Protein AF-A0A6G0UK68-F1 (afdb_monomer_lite)

Radius of gyration: 26.35 Å; chains: 1; bounding box: 86×52×64 Å

Sequence (901 aa):
MWETEYTDSIFPVDHFAYTNTDKFALKYLYNDTNYKPGGAIFFYAGNEGPIESFAENTGIMFDLAPEFDAMIVFAEHRYYGNSTPYPERNASWANVAKLGYLTSIQALADYAIAWASSAPVTYFKDGGTPVGGFDNVVQNTYIASGCSKDTVLAAFNAMTDLGKTDDGRKELTKIFIIDPQSPLNNENDVASLSLYIQIGMEYMAMTDYPYPTNFLEEMPAWPVMAACKNFAGLAPSSDKTELLTALHNAANVYYNSSGNAKTTCLDSSKCGGQTLGALDSGPDGWDFQECTEIIIEMCSLGPPNDFFRMDCNETSFLDFQINLCTGIYGGSVGWNENFMNIDGVKNLYGWDFSQASNIIFTNGQYDPWSIGGVKDTTPGISDGQSRGIYNFMIEGSAHHLDLRQPMSCDPDSVVNARFQIVQIMKCWLNSSDSGCPYTSSSLPSFEIKDPTNCSPIYNGYPWGQSTVDATSTTDSSTTPVTDDGSGILGLQISLYLYNMSFYEPGGTIFFYPGNEGNVESFAQNSGIIWDLAPMFKAAIIFVEHRYWGESLPYGDDSFLNLRNIGFMTSIQAIADFSEVLSKFRQKFNFPPETKVIAIGGSYGGMLGTWMKMKYPTAIHGVWASSAPVIWFNEGEIPLGAYGSRIKKAFNIFGCNDTDALYDGFNTIKSLGKNPEGRKKLSDVFVVDQKTPLEDENSVEKLTSYIQLGIENMGMTNYPYETNFLKQLPPFPINVSCQILKQKSSEISEQKSSKDSEDVLLHLLKDIANVYYNTSGDLETACIDGETCGGGDSKFLNAGIDPWGGGGVTNSTPGISGGQSRGIYNYFYEGSAHHLDLRQPNSCDPQNVHNLRFQVVGILKCWINPDSPNCPFVQKPLPTFGFSSSSECKYIYQGYPWDQNK

pLDDT: mean 73.02, std 14.99, range [22.81, 95.06]

Secondary structure (DSSP, 8-state):
--EEEE--S-EES-SS-SS---EE--EEEEE-TT--TTS-EEEEE--SS-HHHHHHH-HHHHHHTTTTTPEEEEEPPTTSTT--SSSSTTTSSSSTTS-S--SHHHHHHH-SS---SS-----STTT---SS-HHHHHHHHHHHTT--HHHHHHHHHHHHHHHTSHHHHHHHHHHTTB-TTS---SHHHHHHHHHHHHHHHHHHHHT--SS-EESSSEE-SSHHHHHHGGGTT--TTS-HHHHHHHHHHHHHHHHTTTS---SB-S-HHHH-S--SB-SSSSS-SSTTGGGTT--B------TTTSSS-----SSTTTTTHHHHTTSTTTTTS---TTS--TTTTHHHH-S--TT--S------TTSGGGGSSS-TTSTTSSS-TTTT-------S--TTTTTSPPBTT--HHHHHHHHHHHHHHHTTT--SSTTPSP----PPPP----GGG--B--S-S-----------------------STTSTT-S---EEEE-TTPPTT--EEEEE--SS-SSSTTTSS-GGGGHHHHTT-EEEEEPPTTSTT--TTGGGGGSSTTTSTT--HHHHHHHHHHHHHHHHHHTT--TT--EEEEEETHHHHHHHHHHHH-TTT-SEEEEET--TT-STTS-PPTTTTTTTHHHHTTTTT-S---HHHHHHHHHHHHTTSHHHHHHHHHHTT--TT----SSGGGSSSS-SSTTSSBSTBT--SSS--SSS----SSTTTTSSSSSSSHHHHHHH--SHHHHHHHHHHHHHHHHHHHHSSSB---S----TTT--SS-TT-TTSTT---GGGS--TTSTTTTTGGGGT------SS--SSTTTS---TT--SS-TTSSSHHHHHHHHHH-TTSTT-S--------------------SS-S-SSTT-

Structure (mmCIF, N/CA/C/O backbone):
data_AF-A0A6G0UK68-F1
#
_entry.id   AF-A0A6G0UK68-F1
#
loop_
_atom_site.group_PDB
_atom_site.id
_atom_site.type_symbol
_atom_site.label_atom_id
_atom_site.label_alt_id
_atom_site.label_comp_id
_atom_site.label_asym_id
_atom_site.label_entity_id
_atom_site.label_seq_id
_atom_site.pdbx_PDB_ins_code
_atom_site.Cartn_x
_atom_site.Cartn_y
_atom_site.Cartn_z
_atom_site.occupancy
_atom_site.B_iso_or_equiv
_atom_site.auth_seq_id
_atom_site.auth_comp_id
_atom_site.auth_asym_id
_atom_site.auth_atom_id
_atom_site.pdbx_PDB_model_num
ATOM 1 N N . MET A 1 1 ? 2.410 -24.242 19.926 1.00 65.19 1 MET A N 1
ATOM 2 C CA . MET A 1 1 ? 2.582 -25.322 18.932 1.00 65.19 1 MET A CA 1
ATOM 3 C C . MET A 1 1 ? 1.412 -25.258 17.981 1.00 65.19 1 MET A C 1
ATOM 5 O O . MET A 1 1 ? 0.274 -25.203 18.433 1.00 65.19 1 MET A O 1
ATOM 9 N N . TRP A 1 2 ? 1.724 -25.225 16.701 1.00 81.81 2 TRP A N 1
ATOM 10 C CA . TRP A 1 2 ? 0.808 -25.267 15.569 1.00 81.81 2 TRP A CA 1
ATOM 11 C C . TRP A 1 2 ? 0.927 -26.636 14.888 1.00 81.81 2 TRP A C 1
ATOM 13 O O . TRP A 1 2 ? 1.845 -27.403 15.188 1.00 81.81 2 TRP A O 1
ATOM 23 N N . GLU A 1 3 ? 0.028 -26.916 13.957 1.00 87.44 3 GLU A N 1
ATOM 24 C CA . GLU A 1 3 ? 0.239 -27.908 12.906 1.00 87.44 3 GLU A CA 1
ATOM 25 C C . GLU A 1 3 ? 0.626 -27.173 11.611 1.00 87.44 3 GLU A C 1
ATOM 27 O O . GLU A 1 3 ? 0.156 -26.061 11.365 1.00 87.44 3 GLU A O 1
ATOM 32 N N . THR A 1 4 ? 1.530 -27.757 10.820 1.00 88.38 4 THR A N 1
ATOM 33 C CA . THR A 1 4 ? 1.982 -27.210 9.529 1.00 88.38 4 THR A CA 1
ATOM 34 C C . THR A 1 4 ? 1.256 -27.942 8.412 1.00 88.38 4 THR A C 1
ATOM 36 O O . THR A 1 4 ? 1.417 -29.155 8.283 1.00 88.38 4 THR A O 1
ATOM 39 N N . GLU A 1 5 ? 0.513 -27.210 7.591 1.00 81.69 5 GLU A N 1
ATOM 40 C CA . GLU A 1 5 ? -0.243 -27.745 6.462 1.00 81.69 5 GLU A CA 1
ATOM 41 C C . GLU A 1 5 ? 0.094 -27.021 5.154 1.00 81.69 5 GLU A C 1
ATOM 43 O O . GLU A 1 5 ? 0.692 -25.941 5.128 1.00 81.69 5 GLU A O 1
ATOM 48 N N . TYR A 1 6 ? -0.285 -27.649 4.045 1.00 81.62 6 TYR A N 1
ATOM 49 C CA . TYR A 1 6 ? -0.149 -27.090 2.705 1.00 81.62 6 TYR A CA 1
ATOM 50 C C . TYR A 1 6 ? -1.502 -27.124 2.009 1.00 81.62 6 TYR A C 1
ATOM 52 O O . TYR A 1 6 ? -2.234 -28.107 2.070 1.00 81.62 6 TYR A O 1
ATOM 60 N N . THR A 1 7 ? -1.825 -26.045 1.310 1.00 70.31 7 THR A N 1
ATOM 61 C CA . THR A 1 7 ? -3.041 -25.962 0.494 1.00 70.31 7 THR A CA 1
ATOM 62 C C . THR A 1 7 ? -2.929 -26.892 -0.725 1.00 70.31 7 THR A C 1
ATOM 64 O O . THR A 1 7 ? -1.828 -27.124 -1.227 1.00 70.31 7 THR A O 1
ATOM 67 N N . ASP A 1 8 ? -4.054 -27.427 -1.224 1.00 65.25 8 ASP A N 1
ATOM 68 C CA . ASP A 1 8 ? -4.140 -28.500 -2.247 1.00 65.25 8 ASP A CA 1
ATOM 69 C C . ASP A 1 8 ? -3.712 -28.077 -3.682 1.00 65.25 8 ASP A C 1
ATOM 71 O O . ASP A 1 8 ? -4.301 -28.464 -4.691 1.00 65.25 8 ASP A O 1
ATOM 75 N N . SER A 1 9 ? -2.678 -27.241 -3.804 1.00 62.62 9 SER A N 1
ATOM 76 C CA . SER A 1 9 ? -2.265 -26.568 -5.041 1.00 62.62 9 SER A CA 1
ATOM 77 C C . SER A 1 9 ? -3.399 -25.782 -5.710 1.00 62.62 9 SER A C 1
ATOM 79 O O . SER A 1 9 ? -3.562 -25.810 -6.929 1.00 62.62 9 SER A O 1
ATOM 81 N N . ILE A 1 10 ? -4.211 -25.100 -4.894 1.00 58.47 10 ILE A N 1
ATOM 82 C CA . ILE A 1 10 ? -5.422 -24.389 -5.330 1.00 58.47 10 ILE A CA 1
ATOM 83 C C . ILE A 1 10 ? -5.188 -22.915 -5.686 1.00 58.47 10 ILE A C 1
ATOM 85 O O . ILE A 1 10 ? -5.944 -22.389 -6.509 1.00 58.47 10 ILE A O 1
ATOM 89 N N . PHE A 1 11 ? -4.156 -22.274 -5.123 1.00 66.94 11 PHE A N 1
ATOM 90 C CA . PHE A 1 11 ? -3.884 -20.845 -5.301 1.00 66.94 11 PHE A CA 1
ATOM 91 C C . PHE A 1 11 ? -3.309 -20.561 -6.691 1.00 66.94 11 PHE A C 1
ATOM 93 O O . PHE A 1 11 ? -2.360 -21.237 -7.098 1.00 66.94 11 PHE A O 1
ATOM 100 N N . PRO A 1 12 ? -3.848 -19.584 -7.442 1.00 74.31 12 PRO A N 1
ATOM 101 C CA . PRO A 1 12 ? -3.351 -19.277 -8.771 1.00 74.31 12 PRO A CA 1
ATOM 102 C C . PRO A 1 12 ? -1.976 -18.614 -8.698 1.00 74.31 12 PRO A C 1
ATOM 104 O O . PRO A 1 12 ? -1.664 -17.803 -7.817 1.00 74.31 12 PRO A O 1
ATOM 107 N N . VAL A 1 13 ? -1.139 -18.936 -9.681 1.00 78.25 13 VAL A N 1
ATOM 108 C CA . VAL A 1 13 ? 0.129 -18.248 -9.890 1.00 78.25 13 VAL A CA 1
ATOM 109 C C . VAL A 1 13 ? -0.109 -16.769 -10.168 1.00 78.25 13 VAL A C 1
ATOM 111 O O . VAL A 1 13 ? 0.646 -15.960 -9.634 1.00 78.25 13 VAL A O 1
ATOM 114 N N . ASP A 1 14 ? -1.149 -16.447 -10.935 1.00 79.38 14 ASP A N 1
ATOM 115 C CA . ASP A 1 14 ? -1.542 -15.100 -11.336 1.00 79.38 14 ASP A CA 1
ATOM 116 C C . ASP A 1 14 ? -3.031 -14.856 -11.070 1.00 79.38 14 ASP A C 1
ATOM 118 O O . ASP A 1 14 ? -3.896 -15.576 -11.566 1.00 79.38 14 ASP A O 1
ATOM 122 N N . HIS A 1 15 ? -3.304 -13.832 -10.268 1.00 67.56 15 HIS A N 1
ATOM 123 C CA . HIS A 1 15 ? -4.629 -13.350 -9.908 1.00 67.56 15 HIS A CA 1
ATOM 124 C C . HIS A 1 15 ? -5.141 -12.215 -10.816 1.00 67.56 15 HIS A C 1
ATOM 126 O O . HIS A 1 15 ? -6.343 -11.971 -10.831 1.00 67.56 15 HIS A O 1
ATOM 132 N N . PHE A 1 16 ? -4.278 -11.492 -11.548 1.00 71.50 16 PHE A N 1
ATOM 133 C CA . PHE A 1 16 ? -4.656 -10.243 -12.247 1.00 71.50 16 PHE A CA 1
ATOM 134 C C . PHE A 1 16 ? -4.651 -10.345 -13.761 1.00 71.50 16 PHE A C 1
ATOM 136 O O . PHE A 1 16 ? -5.469 -9.689 -14.416 1.00 71.50 16 PHE A O 1
ATOM 143 N N . ALA A 1 17 ? -3.761 -11.158 -14.323 1.00 51.38 17 ALA A N 1
ATOM 144 C CA . ALA A 1 17 ? -3.833 -11.535 -15.718 1.00 51.38 17 ALA A CA 1
ATOM 145 C C . ALA A 1 17 ? -4.247 -13.004 -15.873 1.00 51.38 17 ALA A C 1
ATOM 147 O O . ALA A 1 17 ? -4.501 -13.758 -14.939 1.00 51.38 17 ALA A O 1
ATOM 148 N N . TYR A 1 18 ? -4.523 -13.323 -17.128 1.00 46.06 18 TYR A N 1
ATOM 149 C CA . TYR A 1 18 ? -5.589 -14.245 -17.519 1.00 46.06 18 TYR A CA 1
ATOM 150 C C . TYR A 1 18 ? -5.155 -15.160 -18.673 1.00 46.06 18 TYR A C 1
ATOM 152 O O . TYR A 1 18 ? -5.946 -15.717 -19.438 1.00 46.06 18 TYR A O 1
ATOM 160 N N . THR A 1 19 ? -3.840 -15.259 -18.809 1.00 47.62 19 THR A N 1
ATOM 161 C CA . THR A 1 19 ? -3.099 -16.056 -19.785 1.00 47.62 19 THR A CA 1
ATOM 162 C C . THR A 1 19 ? -2.172 -17.057 -19.104 1.00 47.62 19 THR A C 1
ATOM 164 O O . THR A 1 19 ? -1.694 -17.970 -19.771 1.00 47.62 19 THR A O 1
ATOM 167 N N . ASN A 1 20 ? -1.949 -16.903 -17.795 1.00 63.44 20 ASN A N 1
ATOM 168 C CA . ASN A 1 20 ? -1.351 -17.901 -16.925 1.00 63.44 20 ASN A CA 1
ATOM 169 C C . ASN A 1 20 ? -2.484 -18.642 -16.185 1.00 63.44 20 ASN A C 1
ATOM 171 O O . ASN A 1 20 ? -3.483 -18.033 -15.806 1.00 63.44 20 ASN A O 1
ATOM 175 N N . THR A 1 21 ? -2.357 -19.959 -16.040 1.00 67.50 21 THR A N 1
ATOM 176 C CA . THR A 1 21 ? -3.328 -20.828 -15.350 1.00 67.50 21 THR A CA 1
ATOM 177 C C . THR A 1 21 ? -2.655 -21.774 -14.358 1.00 67.50 21 THR A C 1
ATOM 179 O O . THR A 1 21 ? -3.290 -22.713 -13.878 1.00 67.50 21 THR A O 1
ATOM 182 N N . ASP A 1 22 ? -1.362 -21.578 -14.103 1.00 80.12 22 ASP A N 1
ATOM 183 C CA . ASP A 1 22 ? -0.600 -22.398 -13.174 1.00 80.12 22 ASP A CA 1
ATOM 184 C C . ASP A 1 22 ? -1.089 -22.139 -11.740 1.00 80.12 22 ASP A C 1
ATOM 186 O O . ASP A 1 22 ? -1.605 -21.064 -11.420 1.00 80.12 22 ASP A O 1
ATOM 190 N N . LYS A 1 23 ? -0.960 -23.139 -10.867 1.00 76.12 23 LYS A N 1
ATOM 191 C CA . LYS A 1 23 ? -1.377 -23.074 -9.462 1.00 76.12 23 LYS A CA 1
ATOM 192 C C . LYS A 1 23 ? -0.302 -23.655 -8.549 1.00 76.12 23 LYS A C 1
ATOM 194 O O . LYS A 1 23 ? 0.521 -24.451 -9.001 1.00 76.12 23 LYS A O 1
ATOM 199 N N . PHE A 1 24 ? -0.340 -23.298 -7.268 1.00 80.75 24 PHE A N 1
ATOM 200 C CA . PHE A 1 24 ? 0.624 -23.767 -6.278 1.00 80.75 24 PHE A CA 1
ATOM 201 C C . PHE A 1 24 ? 0.050 -23.942 -4.874 1.00 80.75 24 PHE A C 1
ATOM 203 O O . PHE A 1 24 ? -1.055 -23.491 -4.566 1.00 80.75 24 PHE A O 1
ATOM 210 N N . ALA A 1 25 ? 0.821 -24.637 -4.038 1.00 80.19 25 ALA A N 1
ATOM 211 C CA . ALA A 1 25 ? 0.543 -24.824 -2.625 1.00 80.19 25 ALA A CA 1
ATOM 212 C C . ALA A 1 25 ? 1.187 -23.695 -1.809 1.00 80.19 25 ALA A C 1
ATOM 214 O O . ALA A 1 25 ? 2.407 -23.651 -1.653 1.00 80.19 25 ALA A O 1
ATOM 215 N N . LEU A 1 26 ? 0.355 -22.807 -1.269 1.00 83.56 26 LEU A N 1
ATOM 216 C CA . LEU A 1 26 ? 0.723 -21.957 -0.140 1.00 83.56 26 LEU A CA 1
ATOM 217 C C . LEU A 1 26 ? 0.802 -22.836 1.121 1.00 83.56 26 LEU A C 1
ATOM 219 O O . LEU A 1 26 ? -0.121 -23.625 1.373 1.00 83.56 26 LEU A O 1
ATOM 223 N N . LYS A 1 27 ? 1.884 -22.714 1.890 1.00 88.62 27 LYS A N 1
ATOM 224 C CA . LYS A 1 27 ? 2.037 -23.309 3.225 1.00 88.62 27 LYS A CA 1
ATOM 225 C C . LYS A 1 27 ? 1.340 -22.430 4.257 1.00 88.62 27 LYS A C 1
ATOM 227 O O . LYS A 1 27 ? 1.337 -21.205 4.144 1.00 88.62 27 LYS A O 1
ATOM 232 N N . TYR A 1 28 ? 0.785 -23.039 5.293 1.00 86.25 28 TYR A N 1
ATOM 233 C CA . TYR A 1 28 ? 0.295 -22.307 6.453 1.00 86.25 28 TYR A CA 1
ATOM 234 C C . TYR A 1 28 ? 0.479 -23.119 7.732 1.00 86.25 28 TYR A C 1
ATOM 236 O O . TYR A 1 28 ? 0.539 -24.348 7.729 1.00 86.25 28 TYR A O 1
ATOM 244 N N . LEU A 1 29 ? 0.579 -22.411 8.847 1.00 89.69 29 LEU A N 1
ATOM 245 C CA . LEU A 1 29 ? 0.551 -22.977 10.185 1.00 89.69 29 LEU A CA 1
ATOM 246 C C . LEU A 1 29 ? -0.819 -22.684 10.782 1.00 89.69 29 LEU A C 1
ATOM 248 O O . LEU A 1 29 ? -1.333 -21.580 10.595 1.00 89.69 29 LEU A O 1
ATOM 252 N N . TYR A 1 30 ? -1.404 -23.617 11.529 1.00 83.06 30 TYR A N 1
ATOM 253 C CA . TYR A 1 30 ? -2.656 -23.352 12.237 1.00 83.06 30 TYR A CA 1
ATOM 254 C C . TYR A 1 30 ? -2.676 -23.909 13.663 1.00 83.06 30 TYR A C 1
ATOM 256 O O . TYR A 1 30 ? -1.951 -24.842 14.013 1.00 83.06 30 TYR A O 1
ATOM 264 N N . ASN A 1 31 ? -3.502 -23.309 14.517 1.00 85.75 31 ASN A N 1
ATOM 265 C CA . ASN A 1 31 ? -3.865 -23.855 15.820 1.00 85.75 31 ASN A CA 1
ATOM 266 C C . ASN A 1 31 ? -5.344 -23.560 16.097 1.00 85.75 31 ASN A C 1
ATOM 268 O O . ASN A 1 31 ? -5.744 -22.404 16.216 1.00 85.75 31 ASN A O 1
ATOM 272 N N . ASP A 1 32 ? -6.144 -24.611 16.237 1.00 82.69 32 ASP A N 1
ATOM 273 C CA . ASP A 1 32 ? -7.572 -24.562 16.565 1.00 82.69 32 ASP A CA 1
ATOM 274 C C . ASP A 1 32 ? -7.853 -24.889 18.047 1.00 82.69 32 ASP A C 1
ATOM 276 O O . ASP A 1 32 ? -9.006 -24.978 18.460 1.00 82.69 32 ASP A O 1
ATOM 280 N N . THR A 1 33 ? -6.816 -25.057 18.878 1.00 86.94 33 THR A N 1
ATOM 281 C CA . THR A 1 33 ? -6.927 -25.620 20.240 1.00 86.94 33 THR A CA 1
ATOM 282 C C . THR A 1 33 ? -7.831 -24.795 21.161 1.00 86.94 33 THR A C 1
ATOM 284 O O . THR A 1 33 ? -8.434 -25.339 22.088 1.00 86.94 33 THR A O 1
ATOM 287 N N . ASN A 1 34 ? -7.930 -23.488 20.905 1.00 82.25 34 ASN A N 1
ATOM 288 C CA . ASN A 1 34 ? -8.809 -22.563 21.623 1.00 82.25 34 ASN A CA 1
ATOM 289 C C . ASN A 1 34 ? -10.062 -22.173 20.822 1.00 82.25 34 ASN A C 1
ATOM 291 O O . ASN A 1 34 ? -10.926 -21.479 21.363 1.00 82.25 34 ASN A O 1
ATOM 295 N N . TYR A 1 35 ? -10.177 -22.613 19.564 1.00 79.12 35 TYR A N 1
ATOM 296 C CA . TYR A 1 35 ? -11.258 -22.209 18.679 1.00 79.12 35 TYR A CA 1
ATOM 297 C C . TYR A 1 35 ? -12.610 -22.719 19.179 1.00 79.12 35 TYR A C 1
ATOM 299 O O . TYR A 1 35 ? -12.772 -23.896 19.518 1.00 79.12 35 TYR A O 1
ATOM 307 N N . LYS A 1 36 ? -13.618 -21.843 19.179 1.00 79.81 36 LYS A N 1
ATOM 308 C CA . LYS A 1 36 ? -15.022 -22.244 19.333 1.00 79.81 36 LYS A CA 1
ATOM 309 C C . LYS A 1 36 ? -15.848 -21.693 18.168 1.00 79.81 36 LYS A C 1
ATOM 311 O O . LYS A 1 36 ? -15.555 -20.601 17.689 1.00 79.81 36 LYS A O 1
ATOM 316 N N . PRO A 1 37 ? -16.910 -22.388 17.715 1.00 69.75 37 PRO A N 1
ATOM 317 C CA . PRO A 1 37 ? -17.751 -21.897 16.624 1.00 69.75 37 PRO A CA 1
ATOM 318 C C . PRO A 1 37 ? -18.325 -20.501 16.913 1.00 69.75 37 PRO A C 1
ATOM 320 O O . PRO A 1 37 ? -19.138 -20.338 17.824 1.00 69.75 37 PRO A O 1
ATOM 323 N N . GLY A 1 38 ? -17.909 -19.508 16.122 1.00 64.94 38 GLY A N 1
ATOM 324 C CA . GLY A 1 38 ? -18.266 -18.093 16.297 1.00 64.94 38 GLY A CA 1
ATOM 325 C C . GLY A 1 38 ? -17.237 -17.238 17.052 1.00 64.94 38 GLY A C 1
ATOM 326 O O . GLY A 1 38 ? -17.455 -16.036 17.177 1.00 64.94 38 GLY A O 1
ATOM 327 N N . GLY A 1 39 ? -16.136 -17.827 17.528 1.00 67.19 39 GLY A N 1
ATOM 328 C CA . GLY A 1 39 ? -14.934 -17.100 17.937 1.00 67.19 39 GLY A CA 1
ATOM 329 C C . GLY A 1 39 ? -14.118 -16.611 16.737 1.00 67.19 39 GLY A C 1
ATOM 330 O O . GLY A 1 39 ? -14.477 -16.856 15.580 1.00 67.19 39 GLY A O 1
ATOM 331 N N . ALA A 1 40 ? -13.037 -15.881 17.007 1.00 80.69 40 ALA A N 1
ATOM 332 C CA . ALA A 1 40 ? -12.258 -15.224 15.960 1.00 80.69 40 ALA A CA 1
ATOM 333 C C . ALA A 1 40 ? -11.420 -16.201 15.112 1.00 80.69 40 ALA A C 1
ATOM 335 O O . ALA A 1 40 ? -11.144 -17.339 15.490 1.00 80.69 40 ALA A O 1
ATOM 336 N N . ILE A 1 41 ? -10.940 -15.705 13.977 1.00 81.75 41 ILE A N 1
ATOM 337 C CA . ILE A 1 41 ? -9.671 -16.153 13.403 1.00 81.75 41 ILE A CA 1
ATOM 338 C C . ILE A 1 41 ? -8.668 -15.046 13.728 1.00 81.75 41 ILE A C 1
ATOM 340 O O . ILE A 1 41 ? -9.043 -13.873 13.678 1.00 81.75 41 ILE A O 1
ATOM 344 N N . PHE A 1 42 ? -7.436 -15.406 14.081 1.00 85.06 42 PHE A N 1
ATOM 345 C CA . PHE A 1 42 ? -6.254 -14.546 14.104 1.00 85.06 42 PHE A CA 1
ATOM 346 C C . PHE A 1 42 ? -5.343 -15.014 12.988 1.00 85.06 42 PHE A C 1
ATOM 348 O O . PHE A 1 42 ? -4.851 -16.137 13.033 1.00 85.06 42 PHE A O 1
ATOM 355 N N . PHE A 1 43 ? -5.139 -14.171 11.987 1.00 83.88 43 PHE A N 1
ATOM 356 C CA . PHE A 1 43 ? -4.419 -14.546 10.788 1.00 83.88 43 PHE A CA 1
ATOM 357 C C . PHE A 1 43 ? -3.198 -13.647 10.699 1.00 83.88 43 PHE A C 1
ATOM 359 O O . PHE A 1 43 ? -3.276 -12.422 10.634 1.00 83.88 43 PHE A O 1
ATOM 366 N N . TYR A 1 44 ? -2.038 -14.265 10.714 1.00 81.44 44 TYR A N 1
ATOM 367 C CA . TYR A 1 44 ? -0.802 -13.595 10.406 1.00 81.44 44 TYR A CA 1
ATOM 368 C C . TYR A 1 44 ? -0.582 -13.729 8.901 1.00 81.44 44 TYR A C 1
ATOM 370 O O . TYR A 1 44 ? -0.422 -14.841 8.390 1.00 81.44 44 TYR A O 1
ATOM 378 N N . ALA A 1 45 ? -0.613 -12.601 8.188 1.00 83.69 45 ALA A N 1
ATOM 379 C CA . ALA A 1 45 ? -0.106 -12.566 6.825 1.00 83.69 45 ALA A CA 1
ATOM 380 C C . ALA A 1 45 ? 1.400 -12.683 6.953 1.00 83.69 45 ALA A C 1
ATOM 382 O O . ALA A 1 45 ? 2.038 -11.775 7.482 1.00 83.69 45 ALA A O 1
ATOM 383 N N . GLY A 1 46 ? 1.923 -13.830 6.535 1.00 81.12 46 GLY A N 1
ATOM 384 C CA . GLY A 1 46 ? 3.343 -14.083 6.510 1.00 81.12 46 GLY A CA 1
ATOM 385 C C . GLY A 1 46 ? 4.079 -13.023 5.721 1.00 81.12 46 GLY A C 1
ATOM 386 O O . GLY A 1 46 ? 3.528 -12.342 4.852 1.00 81.12 46 GLY A O 1
ATOM 387 N N . ASN A 1 47 ? 5.356 -12.960 6.030 1.00 80.94 47 ASN A N 1
ATOM 388 C CA . ASN A 1 47 ? 6.353 -12.152 5.378 1.00 80.94 47 ASN A CA 1
ATOM 389 C C . ASN A 1 47 ? 7.518 -13.066 4.985 1.00 80.94 47 ASN A C 1
ATOM 391 O O . ASN A 1 47 ? 7.285 -14.212 4.605 1.00 80.94 47 ASN A O 1
ATOM 395 N N . GLU A 1 48 ? 8.746 -12.581 5.031 1.00 81.06 48 GLU A N 1
ATOM 396 C CA . GLU A 1 48 ? 9.886 -13.187 4.350 1.00 81.06 48 GLU A CA 1
ATOM 397 C C . GLU A 1 48 ? 10.427 -14.500 4.847 1.00 81.06 48 GLU A C 1
ATOM 399 O O . GLU A 1 48 ? 11.110 -15.248 4.150 1.00 81.06 48 GLU A O 1
ATOM 404 N N . GLY A 1 49 ? 10.228 -14.725 6.121 1.00 77.31 49 GLY A N 1
ATOM 405 C CA . GLY A 1 49 ? 10.774 -15.877 6.770 1.00 77.31 49 GLY A CA 1
ATOM 406 C C . GLY A 1 49 ? 10.058 -17.117 6.252 1.00 77.31 49 GLY A C 1
ATOM 407 O O . GLY A 1 49 ? 8.884 -17.072 5.861 1.00 77.31 49 GLY A O 1
ATOM 408 N N . PRO A 1 50 ? 10.703 -18.279 6.394 1.00 81.62 50 PRO A N 1
ATOM 409 C CA . PRO A 1 50 ? 9.965 -19.471 6.770 1.00 81.62 50 PRO A CA 1
ATOM 410 C C . PRO A 1 50 ? 8.953 -19.100 7.865 1.00 81.62 50 PRO A C 1
ATOM 412 O O . PRO A 1 50 ? 9.328 -18.542 8.902 1.00 81.62 50 PRO A O 1
ATOM 415 N N . ILE A 1 51 ? 7.669 -19.362 7.619 1.00 85.62 51 ILE A N 1
ATOM 416 C CA . ILE A 1 51 ? 6.560 -18.844 8.441 1.00 85.62 51 ILE A CA 1
ATOM 417 C C . ILE A 1 51 ? 6.637 -19.255 9.923 1.00 85.62 51 ILE A C 1
ATOM 419 O O . ILE A 1 51 ? 6.088 -18.580 10.797 1.00 85.62 51 ILE A O 1
ATOM 423 N N . GLU A 1 52 ? 7.373 -20.328 10.221 1.00 85.19 52 GLU A N 1
ATOM 424 C CA . GLU A 1 52 ? 7.733 -20.749 11.573 1.00 85.19 52 GLU A CA 1
ATOM 425 C C . GLU A 1 52 ? 8.450 -19.650 12.369 1.00 85.19 52 GLU A C 1
ATOM 427 O O . GLU A 1 52 ? 8.122 -19.475 13.539 1.00 85.19 52 GLU A O 1
ATOM 432 N N . SER A 1 53 ? 9.348 -18.860 11.761 1.00 77.38 53 SER A N 1
ATOM 433 C CA . SER A 1 53 ? 10.052 -17.772 12.465 1.00 77.38 53 SER A CA 1
ATOM 434 C C . SER A 1 53 ? 9.061 -16.766 13.055 1.00 77.38 53 SER A C 1
ATOM 436 O O . SER A 1 53 ? 9.157 -16.384 14.225 1.00 77.38 53 SER A O 1
ATOM 438 N N . PHE A 1 54 ? 8.027 -16.405 12.294 1.00 79.81 54 PHE A N 1
ATOM 439 C CA . PHE A 1 54 ? 7.000 -15.483 12.766 1.00 79.81 54 PHE A CA 1
ATOM 440 C C . PHE A 1 54 ? 6.062 -16.108 13.783 1.00 79.81 54 PHE A C 1
ATOM 442 O O . PHE A 1 54 ? 5.683 -15.422 14.727 1.00 79.81 54 PHE A O 1
ATOM 449 N N . ALA A 1 55 ? 5.726 -17.393 13.655 1.00 78.44 55 ALA A N 1
ATOM 450 C CA . ALA A 1 55 ? 4.938 -18.093 14.668 1.00 78.44 55 ALA A CA 1
ATOM 451 C C . ALA A 1 55 ? 5.704 -18.289 15.990 1.00 78.44 55 ALA A C 1
ATOM 453 O O . ALA A 1 55 ? 5.094 -18.259 17.059 1.00 78.44 55 ALA A O 1
ATOM 454 N N . GLU A 1 56 ? 7.030 -18.437 15.946 1.00 83.06 56 GLU A N 1
ATOM 455 C CA . GLU A 1 56 ? 7.890 -18.483 17.135 1.00 83.06 56 GLU A CA 1
ATOM 456 C C . GLU A 1 56 ? 8.062 -17.106 17.784 1.00 83.06 56 GLU A C 1
ATOM 458 O O . GLU A 1 56 ? 8.059 -16.993 19.013 1.00 83.06 56 GLU A O 1
ATOM 463 N N . ASN A 1 57 ? 8.165 -16.046 16.977 1.00 75.62 57 ASN A N 1
ATOM 464 C CA . ASN A 1 57 ? 8.362 -14.687 17.476 1.00 75.62 57 ASN A CA 1
ATOM 465 C C . ASN A 1 57 ? 7.050 -13.964 17.831 1.00 75.62 57 ASN A C 1
ATOM 467 O O . ASN A 1 57 ? 7.083 -13.092 18.692 1.00 75.62 57 ASN A O 1
ATOM 471 N N . THR A 1 58 ? 5.895 -14.349 17.280 1.00 77.81 58 THR A N 1
ATOM 472 C CA . THR A 1 58 ? 4.580 -13.703 17.493 1.00 77.81 58 THR A CA 1
ATOM 473 C C . THR A 1 58 ? 3.763 -14.380 18.604 1.00 77.81 58 THR A C 1
ATOM 475 O O . THR A 1 58 ? 2.645 -14.868 18.415 1.00 77.81 58 THR A O 1
ATOM 478 N N . GLY A 1 59 ? 4.328 -14.429 19.811 1.00 79.25 59 GLY A N 1
ATOM 479 C CA . GLY A 1 59 ? 3.705 -15.102 20.957 1.00 79.25 59 GLY A CA 1
ATOM 480 C C . GLY A 1 59 ? 2.324 -14.559 21.361 1.00 79.25 59 GLY A C 1
ATOM 481 O O . GLY A 1 59 ? 1.480 -15.332 21.818 1.00 79.25 59 GLY A O 1
ATOM 482 N N . ILE A 1 60 ? 2.032 -13.264 21.156 1.00 79.88 60 ILE A N 1
ATOM 483 C CA . ILE A 1 60 ? 0.766 -12.669 21.627 1.00 79.88 60 ILE A CA 1
ATOM 484 C C . ILE A 1 60 ? -0.478 -13.302 20.977 1.00 79.88 60 ILE A C 1
ATOM 486 O O . ILE A 1 60 ? -1.503 -13.430 21.641 1.00 79.88 60 ILE A O 1
ATOM 490 N N . MET A 1 61 ? -0.407 -13.760 19.719 1.00 82.44 61 MET A N 1
ATOM 491 C CA . MET A 1 61 ? -1.549 -14.418 19.062 1.00 82.44 61 MET A CA 1
ATOM 492 C C . MET A 1 61 ? -1.936 -15.723 19.773 1.00 82.44 61 MET A C 1
ATOM 494 O O . MET A 1 61 ? -3.122 -16.025 19.906 1.00 82.44 61 MET A O 1
ATOM 498 N N . PHE A 1 62 ? -0.950 -16.463 20.292 1.00 82.75 62 PHE A N 1
ATOM 499 C CA . PHE A 1 62 ? -1.172 -17.684 21.069 1.00 82.75 62 PHE A CA 1
ATOM 500 C C . PHE A 1 62 ? -1.702 -17.394 22.480 1.00 82.75 62 PHE A C 1
ATOM 502 O O . PHE A 1 62 ? -2.549 -18.141 22.968 1.00 82.75 62 PHE A O 1
ATOM 509 N N . ASP A 1 63 ? -1.253 -16.300 23.099 1.00 79.00 63 ASP A N 1
ATOM 510 C CA . ASP A 1 63 ? -1.685 -15.861 24.435 1.00 79.00 63 ASP A CA 1
ATOM 511 C C . ASP A 1 63 ? -3.091 -15.238 24.461 1.00 79.00 63 ASP A C 1
ATOM 513 O O . ASP A 1 63 ? -3.773 -15.252 25.488 1.00 79.00 63 ASP A O 1
ATOM 517 N N . LEU A 1 64 ? -3.537 -14.683 23.331 1.00 81.12 64 LEU A N 1
ATOM 518 C CA . LEU A 1 64 ? -4.861 -14.081 23.192 1.00 81.12 64 LEU A CA 1
ATOM 519 C C . LEU A 1 64 ? -5.919 -15.074 22.703 1.00 81.12 64 LEU A C 1
ATOM 521 O O . LEU A 1 64 ? -7.086 -14.915 23.050 1.00 81.12 64 LEU A O 1
ATOM 525 N N . ALA A 1 65 ? -5.556 -16.123 21.959 1.00 80.00 65 ALA A N 1
ATOM 526 C CA . ALA A 1 65 ? -6.536 -17.065 21.409 1.00 80.00 65 ALA A CA 1
ATOM 527 C C . ALA A 1 65 ? -7.554 -17.650 22.426 1.00 80.00 65 ALA A C 1
ATOM 529 O O . ALA A 1 65 ? -8.721 -17.785 22.048 1.00 80.00 65 ALA A O 1
ATOM 530 N N . PRO A 1 66 ? -7.209 -17.935 23.705 1.00 81.38 66 PRO A N 1
ATOM 531 C CA . PRO A 1 66 ? -8.182 -18.374 24.715 1.00 81.38 66 PRO A CA 1
ATOM 532 C C . PRO A 1 66 ? -9.189 -17.304 25.172 1.00 81.38 66 PRO A C 1
ATOM 534 O O . PRO A 1 66 ? -10.256 -17.662 25.665 1.00 81.38 66 PRO A O 1
ATOM 537 N N . GLU A 1 67 ? -8.861 -16.015 25.044 1.00 79.00 67 GLU A N 1
ATOM 538 C CA . GLU A 1 67 ? -9.746 -14.885 25.390 1.00 79.00 67 GLU A CA 1
ATOM 539 C C . GLU A 1 67 ? -10.751 -14.591 24.255 1.00 79.00 67 GLU A C 1
ATOM 541 O O . GLU A 1 67 ? -11.786 -13.964 24.483 1.00 79.00 67 GLU A O 1
ATOM 546 N N . PHE A 1 68 ? -10.458 -15.074 23.040 1.00 80.88 68 PHE A N 1
ATOM 547 C CA . PHE A 1 68 ? -11.191 -14.769 21.802 1.00 80.88 68 PHE A CA 1
ATOM 548 C C . PHE A 1 68 ? -11.816 -15.964 21.105 1.00 80.88 68 PHE A C 1
ATOM 550 O O . PHE A 1 68 ? -12.339 -15.833 19.994 1.00 80.88 68 PHE A O 1
ATOM 557 N N . ASP A 1 69 ? -11.775 -17.116 21.771 1.00 84.12 69 ASP A N 1
ATOM 558 C CA . ASP A 1 69 ? -12.251 -18.393 21.253 1.00 84.12 69 ASP A CA 1
ATOM 559 C C . ASP A 1 69 ? -11.689 -18.669 19.852 1.00 84.12 69 ASP A C 1
ATOM 561 O O . ASP A 1 69 ? -12.400 -19.139 18.962 1.00 84.12 69 ASP A O 1
ATOM 565 N N . ALA A 1 70 ? -10.423 -18.289 19.645 1.00 83.62 70 ALA A N 1
ATOM 566 C CA . ALA A 1 70 ? -9.885 -18.031 18.322 1.00 83.62 70 ALA A CA 1
ATOM 567 C C . ALA A 1 70 ? -9.115 -19.216 17.736 1.00 83.62 70 ALA A C 1
ATOM 569 O O . ALA A 1 70 ? -8.370 -19.909 18.434 1.00 83.62 70 ALA A O 1
ATOM 570 N N . MET A 1 71 ? -9.254 -19.386 16.422 1.00 83.62 71 MET A N 1
ATOM 571 C CA . MET A 1 71 ? -8.307 -20.141 15.611 1.00 83.62 71 MET A CA 1
ATOM 572 C C . MET A 1 71 ? -7.147 -19.220 15.242 1.00 83.62 71 MET A C 1
ATOM 574 O O . MET A 1 71 ? -7.352 -18.057 14.907 1.00 83.62 71 MET A O 1
ATOM 578 N N . ILE A 1 72 ? -5.934 -19.746 15.271 1.00 86.75 72 ILE A N 1
ATOM 579 C CA . ILE A 1 72 ? -4.726 -19.064 14.819 1.00 86.75 72 ILE A CA 1
ATOM 580 C C . ILE A 1 72 ? -4.360 -19.630 13.451 1.00 86.75 72 ILE A C 1
ATOM 582 O O . ILE A 1 72 ? -4.343 -20.848 13.283 1.00 86.75 72 ILE A O 1
ATOM 586 N N . VAL A 1 73 ? -4.031 -18.757 12.506 1.00 85.19 73 VAL A N 1
ATOM 587 C CA . VAL A 1 73 ? -3.460 -19.083 11.198 1.00 85.19 73 VAL A CA 1
ATOM 588 C C . VAL A 1 73 ? -2.232 -18.200 10.990 1.00 85.19 73 VAL A C 1
ATOM 590 O O . VAL A 1 73 ? -2.278 -17.002 11.249 1.00 85.19 73 VAL A O 1
ATOM 593 N N . PHE A 1 74 ? -1.135 -18.772 10.514 1.00 87.44 74 PHE A N 1
ATOM 594 C CA . PHE A 1 74 ? -0.014 -18.036 9.937 1.00 87.44 74 PHE A CA 1
ATOM 595 C C . PHE A 1 74 ? 0.148 -18.542 8.505 1.00 87.44 74 PHE A C 1
ATOM 597 O O . PHE A 1 74 ? 0.620 -19.660 8.307 1.00 87.44 74 PHE A O 1
ATOM 604 N N . ALA A 1 75 ? -0.284 -17.771 7.508 1.00 85.25 75 ALA A N 1
ATOM 605 C CA . ALA A 1 75 ? -0.076 -18.135 6.108 1.00 85.25 75 ALA A CA 1
ATOM 606 C C . ALA A 1 75 ? 1.333 -17.712 5.695 1.00 85.25 75 ALA A C 1
ATOM 608 O O . ALA A 1 75 ? 1.690 -16.556 5.891 1.00 85.25 75 ALA A O 1
ATOM 609 N N . GLU A 1 76 ? 2.138 -18.621 5.150 1.00 87.38 76 GLU A N 1
ATOM 610 C CA . GLU A 1 76 ? 3.462 -18.269 4.637 1.00 87.38 76 GLU A CA 1
ATOM 611 C C . GLU A 1 76 ? 3.315 -17.339 3.435 1.00 87.38 76 GLU A C 1
ATOM 613 O O . GLU A 1 76 ? 2.399 -17.509 2.628 1.00 87.38 76 GLU A O 1
ATOM 618 N N . HIS A 1 77 ? 4.190 -16.340 3.311 1.00 89.44 77 HIS A N 1
ATOM 619 C CA . HIS A 1 77 ? 4.097 -15.449 2.166 1.00 89.44 77 HIS A CA 1
ATOM 620 C C . HIS A 1 77 ? 4.449 -16.224 0.897 1.00 89.44 77 HIS A C 1
ATOM 622 O O . HIS A 1 77 ? 5.406 -17.002 0.899 1.00 89.44 77 HIS A O 1
ATOM 628 N N . ARG A 1 78 ? 3.704 -16.029 -0.203 1.00 87.88 78 ARG A N 1
ATOM 629 C CA . ARG A 1 78 ? 4.009 -16.750 -1.452 1.00 87.88 78 ARG A CA 1
ATOM 630 C C . ARG A 1 78 ? 5.491 -16.575 -1.809 1.00 87.88 78 ARG A C 1
ATOM 632 O O . ARG A 1 78 ? 6.012 -15.469 -1.687 1.00 87.88 78 ARG A O 1
ATOM 639 N N . TYR A 1 79 ? 6.108 -17.677 -2.243 1.00 86.50 79 TYR A N 1
ATOM 640 C CA . TYR A 1 79 ? 7.546 -17.961 -2.425 1.00 86.50 79 TYR A CA 1
ATOM 641 C C . TYR A 1 79 ? 8.443 -18.136 -1.218 1.00 86.50 79 TYR A C 1
ATOM 643 O O . TYR A 1 79 ? 9.349 -18.966 -1.300 1.00 86.50 79 TYR A O 1
ATOM 651 N N . TYR A 1 80 ? 8.248 -17.374 -0.153 1.00 83.06 80 TYR A N 1
ATOM 652 C CA . TYR A 1 80 ? 9.133 -17.458 0.998 1.00 83.06 80 TYR A CA 1
ATOM 653 C C . TYR A 1 80 ? 9.018 -18.826 1.682 1.00 83.06 80 TYR A C 1
ATOM 655 O O . TYR A 1 80 ? 8.029 -19.542 1.505 1.00 83.06 80 TYR A O 1
ATOM 663 N N . GLY A 1 81 ? 10.063 -19.225 2.412 1.00 83.56 81 GLY A N 1
ATOM 664 C CA . GLY A 1 81 ? 10.148 -20.539 3.052 1.00 83.56 81 GLY A CA 1
ATOM 665 C C . GLY A 1 81 ? 9.977 -21.710 2.074 1.00 83.56 81 GLY A C 1
ATOM 666 O O . GLY A 1 81 ? 10.911 -22.097 1.367 1.00 83.56 81 GLY A O 1
ATOM 667 N N . ASN A 1 82 ? 8.791 -22.324 2.067 1.00 84.88 82 ASN A N 1
ATOM 668 C CA . ASN A 1 82 ? 8.438 -23.466 1.220 1.00 84.88 82 ASN A CA 1
ATOM 669 C C . ASN A 1 82 ? 7.387 -23.144 0.142 1.00 84.88 82 ASN A C 1
ATOM 671 O O . ASN A 1 82 ? 7.124 -23.998 -0.707 1.00 84.88 82 ASN A O 1
ATOM 675 N N . SER A 1 83 ? 6.790 -21.951 0.144 1.00 85.81 83 SER A N 1
ATOM 676 C CA . SER A 1 83 ? 5.610 -21.602 -0.663 1.00 85.81 83 SER A CA 1
ATOM 677 C C . SER A 1 83 ? 5.923 -21.244 -2.123 1.00 85.81 83 SER A C 1
ATOM 679 O O . SER A 1 83 ? 5.303 -20.350 -2.702 1.00 85.81 83 SER A O 1
ATOM 681 N N . THR A 1 84 ? 6.894 -21.929 -2.738 1.00 84.19 84 THR A N 1
ATOM 682 C CA . THR A 1 84 ? 7.391 -21.667 -4.101 1.00 84.19 84 THR A CA 1
ATOM 683 C C . THR A 1 84 ? 6.373 -22.082 -5.182 1.00 84.19 84 THR A C 1
ATOM 685 O O . THR A 1 84 ? 6.099 -23.276 -5.323 1.00 84.19 84 THR A O 1
ATOM 688 N N . PRO A 1 85 ? 5.838 -21.151 -5.997 1.00 84.75 85 PRO A N 1
ATOM 689 C CA . PRO A 1 85 ? 4.775 -21.408 -6.968 1.00 84.75 85 PRO A CA 1
ATOM 690 C C . PRO A 1 85 ? 5.099 -22.182 -8.246 1.00 84.75 85 PRO A C 1
ATOM 692 O O . PRO A 1 85 ? 4.186 -22.474 -9.013 1.00 84.75 85 PRO A O 1
ATOM 695 N N . TYR A 1 86 ? 6.356 -22.538 -8.487 1.00 82.81 86 TYR A N 1
ATOM 696 C CA . TYR A 1 86 ? 6.718 -23.605 -9.419 1.00 82.81 86 TYR A CA 1
ATOM 697 C C . TYR A 1 86 ? 7.651 -24.577 -8.676 1.00 82.81 86 TYR A C 1
ATOM 699 O O . TYR A 1 86 ? 8.315 -24.173 -7.719 1.00 82.81 86 TYR A O 1
ATOM 707 N N . PRO A 1 87 ? 7.718 -25.861 -9.070 1.00 60.47 87 PRO A N 1
ATOM 708 C CA . PRO A 1 87 ? 8.403 -26.874 -8.270 1.00 60.47 87 PRO A CA 1
ATOM 709 C C . PRO A 1 87 ? 9.916 -26.626 -8.174 1.00 60.47 87 PRO A C 1
ATOM 711 O O . PRO A 1 87 ? 10.619 -26.850 -9.150 1.00 60.47 87 PRO A O 1
ATOM 714 N N . GLU A 1 88 ? 10.376 -26.264 -6.968 1.00 63.91 88 GLU A N 1
ATOM 715 C CA . GLU A 1 88 ? 11.743 -25.907 -6.528 1.00 63.91 88 GLU A CA 1
ATOM 716 C C . GLU A 1 88 ? 12.088 -24.399 -6.514 1.00 63.91 88 GLU A C 1
ATOM 718 O O . GLU A 1 88 ? 11.865 -23.658 -7.479 1.00 63.91 88 GLU A O 1
ATOM 723 N N . ARG A 1 89 ? 12.810 -23.989 -5.450 1.00 65.88 89 ARG A N 1
ATOM 724 C CA . ARG A 1 89 ? 13.512 -22.692 -5.299 1.00 65.88 89 ARG A CA 1
ATOM 725 C C . ARG A 1 89 ? 14.619 -22.462 -6.356 1.00 65.88 89 ARG A C 1
ATOM 727 O O . ARG A 1 89 ? 15.251 -21.428 -6.369 1.00 65.88 89 ARG A O 1
ATOM 734 N N . ASN A 1 90 ? 14.825 -23.376 -7.309 1.00 69.62 90 ASN A N 1
ATOM 735 C CA . ASN A 1 90 ? 15.647 -23.130 -8.507 1.00 69.62 90 ASN A CA 1
ATOM 736 C C . ASN A 1 90 ? 14.900 -23.340 -9.842 1.00 69.62 90 ASN A C 1
ATOM 738 O O . ASN A 1 90 ? 15.548 -23.285 -10.880 1.00 69.62 90 ASN A O 1
ATOM 742 N N . ALA A 1 91 ? 13.572 -23.559 -9.855 1.00 72.06 91 ALA A N 1
ATOM 743 C CA . ALA A 1 91 ? 12.794 -23.714 -11.098 1.00 72.06 91 ALA A CA 1
ATOM 744 C C . ALA A 1 91 ? 11.736 -22.634 -11.376 1.00 72.06 91 ALA A C 1
ATOM 746 O O . ALA A 1 91 ? 11.201 -22.558 -12.485 1.00 72.06 91 ALA A O 1
ATOM 747 N N . SER A 1 92 ? 11.370 -21.824 -10.396 1.00 75.06 92 SER A N 1
ATOM 748 C CA . SER A 1 92 ? 10.337 -20.809 -10.552 1.00 75.06 92 SER A CA 1
ATOM 749 C C . SER A 1 92 ? 10.650 -19.566 -11.380 1.00 75.06 92 SER A C 1
ATOM 751 O O . SER A 1 92 ? 9.695 -18.848 -11.632 1.00 75.06 92 SER A O 1
ATOM 753 N N . TRP A 1 93 ? 11.830 -19.194 -11.875 1.00 75.81 93 TRP A N 1
ATOM 754 C CA . TRP A 1 93 ? 13.192 -19.734 -11.991 1.00 75.81 93 TRP A CA 1
ATOM 755 C C . TRP A 1 93 ? 13.526 -20.721 -13.145 1.00 75.81 93 TRP A C 1
ATOM 757 O O . TRP A 1 93 ? 14.258 -21.673 -12.921 1.00 75.81 93 TRP A O 1
ATOM 767 N N . ALA A 1 94 ? 13.053 -20.553 -14.393 1.00 76.19 94 ALA A N 1
ATOM 768 C CA . ALA A 1 94 ? 13.572 -21.403 -15.496 1.00 76.19 94 ALA A CA 1
ATOM 769 C C . ALA A 1 94 ? 13.568 -20.840 -16.934 1.00 76.19 94 ALA A C 1
ATOM 771 O O . ALA A 1 94 ? 14.282 -21.380 -17.780 1.00 76.19 94 ALA A O 1
ATOM 772 N N . ASN A 1 95 ? 12.701 -19.884 -17.272 1.00 79.75 95 ASN A N 1
ATOM 773 C CA . ASN A 1 95 ? 12.730 -19.098 -18.514 1.00 79.75 95 ASN A CA 1
ATOM 774 C C . ASN A 1 95 ? 11.720 -17.937 -18.441 1.00 79.75 95 ASN A C 1
ATOM 776 O O . ASN A 1 95 ? 10.729 -18.030 -17.718 1.00 79.75 95 ASN A O 1
ATOM 780 N N . VAL A 1 96 ? 11.996 -16.887 -19.226 1.00 77.12 96 VAL A N 1
ATOM 781 C CA . VAL A 1 96 ? 11.225 -15.639 -19.414 1.00 77.12 96 VAL A CA 1
ATOM 782 C C . VAL A 1 96 ? 9.710 -15.870 -19.581 1.00 77.12 96 VAL A C 1
ATOM 784 O O . VAL A 1 96 ? 9.273 -16.210 -20.683 1.00 77.12 96 VAL A O 1
ATOM 787 N N . ALA A 1 97 ? 8.946 -15.755 -18.480 1.00 78.44 97 ALA A N 1
ATOM 788 C CA . ALA A 1 97 ? 7.476 -15.800 -18.386 1.00 78.44 97 ALA A CA 1
ATOM 789 C C . ALA A 1 97 ? 6.909 -15.958 -16.958 1.00 78.44 97 ALA A C 1
ATOM 791 O O . ALA A 1 97 ? 5.714 -15.731 -16.747 1.00 78.44 97 ALA A O 1
ATOM 792 N N . LYS A 1 98 ? 7.668 -16.529 -16.018 1.00 82.12 98 LYS A N 1
ATOM 793 C CA . LYS A 1 98 ? 7.083 -17.150 -14.822 1.00 82.12 98 LYS A CA 1
ATOM 794 C C . LYS A 1 98 ? 6.434 -16.164 -13.877 1.00 82.12 98 LYS A C 1
ATOM 796 O O . LYS A 1 98 ? 5.650 -16.596 -13.017 1.00 82.12 98 LYS A O 1
ATOM 801 N N . LEU A 1 99 ? 6.747 -14.879 -14.039 1.00 81.00 99 LEU A N 1
ATOM 802 C CA . LEU A 1 99 ? 6.433 -13.931 -13.002 1.00 81.00 99 LEU A CA 1
ATOM 803 C C . LEU A 1 99 ? 6.511 -12.435 -13.284 1.00 81.00 99 LEU A C 1
ATOM 805 O O . LEU A 1 99 ? 7.534 -11.757 -13.272 1.00 81.00 99 LEU A O 1
ATOM 809 N N . GLY A 1 100 ? 5.313 -11.901 -13.253 1.00 83.69 100 GLY A N 1
ATOM 810 C CA . GLY A 1 100 ? 4.998 -10.615 -12.663 1.00 83.69 100 GLY A CA 1
ATOM 811 C C . GLY A 1 100 ? 3.781 -10.740 -11.779 1.00 83.69 100 GLY A C 1
ATOM 812 O O . GLY A 1 100 ? 2.873 -9.925 -11.850 1.00 83.69 100 GLY A O 1
ATOM 813 N N . TYR A 1 101 ? 3.686 -11.873 -11.093 1.00 86.44 101 TYR A N 1
ATOM 814 C CA . TYR A 1 101 ? 2.480 -12.401 -10.506 1.00 86.44 101 TYR A CA 1
ATOM 815 C C . TYR A 1 101 ? 2.606 -12.690 -8.996 1.00 86.44 101 TYR A C 1
ATOM 817 O O . TYR A 1 101 ? 1.744 -13.332 -8.421 1.00 86.44 101 TYR A O 1
ATOM 825 N N . LEU A 1 102 ? 3.670 -12.284 -8.303 1.00 86.12 102 LEU A N 1
ATOM 826 C CA . LEU A 1 102 ? 3.650 -11.983 -6.862 1.00 86.12 102 LEU A CA 1
ATOM 827 C C . LEU A 1 102 ? 3.762 -10.483 -6.840 1.00 86.12 102 LEU A C 1
ATOM 829 O O . LEU A 1 102 ? 4.542 -9.946 -7.587 1.00 86.12 102 LEU A O 1
ATOM 833 N N . THR A 1 103 ? 3.031 -9.817 -5.995 1.00 86.62 103 THR A N 1
ATOM 834 C CA . THR A 1 103 ? 3.143 -8.396 -5.777 1.00 86.62 103 THR A CA 1
ATOM 835 C C . THR A 1 103 ? 2.580 -8.132 -4.400 1.00 86.62 103 THR A C 1
ATOM 837 O O . THR A 1 103 ? 2.076 -9.063 -3.763 1.00 86.62 103 THR A O 1
ATOM 840 N N . SER A 1 104 ? 2.567 -6.888 -3.935 1.00 80.62 104 SER A N 1
ATOM 841 C CA . SER A 1 104 ? 1.784 -6.584 -2.750 1.00 80.62 104 SER A CA 1
ATOM 842 C C . SER A 1 104 ? 0.310 -6.930 -3.017 1.00 80.62 104 SER A C 1
ATOM 844 O O . SER A 1 104 ? -0.305 -7.567 -2.165 1.00 80.62 104 SER A O 1
ATOM 846 N N . ILE A 1 105 ? -0.210 -6.702 -4.237 1.00 79.00 105 ILE A N 1
ATOM 847 C CA . ILE A 1 105 ? -1.554 -7.178 -4.617 1.00 79.00 105 ILE A CA 1
ATOM 848 C C . ILE A 1 105 ? -1.664 -8.699 -4.755 1.00 79.00 105 ILE A C 1
ATOM 850 O O . ILE A 1 105 ? -2.639 -9.252 -4.269 1.00 79.00 105 ILE A O 1
ATOM 854 N N . GLN A 1 106 ? -0.712 -9.419 -5.362 1.00 82.25 106 GLN A N 1
ATOM 855 C CA . GLN A 1 106 ? -0.854 -10.880 -5.534 1.00 82.25 106 GLN A CA 1
ATOM 856 C C . GLN A 1 106 ? -0.605 -11.659 -4.226 1.00 82.25 106 GLN A C 1
ATOM 858 O O . GLN A 1 106 ? -1.134 -12.754 -4.068 1.00 82.25 106 GLN A O 1
ATOM 863 N N . ALA A 1 107 ? 0.201 -11.119 -3.304 1.00 79.69 107 ALA A N 1
ATOM 864 C CA . ALA A 1 107 ? 0.354 -11.643 -1.947 1.00 79.69 107 ALA A CA 1
ATOM 865 C C . ALA A 1 107 ? -0.935 -11.432 -1.158 1.00 79.69 107 ALA A C 1
ATOM 867 O O . ALA A 1 107 ? -1.544 -12.386 -0.690 1.00 79.69 107 ALA A O 1
ATOM 868 N N . LEU A 1 108 ? -1.418 -10.186 -1.087 1.00 78.06 108 LEU A N 1
ATOM 869 C CA . LEU A 1 108 ? -2.695 -9.885 -0.440 1.00 78.06 108 LEU A CA 1
ATOM 870 C C . LEU A 1 108 ? -3.867 -10.654 -1.070 1.00 78.06 108 LEU A C 1
ATOM 872 O O . LEU A 1 108 ? -4.825 -10.954 -0.353 1.00 78.06 108 LEU A O 1
ATOM 876 N N . ALA A 1 109 ? -3.750 -11.029 -2.348 1.00 71.06 109 ALA A N 1
ATOM 877 C CA . ALA A 1 109 ? -4.720 -11.841 -3.062 1.00 71.06 109 ALA A CA 1
ATOM 878 C C . ALA A 1 109 ? -4.785 -13.312 -2.637 1.00 71.06 109 ALA A C 1
ATOM 880 O O . ALA A 1 109 ? -5.850 -13.921 -2.758 1.00 71.06 109 ALA A O 1
ATOM 881 N N . ASP A 1 110 ? -3.699 -13.860 -2.088 1.00 70.31 110 ASP A N 1
ATOM 882 C CA . ASP A 1 110 ? -3.733 -15.146 -1.385 1.00 70.31 110 ASP A CA 1
ATOM 883 C C . ASP A 1 110 ? -4.363 -15.030 0.010 1.00 70.31 110 ASP A C 1
ATOM 885 O O . ASP A 1 110 ? -4.779 -16.037 0.575 1.00 70.31 110 ASP A O 1
ATOM 889 N N . TYR A 1 111 ? -4.423 -13.815 0.569 1.00 67.38 111 TYR A N 1
ATOM 890 C CA . TYR A 1 111 ? -4.765 -13.564 1.968 1.00 67.38 111 TYR A CA 1
ATOM 891 C C . TYR A 1 111 ? -6.223 -12.997 2.137 1.00 67.38 111 TYR A C 1
ATOM 893 O O . TYR A 1 111 ? -7.162 -13.775 2.123 1.00 67.38 111 TYR A O 1
ATOM 901 N N . ALA A 1 112 ? -6.457 -11.676 2.338 1.00 50.38 112 ALA A N 1
ATOM 902 C CA . ALA A 1 112 ? -7.698 -10.861 2.704 1.00 50.38 112 ALA A CA 1
ATOM 903 C C . ALA A 1 112 ? -8.654 -10.592 4.068 1.00 50.38 112 ALA A C 1
ATOM 905 O O . ALA A 1 112 ? -9.613 -9.891 3.763 1.00 50.38 112 ALA A O 1
ATOM 906 N N . ILE A 1 113 ? -8.773 -10.798 5.474 1.00 35.34 113 ILE A N 1
ATOM 907 C CA . ILE A 1 113 ? -8.245 -11.024 6.960 1.00 35.34 113 ILE A CA 1
ATOM 908 C C . ILE A 1 113 ? -6.779 -11.308 7.519 1.00 35.34 113 ILE A C 1
ATOM 910 O O . ILE A 1 113 ? -6.391 -12.455 7.587 1.00 35.34 113 ILE A O 1
ATOM 914 N N . ALA A 1 114 ? -5.978 -10.342 8.035 1.00 34.25 114 ALA A N 1
ATOM 915 C CA . ALA A 1 114 ? -4.612 -10.547 8.600 1.00 34.25 114 ALA A CA 1
ATOM 916 C C . ALA A 1 114 ? -4.083 -9.460 9.583 1.00 34.25 114 ALA A C 1
ATOM 918 O O . ALA A 1 114 ? -4.851 -8.728 10.169 1.00 34.25 114 ALA A O 1
ATOM 919 N N . TRP A 1 115 ? -2.779 -9.223 9.740 1.00 32.91 115 TRP A N 1
ATOM 920 C CA . TRP A 1 115 ? -2.283 -8.142 10.605 1.00 32.91 115 TRP A CA 1
ATOM 921 C C . TRP A 1 115 ? -0.991 -7.548 10.041 1.00 32.91 115 TRP A C 1
ATOM 923 O O . TRP A 1 115 ? -0.242 -8.206 9.329 1.00 32.91 115 TRP A O 1
ATOM 933 N N . ALA A 1 116 ? -0.750 -6.280 10.321 1.00 34.56 116 ALA A N 1
ATOM 934 C CA . ALA A 1 116 ? 0.431 -5.535 9.960 1.00 34.56 116 ALA A CA 1
ATOM 935 C C . ALA A 1 116 ? 1.122 -5.191 11.281 1.00 34.56 116 ALA A C 1
ATOM 937 O O . ALA A 1 116 ? 0.660 -4.331 12.038 1.00 34.56 116 ALA A O 1
ATOM 938 N N . SER A 1 117 ? 2.204 -5.922 11.554 1.00 29.52 117 SER A N 1
ATOM 939 C CA . SER A 1 117 ? 2.994 -5.775 12.762 1.00 29.52 117 SER A CA 1
ATOM 940 C C . SER A 1 117 ? 4.458 -5.538 12.549 1.00 29.52 117 SER A C 1
ATOM 942 O O . SER A 1 117 ? 5.045 -5.998 11.577 1.00 29.52 117 SER A O 1
ATOM 944 N N . SER A 1 118 ? 4.934 -4.686 13.440 1.00 32.59 118 SER A N 1
ATOM 945 C CA . SER A 1 118 ? 5.841 -3.618 13.166 1.00 32.59 118 SER A CA 1
ATOM 946 C C . SER A 1 118 ? 5.863 -3.188 11.706 1.00 32.59 118 SER A C 1
ATOM 948 O O . SER A 1 118 ? 6.791 -2.551 11.308 1.00 32.59 118 SER A O 1
ATOM 950 N N . ALA A 1 119 ? 4.760 -3.315 10.961 1.00 45.56 119 ALA A N 1
ATOM 951 C CA . ALA A 1 119 ? 4.773 -3.400 9.527 1.00 45.56 119 ALA A CA 1
ATOM 952 C C . ALA A 1 119 ? 4.649 -2.106 8.750 1.00 45.56 119 ALA A C 1
ATOM 954 O O . ALA A 1 119 ? 3.501 -1.732 8.654 1.00 45.56 119 ALA A O 1
ATOM 955 N N . PRO A 1 120 ? 5.729 -1.502 8.183 1.00 41.22 120 PRO A N 1
ATOM 956 C CA . PRO A 1 120 ? 5.867 -0.257 7.430 1.00 41.22 120 PRO A CA 1
ATOM 957 C C . PRO A 1 120 ? 5.166 -0.006 6.079 1.00 41.22 120 PRO A C 1
ATOM 959 O O . PRO A 1 120 ? 5.064 -0.950 5.322 1.00 41.22 120 PRO A O 1
ATOM 962 N N . VAL A 1 121 ? 4.765 1.259 5.752 1.00 44.75 121 VAL A N 1
ATOM 963 C CA . VAL A 1 121 ? 4.632 1.967 4.430 1.00 44.75 121 VAL A CA 1
ATOM 964 C C . VAL A 1 121 ? 4.278 3.524 4.498 1.00 44.75 121 VAL A C 1
ATOM 966 O O . VAL A 1 121 ? 3.107 3.844 4.603 1.00 44.75 121 VAL A O 1
ATOM 969 N N . THR A 1 122 ? 5.254 4.486 4.365 1.00 39.47 122 THR A N 1
ATOM 970 C CA . THR A 1 122 ? 5.286 6.008 4.235 1.00 39.47 122 THR A CA 1
ATOM 971 C C . THR A 1 122 ? 6.414 6.630 3.407 1.00 39.47 122 THR A C 1
ATOM 973 O O . THR A 1 122 ? 6.275 7.739 2.899 1.00 39.47 122 THR A O 1
ATOM 976 N N . TYR A 1 123 ? 7.605 6.058 3.385 1.00 46.59 123 TYR A N 1
ATOM 977 C CA . TYR A 1 123 ? 8.812 6.850 3.303 1.00 46.59 123 TYR A CA 1
ATOM 978 C C . TYR A 1 123 ? 9.042 7.703 2.066 1.00 46.59 123 TYR A C 1
ATOM 980 O O . TYR A 1 123 ? 9.246 8.918 2.169 1.00 46.59 123 TYR A O 1
ATOM 988 N N . PHE A 1 124 ? 9.077 6.952 0.974 1.00 55.62 124 PHE A N 1
ATOM 989 C CA . PHE A 1 124 ? 9.308 7.184 -0.418 1.00 55.62 124 PHE A CA 1
ATOM 990 C C . PHE A 1 124 ? 8.486 8.343 -0.962 1.00 55.62 124 PHE A C 1
ATOM 992 O O . PHE A 1 124 ? 7.918 9.165 -0.235 1.00 55.62 124 PHE A O 1
ATOM 999 N N . LYS A 1 125 ? 8.492 8.458 -2.285 1.00 39.53 125 LYS A N 1
ATOM 1000 C CA . LYS A 1 125 ? 8.047 9.621 -3.023 1.00 39.53 125 LYS A CA 1
ATOM 1001 C C . LYS A 1 125 ? 6.896 10.348 -2.392 1.00 39.53 125 LYS A C 1
ATOM 1003 O O . LYS A 1 125 ? 5.764 9.872 -2.341 1.00 39.53 125 LYS A O 1
ATOM 1008 N N . ASP A 1 126 ? 7.138 11.606 -2.069 1.00 40.66 126 ASP A N 1
ATOM 1009 C CA . ASP A 1 126 ? 6.041 12.492 -1.711 1.00 40.66 126 ASP A CA 1
ATOM 1010 C C . ASP A 1 126 ? 5.281 12.058 -0.470 1.00 40.66 126 ASP A C 1
ATOM 1012 O O . ASP A 1 126 ? 4.300 12.701 -0.108 1.00 40.66 126 ASP A O 1
ATOM 1016 N N . GLY A 1 127 ? 5.725 10.987 0.188 1.00 35.09 127 GLY A N 1
ATOM 1017 C CA . GLY A 1 127 ? 5.435 10.787 1.571 1.00 35.09 127 GLY A CA 1
ATOM 1018 C C . GLY A 1 127 ? 5.882 12.027 2.272 1.00 35.09 127 GLY A C 1
ATOM 1019 O O . GLY A 1 127 ? 5.096 12.622 2.985 1.00 35.09 127 GLY A O 1
ATOM 1020 N N . GLY A 1 128 ? 7.069 12.537 1.940 1.00 46.94 128 GLY A N 1
ATOM 1021 C CA . GLY A 1 128 ? 7.577 13.768 2.533 1.00 46.94 128 GLY A CA 1
ATOM 1022 C C . GLY A 1 128 ? 8.061 13.524 3.956 1.00 46.94 128 GLY A C 1
ATOM 1023 O O . GLY A 1 128 ? 8.201 14.437 4.763 1.00 46.94 128 GLY A O 1
ATOM 1024 N N . THR A 1 129 ? 8.295 12.261 4.271 1.00 48.09 129 THR A N 1
ATOM 1025 C CA . THR A 1 129 ? 9.260 11.886 5.277 1.00 48.09 129 THR A CA 1
ATOM 1026 C C . THR A 1 129 ? 10.600 12.493 4.905 1.00 48.09 129 THR A C 1
ATOM 1028 O O . THR A 1 129 ? 10.911 12.594 3.723 1.00 48.09 129 THR A O 1
ATOM 1031 N N . PRO A 1 130 ? 11.411 12.895 5.878 1.00 52.31 130 PRO A N 1
ATOM 1032 C CA . PRO A 1 130 ? 12.811 13.129 5.668 1.00 52.31 130 PRO A CA 1
ATOM 1033 C C . PRO A 1 130 ? 13.552 11.933 5.155 1.00 52.31 130 PRO A C 1
ATOM 1035 O O . PRO A 1 130 ? 13.092 10.808 5.181 1.00 52.31 130 PRO A O 1
ATOM 1038 N N . VAL A 1 131 ? 14.789 12.234 4.850 1.00 46.50 131 VAL A N 1
ATOM 1039 C CA . VAL A 1 131 ? 15.794 11.300 4.401 1.00 46.50 131 VAL A CA 1
ATOM 1040 C C . VAL A 1 131 ? 16.505 10.566 5.514 1.00 46.50 131 VAL A C 1
ATOM 1042 O O . VAL A 1 131 ? 17.320 9.695 5.257 1.00 46.50 131 VAL A O 1
ATOM 1045 N N . GLY A 1 132 ? 16.355 11.113 6.713 1.00 50.91 132 GLY A N 1
ATOM 1046 C CA . GLY A 1 132 ? 17.525 11.502 7.478 1.00 50.91 132 GLY A CA 1
ATOM 1047 C C . GLY A 1 132 ? 17.296 11.383 8.967 1.00 50.91 132 GLY A C 1
ATOM 1048 O O . GLY A 1 132 ? 17.543 12.324 9.722 1.00 50.91 132 GLY A O 1
ATOM 1049 N N . GLY A 1 133 ? 16.716 10.255 9.372 1.00 49.94 133 GLY A N 1
ATOM 1050 C CA . GLY A 1 133 ? 16.604 9.950 10.773 1.00 49.94 133 GLY A CA 1
ATOM 1051 C C . GLY A 1 133 ? 16.304 8.555 11.332 1.00 49.94 133 GLY A C 1
ATOM 1052 O O . GLY A 1 133 ? 16.093 8.549 12.530 1.00 49.94 133 GLY A O 1
ATOM 1053 N N . PHE A 1 134 ? 16.314 7.440 10.595 1.00 52.50 134 PHE A N 1
ATOM 1054 C CA . PHE A 1 134 ? 16.664 6.064 11.033 1.00 52.50 134 PHE A CA 1
ATOM 1055 C C . PHE A 1 134 ? 17.611 6.142 12.192 1.00 52.50 134 PHE A C 1
ATOM 1057 O O . PHE A 1 134 ? 17.175 6.088 13.321 1.00 52.50 134 PHE A O 1
ATOM 1064 N N . ASP A 1 135 ? 18.851 6.486 11.891 1.00 58.78 135 ASP A N 1
ATOM 1065 C CA . ASP A 1 135 ? 20.011 6.861 12.670 1.00 58.78 135 ASP A CA 1
ATOM 1066 C C . ASP A 1 135 ? 20.215 8.359 12.833 1.00 58.78 135 ASP A C 1
ATOM 1068 O O . ASP A 1 135 ? 21.293 8.797 13.219 1.00 58.78 135 ASP A O 1
ATOM 1072 N N . ASN A 1 136 ? 19.173 9.158 12.657 1.00 60.22 136 ASN A N 1
ATOM 1073 C CA . ASN A 1 136 ? 18.990 10.164 13.688 1.00 60.22 136 ASN A CA 1
ATOM 1074 C C . ASN A 1 136 ? 18.388 9.484 14.924 1.00 60.22 136 ASN A C 1
ATOM 1076 O O . ASN A 1 136 ? 18.793 9.862 16.008 1.00 60.22 136 ASN A O 1
ATOM 1080 N N . VAL A 1 137 ? 17.579 8.421 14.807 1.00 52.56 137 VAL A N 1
ATOM 1081 C CA . VAL A 1 137 ? 17.035 7.631 15.921 1.00 52.56 137 VAL A CA 1
ATOM 1082 C C . VAL A 1 137 ? 17.814 6.363 16.290 1.00 52.56 137 VAL A C 1
ATOM 1084 O O . VAL A 1 137 ? 17.823 6.078 17.467 1.00 52.56 137 VAL A O 1
ATOM 1087 N N . VAL A 1 138 ? 18.601 5.677 15.459 1.00 53.56 138 VAL A N 1
ATOM 1088 C CA . VAL A 1 138 ? 19.698 4.798 15.913 1.00 53.56 138 VAL A CA 1
ATOM 1089 C C . VAL A 1 138 ? 20.689 5.686 16.623 1.00 53.56 138 VAL A C 1
ATOM 1091 O O . VAL A 1 138 ? 21.039 5.386 17.748 1.00 53.56 138 VAL A O 1
ATOM 1094 N N . GLN A 1 139 ? 21.026 6.864 16.091 1.00 78.88 139 GLN A N 1
ATOM 1095 C CA . GLN A 1 139 ? 21.771 7.840 16.873 1.00 78.88 139 GLN A CA 1
ATOM 1096 C C . GLN A 1 139 ? 21.060 8.220 18.178 1.00 78.88 139 GLN A C 1
ATOM 1098 O O . GLN A 1 139 ? 21.729 8.230 19.203 1.00 78.88 139 GLN A O 1
ATOM 1103 N N . ASN A 1 140 ? 19.756 8.520 18.199 1.00 61.84 140 ASN A N 1
ATOM 1104 C CA . ASN A 1 140 ? 19.071 8.883 19.447 1.00 61.84 140 ASN A CA 1
ATOM 1105 C C . ASN A 1 140 ? 18.936 7.677 20.397 1.00 61.84 140 ASN A C 1
ATOM 1107 O O . ASN A 1 140 ? 18.992 7.877 21.602 1.00 61.84 140 ASN A O 1
ATOM 1111 N N . THR A 1 141 ? 18.855 6.449 19.880 1.00 50.66 141 THR A N 1
ATOM 1112 C CA . THR A 1 141 ? 18.819 5.172 20.613 1.00 50.66 141 THR A CA 1
ATOM 1113 C C . THR A 1 141 ? 20.191 4.897 21.215 1.00 50.66 141 THR A C 1
ATOM 1115 O O . THR A 1 141 ? 20.301 4.728 22.420 1.00 50.66 141 THR A O 1
ATOM 1118 N N . TYR A 1 142 ? 21.267 4.999 20.432 1.00 72.38 142 TYR A N 1
ATOM 1119 C CA . TYR A 1 142 ? 22.653 4.941 20.898 1.00 72.38 142 TYR A CA 1
ATOM 1120 C C . TYR A 1 142 ? 22.951 6.056 21.914 1.00 72.38 142 TYR A C 1
ATOM 1122 O O . TYR A 1 142 ? 23.545 5.776 22.951 1.00 72.38 142 TYR A O 1
ATOM 1130 N N . ILE A 1 143 ? 22.513 7.301 21.688 1.00 70.81 143 ILE A N 1
ATOM 1131 C CA . ILE A 1 143 ? 22.672 8.417 22.642 1.00 70.81 143 ILE A CA 1
ATOM 1132 C C . ILE A 1 143 ? 21.892 8.153 23.938 1.00 70.81 143 ILE A C 1
ATOM 1134 O O . ILE A 1 143 ? 22.444 8.347 25.022 1.00 70.81 143 ILE A O 1
ATOM 1138 N N . ALA A 1 144 ? 20.642 7.690 23.860 1.00 57.75 144 ALA A N 1
ATOM 1139 C CA . ALA A 1 144 ? 19.822 7.380 25.030 1.00 57.75 144 ALA A CA 1
ATOM 1140 C C . ALA A 1 144 ? 20.367 6.170 25.815 1.00 57.75 144 ALA A C 1
ATOM 1142 O O . ALA A 1 144 ? 20.414 6.203 27.045 1.00 57.75 144 ALA A O 1
ATOM 1143 N N . SER A 1 145 ? 20.908 5.175 25.108 1.00 64.25 145 SER A N 1
ATOM 1144 C CA . SER A 1 145 ? 21.683 4.044 25.640 1.00 64.25 145 SER A CA 1
ATOM 1145 C C . SER A 1 145 ? 23.115 4.412 26.076 1.00 64.25 145 SER A C 1
ATOM 1147 O O . SER A 1 145 ? 23.866 3.550 26.540 1.00 64.25 145 SER A O 1
ATOM 1149 N N . GLY A 1 146 ? 23.491 5.696 26.010 1.00 70.88 146 GLY A N 1
ATOM 1150 C CA . GLY A 1 146 ? 24.671 6.267 26.669 1.00 70.88 146 GLY A CA 1
ATOM 1151 C C . GLY A 1 146 ? 25.909 6.500 25.795 1.00 70.88 146 GLY A C 1
ATOM 1152 O O . GLY A 1 146 ? 26.955 6.873 26.331 1.00 70.88 146 GLY A O 1
ATOM 1153 N N . CYS A 1 147 ? 25.835 6.310 24.477 1.00 67.38 147 CYS A N 1
ATOM 1154 C CA . CYS A 1 147 ? 26.930 6.641 23.565 1.00 67.38 147 CYS A CA 1
ATOM 1155 C C . CYS A 1 147 ? 27.125 8.157 23.389 1.00 67.38 147 CYS A C 1
ATOM 1157 O O . CYS A 1 147 ? 26.185 8.942 23.276 1.00 67.38 147 CYS A O 1
ATOM 1159 N N . SER A 1 148 ? 28.388 8.564 23.254 1.00 82.06 148 SER A N 1
ATOM 1160 C CA . SER A 1 148 ? 28.766 9.910 22.818 1.00 82.06 148 SER A CA 1
ATOM 1161 C C . SER A 1 148 ? 28.767 9.985 21.289 1.00 82.06 148 SER A C 1
ATOM 1163 O O . SER A 1 148 ? 29.629 9.373 20.654 1.00 82.06 148 SER A O 1
ATOM 1165 N N . LYS A 1 149 ? 27.841 10.766 20.706 1.00 71.69 149 LYS A N 1
ATOM 1166 C CA . LYS A 1 149 ? 27.761 11.046 19.256 1.00 71.69 149 LYS A CA 1
ATOM 1167 C C . LYS A 1 149 ? 29.133 11.385 18.668 1.00 71.69 149 LYS A C 1
ATOM 1169 O O . LYS A 1 149 ? 29.568 10.750 17.713 1.00 71.69 149 LYS A O 1
ATOM 1174 N N . ASP A 1 150 ? 29.828 12.344 19.277 1.00 78.00 150 ASP A N 1
ATOM 1175 C CA . ASP A 1 150 ? 31.122 12.832 18.794 1.00 78.00 150 ASP A CA 1
ATOM 1176 C C . ASP A 1 150 ? 32.219 11.753 18.872 1.00 78.00 150 ASP A C 1
ATOM 1178 O O . ASP A 1 150 ? 33.154 11.766 18.074 1.00 78.00 150 ASP A O 1
ATOM 1182 N N . THR A 1 151 ? 32.120 10.809 19.818 1.00 77.38 151 THR A N 1
ATOM 1183 C CA . THR A 1 151 ? 33.087 9.706 19.972 1.00 77.38 151 THR A CA 1
ATOM 1184 C C . THR A 1 151 ? 32.857 8.613 18.924 1.00 77.38 151 THR A C 1
ATOM 1186 O O . THR A 1 151 ? 33.824 8.127 18.341 1.00 77.38 151 THR A O 1
ATOM 1189 N N . VAL A 1 152 ? 31.598 8.255 18.640 1.00 68.31 152 VAL A N 1
ATOM 1190 C CA . VAL A 1 152 ? 31.250 7.290 17.577 1.00 68.31 152 VAL A CA 1
ATOM 1191 C C . VAL A 1 152 ? 31.627 7.861 16.205 1.00 68.31 152 VAL A C 1
ATOM 1193 O O . VAL A 1 152 ? 32.346 7.224 15.437 1.00 68.31 152 VAL A O 1
ATOM 1196 N N . LEU A 1 153 ? 31.268 9.123 15.958 1.00 78.38 153 LEU A N 1
ATOM 1197 C CA . LEU A 1 153 ? 31.661 9.885 14.773 1.00 78.38 153 LEU A CA 1
ATOM 1198 C C . LEU A 1 153 ? 33.188 9.950 14.586 1.00 78.38 153 LEU A C 1
ATOM 1200 O O . LEU A 1 153 ? 33.695 9.833 13.468 1.00 78.38 153 LEU A O 1
ATOM 1204 N N . ALA A 1 154 ? 33.952 10.132 15.667 1.00 82.00 154 ALA A N 1
ATOM 1205 C CA . ALA A 1 154 ? 35.412 10.132 15.600 1.00 82.00 154 ALA A CA 1
ATOM 1206 C C . ALA A 1 154 ? 35.986 8.770 15.167 1.00 82.00 154 ALA A C 1
ATOM 1208 O O . ALA A 1 154 ? 37.014 8.745 14.489 1.00 82.00 154 ALA A O 1
ATOM 1209 N N . ALA A 1 155 ? 35.324 7.653 15.490 1.00 78.81 155 ALA A N 1
ATOM 1210 C CA . ALA A 1 155 ? 35.742 6.321 15.055 1.00 78.81 155 ALA A CA 1
ATOM 1211 C C . ALA A 1 155 ? 35.509 6.095 13.547 1.00 78.81 155 ALA A C 1
ATOM 1213 O O . ALA A 1 155 ? 36.436 5.674 12.851 1.00 78.81 155 ALA A O 1
ATOM 1214 N N . PHE A 1 156 ? 34.337 6.463 13.010 1.00 77.88 156 PHE A N 1
ATOM 1215 C CA . PHE A 1 156 ? 34.073 6.397 11.561 1.00 77.88 156 PHE A CA 1
ATOM 1216 C C . PHE A 1 156 ? 35.014 7.307 10.753 1.00 77.88 156 PHE A C 1
ATOM 1218 O O . PHE A 1 156 ? 35.596 6.881 9.750 1.00 77.88 156 PHE A O 1
ATOM 1225 N N . ASN A 1 157 ? 35.272 8.528 11.230 1.00 82.06 157 ASN A N 1
ATOM 1226 C CA . ASN A 1 157 ? 36.262 9.414 10.606 1.00 82.06 157 ASN A CA 1
ATOM 1227 C C . ASN A 1 157 ? 37.692 8.848 10.685 1.00 82.06 157 ASN A C 1
ATOM 1229 O O . ASN A 1 157 ? 38.439 8.924 9.709 1.00 82.06 157 ASN A O 1
ATOM 1233 N N . ALA A 1 158 ? 38.082 8.235 11.810 1.00 82.56 158 ALA A N 1
ATOM 1234 C CA . ALA A 1 158 ? 39.388 7.591 11.942 1.00 82.56 158 ALA A CA 1
ATOM 1235 C C . ALA A 1 158 ? 39.572 6.434 10.944 1.00 82.56 158 ALA A C 1
ATOM 1237 O O . ALA A 1 158 ? 40.662 6.298 10.387 1.00 82.56 158 ALA A O 1
ATOM 1238 N N . MET A 1 159 ? 38.519 5.649 10.691 1.00 86.06 159 MET A N 1
ATOM 1239 C CA . MET A 1 159 ? 38.524 4.528 9.745 1.00 86.06 159 MET A CA 1
ATOM 1240 C C . MET A 1 159 ? 38.743 5.016 8.312 1.00 86.06 159 MET A C 1
ATOM 1242 O O . MET A 1 159 ? 39.675 4.574 7.640 1.00 86.06 159 MET A O 1
ATOM 1246 N N . THR A 1 160 ? 37.942 6.002 7.906 1.00 79.81 160 THR A N 1
ATOM 1247 C CA . THR A 1 160 ? 38.024 6.680 6.602 1.00 79.81 160 THR A CA 1
ATOM 1248 C C . THR A 1 160 ? 39.427 7.242 6.357 1.00 79.81 160 THR A C 1
ATOM 1250 O O . THR A 1 160 ? 40.037 7.007 5.318 1.00 79.81 160 THR A O 1
ATOM 1253 N N . ASP A 1 161 ? 39.996 7.934 7.350 1.00 83.75 161 ASP A N 1
ATOM 1254 C CA . ASP A 1 161 ? 41.350 8.492 7.276 1.00 83.75 161 ASP A CA 1
ATOM 1255 C C . ASP A 1 161 ? 42.451 7.440 7.085 1.00 83.75 161 ASP A C 1
ATOM 1257 O O . ASP A 1 161 ? 43.414 7.694 6.360 1.00 83.75 161 ASP A O 1
ATOM 1261 N N . LEU A 1 162 ? 42.349 6.282 7.749 1.00 85.25 162 LEU A N 1
ATOM 1262 C CA . LEU A 1 162 ? 43.322 5.197 7.578 1.00 85.25 162 LEU A CA 1
ATOM 1263 C C . LEU A 1 162 ? 43.168 4.521 6.206 1.00 85.25 162 LEU A C 1
ATOM 1265 O O . LEU A 1 162 ? 44.172 4.128 5.604 1.00 85.25 162 LEU A O 1
ATOM 1269 N N . GLY A 1 163 ? 41.938 4.431 5.688 1.00 83.94 163 GLY A N 1
ATOM 1270 C CA . GLY A 1 163 ? 41.624 3.791 4.409 1.00 83.94 163 GLY A CA 1
ATOM 1271 C C . GLY A 1 163 ? 42.376 4.365 3.207 1.00 83.94 163 GLY A C 1
ATOM 1272 O O . GLY A 1 163 ? 42.761 3.618 2.306 1.00 83.94 163 GLY A O 1
ATOM 1273 N N . LYS A 1 164 ? 42.705 5.660 3.253 1.00 86.19 164 LYS A N 1
ATOM 1274 C CA . LYS A 1 164 ? 43.413 6.436 2.213 1.00 86.19 164 LYS A CA 1
ATOM 1275 C C . LYS A 1 164 ? 44.852 5.974 1.922 1.00 86.19 164 LYS A C 1
ATOM 1277 O O . LYS A 1 164 ? 45.528 6.538 1.063 1.00 86.19 164 LYS A O 1
ATOM 1282 N N . THR A 1 165 ? 45.382 4.983 2.650 1.00 88.62 165 THR A N 1
ATOM 1283 C CA . THR A 1 165 ? 46.767 4.503 2.479 1.00 88.62 165 THR A CA 1
ATOM 1284 C C . THR A 1 165 ? 46.891 2.985 2.586 1.00 88.62 165 THR A C 1
ATOM 1286 O O . THR A 1 165 ? 46.268 2.360 3.439 1.00 88.62 165 THR A O 1
ATOM 1289 N N . ASP A 1 166 ? 47.767 2.385 1.776 1.00 86.62 166 ASP A N 1
ATOM 1290 C CA . ASP A 1 166 ? 48.022 0.937 1.781 1.00 86.62 166 ASP A CA 1
ATOM 1291 C C . ASP A 1 166 ? 48.416 0.398 3.165 1.00 86.62 166 ASP A C 1
ATOM 1293 O O . ASP A 1 166 ? 48.052 -0.718 3.528 1.00 86.62 166 ASP A O 1
ATOM 1297 N N . ASP A 1 167 ? 49.190 1.163 3.940 1.00 88.81 167 ASP A N 1
ATOM 1298 C CA . ASP A 1 167 ? 49.614 0.752 5.281 1.00 88.81 167 ASP A CA 1
ATOM 1299 C C . ASP A 1 167 ? 48.495 0.920 6.319 1.00 88.81 167 ASP A C 1
ATOM 1301 O O . ASP A 1 167 ? 48.339 0.039 7.165 1.00 88.81 167 ASP A O 1
ATOM 1305 N N . GLY A 1 168 ? 47.649 1.949 6.193 1.00 87.75 168 GLY A N 1
ATOM 1306 C CA . GLY A 1 168 ? 46.431 2.091 6.994 1.00 87.75 168 GLY A CA 1
ATOM 1307 C C . GLY A 1 168 ? 45.387 1.011 6.686 1.00 87.75 168 GLY A C 1
ATOM 1308 O O . GLY A 1 168 ? 44.805 0.446 7.608 1.00 87.75 168 GLY A O 1
ATOM 1309 N N . ARG A 1 169 ? 45.227 0.583 5.426 1.00 91.44 169 ARG A N 1
ATOM 1310 C CA . ARG A 1 169 ? 44.376 -0.576 5.077 1.00 91.44 169 ARG A CA 1
ATOM 1311 C C . ARG A 1 169 ? 44.905 -1.888 5.661 1.00 91.44 169 ARG A C 1
ATOM 1313 O O . ARG A 1 169 ? 44.126 -2.684 6.185 1.00 91.44 169 ARG A O 1
ATOM 1320 N N . LYS A 1 170 ? 46.231 -2.082 5.705 1.00 89.50 170 LYS A N 1
ATOM 1321 C CA . LYS A 1 170 ? 46.879 -3.193 6.442 1.00 89.50 170 LYS A CA 1
ATOM 1322 C C . LYS A 1 170 ? 46.764 -3.062 7.964 1.00 89.50 170 LYS A C 1
ATOM 1324 O O . LYS A 1 170 ? 47.072 -4.025 8.665 1.00 89.50 170 LYS A O 1
ATOM 1329 N N . GLU A 1 171 ? 46.420 -1.898 8.501 1.00 89.12 171 GLU A N 1
ATOM 1330 C CA . GLU A 1 171 ? 46.175 -1.668 9.929 1.00 89.12 171 GLU A CA 1
ATOM 1331 C C . GLU A 1 171 ? 44.711 -1.967 10.272 1.00 89.12 171 GLU A C 1
ATOM 1333 O O . GLU A 1 171 ? 44.464 -2.823 11.122 1.00 89.12 171 GLU A O 1
ATOM 1338 N N . LEU A 1 172 ? 43.761 -1.428 9.499 1.00 88.75 172 LEU A N 1
ATOM 1339 C CA . LEU A 1 172 ? 42.336 -1.787 9.542 1.00 88.75 172 LEU A CA 1
ATOM 1340 C C . LEU A 1 172 ? 42.120 -3.303 9.410 1.00 88.75 172 LEU A C 1
ATOM 1342 O O . LEU A 1 172 ? 41.422 -3.892 10.231 1.00 88.75 172 LEU A O 1
ATOM 1346 N N . THR A 1 173 ? 42.819 -3.958 8.473 1.00 89.25 173 THR A N 1
ATOM 1347 C CA . THR A 1 173 ? 42.807 -5.426 8.293 1.00 89.25 173 THR A CA 1
ATOM 1348 C C . THR A 1 173 ? 43.104 -6.189 9.595 1.00 89.25 173 THR A C 1
ATOM 1350 O O . THR A 1 173 ? 42.566 -7.272 9.807 1.00 89.25 173 THR A O 1
ATOM 1353 N N . LYS A 1 174 ? 43.948 -5.638 10.484 1.00 90.31 174 LYS A N 1
ATOM 1354 C CA . LYS A 1 174 ? 44.291 -6.256 11.778 1.00 90.31 174 LYS A CA 1
ATOM 1355 C C . LYS A 1 174 ? 43.313 -5.890 12.891 1.00 90.31 174 LYS A C 1
ATOM 1357 O O . LYS A 1 174 ? 43.053 -6.737 13.736 1.00 90.31 174 LYS A O 1
ATOM 1362 N N . ILE A 1 175 ? 42.824 -4.647 12.915 1.00 88.38 175 ILE A N 1
ATOM 1363 C CA . ILE A 1 175 ? 41.917 -4.151 13.964 1.00 88.38 175 ILE A CA 1
ATOM 1364 C C . ILE A 1 175 ? 40.541 -4.813 13.839 1.00 88.38 175 ILE A C 1
ATOM 1366 O O . ILE A 1 175 ? 39.993 -5.260 14.839 1.00 88.38 175 ILE A O 1
ATOM 1370 N N . PHE A 1 176 ? 40.030 -4.928 12.611 1.00 88.19 176 PHE A N 1
ATOM 1371 C CA . PHE A 1 176 ? 38.733 -5.538 12.306 1.00 88.19 176 PHE A CA 1
ATOM 1372 C C . PHE A 1 176 ? 38.833 -7.025 11.932 1.00 88.19 176 PHE A C 1
ATOM 1374 O O . PHE A 1 176 ? 37.826 -7.633 11.594 1.00 88.19 176 PHE A O 1
ATOM 1381 N N . ILE A 1 177 ? 40.032 -7.621 11.985 1.00 90.00 177 ILE A N 1
ATOM 1382 C CA . ILE A 1 177 ? 40.279 -9.054 11.728 1.00 90.00 177 ILE A CA 1
ATOM 1383 C C . ILE A 1 177 ? 39.665 -9.513 10.384 1.00 90.00 177 ILE A C 1
ATOM 1385 O O . ILE A 1 177 ? 38.956 -10.512 10.310 1.00 90.00 177 ILE A O 1
ATOM 1389 N N . ILE A 1 178 ? 39.895 -8.745 9.315 1.00 88.56 178 ILE A N 1
ATOM 1390 C CA . ILE A 1 178 ? 39.249 -8.958 8.008 1.00 88.56 178 ILE A CA 1
ATOM 1391 C C . ILE A 1 178 ? 39.665 -10.304 7.400 1.00 88.56 178 ILE A C 1
ATOM 1393 O O . ILE A 1 178 ? 40.845 -10.671 7.446 1.00 88.56 178 ILE A O 1
ATOM 1397 N N . ASP A 1 179 ? 38.712 -11.031 6.810 1.00 86.75 179 ASP A N 1
ATOM 1398 C CA . ASP A 1 179 ? 38.997 -12.320 6.186 1.00 86.75 179 ASP A CA 1
ATOM 1399 C C . ASP A 1 179 ? 39.948 -12.180 4.977 1.00 86.75 179 ASP A C 1
ATOM 1401 O O . ASP A 1 179 ? 39.754 -11.296 4.135 1.00 86.75 179 ASP A O 1
ATOM 1405 N N . PRO A 1 180 ? 40.961 -13.058 4.826 1.00 86.12 180 PRO A N 1
ATOM 1406 C CA . PRO A 1 180 ? 41.859 -13.044 3.670 1.00 86.12 180 PRO A CA 1
ATOM 1407 C C . PRO A 1 180 ? 41.177 -13.180 2.300 1.00 86.12 180 PRO A C 1
ATOM 1409 O O . PRO A 1 180 ? 41.829 -12.907 1.290 1.00 86.12 180 PRO A O 1
ATOM 1412 N N . GLN A 1 181 ? 39.913 -13.615 2.244 1.00 83.25 181 GLN A N 1
ATOM 1413 C CA . GLN A 1 181 ? 39.129 -13.748 1.011 1.00 83.25 181 GLN A CA 1
ATOM 1414 C C . GLN A 1 181 ? 38.307 -12.487 0.667 1.00 83.25 181 GLN A C 1
ATOM 1416 O O . GLN A 1 181 ? 37.923 -12.326 -0.491 1.00 83.25 181 GLN A O 1
ATOM 1421 N N . SER A 1 182 ? 38.142 -11.546 1.610 1.00 84.44 182 SER A N 1
ATOM 1422 C CA . SER A 1 182 ? 37.564 -10.206 1.390 1.00 84.44 182 SER A CA 1
ATOM 1423 C C . SER A 1 182 ? 38.531 -9.066 1.805 1.00 84.44 182 SER A C 1
ATOM 1425 O O . SER A 1 182 ? 38.197 -8.265 2.681 1.00 84.44 182 SER A O 1
ATOM 1427 N N . PRO A 1 183 ? 39.764 -8.991 1.255 1.00 86.69 183 PRO A N 1
ATOM 1428 C CA . PRO A 1 183 ? 40.813 -8.093 1.751 1.00 86.69 183 PRO A CA 1
ATOM 1429 C C . PRO A 1 183 ? 40.613 -6.617 1.363 1.00 86.69 183 PRO A C 1
ATOM 1431 O O . PRO A 1 183 ? 40.124 -6.312 0.281 1.00 86.69 183 PRO A O 1
ATOM 1434 N N . LEU A 1 184 ? 41.107 -5.697 2.205 1.00 88.00 184 LEU A N 1
ATOM 1435 C CA . LEU A 1 184 ? 41.068 -4.243 1.976 1.00 88.00 184 LEU A CA 1
ATOM 1436 C C . LEU A 1 184 ? 42.169 -3.777 0.995 1.00 88.00 184 LEU A C 1
ATOM 1438 O O . LEU A 1 184 ? 43.262 -3.373 1.404 1.00 88.00 184 LEU A O 1
ATOM 1442 N N . ASN A 1 185 ? 41.900 -3.828 -0.309 1.00 85.69 185 ASN A N 1
ATOM 1443 C CA . ASN A 1 185 ? 42.829 -3.443 -1.378 1.00 85.69 185 ASN A CA 1
ATOM 1444 C C . ASN A 1 185 ? 42.791 -1.938 -1.670 1.00 85.69 185 ASN A C 1
ATOM 1446 O O . ASN A 1 185 ? 43.852 -1.326 -1.831 1.00 85.69 185 ASN A O 1
ATOM 1450 N N . ASN A 1 186 ? 41.596 -1.349 -1.724 1.00 82.81 186 ASN A N 1
ATOM 1451 C CA . ASN A 1 186 ? 41.311 0.041 -2.094 1.00 82.81 186 ASN A CA 1
ATOM 1452 C C . ASN A 1 186 ? 40.467 0.756 -1.008 1.00 82.81 186 ASN A C 1
ATOM 1454 O O . ASN A 1 186 ? 40.187 0.195 0.050 1.00 82.81 186 ASN A O 1
ATOM 1458 N N . GLU A 1 187 ? 40.100 2.020 -1.233 1.00 77.00 187 GLU A N 1
ATOM 1459 C CA . GLU A 1 187 ? 39.273 2.804 -0.292 1.00 77.00 187 GLU A CA 1
ATOM 1460 C C . GLU A 1 187 ? 37.808 2.330 -0.238 1.00 77.00 187 GLU A C 1
ATOM 1462 O O . GLU A 1 187 ? 37.125 2.519 0.759 1.00 77.00 187 GLU A O 1
ATOM 1467 N N . ASN A 1 188 ? 37.341 1.621 -1.259 1.00 71.94 188 ASN A N 1
ATOM 1468 C CA . ASN A 1 188 ? 35.950 1.199 -1.435 1.00 71.94 188 ASN A CA 1
ATOM 1469 C C . ASN A 1 188 ? 35.664 -0.080 -0.644 1.00 71.94 188 ASN A C 1
ATOM 1471 O O . ASN A 1 188 ? 34.590 -0.224 -0.061 1.00 71.94 188 ASN A O 1
ATOM 1475 N N . ASP A 1 189 ? 36.666 -0.954 -0.534 1.00 78.25 189 ASP A N 1
ATOM 1476 C CA . ASP A 1 189 ? 36.701 -2.068 0.412 1.00 78.25 189 ASP A CA 1
ATOM 1477 C C . ASP A 1 189 ? 36.598 -1.539 1.862 1.00 78.25 189 ASP A C 1
ATOM 1479 O O . ASP A 1 189 ? 35.883 -2.100 2.690 1.00 78.25 189 ASP A O 1
ATOM 1483 N N . VAL A 1 190 ? 37.256 -0.409 2.173 1.00 80.50 190 VAL A N 1
ATOM 1484 C CA . VAL A 1 190 ? 37.171 0.258 3.493 1.00 80.50 190 VAL A CA 1
ATOM 1485 C C . VAL A 1 190 ? 35.811 0.917 3.701 1.00 80.50 190 VAL A C 1
ATOM 1487 O O . VAL A 1 190 ? 35.265 0.877 4.801 1.00 80.50 190 VAL A O 1
ATOM 1490 N N . ALA A 1 191 ? 35.223 1.477 2.652 1.00 71.38 191 ALA A N 1
ATOM 1491 C CA . ALA A 1 191 ? 33.875 2.008 2.714 1.00 71.38 191 ALA A CA 1
ATOM 1492 C C . ALA A 1 191 ? 32.817 0.899 2.881 1.00 71.38 191 ALA A C 1
ATOM 1494 O O . ALA A 1 191 ? 31.806 1.124 3.536 1.00 71.38 191 ALA A O 1
ATOM 1495 N N . SER A 1 192 ? 33.074 -0.302 2.352 1.00 74.12 192 SER A N 1
ATOM 1496 C CA . SER A 1 192 ? 32.234 -1.499 2.540 1.00 74.12 192 SER A CA 1
ATOM 1497 C C . SER A 1 192 ? 32.401 -2.101 3.946 1.00 74.12 192 SER A C 1
ATOM 1499 O O . SER A 1 192 ? 31.430 -2.547 4.547 1.00 74.12 192 SER A O 1
ATOM 1501 N N . LEU A 1 193 ? 33.602 -2.025 4.539 1.00 82.88 193 LEU A N 1
ATOM 1502 C CA . LEU A 1 193 ? 33.801 -2.249 5.981 1.00 82.88 193 LEU A CA 1
ATOM 1503 C C . LEU A 1 193 ? 33.009 -1.237 6.819 1.00 82.88 193 LEU A C 1
ATOM 1505 O O . LEU A 1 193 ? 32.388 -1.600 7.816 1.00 82.88 193 LEU A O 1
ATOM 1509 N N . SER A 1 194 ? 33.036 0.033 6.409 1.00 79.50 194 SER A N 1
ATOM 1510 C CA . SER A 1 194 ? 32.300 1.102 7.076 1.00 79.50 194 SER A CA 1
ATOM 1511 C C . SER A 1 194 ? 30.795 0.853 7.042 1.00 79.50 194 SER A C 1
ATOM 1513 O O . SER A 1 194 ? 30.168 1.070 8.073 1.00 79.50 194 SER A O 1
ATOM 1515 N N . LEU A 1 195 ? 30.254 0.348 5.921 1.00 70.69 195 LEU A N 1
ATOM 1516 C CA . LEU A 1 195 ? 28.878 -0.144 5.837 1.00 70.69 195 LEU A CA 1
ATOM 1517 C C . LEU A 1 195 ? 28.634 -1.309 6.792 1.00 70.69 195 LEU A C 1
ATOM 1519 O O . LEU A 1 195 ? 27.699 -1.250 7.574 1.00 70.69 195 LEU A O 1
ATOM 1523 N N . TYR A 1 196 ? 29.434 -2.373 6.705 1.00 79.81 196 TYR A N 1
ATOM 1524 C CA . TYR A 1 196 ? 29.219 -3.603 7.472 1.00 79.81 196 TYR A CA 1
ATOM 1525 C C . TYR A 1 196 ? 29.039 -3.302 8.967 1.00 79.81 196 TYR A C 1
ATOM 1527 O O . TYR A 1 196 ? 28.060 -3.688 9.591 1.00 79.81 196 TYR A O 1
ATOM 1535 N N . ILE A 1 197 ? 29.943 -2.499 9.531 1.00 84.88 197 ILE A N 1
ATOM 1536 C CA . ILE A 1 197 ? 29.863 -2.023 10.921 1.00 84.88 197 ILE A CA 1
ATOM 1537 C C . ILE A 1 197 ? 28.538 -1.304 11.198 1.00 84.88 197 ILE A C 1
ATOM 1539 O O . ILE A 1 197 ? 27.938 -1.493 12.253 1.00 84.88 197 ILE A O 1
ATOM 1543 N N . GLN A 1 198 ? 28.134 -0.450 10.266 1.00 78.75 198 GLN A N 1
ATOM 1544 C CA . GLN A 1 198 ? 26.954 0.391 10.343 1.00 78.75 198 GLN A CA 1
ATOM 1545 C C . GLN A 1 198 ? 25.662 -0.442 10.302 1.00 78.75 198 GLN A C 1
ATOM 1547 O O . GLN A 1 198 ? 24.846 -0.290 11.201 1.00 78.75 198 GLN A O 1
ATOM 1552 N N . ILE A 1 199 ? 25.527 -1.388 9.369 1.00 74.88 199 ILE A N 1
ATOM 1553 C CA . ILE A 1 199 ? 24.378 -2.298 9.288 1.00 74.88 199 ILE A CA 1
ATOM 1554 C C . ILE A 1 199 ? 24.243 -3.112 10.586 1.00 74.88 199 ILE A C 1
ATOM 1556 O O . ILE A 1 199 ? 23.162 -3.206 11.156 1.00 74.88 199 ILE A O 1
ATOM 1560 N N . GLY A 1 200 ? 25.351 -3.573 11.173 1.00 82.62 200 GLY A N 1
ATOM 1561 C CA . GLY A 1 200 ? 25.314 -4.173 12.512 1.00 82.62 200 GLY A CA 1
ATOM 1562 C C . GLY A 1 200 ? 24.820 -3.224 13.621 1.00 82.62 200 GLY A C 1
ATOM 1563 O O . GLY A 1 200 ? 24.220 -3.680 14.591 1.00 82.62 200 GLY A O 1
ATOM 1564 N N . MET A 1 201 ? 25.043 -1.908 13.513 1.00 86.69 201 MET A N 1
ATOM 1565 C CA . MET A 1 201 ? 24.545 -0.899 14.469 1.00 86.69 201 MET A CA 1
ATOM 1566 C C . MET A 1 201 ? 23.066 -0.566 14.265 1.00 86.69 201 MET A C 1
ATOM 1568 O O . MET A 1 201 ? 22.320 -0.446 15.238 1.00 86.69 201 MET A O 1
ATOM 1572 N N . GLU A 1 202 ? 22.638 -0.487 13.013 1.00 75.88 202 GLU A N 1
ATOM 1573 C CA . GLU A 1 202 ? 21.239 -0.417 12.610 1.00 75.88 202 GLU A CA 1
ATOM 1574 C C . GLU A 1 202 ? 20.453 -1.617 13.169 1.00 75.88 202 GLU A C 1
ATOM 1576 O O . GLU A 1 202 ? 19.396 -1.448 13.785 1.00 75.88 202 GLU A O 1
ATOM 1581 N N . TYR A 1 203 ? 21.014 -2.825 13.029 1.00 78.12 203 TYR A N 1
ATOM 1582 C CA . TYR A 1 203 ? 20.335 -4.088 13.336 1.00 78.12 203 TYR A CA 1
ATOM 1583 C C . TYR A 1 203 ? 20.424 -4.481 14.815 1.00 78.12 203 TYR A C 1
ATOM 1585 O O . TYR A 1 203 ? 19.634 -5.288 15.296 1.00 78.12 203 TYR A O 1
ATOM 1593 N N . MET A 1 204 ? 21.312 -3.849 15.586 1.00 88.25 204 MET A N 1
ATOM 1594 C CA . MET A 1 204 ? 21.192 -3.844 17.046 1.00 88.25 204 MET A CA 1
ATOM 1595 C C . MET A 1 204 ? 20.077 -2.928 17.534 1.00 88.25 204 MET A C 1
ATOM 1597 O O . MET A 1 204 ? 19.509 -3.190 18.588 1.00 88.25 204 MET A O 1
ATOM 1601 N N . ALA A 1 205 ? 19.775 -1.851 16.812 1.00 75.81 205 ALA A N 1
ATOM 1602 C CA . ALA A 1 205 ? 18.751 -0.911 17.234 1.00 75.81 205 ALA A CA 1
ATOM 1603 C C . ALA A 1 205 ? 17.340 -1.393 16.860 1.00 75.81 205 ALA A C 1
ATOM 1605 O O . ALA A 1 205 ? 16.458 -1.300 17.707 1.00 75.81 205 ALA A O 1
ATOM 1606 N N . MET A 1 206 ? 17.169 -2.003 15.674 1.00 70.75 206 MET A N 1
ATOM 1607 C CA . MET A 1 206 ? 16.056 -2.916 15.321 1.00 70.75 206 MET A CA 1
ATOM 1608 C C . MET A 1 206 ? 15.540 -3.678 16.546 1.00 70.75 206 MET A C 1
ATOM 1610 O O . MET A 1 206 ? 14.437 -3.471 17.059 1.00 70.75 206 MET A O 1
ATOM 1614 N N . THR A 1 207 ? 16.438 -4.500 17.084 1.00 80.62 207 THR A N 1
ATOM 1615 C CA . THR A 1 207 ? 16.169 -5.455 18.145 1.00 80.62 207 THR A CA 1
ATOM 1616 C C . THR A 1 207 ? 16.780 -5.018 19.476 1.00 80.62 207 THR A C 1
ATOM 1618 O O . THR A 1 207 ? 17.275 -5.873 20.215 1.00 80.62 207 THR A O 1
ATOM 1621 N N . ASP A 1 208 ? 16.765 -3.719 19.818 1.00 84.00 208 ASP A N 1
ATOM 1622 C CA . ASP A 1 208 ? 17.183 -3.219 21.145 1.00 84.00 208 ASP A CA 1
ATOM 1623 C C . ASP A 1 208 ? 16.178 -3.610 22.250 1.00 84.00 208 ASP A C 1
ATOM 1625 O O . ASP A 1 208 ? 15.563 -2.772 22.907 1.00 84.00 208 ASP A O 1
ATOM 1629 N N . TYR A 1 209 ? 15.931 -4.914 22.387 1.00 70.56 209 TYR A N 1
ATOM 1630 C CA . TYR A 1 209 ? 14.902 -5.526 23.215 1.00 70.56 209 TYR A CA 1
ATOM 1631 C C . TYR A 1 209 ? 15.306 -5.586 24.696 1.00 70.56 209 TYR A C 1
ATOM 1633 O O . TYR A 1 209 ? 16.490 -5.727 25.022 1.00 70.56 209 TYR A O 1
ATOM 1641 N N . PRO A 1 210 ? 14.336 -5.600 25.633 1.00 70.12 210 PRO A N 1
ATOM 1642 C CA . PRO A 1 210 ? 14.631 -5.602 27.064 1.00 70.12 210 PRO A CA 1
ATOM 1643 C C . PRO A 1 210 ? 15.093 -6.972 27.593 1.00 70.12 210 PRO A C 1
ATOM 1645 O O . PRO A 1 210 ? 15.337 -7.125 28.789 1.00 70.12 210 PRO A O 1
ATOM 1648 N N . TYR A 1 211 ? 15.220 -7.975 26.724 1.00 75.56 211 TYR A N 1
ATOM 1649 C CA . TYR A 1 211 ? 15.645 -9.343 27.016 1.00 75.56 211 TYR A CA 1
ATOM 1650 C C . TYR A 1 211 ? 16.395 -9.936 25.807 1.00 75.56 211 TYR A C 1
ATOM 1652 O O . TYR A 1 211 ? 16.228 -9.424 24.702 1.00 75.56 211 TYR A O 1
ATOM 1660 N N . PRO A 1 212 ? 17.212 -10.996 25.979 1.00 81.88 212 PRO A N 1
ATOM 1661 C CA . PRO A 1 212 ? 17.926 -11.616 24.864 1.00 81.88 212 PRO A CA 1
ATOM 1662 C C . PRO A 1 212 ? 16.965 -12.243 23.850 1.00 81.88 212 PRO A C 1
ATOM 1664 O O . PRO A 1 212 ? 15.942 -12.816 24.237 1.00 81.88 212 PRO A O 1
ATOM 1667 N N . THR A 1 213 ? 17.317 -12.191 22.569 1.00 75.44 213 THR A N 1
ATOM 1668 C CA . THR A 1 213 ? 16.518 -12.747 21.466 1.00 75.44 213 THR A CA 1
ATOM 1669 C C . THR A 1 213 ? 17.400 -13.449 20.442 1.00 75.44 213 THR A C 1
ATOM 1671 O O . THR A 1 213 ? 18.581 -13.150 20.338 1.00 75.44 213 THR A O 1
ATOM 1674 N N . ASN A 1 214 ? 16.806 -14.338 19.649 1.00 74.06 214 ASN A N 1
ATOM 1675 C CA . ASN A 1 214 ? 17.413 -14.899 18.446 1.00 74.06 214 ASN A CA 1
ATOM 1676 C C . ASN A 1 214 ? 16.395 -14.752 17.313 1.00 74.06 214 ASN A C 1
ATOM 1678 O O . ASN A 1 214 ? 15.543 -15.621 17.140 1.00 74.06 214 ASN A O 1
ATOM 1682 N N . PHE A 1 215 ? 16.397 -13.585 16.668 1.00 62.47 215 PHE A N 1
ATOM 1683 C CA . PHE A 1 215 ? 15.373 -13.206 15.690 1.00 62.47 215 PHE A CA 1
ATOM 1684 C C . PHE A 1 215 ? 16.000 -12.836 14.344 1.00 62.47 215 PHE A C 1
ATOM 1686 O O . PHE A 1 215 ? 15.754 -13.537 13.374 1.00 62.47 215 PHE A O 1
ATOM 1693 N N . LEU A 1 216 ? 16.881 -11.830 14.330 1.00 68.06 216 LEU A N 1
ATOM 1694 C CA . LEU A 1 216 ? 17.874 -11.652 13.262 1.00 68.06 216 LEU A CA 1
ATOM 1695 C C . LEU A 1 216 ? 19.128 -12.502 13.532 1.00 68.06 216 LEU A C 1
ATOM 1697 O O . LEU A 1 216 ? 19.633 -13.183 12.656 1.00 68.06 216 LEU A O 1
ATOM 1701 N N . GLU A 1 217 ? 19.627 -12.423 14.769 1.00 74.25 217 GLU A N 1
ATOM 1702 C CA . GLU A 1 217 ? 20.866 -13.035 15.265 1.00 74.25 217 GLU A CA 1
ATOM 1703 C C . GLU A 1 217 ? 20.766 -13.249 16.790 1.00 74.25 217 GLU A C 1
ATOM 1705 O O . GLU A 1 217 ? 19.865 -12.688 17.434 1.00 74.25 217 GLU A O 1
ATOM 1710 N N . GLU A 1 218 ? 21.684 -14.027 17.382 1.00 79.38 218 GLU A N 1
ATOM 1711 C CA . GLU A 1 218 ? 21.746 -14.296 18.834 1.00 79.38 218 GLU A CA 1
ATOM 1712 C C . GLU A 1 218 ? 22.161 -13.042 19.635 1.00 79.38 218 GLU A C 1
ATOM 1714 O O . GLU A 1 218 ? 23.324 -12.870 20.002 1.00 79.38 218 GLU A O 1
ATOM 1719 N N . MET A 1 219 ? 21.221 -12.161 19.979 1.00 83.12 219 MET A N 1
ATOM 1720 C CA . MET A 1 219 ? 21.511 -10.882 20.640 1.00 83.12 219 MET A CA 1
ATOM 1721 C C . MET A 1 219 ? 21.206 -10.850 22.151 1.00 83.12 219 MET A C 1
ATOM 1723 O O . MET A 1 219 ? 20.246 -11.470 22.623 1.00 83.12 219 MET A O 1
ATOM 1727 N N . PRO A 1 220 ? 22.014 -10.116 22.948 1.00 87.25 220 PRO A N 1
ATOM 1728 C CA . PRO A 1 220 ? 21.800 -9.945 24.387 1.00 87.25 220 PRO A CA 1
ATOM 1729 C C . PRO A 1 220 ? 20.592 -9.040 24.682 1.00 87.25 220 PRO A C 1
ATOM 1731 O O . PRO A 1 220 ? 20.029 -8.428 23.788 1.00 87.25 220 PRO A O 1
ATOM 1734 N N . ALA A 1 221 ? 20.225 -8.891 25.959 1.00 81.31 221 ALA A N 1
ATOM 1735 C CA . ALA A 1 221 ? 19.316 -7.818 26.372 1.00 81.31 221 ALA A CA 1
ATOM 1736 C C . ALA A 1 221 ? 19.992 -6.448 26.197 1.00 81.31 221 ALA A C 1
ATOM 1738 O O . ALA A 1 221 ? 21.132 -6.273 26.650 1.00 81.31 221 ALA A O 1
ATOM 1739 N N . TRP A 1 222 ? 19.274 -5.483 25.622 1.00 79.12 222 TRP A N 1
ATOM 1740 C CA . TRP A 1 222 ? 19.761 -4.136 25.306 1.00 79.12 222 TRP A CA 1
ATOM 1741 C C . TRP A 1 222 ? 21.077 -4.148 24.495 1.00 79.12 222 TRP A C 1
ATOM 1743 O O . TRP A 1 222 ? 22.111 -3.672 24.994 1.00 79.12 222 TRP A O 1
ATOM 1753 N N . PRO A 1 223 ? 21.101 -4.739 23.282 1.00 88.38 223 PRO A N 1
ATOM 1754 C CA . PRO A 1 223 ? 22.288 -4.800 22.431 1.00 88.38 223 PRO A CA 1
ATOM 1755 C C . PRO A 1 223 ? 22.906 -3.426 22.149 1.00 88.38 223 PRO A C 1
ATOM 1757 O O . PRO A 1 223 ? 24.132 -3.317 22.168 1.00 88.38 223 PRO A O 1
ATOM 1760 N N . VAL A 1 224 ? 22.128 -2.345 22.028 1.00 87.50 224 VAL A N 1
ATOM 1761 C CA . VAL A 1 224 ? 22.697 -0.997 21.855 1.00 87.50 224 VAL A CA 1
ATOM 1762 C C . VAL A 1 224 ? 23.413 -0.536 23.128 1.00 87.50 224 VAL A C 1
ATOM 1764 O O . VAL A 1 224 ? 24.545 -0.046 23.068 1.00 87.50 224 VAL A O 1
ATOM 1767 N N . MET A 1 225 ? 22.838 -0.776 24.314 1.00 86.69 225 MET A N 1
ATOM 1768 C CA . MET A 1 225 ? 23.551 -0.548 25.582 1.00 86.69 225 MET A CA 1
ATOM 1769 C C . MET A 1 225 ? 24.771 -1.469 25.743 1.00 86.69 225 MET A C 1
ATOM 1771 O O . MET A 1 225 ? 25.694 -1.145 26.495 1.00 86.69 225 MET A O 1
ATOM 1775 N N . ALA A 1 226 ? 24.789 -2.651 25.123 1.00 88.88 226 ALA A N 1
ATOM 1776 C CA . ALA A 1 226 ? 25.953 -3.532 25.101 1.00 88.88 226 ALA A CA 1
ATOM 1777 C C . ALA A 1 226 ? 27.054 -2.980 24.178 1.00 88.88 226 ALA A C 1
ATOM 1779 O O . ALA A 1 226 ? 28.194 -2.853 24.629 1.00 88.88 226 ALA A O 1
ATOM 1780 N N . ALA A 1 227 ? 26.707 -2.532 22.970 1.00 91.25 227 ALA A N 1
ATOM 1781 C CA . ALA A 1 227 ? 27.611 -1.858 22.044 1.00 91.25 227 ALA A CA 1
ATOM 1782 C C . ALA A 1 227 ? 28.215 -0.579 22.654 1.00 91.25 227 ALA A C 1
ATOM 1784 O O . ALA A 1 227 ? 29.438 -0.412 22.640 1.00 91.25 227 ALA A O 1
ATOM 1785 N N . CYS A 1 228 ? 27.399 0.280 23.280 1.00 89.81 228 CYS A N 1
ATOM 1786 C CA . CYS A 1 228 ? 27.855 1.544 23.873 1.00 89.81 228 CYS A CA 1
ATOM 1787 C C . CYS A 1 228 ? 28.881 1.384 25.007 1.00 89.81 228 CYS A C 1
ATOM 1789 O O . CYS A 1 228 ? 29.704 2.281 25.213 1.00 89.81 228 CYS A O 1
ATOM 1791 N N . LYS A 1 229 ? 28.922 0.235 25.700 1.00 91.06 229 LYS A N 1
ATOM 1792 C CA . LYS A 1 229 ? 29.950 -0.044 26.724 1.00 91.06 229 LYS A CA 1
ATOM 1793 C C . LYS A 1 229 ? 31.367 -0.080 26.141 1.00 91.06 229 LYS A C 1
ATOM 1795 O O . LYS A 1 229 ? 32.306 0.238 26.866 1.00 91.06 229 LYS A O 1
ATOM 1800 N N . ASN A 1 230 ? 31.536 -0.390 24.852 1.00 92.44 230 ASN A N 1
ATOM 1801 C CA . ASN A 1 230 ? 32.849 -0.398 24.197 1.00 92.44 230 ASN A CA 1
ATOM 1802 C C . ASN A 1 230 ? 33.448 1.008 24.023 1.00 92.44 230 ASN A C 1
ATOM 1804 O O . ASN A 1 230 ? 34.667 1.156 24.020 1.00 92.44 230 ASN A O 1
ATOM 1808 N N . PHE A 1 231 ? 32.610 2.047 23.942 1.00 89.88 231 PHE A N 1
ATOM 1809 C CA . PHE A 1 231 ? 33.045 3.447 23.852 1.00 89.88 231 PHE A CA 1
ATOM 1810 C C . PHE A 1 231 ? 33.200 4.126 25.228 1.00 89.88 231 PHE A C 1
ATOM 1812 O O . PHE A 1 231 ? 33.572 5.300 25.307 1.00 89.88 231 PHE A O 1
ATOM 1819 N N . ALA A 1 232 ? 32.911 3.421 26.329 1.00 87.62 232 ALA A N 1
ATOM 1820 C CA . ALA A 1 232 ? 32.861 4.005 27.666 1.00 87.62 232 ALA A CA 1
ATOM 1821 C C . ALA A 1 232 ? 34.241 4.510 28.133 1.00 87.62 232 ALA A C 1
ATOM 1823 O O . ALA A 1 232 ? 35.165 3.738 28.382 1.00 87.62 232 ALA A O 1
ATOM 1824 N N . GLY A 1 233 ? 34.359 5.830 28.300 1.00 83.75 233 GLY A N 1
ATOM 1825 C CA . GLY A 1 233 ? 35.602 6.501 28.700 1.00 83.75 233 GLY A CA 1
ATOM 1826 C C . GLY A 1 233 ? 36.472 6.996 27.538 1.00 83.75 233 GLY A C 1
ATOM 1827 O O . GLY A 1 233 ? 37.476 7.657 27.801 1.00 83.75 233 GLY A O 1
ATOM 1828 N N . LEU A 1 234 ? 36.083 6.743 26.282 1.00 88.38 234 LEU A N 1
ATOM 1829 C CA . LEU A 1 234 ? 36.743 7.308 25.103 1.00 88.38 234 LEU A CA 1
ATOM 1830 C C . LEU A 1 234 ? 36.196 8.702 24.761 1.00 88.38 234 LEU A C 1
ATOM 1832 O O . LEU A 1 234 ? 35.007 8.993 24.915 1.00 88.38 234 LEU A O 1
ATOM 1836 N N . ALA A 1 235 ? 37.075 9.560 24.249 1.00 84.19 235 ALA A N 1
ATOM 1837 C CA . ALA A 1 235 ? 36.753 10.908 23.791 1.00 84.19 235 ALA A CA 1
ATOM 1838 C C . ALA A 1 235 ? 37.026 11.045 22.280 1.00 84.19 235 ALA A C 1
ATOM 1840 O O . ALA A 1 235 ? 37.813 10.269 21.738 1.00 84.19 235 ALA A O 1
ATOM 1841 N N . PRO A 1 236 ? 36.498 12.080 21.598 1.00 81.44 236 PRO A N 1
ATOM 1842 C CA . PRO A 1 236 ? 36.805 12.342 20.184 1.00 81.44 236 PRO A CA 1
ATOM 1843 C C . PRO A 1 236 ? 38.298 12.595 19.888 1.00 81.44 236 PRO A C 1
ATOM 1845 O O . PRO A 1 236 ? 38.705 12.639 18.732 1.00 81.44 236 PRO A O 1
ATOM 1848 N N . SER A 1 237 ? 39.116 12.781 20.931 1.00 81.44 237 SER A N 1
ATOM 1849 C CA . SER A 1 237 ? 40.574 12.931 20.874 1.00 81.44 237 SER A CA 1
ATOM 1850 C C . SER A 1 237 ? 41.348 11.761 21.514 1.00 81.44 237 SER A C 1
ATOM 1852 O O . SER A 1 237 ? 42.500 11.953 21.907 1.00 81.44 237 SER A O 1
ATOM 1854 N N . SER A 1 238 ? 40.714 10.597 21.702 1.00 87.25 238 SER A N 1
ATOM 1855 C CA . SER A 1 238 ? 41.388 9.333 22.054 1.00 87.25 238 SER A CA 1
ATOM 1856 C C . SER A 1 238 ? 42.251 8.818 20.893 1.00 87.25 238 SER A C 1
ATOM 1858 O O . SER A 1 238 ? 42.218 9.377 19.793 1.00 87.25 238 SER A O 1
ATOM 1860 N N . ASP A 1 239 ? 43.052 7.771 21.118 1.00 91.25 239 ASP A N 1
ATOM 1861 C CA . ASP A 1 239 ? 43.879 7.217 20.044 1.00 91.25 239 ASP A CA 1
ATOM 1862 C C . ASP A 1 239 ? 43.017 6.583 18.937 1.00 91.25 239 ASP A C 1
ATOM 1864 O O . ASP A 1 239 ? 41.974 5.978 19.204 1.00 91.25 239 ASP A O 1
ATOM 1868 N N . LYS A 1 240 ? 43.461 6.685 17.675 1.00 83.00 240 LYS A N 1
ATOM 1869 C CA . LYS A 1 240 ? 42.722 6.106 16.541 1.00 83.00 240 LYS A CA 1
ATOM 1870 C C . LYS A 1 240 ? 42.570 4.587 16.676 1.00 83.00 240 LYS A C 1
ATOM 1872 O O . LYS A 1 240 ? 41.517 4.062 16.333 1.00 83.00 240 LYS A O 1
ATOM 1877 N N . THR A 1 241 ? 43.559 3.886 17.230 1.00 85.56 241 THR A N 1
ATOM 1878 C CA . THR A 1 241 ? 43.488 2.436 17.477 1.00 85.56 241 THR A CA 1
ATOM 1879 C C . THR A 1 241 ? 42.437 2.101 18.534 1.00 85.56 241 THR A C 1
ATOM 1881 O O . THR A 1 241 ? 41.695 1.136 18.369 1.00 85.56 241 THR A O 1
ATOM 1884 N N . GLU A 1 242 ? 42.339 2.901 19.601 1.00 85.94 242 GLU A N 1
ATOM 1885 C CA . GLU A 1 242 ? 41.343 2.723 20.669 1.00 85.94 242 GLU A CA 1
ATOM 1886 C C . GLU A 1 242 ? 39.921 2.929 20.131 1.00 85.94 242 GLU A C 1
ATOM 1888 O O . GLU A 1 242 ? 39.053 2.083 20.347 1.00 85.94 242 GLU A O 1
ATOM 1893 N N . LEU A 1 243 ? 39.703 4.004 19.364 1.00 86.50 243 LEU A N 1
ATOM 1894 C CA . LEU A 1 243 ? 38.418 4.315 18.726 1.00 86.50 243 LEU A CA 1
ATOM 1895 C C . LEU A 1 243 ? 37.980 3.224 17.734 1.00 86.50 243 LEU A C 1
ATOM 1897 O O . LEU A 1 243 ? 36.825 2.804 17.753 1.00 86.50 243 LEU A O 1
ATOM 1901 N N . LEU A 1 244 ? 38.898 2.726 16.900 1.00 89.00 244 LEU A N 1
ATOM 1902 C CA . LEU A 1 244 ? 38.604 1.672 15.921 1.00 89.00 244 LEU A CA 1
ATOM 1903 C C . LEU A 1 244 ? 38.393 0.299 16.573 1.00 89.00 244 LEU A C 1
ATOM 1905 O O . LEU A 1 244 ? 37.532 -0.458 16.136 1.00 89.00 244 LEU A O 1
ATOM 1909 N N . THR A 1 245 ? 39.118 -0.005 17.654 1.00 89.88 245 THR A N 1
ATOM 1910 C CA . THR A 1 245 ? 38.902 -1.236 18.434 1.00 89.88 245 THR A CA 1
ATOM 1911 C C . THR A 1 245 ? 37.541 -1.209 19.135 1.00 89.88 245 THR A C 1
ATOM 1913 O O . THR A 1 245 ? 36.839 -2.217 19.147 1.00 89.88 245 THR A O 1
ATOM 1916 N N . ALA A 1 246 ? 37.129 -0.056 19.674 1.00 89.81 246 ALA A N 1
ATOM 1917 C CA . ALA A 1 246 ? 35.791 0.115 20.238 1.00 89.81 246 ALA A CA 1
ATOM 1918 C C . ALA A 1 246 ? 34.691 -0.063 19.180 1.00 89.81 246 ALA A C 1
ATOM 1920 O O . ALA A 1 246 ? 33.687 -0.714 19.463 1.00 89.81 246 ALA A O 1
ATOM 1921 N N . LEU A 1 247 ? 34.906 0.442 17.960 1.00 89.06 247 LEU A N 1
ATOM 1922 C CA . LEU A 1 247 ? 33.974 0.290 16.842 1.00 89.06 247 LEU A CA 1
ATOM 1923 C C . LEU A 1 247 ? 33.855 -1.169 16.362 1.00 89.06 247 LEU A C 1
ATOM 1925 O O . LEU A 1 247 ? 32.741 -1.654 16.179 1.00 89.06 247 LEU A O 1
ATOM 1929 N N . HIS A 1 248 ? 34.970 -1.901 16.244 1.00 90.38 248 HIS A N 1
ATOM 1930 C CA . HIS A 1 248 ? 34.944 -3.341 15.949 1.00 90.38 248 HIS A CA 1
ATOM 1931 C C . HIS A 1 248 ? 34.203 -4.131 17.040 1.00 90.38 248 HIS A C 1
ATOM 1933 O O . HIS A 1 248 ? 33.318 -4.928 16.740 1.00 90.38 248 HIS A O 1
ATOM 1939 N N . ASN A 1 249 ? 34.513 -3.869 18.314 1.00 90.56 249 ASN A N 1
ATOM 1940 C CA . ASN A 1 249 ? 33.858 -4.541 19.436 1.00 90.56 249 ASN A CA 1
ATOM 1941 C C . ASN A 1 249 ? 32.370 -4.179 19.569 1.00 90.56 249 ASN A C 1
ATOM 1943 O O . ASN A 1 249 ? 31.610 -4.981 20.102 1.00 90.56 249 ASN A O 1
ATOM 1947 N N . ALA A 1 250 ? 31.953 -2.998 19.100 1.00 89.62 250 ALA A N 1
ATOM 1948 C CA . ALA A 1 250 ? 30.548 -2.625 19.002 1.00 89.62 250 ALA A CA 1
ATOM 1949 C C . ALA A 1 250 ? 29.839 -3.439 17.910 1.00 89.62 250 ALA A C 1
ATOM 1951 O O . ALA A 1 250 ? 28.860 -4.104 18.225 1.00 89.62 250 ALA A O 1
ATOM 1952 N N . ALA A 1 251 ? 30.361 -3.475 16.678 1.00 88.00 251 ALA A N 1
ATOM 1953 C CA . ALA A 1 251 ? 29.785 -4.276 15.588 1.00 88.00 251 ALA A CA 1
ATOM 1954 C C . ALA A 1 251 ? 29.698 -5.778 15.932 1.00 88.00 251 ALA A C 1
ATOM 1956 O O . ALA A 1 251 ? 28.705 -6.432 15.622 1.00 88.00 251 ALA A O 1
ATOM 1957 N N . ASN A 1 252 ? 30.689 -6.312 16.655 1.00 90.06 252 ASN A N 1
ATOM 1958 C CA . ASN A 1 252 ? 30.701 -7.699 17.132 1.00 90.06 252 ASN A CA 1
ATOM 1959 C C . ASN A 1 252 ? 29.570 -8.047 18.128 1.00 90.06 252 ASN A C 1
ATOM 1961 O O . ASN A 1 252 ? 29.378 -9.229 18.400 1.00 90.06 252 ASN A O 1
ATOM 1965 N N . VAL A 1 253 ? 28.829 -7.076 18.682 1.00 89.81 253 VAL A N 1
ATOM 1966 C CA . VAL A 1 253 ? 27.627 -7.351 19.502 1.00 89.81 253 VAL A CA 1
ATOM 1967 C C . VAL A 1 253 ? 26.446 -7.812 18.636 1.00 89.81 253 VAL A C 1
ATOM 1969 O O . VAL A 1 253 ? 25.588 -8.530 19.142 1.00 89.81 253 VAL A O 1
ATOM 1972 N N . TYR A 1 254 ? 26.445 -7.476 17.342 1.00 86.25 254 TYR A N 1
ATOM 1973 C CA . TYR A 1 254 ? 25.606 -8.119 16.332 1.00 86.25 254 TYR A CA 1
ATOM 1974 C C . TYR A 1 254 ? 26.315 -9.389 15.823 1.00 86.25 254 TYR A C 1
ATOM 1976 O O . TYR A 1 254 ? 26.111 -10.478 16.353 1.00 86.25 254 TYR A O 1
ATOM 1984 N N . TYR A 1 255 ? 27.280 -9.224 14.911 1.00 84.00 255 TYR A N 1
ATOM 1985 C CA . TYR A 1 255 ? 27.903 -10.289 14.106 1.00 84.00 255 TYR A CA 1
ATOM 1986 C C . TYR A 1 255 ? 28.695 -11.379 14.855 1.00 84.00 255 TYR A C 1
ATOM 1988 O O . TYR A 1 255 ? 29.199 -12.314 14.231 1.00 84.00 255 TYR A O 1
ATOM 1996 N N . ASN A 1 256 ? 28.928 -11.249 16.166 1.00 86.06 256 ASN A N 1
ATOM 1997 C CA . ASN A 1 256 ? 29.744 -12.214 16.912 1.00 86.06 256 ASN A CA 1
ATOM 1998 C C . ASN A 1 256 ? 29.374 -12.338 18.400 1.00 86.06 256 ASN A C 1
ATOM 2000 O O . ASN A 1 256 ? 30.219 -12.689 19.228 1.00 86.06 256 ASN A O 1
ATOM 2004 N N . SER A 1 257 ? 28.113 -12.080 18.752 1.00 80.25 257 SER A N 1
ATOM 2005 C CA . SER A 1 257 ? 27.603 -12.223 20.125 1.00 80.25 257 SER A CA 1
ATOM 2006 C C . SER A 1 257 ? 27.821 -13.640 20.689 1.00 80.25 257 SER A C 1
ATOM 2008 O O . SER A 1 257 ? 28.234 -13.813 21.839 1.00 80.25 257 SER A O 1
ATOM 2010 N N . SER A 1 258 ? 27.673 -14.661 19.835 1.00 75.56 258 SER A N 1
ATOM 2011 C CA . SER A 1 258 ? 27.934 -16.073 20.153 1.00 75.56 258 SER A CA 1
ATOM 2012 C C . SER A 1 258 ? 29.429 -16.441 20.258 1.00 75.56 258 SER A C 1
ATOM 2014 O O . SER A 1 258 ? 29.775 -17.533 20.718 1.00 75.56 258 SER A O 1
ATOM 2016 N N . GLY A 1 259 ? 30.342 -15.550 19.846 1.00 78.44 259 GLY A N 1
ATOM 2017 C CA . GLY A 1 259 ? 31.798 -15.751 19.879 1.00 78.44 259 GLY A CA 1
ATOM 2018 C C . GLY A 1 259 ? 32.345 -16.767 18.864 1.00 78.44 259 GLY A C 1
ATOM 2019 O O . GLY A 1 259 ? 33.493 -17.204 18.994 1.00 78.44 259 GLY A O 1
ATOM 2020 N N . ASN A 1 260 ? 31.536 -17.183 17.884 1.00 74.12 260 ASN A N 1
ATOM 2021 C CA . ASN A 1 260 ? 31.888 -18.221 16.911 1.00 74.12 260 ASN A CA 1
ATOM 2022 C C . ASN A 1 260 ? 32.638 -17.698 15.671 1.00 74.12 260 ASN A C 1
ATOM 2024 O O . ASN A 1 260 ? 33.423 -18.456 15.080 1.00 74.12 260 ASN A O 1
ATOM 2028 N N . ALA A 1 261 ? 32.433 -16.436 15.278 1.00 75.88 261 ALA A N 1
ATOM 2029 C CA . ALA A 1 261 ? 33.097 -15.845 14.118 1.00 75.88 261 ALA A CA 1
ATOM 2030 C C . ALA A 1 261 ? 34.576 -15.543 14.424 1.00 75.88 261 ALA A C 1
ATOM 2032 O O . ALA A 1 261 ? 34.941 -15.102 15.517 1.00 75.88 261 ALA A O 1
ATOM 2033 N N . LYS A 1 262 ? 35.451 -15.829 13.452 1.00 78.62 262 LYS A N 1
ATOM 2034 C CA . LYS A 1 262 ? 36.925 -15.794 13.606 1.00 78.62 262 LYS A CA 1
ATOM 2035 C C . LYS A 1 262 ? 37.602 -14.700 12.787 1.00 78.62 262 LYS A C 1
ATOM 2037 O O . LYS A 1 262 ? 38.756 -14.373 13.058 1.00 78.62 262 LYS A O 1
ATOM 2042 N N . THR A 1 263 ? 36.890 -14.196 11.792 1.00 84.12 263 THR A N 1
ATOM 2043 C CA . THR A 1 263 ? 37.279 -13.164 10.838 1.00 84.12 263 THR A CA 1
ATOM 2044 C C . THR A 1 263 ? 36.021 -12.387 10.460 1.00 84.12 263 THR A C 1
ATOM 2046 O O . THR A 1 263 ? 34.924 -12.943 10.476 1.00 84.12 263 THR A O 1
ATOM 2049 N N . THR A 1 264 ? 36.179 -11.110 10.126 1.00 85.38 264 THR A N 1
ATOM 2050 C CA . THR A 1 264 ? 35.108 -10.274 9.576 1.00 85.38 264 THR A CA 1
ATOM 2051 C C . THR A 1 264 ? 35.057 -10.487 8.067 1.00 85.38 264 THR A C 1
ATOM 2053 O O . THR A 1 264 ? 36.011 -10.137 7.364 1.00 85.38 264 THR A O 1
ATOM 2056 N N . CYS A 1 265 ? 33.971 -11.077 7.572 1.00 80.38 265 CYS A N 1
ATOM 2057 C CA . CYS A 1 265 ? 33.736 -11.272 6.145 1.00 80.38 265 CYS A CA 1
ATOM 2058 C C . CYS A 1 265 ? 32.978 -10.061 5.585 1.00 80.38 265 CYS A C 1
ATOM 2060 O O . CYS A 1 265 ? 31.896 -9.741 6.058 1.00 80.38 265 CYS A O 1
ATOM 2062 N N . LEU A 1 266 ? 33.547 -9.383 4.584 1.00 74.94 266 LEU A N 1
ATOM 2063 C CA . LEU A 1 266 ? 32.905 -8.239 3.907 1.00 74.94 266 LEU A CA 1
ATOM 2064 C C . LEU A 1 266 ? 32.259 -8.629 2.569 1.00 74.94 266 LEU A C 1
ATOM 2066 O O . LEU A 1 266 ? 31.750 -7.780 1.840 1.00 74.94 266 LEU A O 1
ATOM 2070 N N . ASP A 1 267 ? 32.342 -9.911 2.217 1.00 69.56 267 ASP A N 1
ATOM 2071 C CA . ASP A 1 267 ? 31.890 -10.459 0.945 1.00 69.56 267 ASP A CA 1
ATOM 2072 C C . ASP A 1 267 ? 31.582 -11.956 1.121 1.00 69.56 267 ASP A C 1
ATOM 2074 O O . ASP A 1 267 ? 32.445 -12.819 0.928 1.00 69.56 267 ASP A O 1
ATOM 2078 N N . SER A 1 268 ? 30.359 -12.256 1.569 1.00 65.44 268 SER A N 1
ATOM 2079 C CA . SER A 1 268 ? 29.878 -13.614 1.880 1.00 65.44 268 SER A CA 1
ATOM 2080 C C . SER A 1 268 ? 30.109 -14.598 0.734 1.00 65.44 268 SER A C 1
ATOM 2082 O O . SER A 1 268 ? 30.550 -15.717 0.979 1.00 65.44 268 SER A O 1
ATOM 2084 N N . SER A 1 269 ? 29.969 -14.152 -0.518 1.00 61.78 269 SER A N 1
ATOM 2085 C CA . SER A 1 269 ? 30.272 -14.931 -1.730 1.00 61.78 269 SER A CA 1
ATOM 2086 C C . SER A 1 269 ? 31.681 -15.541 -1.770 1.00 61.78 269 SER A C 1
ATOM 2088 O O . SER A 1 269 ? 31.938 -16.479 -2.529 1.00 61.78 269 SER A O 1
ATOM 2090 N N . LYS A 1 270 ? 32.617 -14.994 -0.979 1.00 71.12 270 LYS A N 1
ATOM 2091 C CA . LYS A 1 270 ? 34.036 -15.377 -0.937 1.00 71.12 270 LYS A CA 1
ATOM 2092 C C . LYS A 1 270 ? 34.447 -16.020 0.387 1.00 71.12 270 LYS A C 1
ATOM 2094 O O . LYS A 1 270 ? 35.288 -16.917 0.357 1.00 71.12 270 LYS A O 1
ATOM 2099 N N . CYS A 1 271 ? 33.902 -15.587 1.529 1.00 69.12 271 CYS A N 1
ATOM 2100 C CA . CYS A 1 271 ? 34.261 -16.126 2.854 1.00 69.12 271 CYS A CA 1
ATOM 2101 C C . CYS A 1 271 ? 33.142 -16.880 3.599 1.00 69.12 271 CYS A C 1
ATOM 2103 O O . CYS A 1 271 ? 33.460 -17.653 4.505 1.00 69.12 271 CYS A O 1
ATOM 2105 N N . GLY A 1 272 ? 31.884 -16.743 3.177 1.00 57.69 272 GLY A N 1
ATOM 2106 C CA . GLY A 1 272 ? 30.701 -17.347 3.794 1.00 57.69 272 GLY A CA 1
ATOM 2107 C C . GLY A 1 272 ? 30.212 -16.628 5.058 1.00 57.69 272 GLY A C 1
ATOM 2108 O O . GLY A 1 272 ? 30.984 -15.966 5.754 1.00 57.69 272 GLY A O 1
ATOM 2109 N N . GLY A 1 273 ? 28.926 -16.814 5.365 1.00 54.28 273 GLY A N 1
ATOM 2110 C CA . GLY A 1 273 ? 28.228 -16.195 6.497 1.00 54.28 273 GLY A CA 1
ATOM 2111 C C . GLY A 1 273 ? 27.501 -14.908 6.116 1.00 54.28 273 GLY A C 1
ATOM 2112 O O . GLY A 1 273 ? 27.377 -14.595 4.932 1.00 54.28 273 GLY A O 1
ATOM 2113 N N . GLN A 1 274 ? 27.069 -14.162 7.134 1.00 49.22 274 GLN A N 1
ATOM 2114 C CA . GLN A 1 274 ? 26.386 -12.885 6.970 1.00 49.22 274 GLN A CA 1
ATOM 2115 C C . GLN A 1 274 ? 27.181 -11.937 6.051 1.00 49.22 274 GLN A C 1
ATOM 2117 O O . GLN A 1 274 ? 28.284 -11.486 6.371 1.00 49.22 274 GLN A O 1
ATOM 2122 N N . THR A 1 275 ? 26.599 -11.655 4.890 1.00 46.88 275 THR A N 1
ATOM 2123 C CA . THR A 1 275 ? 26.957 -10.603 3.937 1.00 46.88 275 THR A CA 1
ATOM 2124 C C . THR A 1 275 ? 26.765 -9.226 4.584 1.00 46.88 275 THR A C 1
ATOM 2126 O O . THR A 1 275 ? 26.529 -9.077 5.780 1.00 46.88 275 THR A O 1
ATOM 2129 N N . LEU A 1 276 ? 26.742 -8.189 3.750 1.00 49.59 276 LEU A N 1
ATOM 2130 C CA . LEU A 1 276 ? 26.153 -6.896 4.074 1.00 49.59 276 LEU A CA 1
ATOM 2131 C C . LEU A 1 276 ? 24.641 -6.976 4.396 1.00 49.59 276 LEU A C 1
ATOM 2133 O O . LEU A 1 276 ? 24.035 -5.930 4.561 1.00 49.59 276 LEU A O 1
ATOM 2137 N N . GLY A 1 277 ? 24.062 -8.186 4.516 1.00 45.56 277 GLY A N 1
ATOM 2138 C CA . GLY A 1 277 ? 23.277 -8.584 5.678 1.00 45.56 277 GLY A CA 1
ATOM 2139 C C . GLY A 1 277 ? 21.870 -9.216 5.572 1.00 45.56 277 GLY A C 1
ATOM 2140 O O . GLY A 1 277 ? 21.161 -8.804 6.456 1.00 45.56 277 GLY A O 1
ATOM 2141 N N . ALA A 1 278 ? 21.441 -10.175 4.703 1.00 45.66 278 ALA A N 1
ATOM 2142 C CA . ALA A 1 278 ? 20.078 -10.764 4.348 1.00 45.66 278 ALA A CA 1
ATOM 2143 C C . ALA A 1 278 ? 19.199 -11.651 5.243 1.00 45.66 278 ALA A C 1
ATOM 2145 O O . ALA A 1 278 ? 19.679 -12.505 5.969 1.00 45.66 278 ALA A O 1
ATOM 2146 N N . LEU A 1 279 ? 17.878 -11.430 5.141 1.00 45.09 279 LEU A N 1
ATOM 2147 C CA . LEU A 1 279 ? 16.839 -12.059 5.975 1.00 45.09 279 LEU A CA 1
ATOM 2148 C C . LEU A 1 279 ? 16.589 -13.536 5.658 1.00 45.09 279 LEU A C 1
ATOM 2150 O O . LEU A 1 279 ? 15.962 -14.240 6.449 1.00 45.09 279 LEU A O 1
ATOM 2154 N N . ASP A 1 280 ? 17.102 -14.014 4.529 1.00 41.97 280 ASP A N 1
ATOM 2155 C CA . ASP A 1 280 ? 17.193 -15.432 4.230 1.00 41.97 280 ASP A CA 1
ATOM 2156 C C . ASP A 1 280 ? 18.477 -15.792 3.462 1.00 41.97 280 ASP A C 1
ATOM 2158 O O . ASP A 1 280 ? 19.096 -14.997 2.757 1.00 41.97 280 ASP A O 1
ATOM 2162 N N . SER A 1 281 ? 18.844 -17.060 3.616 1.00 39.75 281 SER A N 1
ATOM 2163 C CA . SER A 1 281 ? 20.038 -17.770 3.155 1.00 39.75 281 SER A CA 1
ATOM 2164 C C . SER A 1 281 ? 20.121 -18.019 1.642 1.00 39.75 281 SER A C 1
ATOM 2166 O O . SER A 1 281 ? 20.350 -19.138 1.173 1.00 39.75 281 SER A O 1
ATOM 2168 N N . GLY A 1 282 ? 19.950 -16.964 0.850 1.00 45.91 282 GLY A N 1
ATOM 2169 C CA . GLY A 1 282 ? 20.176 -16.992 -0.589 1.00 45.91 282 GLY A CA 1
ATOM 2170 C C . GLY A 1 282 ? 19.854 -15.655 -1.254 1.00 45.91 282 GLY A C 1
ATOM 2171 O O . GLY A 1 282 ? 19.700 -14.654 -0.571 1.00 45.91 282 GLY A O 1
ATOM 2172 N N . PRO A 1 283 ? 19.705 -15.619 -2.589 1.00 49.03 283 PRO A N 1
ATOM 2173 C CA . PRO A 1 283 ? 18.845 -14.624 -3.230 1.00 49.03 283 PRO A CA 1
ATOM 2174 C C . PRO A 1 283 ? 17.470 -14.647 -2.564 1.00 49.03 283 PRO A C 1
ATOM 2176 O O . PRO A 1 283 ? 16.821 -15.702 -2.548 1.00 49.03 283 PRO A O 1
ATOM 2179 N N . ASP A 1 284 ? 17.109 -13.539 -1.930 1.00 66.12 284 ASP A N 1
ATOM 2180 C CA . ASP A 1 284 ? 16.282 -13.547 -0.726 1.00 66.12 284 ASP A CA 1
ATOM 2181 C C . ASP A 1 284 ? 14.849 -13.093 -1.034 1.00 66.12 284 ASP A C 1
ATOM 2183 O O . ASP A 1 284 ? 13.973 -13.923 -1.292 1.00 66.12 284 ASP A O 1
ATOM 2187 N N . GLY A 1 285 ? 14.645 -11.786 -1.027 1.00 73.94 285 GLY A N 1
ATOM 2188 C CA . GLY A 1 285 ? 13.647 -11.121 -0.209 1.00 73.94 285 GLY A CA 1
ATOM 2189 C C . GLY A 1 285 ? 12.259 -10.875 -0.755 1.00 73.94 285 GLY A C 1
ATOM 2190 O O . GLY A 1 285 ? 11.561 -11.801 -1.117 1.00 73.94 285 GLY A O 1
ATOM 2191 N N . TRP A 1 286 ? 11.682 -9.684 -0.612 1.00 75.38 286 TRP A N 1
ATOM 2192 C CA . TRP A 1 286 ? 12.232 -8.333 -0.751 1.00 75.38 286 TRP A CA 1
ATOM 2193 C C . TRP A 1 286 ? 12.931 -8.040 -2.036 1.00 75.38 286 TRP A C 1
ATOM 2195 O O . TRP A 1 286 ? 12.366 -7.326 -2.847 1.00 75.38 286 TRP A O 1
ATOM 2205 N N . ASP A 1 287 ? 14.140 -8.516 -2.198 1.00 76.25 287 ASP A N 1
ATOM 2206 C CA . ASP A 1 287 ? 15.067 -8.075 -3.208 1.00 76.25 287 ASP A CA 1
ATOM 2207 C C . ASP A 1 287 ? 14.520 -7.941 -4.637 1.00 76.25 287 ASP A C 1
ATOM 2209 O O . ASP A 1 287 ? 15.019 -7.190 -5.448 1.00 76.25 287 ASP A O 1
ATOM 2213 N N . PHE A 1 288 ? 13.447 -8.622 -4.973 1.00 80.75 288 PHE A N 1
ATOM 2214 C CA . PHE A 1 288 ? 12.741 -8.577 -6.236 1.00 80.75 288 PHE A CA 1
ATOM 2215 C C . PHE A 1 288 ? 11.385 -7.905 -6.171 1.00 80.75 288 PHE A C 1
ATOM 2217 O O . PHE A 1 288 ? 10.892 -7.357 -7.160 1.00 80.75 288 PHE A O 1
ATOM 2224 N N . GLN A 1 289 ? 10.787 -7.927 -4.988 1.00 83.31 289 GLN A N 1
ATOM 2225 C CA . GLN A 1 289 ? 9.694 -7.039 -4.667 1.00 83.31 289 GLN A CA 1
ATOM 2226 C C . GLN A 1 289 ? 10.158 -5.602 -4.930 1.00 83.31 289 GLN A C 1
ATOM 2228 O O . GLN A 1 289 ? 9.495 -4.915 -5.705 1.00 83.31 289 GLN A O 1
ATOM 2233 N N . GLU A 1 290 ? 11.368 -5.288 -4.444 1.00 81.25 290 GLU A N 1
ATOM 2234 C CA . GLU A 1 290 ? 12.362 -4.293 -4.869 1.00 81.25 290 GLU A CA 1
ATOM 2235 C C . GLU A 1 290 ? 13.303 -4.776 -5.982 1.00 81.25 290 GLU A C 1
ATOM 2237 O O . GLU A 1 290 ? 14.508 -4.580 -5.973 1.00 81.25 290 GLU A O 1
ATOM 2242 N N . CYS A 1 291 ? 12.714 -5.192 -7.089 1.00 82.19 291 CYS A N 1
ATOM 2243 C CA . CYS A 1 291 ? 12.660 -4.136 -8.077 1.00 82.19 291 CYS A CA 1
ATOM 2244 C C . CYS A 1 291 ? 11.391 -4.133 -8.942 1.00 82.19 291 CYS A C 1
ATOM 2246 O O . CYS A 1 291 ? 11.514 -4.264 -10.151 1.00 82.19 291 CYS A O 1
ATOM 2248 N N . THR A 1 292 ? 10.166 -3.870 -8.439 1.00 86.38 292 THR A N 1
ATOM 2249 C CA . THR A 1 292 ? 9.045 -3.676 -9.418 1.00 86.38 292 THR A CA 1
ATOM 2250 C C . THR A 1 292 ? 7.893 -2.734 -9.106 1.00 86.38 292 THR A C 1
ATOM 2252 O O . THR A 1 292 ? 7.586 -1.811 -9.856 1.00 86.38 292 THR A O 1
ATOM 2255 N N . GLU A 1 293 ? 7.166 -3.056 -8.061 1.00 83.88 293 GLU A N 1
ATOM 2256 C CA . GLU A 1 293 ? 6.006 -2.305 -7.571 1.00 83.88 293 GLU A CA 1
ATOM 2257 C C . GLU A 1 293 ? 6.377 -1.625 -6.271 1.00 83.88 293 GLU A C 1
ATOM 2259 O O . GLU A 1 293 ? 5.745 -0.676 -5.801 1.00 83.88 293 GLU A O 1
ATOM 2264 N N . ILE A 1 294 ? 7.409 -2.210 -5.671 1.00 80.94 294 ILE A N 1
ATOM 2265 C CA . ILE A 1 294 ? 8.049 -1.778 -4.486 1.00 80.94 294 ILE A CA 1
ATOM 2266 C C . ILE A 1 294 ? 9.615 -1.689 -4.816 1.00 80.94 294 ILE A C 1
ATOM 2268 O O . ILE A 1 294 ? 10.026 -2.374 -5.732 1.00 80.94 294 ILE A O 1
ATOM 2272 N N . ILE A 1 295 ? 10.403 -0.754 -4.201 1.00 80.44 295 ILE A N 1
ATOM 2273 C CA . ILE A 1 295 ? 11.631 0.046 -4.458 1.00 80.44 295 ILE A CA 1
ATOM 2274 C C . ILE A 1 295 ? 12.149 0.947 -3.100 1.00 80.44 295 ILE A C 1
ATOM 2276 O O . ILE A 1 295 ? 11.258 1.428 -2.460 1.00 80.44 295 ILE A O 1
ATOM 2280 N N . ILE A 1 296 ? 13.360 1.239 -2.413 1.00 75.25 296 ILE A N 1
ATOM 2281 C CA . ILE A 1 296 ? 13.654 2.152 -1.109 1.00 75.25 296 ILE A CA 1
ATOM 2282 C C . ILE A 1 296 ? 14.506 3.457 -1.434 1.00 75.25 296 ILE A C 1
ATOM 2284 O O . ILE A 1 296 ? 15.696 3.358 -1.690 1.00 75.25 296 ILE A O 1
ATOM 2288 N N . GLU A 1 297 ? 14.036 4.672 -1.072 1.00 72.50 297 GLU A N 1
ATOM 2289 C CA . GLU A 1 297 ? 14.717 5.975 -0.823 1.00 72.50 297 GLU A CA 1
ATOM 2290 C C . GLU A 1 297 ? 15.877 6.139 0.222 1.00 72.50 297 GLU A C 1
ATOM 2292 O O . GLU A 1 297 ? 15.942 7.140 0.938 1.00 72.50 297 GLU A O 1
ATOM 2297 N N . MET A 1 298 ? 16.839 5.231 0.381 1.00 71.19 298 MET A N 1
ATOM 2298 C CA . MET A 1 298 ? 17.785 5.324 1.509 1.00 71.19 298 MET A CA 1
ATOM 2299 C C . MET A 1 298 ? 18.805 6.486 1.433 1.00 71.19 298 MET A C 1
ATOM 2301 O O . MET A 1 298 ? 19.575 6.505 0.500 1.00 71.19 298 MET A O 1
ATOM 2305 N N . CYS A 1 299 ? 18.885 7.407 2.425 1.00 69.81 299 CYS A N 1
ATOM 2306 C CA . CYS A 1 299 ? 19.870 8.422 2.910 1.00 69.81 299 CYS A CA 1
ATOM 2307 C C . CYS A 1 299 ? 20.925 7.985 4.269 1.00 69.81 299 CYS A C 1
ATOM 2309 O O . CYS A 1 299 ? 20.275 7.556 5.148 1.00 69.81 299 CYS A O 1
ATOM 2311 N N . SER A 1 300 ? 22.362 7.978 4.709 1.00 73.56 300 SER A N 1
ATOM 2312 C CA . SER A 1 300 ? 23.796 8.893 4.872 1.00 73.56 300 SER A CA 1
ATOM 2313 C C . SER A 1 300 ? 23.891 10.436 5.212 1.00 73.56 300 SER A C 1
ATOM 2315 O O . SER A 1 300 ? 24.116 11.206 4.305 1.00 73.56 300 SER A O 1
ATOM 2317 N N . LEU A 1 301 ? 23.598 11.003 6.400 1.00 73.44 301 LEU A N 1
ATOM 2318 C CA . LEU A 1 301 ? 23.295 12.449 6.581 1.00 73.44 301 LEU A CA 1
ATOM 2319 C C . LEU A 1 301 ? 24.538 13.199 6.966 1.00 73.44 301 LEU A C 1
ATOM 2321 O O . LEU A 1 301 ? 24.590 14.431 6.826 1.00 73.44 301 LEU A O 1
ATOM 2325 N N . GLY A 1 302 ? 25.468 12.438 7.525 1.00 72.50 302 GLY A N 1
ATOM 2326 C CA . GLY A 1 302 ? 26.669 12.912 8.130 1.00 72.50 302 GLY A CA 1
ATOM 2327 C C . GLY A 1 302 ? 26.395 13.830 9.315 1.00 72.50 302 GLY A C 1
ATOM 2328 O O . GLY A 1 302 ? 25.251 14.121 9.706 1.00 72.50 302 GLY A O 1
ATOM 2329 N N . PRO A 1 303 ? 27.474 14.399 9.857 1.00 66.44 303 PRO A N 1
ATOM 2330 C CA . PRO A 1 303 ? 27.394 15.523 10.759 1.00 66.44 303 PRO A CA 1
ATOM 2331 C C . PRO A 1 303 ? 26.750 16.714 10.029 1.00 66.44 303 PRO A C 1
ATOM 2333 O O . PRO A 1 303 ? 27.077 16.981 8.872 1.00 66.44 303 PRO A O 1
ATOM 2336 N N . PRO A 1 304 ? 25.875 17.487 10.693 1.00 64.38 304 PRO A N 1
ATOM 2337 C CA . PRO A 1 304 ? 25.571 17.437 12.124 1.00 64.38 304 PRO A CA 1
ATOM 2338 C C . PRO A 1 304 ? 24.435 16.481 12.538 1.00 64.38 304 PRO A C 1
ATOM 2340 O O . PRO A 1 304 ? 24.037 16.505 13.704 1.00 64.38 304 PRO A O 1
ATOM 2343 N N . ASN A 1 305 ? 23.885 15.659 11.646 1.00 68.50 305 ASN A N 1
ATOM 2344 C CA . ASN A 1 305 ? 22.538 15.105 11.811 1.00 68.50 305 ASN A CA 1
ATOM 2345 C C . ASN A 1 305 ? 22.509 13.612 12.187 1.00 68.50 305 ASN A 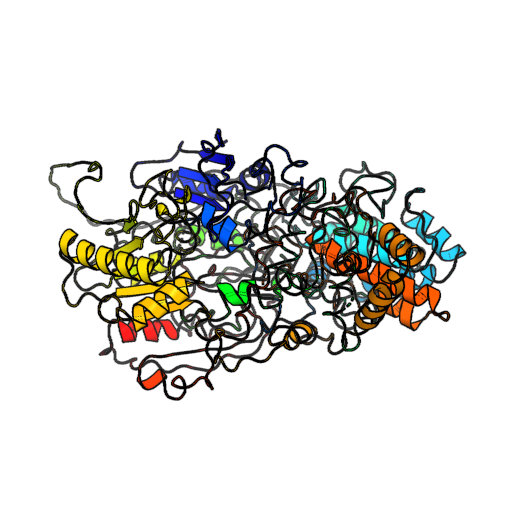C 1
ATOM 2347 O O . ASN A 1 305 ? 21.703 13.251 13.039 1.00 68.50 305 ASN A O 1
ATOM 2351 N N . ASP A 1 306 ? 23.433 12.797 11.674 1.00 78.88 306 ASP A N 1
ATOM 2352 C CA . ASP A 1 306 ? 23.812 11.478 12.220 1.00 78.88 306 ASP A CA 1
ATOM 2353 C C . ASP A 1 306 ? 25.305 11.488 12.637 1.00 78.88 306 ASP A C 1
ATOM 2355 O O . ASP A 1 306 ? 25.861 12.579 12.856 1.00 78.88 306 ASP A O 1
ATOM 2359 N N . PHE A 1 307 ? 25.947 10.320 12.805 1.00 75.56 307 PHE A N 1
ATOM 2360 C CA . PHE A 1 307 ? 27.361 10.193 13.195 1.00 75.56 307 PHE A CA 1
ATOM 2361 C C . PHE A 1 307 ? 28.338 9.626 12.133 1.00 75.56 307 PHE A C 1
ATOM 2363 O O . PHE A 1 307 ? 29.236 8.859 12.479 1.00 75.56 307 PHE A O 1
ATOM 2370 N N . PHE A 1 308 ? 28.252 10.099 10.874 1.00 76.38 308 PHE A N 1
ATOM 2371 C CA . PHE A 1 308 ? 29.101 9.626 9.750 1.00 76.38 308 PHE A CA 1
ATOM 2372 C C . PHE A 1 308 ? 29.976 10.714 9.055 1.00 76.38 308 PHE A C 1
ATOM 2374 O O . PHE A 1 308 ? 30.773 11.330 9.754 1.00 76.38 308 PHE A O 1
ATOM 2381 N N . ARG A 1 309 ? 29.950 10.989 7.733 1.00 69.06 309 ARG A N 1
ATOM 2382 C CA . ARG A 1 309 ? 30.787 12.063 7.104 1.00 69.06 309 ARG A CA 1
ATOM 2383 C C . ARG A 1 309 ? 30.103 12.983 6.042 1.00 69.06 309 ARG A C 1
ATOM 2385 O O . ARG A 1 309 ? 29.317 13.828 6.452 1.00 69.06 309 ARG A O 1
ATOM 2392 N N . MET A 1 310 ? 30.418 12.962 4.735 1.00 69.94 310 MET A N 1
ATOM 2393 C CA . MET A 1 310 ? 29.891 13.911 3.707 1.00 69.94 310 MET A CA 1
ATOM 2394 C C . MET A 1 310 ? 29.868 13.348 2.255 1.00 69.94 310 MET A C 1
ATOM 2396 O O . MET A 1 310 ? 30.921 13.262 1.633 1.00 69.94 310 MET A O 1
ATOM 2400 N N . ASP A 1 311 ? 28.696 12.962 1.719 1.00 66.81 311 ASP A N 1
ATOM 2401 C CA . ASP A 1 311 ? 28.502 12.229 0.436 1.00 66.81 311 ASP A CA 1
ATOM 2402 C C . ASP A 1 311 ? 27.212 12.324 -0.490 1.00 66.81 311 ASP A C 1
ATOM 2404 O O . ASP A 1 311 ? 27.377 12.338 -1.706 1.00 66.81 311 ASP A O 1
ATOM 2408 N N . CYS A 1 312 ? 25.968 12.539 -0.035 1.00 63.06 312 CYS A N 1
ATOM 2409 C CA . CYS A 1 312 ? 24.758 12.866 -0.833 1.00 63.06 312 CYS A CA 1
ATOM 2410 C C . CYS A 1 312 ? 24.946 14.395 -1.251 1.00 63.06 312 CYS A C 1
ATOM 2412 O O . CYS A 1 312 ? 25.119 15.198 -0.333 1.00 63.06 312 CYS A O 1
ATOM 2414 N N . ASN A 1 313 ? 24.989 14.850 -2.556 1.00 57.62 313 ASN A N 1
ATOM 2415 C CA . ASN A 1 313 ? 25.016 16.297 -3.044 1.00 57.62 313 ASN A CA 1
ATOM 2416 C C . ASN A 1 313 ? 24.125 16.959 -4.241 1.00 57.62 313 ASN A C 1
ATOM 2418 O O . ASN A 1 313 ? 24.078 18.184 -4.245 1.00 57.62 313 ASN A O 1
ATOM 2422 N N . GLU A 1 314 ? 23.362 16.335 -5.189 1.00 46.66 314 GLU A N 1
ATOM 2423 C CA . GLU A 1 314 ? 22.197 16.911 -5.980 1.00 46.66 314 GLU A CA 1
ATOM 2424 C C . GLU A 1 314 ? 21.183 15.930 -6.713 1.00 46.66 314 GLU A C 1
ATOM 2426 O O . GLU A 1 314 ? 20.019 15.910 -6.316 1.00 46.66 314 GLU A O 1
ATOM 2431 N N . THR A 1 315 ? 21.521 15.117 -7.746 1.00 51.31 315 THR A N 1
ATOM 2432 C CA . THR A 1 315 ? 20.595 14.388 -8.699 1.00 51.31 315 THR A CA 1
ATOM 2433 C C . THR A 1 315 ? 20.313 12.865 -8.495 1.00 51.31 315 THR A C 1
ATOM 2435 O O . THR A 1 315 ? 19.724 12.198 -9.347 1.00 51.31 315 THR A O 1
ATOM 2438 N N . SER A 1 316 ? 20.750 12.253 -7.405 1.00 57.72 316 SER A N 1
ATOM 2439 C CA . SER A 1 316 ? 21.338 10.916 -7.480 1.00 57.72 316 SER A CA 1
ATOM 2440 C C . SER A 1 316 ? 20.546 9.735 -7.045 1.00 57.72 316 SER A C 1
ATOM 2442 O O . SER A 1 316 ? 21.032 8.670 -7.323 1.00 57.72 316 SER A O 1
ATOM 2444 N N . PHE A 1 317 ? 19.411 9.819 -6.380 1.00 68.94 317 PHE A N 1
ATOM 2445 C CA . PHE A 1 317 ? 18.814 8.571 -5.920 1.00 68.94 317 PHE A CA 1
ATOM 2446 C C . PHE A 1 317 ? 18.022 7.824 -7.006 1.00 68.94 317 PHE A C 1
ATOM 2448 O O . PHE A 1 317 ? 17.505 6.750 -6.772 1.00 68.94 317 PHE A O 1
ATOM 2455 N N . LEU A 1 318 ? 17.964 8.366 -8.232 1.00 71.38 318 LEU A N 1
ATOM 2456 C CA . LEU A 1 318 ? 17.193 7.803 -9.345 1.00 71.38 318 LEU A CA 1
ATOM 2457 C C . LEU A 1 318 ? 17.996 6.980 -10.363 1.00 71.38 318 LEU A C 1
ATOM 2459 O O . LEU A 1 318 ? 17.601 5.853 -10.599 1.00 71.38 318 LEU A O 1
ATOM 2463 N N . ASP A 1 319 ? 19.099 7.529 -10.910 1.00 72.75 319 ASP A N 1
ATOM 2464 C CA . ASP A 1 319 ? 20.337 6.851 -11.566 1.00 72.75 319 ASP A CA 1
ATOM 2465 C C . ASP A 1 319 ? 22.516 5.335 -10.003 1.00 72.75 319 ASP A C 1
ATOM 2467 O O . ASP A 1 319 ? 23.486 4.665 -10.423 1.00 72.75 319 ASP A O 1
ATOM 2471 N N . PHE A 1 320 ? 22.710 5.196 -8.618 1.00 71.12 320 PHE A N 1
ATOM 2472 C CA . PHE A 1 320 ? 23.105 3.956 -7.847 1.00 71.12 320 PHE A CA 1
ATOM 2473 C C . PHE A 1 320 ? 22.053 2.913 -8.043 1.00 71.12 320 PHE A C 1
ATOM 2475 O O . PHE A 1 320 ? 22.326 1.750 -8.321 1.00 71.12 320 PHE A O 1
ATOM 2482 N N . GLN A 1 321 ? 20.856 3.441 -7.867 1.00 75.19 321 GLN A N 1
ATOM 2483 C CA . GLN A 1 321 ? 19.576 2.827 -7.884 1.00 75.19 321 GLN A CA 1
ATOM 2484 C C . GLN A 1 321 ? 19.444 2.002 -9.179 1.00 75.19 321 GLN A C 1
ATOM 2486 O O . GLN A 1 321 ? 19.690 0.820 -9.033 1.00 75.19 321 GLN A O 1
ATOM 2491 N N . ILE A 1 322 ? 19.189 2.497 -10.408 1.00 79.50 322 ILE A N 1
ATOM 2492 C CA . ILE A 1 322 ? 19.162 1.761 -11.707 1.00 79.50 322 ILE A CA 1
ATOM 2493 C C . ILE A 1 322 ? 20.555 1.072 -12.005 1.00 79.50 322 ILE A C 1
ATOM 2495 O O . ILE A 1 322 ? 21.043 1.193 -13.113 1.00 79.50 322 ILE A O 1
ATOM 2499 N N . ASN A 1 323 ? 21.300 0.442 -11.074 1.00 72.38 323 ASN A N 1
ATOM 2500 C CA . ASN A 1 323 ? 22.745 0.221 -11.259 1.00 72.38 323 ASN A CA 1
ATOM 2501 C C . ASN A 1 323 ? 23.447 -0.952 -10.509 1.00 72.38 323 ASN A C 1
ATOM 2503 O O . ASN A 1 323 ? 23.973 -1.820 -11.199 1.00 72.38 323 ASN A O 1
ATOM 2507 N N . LEU A 1 324 ? 23.410 -1.107 -9.172 1.00 73.06 324 LEU A N 1
ATOM 2508 C CA . LEU A 1 324 ? 23.286 -2.498 -8.652 1.00 73.06 324 LEU A CA 1
ATOM 2509 C C . LEU A 1 324 ? 21.874 -3.016 -8.964 1.00 73.06 324 LEU A C 1
ATOM 2511 O O . LEU A 1 324 ? 21.704 -4.226 -8.976 1.00 73.06 324 LEU A O 1
ATOM 2515 N N . CYS A 1 325 ? 20.951 -2.153 -9.433 1.00 78.50 325 CYS A N 1
ATOM 2516 C CA . CYS A 1 325 ? 19.732 -2.576 -10.115 1.00 78.50 325 CYS A CA 1
ATOM 2517 C C . CYS A 1 325 ? 20.085 -3.286 -11.455 1.00 78.50 325 CYS A C 1
ATOM 2519 O O . CYS A 1 325 ? 19.311 -4.108 -11.853 1.00 78.50 325 CYS A O 1
ATOM 2521 N N . THR A 1 326 ? 21.310 -3.454 -11.972 1.00 80.38 326 THR A N 1
ATOM 2522 C CA . THR A 1 326 ? 21.810 -4.859 -11.867 1.00 80.38 326 THR A CA 1
ATOM 2523 C C . THR A 1 326 ? 23.319 -4.960 -11.663 1.00 80.38 326 THR A C 1
ATOM 2525 O O . THR A 1 326 ? 24.150 -4.722 -12.520 1.00 80.38 326 THR A O 1
ATOM 2528 N N . GLY A 1 327 ? 23.685 -5.555 -10.554 1.00 69.56 327 GLY A N 1
ATOM 2529 C CA . GLY A 1 327 ? 24.503 -6.756 -10.604 1.00 69.56 327 GLY A CA 1
ATOM 2530 C C . GLY A 1 327 ? 23.686 -8.015 -10.940 1.00 69.56 327 GLY A C 1
ATOM 2531 O O . GLY A 1 327 ? 23.226 -8.206 -12.057 1.00 69.56 327 GLY A O 1
ATOM 2532 N N . ILE A 1 328 ? 23.455 -8.837 -9.925 1.00 69.56 328 ILE A N 1
ATOM 2533 C CA . ILE A 1 328 ? 22.132 -9.384 -9.635 1.00 69.56 328 ILE A CA 1
ATOM 2534 C C . ILE A 1 328 ? 21.540 -10.514 -10.517 1.00 69.56 328 ILE A C 1
ATOM 2536 O O . ILE A 1 328 ? 22.147 -11.580 -10.508 1.00 69.56 328 ILE A O 1
ATOM 2540 N N . TYR A 1 329 ? 20.362 -10.488 -11.179 1.00 76.25 329 TYR A N 1
ATOM 2541 C CA . TYR A 1 329 ? 19.732 -9.495 -12.079 1.00 76.25 329 TYR A CA 1
ATOM 2542 C C . TYR A 1 329 ? 20.092 -9.802 -13.536 1.00 76.25 329 TYR A C 1
ATOM 2544 O O . TYR A 1 329 ? 19.579 -10.747 -14.147 1.00 76.25 329 TYR A O 1
ATOM 2552 N N . GLY A 1 330 ? 20.964 -8.986 -14.093 1.00 76.94 330 GLY A N 1
ATOM 2553 C CA . GLY A 1 330 ? 21.809 -9.303 -15.220 1.00 76.94 330 GLY A CA 1
ATOM 2554 C C . GLY A 1 330 ? 21.182 -10.075 -16.367 1.00 76.94 330 GLY A C 1
ATOM 2555 O O . GLY A 1 330 ? 20.086 -9.806 -16.847 1.00 76.94 330 GLY A O 1
ATOM 2556 N N . GLY A 1 331 ? 21.911 -11.086 -16.812 1.00 73.56 331 GLY A N 1
ATOM 2557 C CA . GLY A 1 331 ? 21.441 -12.031 -17.811 1.00 73.56 331 GLY A CA 1
ATOM 2558 C C . GLY A 1 331 ? 20.798 -13.303 -17.266 1.00 73.56 331 GLY A C 1
ATOM 2559 O O . GLY A 1 331 ? 20.786 -14.262 -18.028 1.00 73.56 331 GLY A O 1
ATOM 2560 N N . SER A 1 332 ? 20.307 -13.394 -16.013 1.00 68.88 332 SER A N 1
ATOM 2561 C CA . SER A 1 332 ? 19.783 -14.699 -15.527 1.00 68.88 332 SER A CA 1
ATOM 2562 C C . SER A 1 332 ? 18.556 -15.090 -16.314 1.00 68.88 332 SER A C 1
ATOM 2564 O O . SER A 1 332 ? 18.465 -16.157 -16.909 1.00 68.88 332 SER A O 1
ATOM 2566 N N . VAL A 1 333 ? 17.714 -14.091 -16.445 1.00 73.19 333 VAL A N 1
ATOM 2567 C CA . VAL A 1 333 ? 16.856 -13.800 -17.589 1.00 73.19 333 VAL A CA 1
ATOM 2568 C C . VAL A 1 333 ? 17.010 -12.308 -17.852 1.00 73.19 333 VAL A C 1
ATOM 2570 O O . VAL A 1 333 ? 17.230 -11.895 -18.993 1.00 73.19 333 VAL A O 1
ATOM 2573 N N . GLY A 1 334 ? 16.954 -11.528 -16.772 1.00 80.00 334 GLY A N 1
ATOM 2574 C CA . GLY A 1 334 ? 17.030 -10.089 -16.731 1.00 80.00 334 GLY A CA 1
ATOM 2575 C C . GLY A 1 334 ? 15.692 -9.458 -17.072 1.00 80.00 334 GLY A C 1
ATOM 2576 O O . GLY A 1 334 ? 15.223 -9.530 -18.213 1.00 80.00 334 GLY A O 1
ATOM 2577 N N . TRP A 1 335 ? 15.142 -8.720 -16.129 1.00 86.88 335 TRP A N 1
ATOM 2578 C CA . TRP A 1 335 ? 14.113 -7.732 -16.405 1.00 86.88 335 TRP A CA 1
ATOM 2579 C C . TRP A 1 335 ? 14.817 -6.386 -16.801 1.00 86.88 335 TRP A C 1
ATOM 2581 O O . TRP A 1 335 ? 16.040 -6.350 -16.871 1.00 86.88 335 TRP A O 1
ATOM 2591 N N . ASN A 1 336 ? 14.151 -5.292 -17.178 1.00 85.88 336 ASN A N 1
ATOM 2592 C CA . ASN A 1 336 ? 14.806 -4.027 -17.584 1.00 85.88 336 ASN A CA 1
ATOM 2593 C C . ASN A 1 336 ? 14.116 -2.763 -17.023 1.00 85.88 336 ASN A C 1
ATOM 2595 O O . ASN A 1 336 ? 12.968 -2.855 -16.593 1.00 85.88 336 ASN A O 1
ATOM 2599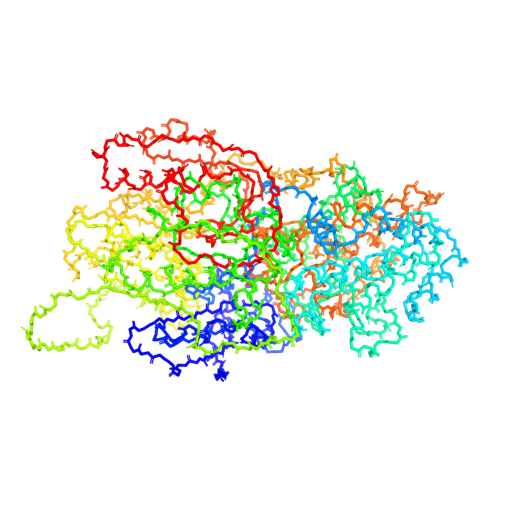 N N . GLU A 1 337 ? 14.764 -1.583 -17.053 1.00 83.62 337 GLU A N 1
ATOM 2600 C CA . GLU A 1 337 ? 14.275 -0.297 -16.481 1.00 83.62 337 GLU A CA 1
ATOM 2601 C C . GLU A 1 337 ? 12.894 0.199 -16.988 1.00 83.62 337 GLU A C 1
ATOM 2603 O O . GLU A 1 337 ? 12.444 1.281 -16.628 1.00 83.62 337 GLU A O 1
ATOM 2608 N N . ASN A 1 338 ? 12.177 -0.599 -17.784 1.00 83.88 338 ASN A N 1
ATOM 2609 C CA . ASN A 1 338 ? 10.781 -0.409 -18.177 1.00 83.88 338 ASN A CA 1
ATOM 2610 C C . ASN A 1 338 ? 9.779 -1.298 -17.410 1.00 83.88 338 ASN A C 1
ATOM 2612 O O . ASN A 1 338 ? 8.590 -1.238 -17.707 1.00 83.88 338 ASN A O 1
ATOM 2616 N N . PHE A 1 339 ? 10.201 -2.094 -16.424 1.00 82.94 339 PHE A N 1
ATOM 2617 C CA . PHE A 1 339 ? 9.292 -2.632 -15.392 1.00 82.94 339 PHE A CA 1
ATOM 2618 C C . PHE A 1 339 ? 9.142 -1.676 -14.197 1.00 82.94 339 PHE A C 1
ATOM 2620 O O . PHE A 1 339 ? 8.372 -1.930 -13.277 1.00 82.94 339 PHE A O 1
ATOM 2627 N N . MET A 1 340 ? 9.839 -0.541 -14.279 1.00 84.69 340 MET A N 1
ATOM 2628 C CA . MET A 1 340 ? 9.923 0.568 -13.339 1.00 84.69 340 MET A CA 1
ATOM 2629 C C . MET A 1 340 ? 8.588 1.131 -12.860 1.00 84.69 340 MET A C 1
ATOM 2631 O O . MET A 1 340 ? 8.134 2.137 -13.410 1.00 84.69 340 MET A O 1
ATOM 2635 N N . ASN A 1 341 ? 7.984 0.570 -11.805 1.00 84.12 341 ASN A N 1
ATOM 2636 C CA . ASN A 1 341 ? 7.092 1.356 -10.970 1.00 84.12 341 ASN A CA 1
ATOM 2637 C C . ASN A 1 341 ? 7.608 1.869 -9.661 1.00 84.12 341 ASN A C 1
ATOM 2639 O O . ASN A 1 341 ? 6.973 1.695 -8.635 1.00 84.12 341 ASN A O 1
ATOM 2643 N N . ILE A 1 342 ? 8.624 2.703 -9.802 1.00 76.38 342 ILE A N 1
ATOM 2644 C CA . ILE A 1 342 ? 8.641 4.027 -9.199 1.00 76.38 342 ILE A CA 1
ATOM 2645 C C . ILE A 1 342 ? 7.291 4.426 -8.509 1.00 76.38 342 ILE A C 1
ATOM 2647 O O . ILE A 1 342 ? 7.147 4.133 -7.332 1.00 76.38 342 ILE A O 1
ATOM 2651 N N . ASP A 1 343 ? 6.272 5.011 -9.175 1.00 78.06 343 ASP A N 1
ATOM 2652 C CA . ASP A 1 343 ? 4.909 5.382 -8.648 1.00 78.06 343 ASP A CA 1
ATOM 2653 C C . ASP A 1 343 ? 4.079 4.265 -7.929 1.00 78.06 343 ASP A C 1
ATOM 2655 O O . ASP A 1 343 ? 3.011 4.628 -7.425 1.00 78.06 343 ASP A O 1
ATOM 2659 N N . GLY A 1 344 ? 4.593 3.019 -7.842 1.00 76.25 344 GLY A N 1
ATOM 2660 C CA . GLY A 1 344 ? 4.104 1.678 -7.417 1.00 76.25 344 GLY A CA 1
ATOM 2661 C C . GLY A 1 344 ? 3.157 1.636 -6.236 1.00 76.25 344 GLY A C 1
ATOM 2662 O O . GLY A 1 344 ? 2.228 2.381 -6.259 1.00 76.25 344 GLY A O 1
ATOM 2663 N N . VAL A 1 345 ? 3.305 0.863 -5.160 1.00 74.31 345 VAL A N 1
ATOM 2664 C CA . VAL A 1 345 ? 2.372 0.870 -3.994 1.00 74.31 345 VAL A CA 1
ATOM 2665 C C . VAL A 1 345 ? 1.447 2.128 -3.789 1.00 74.31 345 VAL A C 1
ATOM 2667 O O . VAL A 1 345 ? 0.238 1.931 -3.763 1.00 74.31 345 VAL A O 1
ATOM 2670 N N . LYS A 1 346 ? 1.900 3.402 -3.759 1.00 73.25 346 LYS A N 1
ATOM 2671 C CA . LYS A 1 346 ? 1.126 4.686 -3.788 1.00 73.25 346 LYS A CA 1
ATOM 2672 C C . LYS A 1 346 ? 0.193 4.869 -4.994 1.00 73.25 346 LYS A C 1
ATOM 2674 O O . LYS A 1 346 ? -0.809 5.568 -4.859 1.00 73.25 346 LYS A O 1
ATOM 2679 N N . ASN A 1 347 ? 0.471 4.259 -6.138 1.00 74.12 347 ASN A N 1
ATOM 2680 C CA . ASN A 1 347 ? -0.511 3.748 -7.086 1.00 74.12 347 ASN A CA 1
ATOM 2681 C C . ASN A 1 347 ? -1.631 3.083 -6.319 1.00 74.12 347 ASN A C 1
ATOM 2683 O O . ASN A 1 347 ? -2.609 3.738 -5.982 1.00 74.12 347 ASN A O 1
ATOM 2687 N N . LEU A 1 348 ? -1.459 1.801 -6.025 1.00 74.81 348 LEU A N 1
ATOM 2688 C CA . LEU A 1 348 ? -2.494 0.886 -5.591 1.00 74.81 348 LEU A CA 1
ATOM 2689 C C . LEU A 1 348 ? -3.288 1.519 -4.462 1.00 74.81 348 LEU A C 1
ATOM 2691 O O . LEU A 1 348 ? -4.468 1.828 -4.628 1.00 74.81 348 LEU A O 1
ATOM 2695 N N . TYR A 1 349 ? -2.595 1.820 -3.363 1.00 78.25 349 TYR A N 1
ATOM 2696 C CA . TYR A 1 349 ? -3.203 2.078 -2.069 1.00 78.25 349 TYR A CA 1
ATOM 2697 C C . TYR A 1 349 ? -2.939 3.465 -1.423 1.00 78.25 349 TYR A C 1
ATOM 2699 O O . TYR A 1 349 ? -3.134 3.585 -0.211 1.00 78.25 349 TYR A O 1
ATOM 2707 N N . GLY A 1 350 ? -2.515 4.451 -2.247 1.00 78.00 350 GLY A N 1
ATOM 2708 C CA . GLY A 1 350 ? -2.008 5.838 -2.032 1.00 78.00 350 GLY A CA 1
ATOM 2709 C C . GLY A 1 350 ? -1.645 6.407 -0.650 1.00 78.00 350 GLY A C 1
ATOM 2710 O O . GLY A 1 350 ? -1.599 5.697 0.336 1.00 78.00 350 GLY A O 1
ATOM 2711 N N . TRP A 1 351 ? -1.495 7.744 -0.564 1.00 73.12 351 TRP A N 1
ATOM 2712 C CA . TRP A 1 351 ? -1.634 8.483 0.706 1.00 73.12 351 TRP A CA 1
ATOM 2713 C C . TRP A 1 351 ? -2.888 9.378 0.782 1.00 73.12 351 TRP A C 1
ATOM 2715 O O . TRP A 1 351 ? -2.889 10.497 0.283 1.00 73.12 351 TRP A O 1
ATOM 2725 N N . ASP A 1 352 ? -3.920 8.928 1.502 1.00 82.75 352 ASP A N 1
ATOM 2726 C CA . ASP A 1 352 ? -4.986 9.691 2.199 1.00 82.75 352 ASP A CA 1
ATOM 2727 C C . ASP A 1 352 ? -5.924 8.672 2.880 1.00 82.75 352 ASP A C 1
ATOM 2729 O O . ASP A 1 352 ? -6.602 7.902 2.194 1.00 82.75 352 ASP A O 1
ATOM 2733 N N . PHE A 1 353 ? -5.976 8.666 4.214 1.00 78.00 353 PHE A N 1
ATOM 2734 C CA . PHE A 1 353 ? -6.786 7.742 5.022 1.00 78.00 353 PHE A CA 1
ATOM 2735 C C . PHE A 1 353 ? -7.934 8.428 5.744 1.00 78.00 353 PHE A C 1
ATOM 2737 O O . PHE A 1 353 ? -8.631 7.810 6.546 1.00 78.00 353 PHE A O 1
ATOM 2744 N N . SER A 1 354 ? -8.279 9.638 5.301 1.00 80.00 354 SER A N 1
ATOM 2745 C CA . SER A 1 354 ? -9.572 10.304 5.520 1.00 80.00 354 SER A CA 1
ATOM 2746 C C . SER A 1 354 ? -10.730 9.542 4.855 1.00 80.00 354 SER A C 1
ATOM 2748 O O . SER A 1 354 ? -11.793 10.113 4.579 1.00 80.00 354 SER A O 1
ATOM 2750 N N . GLN A 1 355 ? -10.501 8.265 4.542 1.00 78.44 355 GLN A N 1
ATOM 2751 C CA . GLN A 1 355 ? -11.144 7.421 3.564 1.00 78.44 355 GLN A CA 1
ATOM 2752 C C . GLN A 1 355 ? -10.963 5.905 3.873 1.00 78.44 355 GLN A C 1
ATOM 2754 O O . GLN A 1 355 ? -10.999 5.091 2.965 1.00 78.44 355 GLN A O 1
ATOM 2759 N N . ALA A 1 356 ? -10.736 5.476 5.115 1.00 74.81 356 ALA A N 1
ATOM 2760 C CA . ALA A 1 356 ? -10.072 4.198 5.375 1.00 74.81 356 ALA A CA 1
ATOM 2761 C C . ALA A 1 356 ? -10.396 3.532 6.732 1.00 74.81 356 ALA A C 1
ATOM 2763 O O . ALA A 1 356 ? -9.710 3.761 7.714 1.00 74.81 356 ALA A O 1
ATOM 2764 N N . SER A 1 357 ? -11.439 2.701 6.842 1.00 82.12 357 SER A N 1
ATOM 2765 C CA . SER A 1 357 ? -11.700 1.940 8.078 1.00 82.12 357 SER A CA 1
ATOM 2766 C C . SER A 1 357 ? -11.424 0.469 7.910 1.00 82.12 357 SER A C 1
ATOM 2768 O O . SER A 1 357 ? -11.424 -0.083 6.816 1.00 82.12 357 SER A O 1
ATOM 2770 N N . ASN A 1 358 ? -11.347 -0.137 9.079 1.00 84.00 358 ASN A N 1
ATOM 2771 C CA . ASN A 1 358 ? -10.820 -1.430 9.378 1.00 84.00 358 ASN A CA 1
ATOM 2772 C C . ASN A 1 358 ? -9.250 -1.381 9.298 1.00 84.00 358 ASN A C 1
ATOM 2774 O O . ASN A 1 358 ? -8.923 -1.529 8.152 1.00 84.00 358 ASN A O 1
ATOM 2778 N N . ILE A 1 359 ? -8.354 -1.245 10.361 1.00 84.19 359 ILE A N 1
ATOM 2779 C CA . ILE A 1 359 ? -7.005 -1.935 10.702 1.00 84.19 359 ILE A CA 1
ATOM 2780 C C . ILE A 1 359 ? -6.343 -1.782 12.227 1.00 84.19 359 ILE A C 1
ATOM 2782 O O . ILE A 1 359 ? -7.152 -1.565 13.104 1.00 84.19 359 ILE A O 1
ATOM 2786 N N . ILE A 1 360 ? -5.039 -2.005 12.701 1.00 84.81 360 ILE A N 1
ATOM 2787 C CA . ILE A 1 360 ? -4.288 -1.654 14.062 1.00 84.81 360 ILE A CA 1
ATOM 2788 C C . ILE A 1 360 ? -2.690 -1.706 14.195 1.00 84.81 360 ILE A C 1
ATOM 2790 O O . ILE A 1 360 ? -2.229 -2.795 13.929 1.00 84.81 360 ILE A O 1
ATOM 2794 N N . PHE A 1 361 ? -1.796 -0.743 14.626 1.00 86.50 361 PHE A N 1
ATOM 2795 C CA . PHE A 1 361 ? -0.257 -0.822 14.465 1.00 86.50 361 PHE A CA 1
ATOM 2796 C C . PHE A 1 361 ? 0.709 -0.955 15.666 1.00 86.50 361 PHE A C 1
ATOM 2798 O O . PHE A 1 361 ? 0.270 -0.959 16.788 1.00 86.50 361 PHE A O 1
ATOM 2805 N N . THR A 1 362 ? 2.033 -1.057 15.453 1.00 86.19 362 THR A N 1
ATOM 2806 C CA . THR A 1 362 ? 3.077 -1.411 16.442 1.00 86.19 362 THR A CA 1
ATOM 2807 C C . THR A 1 362 ? 4.448 -0.849 16.136 1.00 86.19 362 THR A C 1
ATOM 2809 O O . THR A 1 362 ? 4.905 -1.084 15.054 1.00 86.19 362 THR A O 1
ATOM 2812 N N . ASN A 1 363 ? 5.193 -0.165 17.006 1.00 80.62 363 ASN A N 1
ATOM 2813 C CA . ASN A 1 363 ? 4.781 1.207 17.257 1.00 80.62 363 ASN A CA 1
ATOM 2814 C C . ASN A 1 363 ? 5.123 1.984 18.539 1.00 80.62 363 ASN A C 1
ATOM 2816 O O . ASN A 1 363 ? 4.269 1.863 19.371 1.00 80.62 363 ASN A O 1
ATOM 2820 N N . GLY A 1 364 ? 6.232 2.745 18.697 1.00 81.62 364 GLY A N 1
ATOM 2821 C CA . GLY A 1 364 ? 6.878 3.561 19.777 1.00 81.62 364 GLY A CA 1
ATOM 2822 C C . GLY A 1 364 ? 8.458 3.484 19.820 1.00 81.62 364 GLY A C 1
ATOM 2823 O O . GLY A 1 364 ? 9.059 2.458 19.543 1.00 81.62 364 GLY A O 1
ATOM 2824 N N . GLN A 1 365 ? 9.214 4.569 20.043 1.00 84.50 365 GLN A N 1
ATOM 2825 C CA . GLN A 1 365 ? 10.381 4.880 19.157 1.00 84.50 365 GLN A CA 1
ATOM 2826 C C . GLN A 1 365 ? 11.897 4.508 19.447 1.00 84.50 365 GLN A C 1
ATOM 2828 O O . GLN A 1 365 ? 12.763 5.369 19.281 1.00 84.50 365 GLN A O 1
ATOM 2833 N N . TYR A 1 366 ? 12.284 3.283 19.854 1.00 82.00 366 TYR A N 1
ATOM 2834 C CA . TYR A 1 366 ? 13.662 2.711 19.655 1.00 82.00 366 TYR A CA 1
ATOM 2835 C C . TYR A 1 366 ? 13.585 1.460 18.780 1.00 82.00 366 TYR A C 1
ATOM 2837 O O . TYR A 1 366 ? 14.553 0.740 18.626 1.00 82.00 366 TYR A O 1
ATOM 2845 N N . ASP A 1 367 ? 12.430 1.151 18.225 1.00 80.06 367 ASP A N 1
ATOM 2846 C CA . ASP A 1 367 ? 12.451 0.708 16.853 1.00 80.06 367 ASP A CA 1
ATOM 2847 C C . ASP A 1 367 ? 12.860 1.989 16.099 1.00 80.06 367 ASP A C 1
ATOM 2849 O O . ASP A 1 367 ? 12.069 2.948 16.101 1.00 80.06 367 ASP A O 1
ATOM 2853 N N . PRO A 1 368 ? 14.110 2.150 15.605 1.00 65.00 368 PRO A N 1
ATOM 2854 C CA . PRO A 1 368 ? 14.525 3.411 15.003 1.00 65.00 368 PRO A CA 1
ATOM 2855 C C . PRO A 1 368 ? 13.687 3.778 13.799 1.00 65.00 368 PRO A C 1
ATOM 2857 O O . PRO A 1 368 ? 13.707 4.945 13.432 1.00 65.00 368 PRO A O 1
ATOM 2860 N N . TRP A 1 369 ? 12.843 2.853 13.326 1.00 71.81 369 TRP A N 1
ATOM 2861 C CA . TRP A 1 369 ? 11.740 3.053 12.427 1.00 71.81 369 TRP A CA 1
ATOM 2862 C C . TRP A 1 369 ? 10.824 4.168 12.825 1.00 71.81 369 TRP A C 1
ATOM 2864 O O . TRP A 1 369 ? 10.284 4.764 11.897 1.00 71.81 369 TRP A O 1
ATOM 2874 N N . SER A 1 370 ? 10.798 4.529 14.114 1.00 75.62 370 SER A N 1
ATOM 2875 C CA . SER A 1 370 ? 10.487 5.816 14.756 1.00 75.62 370 SER A CA 1
ATOM 2876 C C . SER A 1 370 ? 10.141 7.006 13.879 1.00 75.62 370 SER A C 1
ATOM 2878 O O . SER A 1 370 ? 9.306 7.830 14.266 1.00 75.62 370 SER A O 1
ATOM 2880 N N . ILE A 1 371 ? 10.819 7.115 12.734 1.00 71.88 371 ILE A N 1
ATOM 2881 C CA . ILE A 1 371 ? 10.834 8.259 11.791 1.00 71.88 371 ILE A CA 1
ATOM 2882 C C . ILE A 1 371 ? 9.296 8.359 11.407 1.00 71.88 371 ILE A C 1
ATOM 2884 O O . ILE A 1 371 ? 8.666 9.428 11.446 1.00 71.88 371 ILE A O 1
ATOM 2888 N N . GLY A 1 372 ? 8.719 7.287 10.922 1.00 68.50 372 GLY A N 1
ATOM 2889 C CA . GLY A 1 372 ? 8.294 7.362 9.561 1.00 68.50 372 GLY A CA 1
ATOM 2890 C C . GLY A 1 372 ? 6.876 6.985 9.260 1.00 68.50 372 GLY A C 1
ATOM 2891 O O . GLY A 1 372 ? 6.710 6.035 8.545 1.00 68.50 372 GLY A O 1
ATOM 2892 N N . GLY A 1 373 ? 5.853 7.598 9.858 1.00 76.56 373 GLY A N 1
ATOM 2893 C CA . GLY A 1 373 ? 4.465 7.065 9.823 1.00 76.56 373 GLY A CA 1
ATOM 2894 C C . GLY A 1 373 ? 3.884 7.006 11.218 1.00 76.56 373 GLY A C 1
ATOM 2895 O O . GLY A 1 373 ? 4.393 7.725 12.064 1.00 76.56 373 GLY A O 1
ATOM 2896 N N . VAL A 1 374 ? 2.809 6.256 11.464 1.00 78.44 374 VAL A N 1
ATOM 2897 C CA . VAL A 1 374 ? 1.507 6.710 10.977 1.00 78.44 374 VAL A CA 1
ATOM 2898 C C . VAL A 1 374 ? 1.384 8.148 11.426 1.00 78.44 374 VAL A C 1
ATOM 2900 O O . VAL A 1 374 ? 1.052 8.442 12.562 1.00 78.44 374 VAL A O 1
ATOM 2903 N N . LYS A 1 375 ? 1.920 9.049 10.593 1.00 78.44 375 LYS A N 1
ATOM 2904 C CA . LYS A 1 375 ? 2.577 10.234 11.132 1.00 78.44 375 LYS A CA 1
ATOM 2905 C C . LYS A 1 375 ? 1.608 10.992 11.986 1.00 78.44 375 LYS A C 1
ATOM 2907 O O . LYS A 1 375 ? 0.552 11.285 11.433 1.00 78.44 375 LYS A O 1
ATOM 2912 N N . ASP A 1 376 ? 2.017 11.490 13.159 1.00 78.69 376 ASP A N 1
ATOM 2913 C CA . ASP A 1 376 ? 1.405 12.677 13.779 1.00 78.69 376 ASP A CA 1
ATOM 2914 C C . ASP A 1 376 ? 1.730 13.888 12.867 1.00 78.69 376 ASP A C 1
ATOM 2916 O O . ASP A 1 376 ? 2.388 14.849 13.240 1.00 78.69 376 ASP A O 1
ATOM 2920 N N . THR A 1 377 ? 1.338 13.767 11.595 1.00 74.31 377 THR A N 1
ATOM 2921 C CA . THR A 1 377 ? 1.446 14.618 10.407 1.00 74.31 377 THR A CA 1
ATOM 2922 C C . THR A 1 377 ? 0.460 14.188 9.275 1.00 74.31 377 THR A C 1
ATOM 2924 O O . THR A 1 377 ? 0.154 15.009 8.418 1.00 74.31 377 THR A O 1
ATOM 2927 N N . THR A 1 378 ? -0.113 12.969 9.278 1.00 79.12 378 THR A N 1
ATOM 2928 C CA . THR A 1 378 ? -1.063 12.424 8.274 1.00 79.12 378 THR A CA 1
ATOM 2929 C C . THR A 1 378 ? -2.543 12.810 8.411 1.00 79.12 378 THR A C 1
ATOM 2931 O O . THR A 1 378 ? -2.970 12.980 9.548 1.00 79.12 378 THR A O 1
ATOM 2934 N N . PRO A 1 379 ? -3.339 12.878 7.302 1.00 82.56 379 PRO A N 1
ATOM 2935 C CA . PRO A 1 379 ? -4.639 12.205 7.013 1.00 82.56 379 PRO A CA 1
ATOM 2936 C C . PRO A 1 379 ? -5.007 10.960 7.823 1.00 82.56 379 PRO A C 1
ATOM 2938 O O . PRO A 1 379 ? -5.488 9.996 7.237 1.00 82.56 379 PRO A O 1
ATOM 2941 N N . GLY A 1 380 ? -4.733 11.044 9.138 1.00 81.81 380 GLY A N 1
ATOM 2942 C CA . GLY A 1 380 ? -4.573 10.008 10.162 1.00 81.81 380 GLY A CA 1
ATOM 2943 C C . GLY A 1 380 ? -4.724 10.370 11.674 1.00 81.81 380 GLY A C 1
ATOM 2944 O O . GLY A 1 380 ? -5.512 9.680 12.304 1.00 81.81 380 GLY A O 1
ATOM 2945 N N . ILE A 1 381 ? -4.114 11.426 12.306 1.00 83.12 381 ILE A N 1
ATOM 2946 C CA . ILE A 1 381 ? -3.883 11.457 13.813 1.00 83.12 381 ILE A CA 1
ATOM 2947 C C . ILE A 1 381 ? -4.678 12.420 14.814 1.00 83.12 381 ILE A C 1
ATOM 2949 O O . ILE A 1 381 ? -4.698 12.231 16.018 1.00 83.12 381 ILE A O 1
ATOM 2953 N N . SER A 1 382 ? -5.527 13.348 14.361 1.00 79.12 382 SER A N 1
ATOM 2954 C CA . SER A 1 382 ? -6.851 13.826 14.904 1.00 79.12 382 SER A CA 1
ATOM 2955 C C . SER A 1 382 ? -7.978 14.466 13.890 1.00 79.12 382 SER A C 1
ATOM 2957 O O . SER A 1 382 ? -8.179 15.660 14.049 1.00 79.12 382 SER A O 1
ATOM 2959 N N . ASP A 1 383 ? -8.922 14.022 12.929 1.00 79.88 383 ASP A N 1
ATOM 2960 C CA . ASP A 1 383 ? -9.732 12.891 12.162 1.00 79.88 383 ASP A CA 1
ATOM 2961 C C . ASP A 1 383 ? -10.712 11.652 12.497 1.00 79.88 383 ASP A C 1
ATOM 2963 O O . ASP A 1 383 ? -11.635 11.517 11.718 1.00 79.88 383 ASP A O 1
ATOM 2967 N N . GLY A 1 384 ? -10.773 10.757 13.496 1.00 78.44 384 GLY A N 1
ATOM 2968 C CA . GLY A 1 384 ? -10.432 9.332 13.299 1.00 78.44 384 GLY A CA 1
ATOM 2969 C C . GLY A 1 384 ? -10.260 8.280 14.447 1.00 78.44 384 GLY A C 1
ATOM 2970 O O . GLY A 1 384 ? -10.261 7.163 13.969 1.00 78.44 384 GLY A O 1
ATOM 2971 N N . GLN A 1 385 ? -10.284 8.536 15.804 1.00 80.31 385 GLN A N 1
ATOM 2972 C CA . GLN A 1 385 ? -10.891 7.719 17.044 1.00 80.31 385 GLN A CA 1
ATOM 2973 C C . GLN A 1 385 ? -13.846 7.007 17.285 1.00 80.31 385 GLN A C 1
ATOM 2975 O O . GLN A 1 385 ? -14.402 5.965 17.714 1.00 80.31 385 GLN A O 1
ATOM 2980 N N . SER A 1 386 ? -14.939 7.726 16.798 1.00 79.38 386 SER A N 1
ATOM 2981 C CA . SER A 1 386 ? -16.116 7.238 16.046 1.00 79.38 386 SER A CA 1
ATOM 2982 C C . SER A 1 386 ? -15.813 6.945 14.574 1.00 79.38 386 SER A C 1
ATOM 2984 O O . SER A 1 386 ? -16.467 7.457 13.660 1.00 79.38 386 SER A O 1
ATOM 2986 N N . ARG A 1 387 ? -14.708 6.274 14.304 1.00 87.12 387 ARG A N 1
ATOM 2987 C CA . ARG A 1 387 ? -14.129 6.143 12.954 1.00 87.12 387 ARG A CA 1
ATOM 2988 C C . ARG A 1 387 ? -13.062 5.022 12.885 1.00 87.12 387 ARG A C 1
ATOM 2990 O O . ARG A 1 387 ? -12.219 5.003 11.999 1.00 87.12 387 ARG A O 1
ATOM 2997 N N . GLY A 1 388 ? -13.104 4.177 13.919 1.00 82.50 388 GLY A N 1
ATOM 2998 C CA . GLY A 1 388 ? -12.128 3.252 14.474 1.00 82.50 388 GLY A CA 1
ATOM 2999 C C . GLY A 1 388 ? -10.606 3.492 14.506 1.00 82.50 388 GLY A C 1
ATOM 3000 O O . GLY A 1 388 ? -9.970 2.712 15.181 1.00 82.50 388 GLY A O 1
ATOM 3001 N N . ILE A 1 389 ? -9.951 4.451 13.843 1.00 87.00 389 ILE A N 1
ATOM 3002 C CA . ILE A 1 389 ? -8.483 4.541 13.978 1.00 87.00 389 ILE A CA 1
ATOM 3003 C C . ILE A 1 389 ? -8.045 5.108 15.329 1.00 87.00 389 ILE A C 1
ATOM 3005 O O . ILE A 1 389 ? -8.366 6.225 15.698 1.00 87.00 389 ILE A O 1
ATOM 3009 N N . TYR A 1 390 ? -7.192 4.408 16.042 1.00 85.62 390 TYR A N 1
ATOM 3010 C CA . TYR A 1 390 ? -6.556 4.893 17.264 1.00 85.62 390 TYR A CA 1
ATOM 3011 C C . TYR A 1 390 ? -5.115 5.288 16.979 1.00 85.62 390 TYR A C 1
ATOM 3013 O O . TYR A 1 390 ? -4.653 5.109 15.872 1.00 85.62 390 TYR A O 1
ATOM 3021 N N . ASN A 1 391 ? -4.432 5.875 17.945 1.00 89.44 391 ASN A N 1
ATOM 3022 C CA . ASN A 1 391 ? -2.994 6.057 18.000 1.00 89.44 391 ASN A CA 1
ATOM 3023 C C . ASN A 1 391 ? -2.566 5.665 19.418 1.00 89.44 391 ASN A C 1
ATOM 3025 O O . ASN A 1 391 ? -3.341 5.853 20.355 1.00 89.44 391 ASN A O 1
ATOM 3029 N N . PHE A 1 392 ? -1.351 5.182 19.601 1.00 85.62 392 PHE A N 1
ATOM 3030 C CA . PHE A 1 392 ? -0.754 4.885 20.901 1.00 85.62 392 PHE A CA 1
ATOM 3031 C C . PHE A 1 392 ? 0.407 5.882 21.164 1.00 85.62 392 PHE A C 1
ATOM 3033 O O . PHE A 1 392 ? 0.557 6.826 20.397 1.00 85.62 392 PHE A O 1
ATOM 3040 N N . MET A 1 393 ? 1.188 5.785 22.254 1.00 85.81 393 MET A N 1
ATOM 3041 C CA . MET A 1 393 ? 2.381 6.658 22.435 1.00 85.81 393 MET A CA 1
ATOM 3042 C C . MET A 1 393 ? 3.447 6.004 23.335 1.00 85.81 393 MET A C 1
ATOM 3044 O O . MET A 1 393 ? 3.321 6.161 24.545 1.00 85.81 393 MET A O 1
ATOM 3048 N N . ILE A 1 394 ? 4.448 5.253 22.823 1.00 86.31 394 ILE A N 1
ATOM 3049 C CA . ILE A 1 394 ? 5.355 4.474 23.708 1.00 86.31 394 ILE A CA 1
ATOM 3050 C C . ILE A 1 394 ? 6.875 4.602 23.584 1.00 86.31 394 ILE A C 1
ATOM 3052 O O . ILE A 1 394 ? 7.496 4.951 22.586 1.00 86.31 394 ILE A O 1
ATOM 3056 N N . GLU A 1 395 ? 7.445 4.263 24.730 1.00 83.25 395 GLU A N 1
ATOM 3057 C CA . GLU A 1 395 ? 8.695 4.663 25.325 1.00 83.25 395 GLU A CA 1
ATOM 3058 C C . GLU A 1 395 ? 9.271 3.385 25.990 1.00 83.25 395 GLU A C 1
ATOM 3060 O O . GLU A 1 395 ? 8.549 2.757 26.774 1.00 83.25 395 GLU A O 1
ATOM 3065 N N . GLY A 1 396 ? 10.507 2.992 25.625 1.00 76.62 396 GLY A N 1
ATOM 3066 C CA . GLY A 1 396 ? 11.290 1.826 26.096 1.00 76.62 396 GLY A CA 1
ATOM 3067 C C . GLY A 1 396 ? 12.310 1.067 25.191 1.00 76.62 396 GLY A C 1
ATOM 3068 O O . GLY A 1 396 ? 13.496 1.264 25.391 1.00 76.62 396 GLY A O 1
ATOM 3069 N N . SER A 1 397 ? 11.912 0.121 24.324 1.00 82.81 397 SER A N 1
ATOM 3070 C CA . SER A 1 397 ? 12.718 -0.810 23.477 1.00 82.81 397 SER A CA 1
ATOM 3071 C C . SER A 1 397 ? 12.049 -1.305 22.150 1.00 82.81 397 SER A C 1
ATOM 3073 O O . SER A 1 397 ? 11.028 -1.982 22.195 1.00 82.81 397 SER A O 1
ATOM 3075 N N . ALA A 1 398 ? 12.666 -1.078 20.980 1.00 77.38 398 ALA A N 1
ATOM 3076 C CA . ALA A 1 398 ? 12.625 -1.962 19.788 1.00 77.38 398 ALA A CA 1
ATOM 3077 C C . ALA A 1 398 ? 11.286 -2.395 19.114 1.00 77.38 398 ALA A C 1
ATOM 3079 O O . ALA A 1 398 ? 10.183 -1.948 19.449 1.00 77.38 398 ALA A O 1
ATOM 3080 N N . HIS A 1 399 ? 11.440 -3.248 18.092 1.00 69.75 399 HIS A N 1
ATOM 3081 C CA . HIS A 1 399 ? 10.480 -3.676 17.063 1.00 69.75 399 HIS A CA 1
ATOM 3082 C C . HIS A 1 399 ? 9.386 -4.672 17.477 1.00 69.75 399 HIS A C 1
ATOM 3084 O O . HIS A 1 399 ? 9.657 -5.763 17.966 1.00 69.75 399 HIS A O 1
ATOM 3090 N N . HIS A 1 400 ? 8.117 -4.308 17.250 1.00 77.81 400 HIS A N 1
ATOM 3091 C CA . HIS A 1 400 ? 6.884 -5.034 17.609 1.00 77.81 400 HIS A CA 1
ATOM 3092 C C . HIS A 1 400 ? 6.998 -5.855 18.885 1.00 77.81 400 HIS A C 1
ATOM 3094 O O . HIS A 1 400 ? 6.588 -7.018 18.957 1.00 77.81 400 HIS A O 1
ATOM 3100 N N . LEU A 1 401 ? 7.583 -5.243 19.917 1.00 80.69 401 LEU A N 1
ATOM 3101 C CA . LEU A 1 401 ? 7.869 -5.913 21.179 1.00 80.69 401 LEU A CA 1
ATOM 3102 C C . LEU A 1 401 ? 6.596 -6.498 21.806 1.00 80.69 401 LEU A C 1
ATOM 3104 O O . LEU A 1 401 ? 6.651 -7.439 22.593 1.00 80.69 401 LEU A O 1
ATOM 3108 N N . ASP A 1 402 ? 5.440 -5.958 21.454 1.00 80.88 402 ASP A N 1
ATOM 3109 C CA . ASP A 1 402 ? 4.137 -6.435 21.866 1.00 80.88 402 ASP A CA 1
ATOM 3110 C C . ASP A 1 402 ? 3.597 -7.657 21.113 1.00 80.88 402 ASP A C 1
ATOM 3112 O O . ASP A 1 402 ? 2.895 -8.438 21.754 1.00 80.88 402 ASP A O 1
ATOM 3116 N N . LEU A 1 403 ? 3.913 -7.868 19.825 1.00 80.44 403 LEU A N 1
ATOM 3117 C CA . LEU A 1 403 ? 3.626 -9.151 19.171 1.00 80.44 403 LEU A CA 1
ATOM 3118 C C . LEU A 1 403 ? 4.419 -10.275 19.811 1.00 80.44 403 LEU A C 1
ATOM 3120 O O . LEU A 1 403 ? 3.929 -11.406 19.883 1.00 80.44 403 LEU A O 1
ATOM 3124 N N . ARG A 1 404 ? 5.626 -9.956 20.292 1.00 79.06 404 ARG A N 1
ATOM 3125 C CA . ARG A 1 404 ? 6.453 -10.902 21.035 1.00 79.06 404 ARG A CA 1
ATOM 3126 C C . ARG A 1 404 ? 5.683 -11.462 22.223 1.00 79.06 404 ARG A C 1
ATOM 3128 O O . ARG A 1 404 ? 4.755 -10.834 22.736 1.00 79.06 404 ARG A O 1
ATOM 3135 N N . GLN A 1 405 ? 6.049 -12.666 22.656 1.00 82.75 405 GLN A N 1
ATOM 3136 C CA . GLN A 1 405 ? 5.462 -13.276 23.850 1.00 82.75 405 GLN A CA 1
ATOM 3137 C C . GLN A 1 405 ? 5.520 -12.277 25.023 1.00 82.75 405 GLN A C 1
ATOM 3139 O O . GLN A 1 405 ? 6.596 -11.734 25.280 1.00 82.75 405 GLN A O 1
ATOM 3144 N N . PRO A 1 406 ? 4.414 -12.020 25.744 1.00 82.00 406 PRO A N 1
ATOM 3145 C CA . PRO A 1 406 ? 4.453 -11.166 26.925 1.00 82.00 406 PRO A CA 1
ATOM 3146 C C . PRO A 1 406 ? 5.420 -11.689 28.001 1.00 82.00 406 PRO A C 1
ATOM 3148 O O . PRO A 1 406 ? 5.458 -12.887 28.287 1.00 82.00 406 PRO A O 1
ATOM 3151 N N . MET A 1 407 ? 6.197 -10.798 28.623 1.00 79.69 407 MET A N 1
ATOM 3152 C CA . MET A 1 407 ? 7.278 -11.127 29.567 1.00 79.69 407 MET A CA 1
ATOM 3153 C C . MET A 1 407 ? 7.097 -10.414 30.915 1.00 79.69 407 MET A C 1
ATOM 3155 O O . MET A 1 407 ? 6.506 -9.347 31.011 1.00 79.69 407 MET A O 1
ATOM 3159 N N . SER A 1 408 ? 7.670 -10.952 31.993 1.00 81.25 408 SER A N 1
ATOM 3160 C CA . SER A 1 408 ? 7.637 -10.323 33.330 1.00 81.25 408 SER A CA 1
ATOM 3161 C C . SER A 1 408 ? 8.403 -8.995 33.440 1.00 81.25 408 SER A C 1
ATOM 3163 O O . SER A 1 408 ? 8.139 -8.209 34.351 1.00 81.25 408 SER A O 1
ATOM 3165 N N . CYS A 1 409 ? 9.356 -8.755 32.537 1.00 80.50 409 CYS A N 1
ATOM 3166 C CA . CYS A 1 409 ? 10.221 -7.572 32.499 1.00 80.50 409 CYS A CA 1
ATOM 3167 C C . CYS A 1 409 ? 9.809 -6.540 31.432 1.00 80.50 409 CYS A C 1
ATOM 3169 O O . CYS A 1 409 ? 10.436 -5.491 31.329 1.00 80.50 409 CYS A O 1
ATOM 3171 N N . ASP A 1 410 ? 8.731 -6.817 30.694 1.00 80.31 410 ASP A N 1
ATOM 3172 C CA . ASP A 1 410 ? 7.989 -5.875 29.853 1.00 80.31 410 ASP A CA 1
ATOM 3173 C C . ASP A 1 410 ? 7.792 -4.514 30.552 1.00 80.31 410 ASP A C 1
ATOM 3175 O O . ASP A 1 410 ? 7.138 -4.482 31.603 1.00 80.31 410 ASP A O 1
ATOM 3179 N N . PRO A 1 411 ? 8.299 -3.383 30.028 1.00 79.44 411 PRO A N 1
ATOM 3180 C CA . PRO A 1 411 ? 8.029 -2.057 30.588 1.00 79.44 411 PRO A CA 1
ATOM 3181 C C . PRO A 1 411 ? 6.522 -1.773 30.733 1.00 79.44 411 PRO A C 1
ATOM 3183 O O . PRO A 1 411 ? 5.700 -2.266 29.963 1.00 79.44 411 PRO A O 1
ATOM 3186 N N . ASP A 1 412 ? 6.106 -0.980 31.730 1.00 80.94 412 ASP A N 1
ATOM 3187 C CA . ASP A 1 412 ? 4.666 -0.772 32.030 1.00 80.94 412 ASP A CA 1
ATOM 3188 C C . ASP A 1 412 ? 3.881 -0.176 30.862 1.00 80.94 412 ASP A C 1
ATOM 3190 O O . ASP A 1 412 ? 2.662 -0.303 30.747 1.00 80.94 412 ASP A O 1
ATOM 3194 N N . SER A 1 413 ? 4.616 0.445 29.962 1.00 81.06 413 SER A N 1
ATOM 3195 C CA . SER A 1 413 ? 4.140 1.039 28.748 1.00 81.06 413 SER A CA 1
ATOM 3196 C C . SER A 1 413 ? 3.782 -0.039 27.692 1.00 81.06 413 SER A C 1
ATOM 3198 O O . SER A 1 413 ? 2.871 0.209 26.906 1.00 81.06 413 SER A O 1
ATOM 3200 N N . VAL A 1 414 ? 4.357 -1.267 27.707 1.00 84.44 414 VAL A N 1
ATOM 3201 C CA . VAL A 1 414 ? 3.826 -2.434 26.942 1.00 84.44 414 VAL A CA 1
ATOM 3202 C C . VAL A 1 414 ? 2.740 -3.176 27.668 1.00 84.44 414 VAL A C 1
ATOM 3204 O O . VAL A 1 414 ? 1.785 -3.604 27.028 1.00 84.44 414 VAL A O 1
ATOM 3207 N N . VAL A 1 415 ? 2.804 -3.224 28.995 1.00 82.81 415 VAL A N 1
ATOM 3208 C CA . VAL A 1 415 ? 1.695 -3.755 29.785 1.00 82.81 415 VAL A CA 1
ATOM 3209 C C . VAL A 1 415 ? 0.421 -2.953 29.505 1.00 82.81 415 VAL A C 1
ATOM 3211 O O . VAL A 1 415 ? -0.639 -3.532 29.273 1.00 82.81 415 VAL A O 1
ATOM 3214 N N . ASN A 1 416 ? 0.523 -1.622 29.454 1.00 82.38 416 ASN A N 1
ATOM 3215 C CA . ASN A 1 416 ? -0.607 -0.750 29.161 1.00 82.38 416 ASN A CA 1
ATOM 3216 C C . ASN A 1 416 ? -1.002 -0.759 27.683 1.00 82.38 416 ASN A C 1
ATOM 3218 O O . ASN A 1 416 ? -2.200 -0.822 27.420 1.00 82.38 416 ASN A O 1
ATOM 3222 N N . ALA A 1 417 ? -0.036 -0.751 26.752 1.00 82.88 417 ALA A N 1
ATOM 3223 C CA . ALA A 1 417 ? -0.306 -0.961 25.332 1.00 82.88 417 ALA A CA 1
ATOM 3224 C C . ALA A 1 417 ? -1.136 -2.245 25.168 1.00 82.88 417 ALA A C 1
ATOM 3226 O O . ALA A 1 417 ? -2.341 -2.139 24.937 1.00 82.88 417 ALA A O 1
ATOM 3227 N N . ARG A 1 418 ? -0.564 -3.423 25.492 1.00 85.31 418 ARG A N 1
ATOM 3228 C CA . ARG A 1 418 ? -1.205 -4.757 25.446 1.00 85.31 418 ARG A CA 1
ATOM 3229 C C . ARG A 1 418 ? -2.525 -4.874 26.197 1.00 85.31 418 ARG A C 1
ATOM 3231 O O . ARG A 1 418 ? -3.440 -5.504 25.680 1.00 85.31 418 ARG A O 1
ATOM 3238 N N . PHE A 1 419 ? -2.679 -4.278 27.379 1.00 83.75 419 PHE A N 1
ATOM 3239 C CA . PHE A 1 419 ? -3.977 -4.276 28.066 1.00 83.75 419 PHE A CA 1
ATOM 3240 C C . PHE A 1 419 ? -5.060 -3.624 27.201 1.00 83.75 419 PHE A C 1
ATOM 3242 O O . PHE A 1 419 ? -6.173 -4.147 27.065 1.00 83.75 419 PHE A O 1
ATOM 3249 N N . GLN A 1 420 ? -4.736 -2.486 26.593 1.00 86.19 420 GLN A N 1
ATOM 3250 C CA . GLN A 1 420 ? -5.647 -1.908 25.633 1.00 86.19 420 GLN A CA 1
ATOM 3251 C C . GLN A 1 420 ? -5.648 -2.737 24.333 1.00 86.19 420 GLN A C 1
ATOM 3253 O O . GLN A 1 420 ? -6.707 -2.834 23.733 1.00 86.19 420 GLN A O 1
ATOM 3258 N N . ILE A 1 421 ? -4.595 -3.502 23.976 1.00 86.94 421 ILE A N 1
ATOM 3259 C CA . ILE A 1 421 ? -4.639 -4.493 22.864 1.00 86.94 421 ILE A CA 1
ATOM 3260 C C . ILE A 1 421 ? -5.806 -5.495 22.970 1.00 86.94 421 ILE A C 1
ATOM 3262 O O . ILE A 1 421 ? -6.160 -6.173 22.014 1.00 86.94 421 ILE A O 1
ATOM 3266 N N . VAL A 1 422 ? -6.496 -5.514 24.109 1.00 85.62 422 VAL A N 1
ATOM 3267 C CA . VAL A 1 422 ? -7.686 -6.314 24.383 1.00 85.62 422 VAL A CA 1
ATOM 3268 C C . VAL A 1 422 ? -9.040 -5.530 24.380 1.00 85.62 422 VAL A C 1
ATOM 3270 O O . VAL A 1 422 ? -10.072 -6.187 24.386 1.00 85.62 422 VAL A O 1
ATOM 3273 N N . GLN A 1 423 ? -9.092 -4.183 24.219 1.00 82.81 423 GLN A N 1
ATOM 3274 C CA . GLN A 1 423 ? -10.270 -3.339 23.805 1.00 82.81 423 GLN A CA 1
ATOM 3275 C C . GLN A 1 423 ? -10.580 -2.923 22.273 1.00 82.81 423 GLN A C 1
ATOM 3277 O O . GLN A 1 423 ? -11.747 -3.097 21.927 1.00 82.81 423 GLN A O 1
ATOM 3282 N N . ILE A 1 424 ? -9.656 -2.502 21.330 1.00 86.06 424 ILE A N 1
ATOM 3283 C CA . ILE A 1 424 ? -9.664 -2.890 19.806 1.00 86.06 424 ILE A CA 1
ATOM 3284 C C . ILE A 1 424 ? -9.631 -4.464 19.359 1.00 86.06 424 ILE A C 1
ATOM 3286 O O . ILE A 1 424 ? -10.537 -4.175 18.506 1.00 86.06 424 ILE A O 1
ATOM 3290 N N . MET A 1 425 ? -8.704 -6.498 20.094 1.00 84.44 425 MET A N 1
ATOM 3291 C CA . MET A 1 425 ? -9.070 -8.023 20.242 1.00 84.44 425 MET A CA 1
ATOM 3292 C C . MET A 1 425 ? -10.495 -8.547 20.819 1.00 84.44 425 MET A C 1
ATOM 3294 O O . MET A 1 425 ? -11.056 -9.421 20.164 1.00 84.44 425 MET A O 1
ATOM 3298 N N . LYS A 1 426 ? -11.205 -7.905 21.808 1.00 82.12 426 LYS A N 1
ATOM 3299 C CA . LYS A 1 426 ? -12.706 -7.802 22.119 1.00 82.12 426 LYS A CA 1
ATOM 3300 C C . LYS A 1 426 ? -13.748 -7.011 21.248 1.00 82.12 426 LYS A C 1
ATOM 3302 O O . LYS A 1 426 ? -14.572 -7.675 20.614 1.00 82.12 426 LYS A O 1
ATOM 3307 N N . CYS A 1 427 ? -13.876 -5.656 21.257 1.00 80.00 427 CYS A N 1
ATOM 3308 C CA . CYS A 1 427 ? -15.130 -5.040 20.733 1.00 80.00 427 CYS A CA 1
ATOM 3309 C C . CYS A 1 427 ? -15.328 -5.056 19.200 1.00 80.00 427 CYS A C 1
ATOM 3311 O O . CYS A 1 427 ? -16.438 -4.793 18.734 1.00 80.00 427 CYS A O 1
ATOM 3313 N N . TRP A 1 428 ? -14.308 -5.421 18.419 1.00 83.00 428 TRP A N 1
ATOM 3314 C CA . TRP A 1 428 ? -14.469 -5.830 17.019 1.00 83.00 428 TRP A CA 1
ATOM 3315 C C . TRP A 1 428 ? -15.258 -7.126 16.820 1.00 83.00 428 TRP A C 1
ATOM 3317 O O . TRP A 1 428 ? -15.619 -7.484 15.700 1.00 83.00 428 TRP A O 1
ATOM 3327 N N . LEU A 1 429 ? -15.465 -7.885 17.886 1.00 75.88 429 LEU A N 1
ATOM 3328 C CA . LEU A 1 429 ? -16.223 -9.125 17.854 1.00 75.88 429 LEU A CA 1
ATOM 3329 C C . LEU A 1 429 ? -17.607 -8.883 18.464 1.00 75.88 429 LEU A C 1
ATOM 3331 O O . LEU A 1 429 ? -18.611 -9.327 17.899 1.00 75.88 429 LEU A O 1
ATOM 3335 N N . ASN A 1 430 ? -17.682 -8.080 19.537 1.00 74.19 430 ASN A N 1
ATOM 3336 C CA . ASN A 1 430 ? -18.943 -7.644 20.134 1.00 74.19 430 ASN A CA 1
ATOM 3337 C C . ASN A 1 430 ? -18.959 -6.164 20.565 1.00 74.19 430 ASN A C 1
ATOM 3339 O O . ASN A 1 430 ? -18.153 -5.724 21.372 1.00 74.19 430 ASN A O 1
ATOM 3343 N N . SER A 1 431 ? -19.932 -5.396 20.073 1.00 69.25 431 SER A N 1
ATOM 3344 C CA . SER A 1 431 ? -19.973 -3.933 20.221 1.00 69.25 431 SER A CA 1
ATOM 3345 C C . SER A 1 431 ? -21.293 -3.345 20.683 1.00 69.25 431 SER A C 1
ATOM 3347 O O . SER A 1 431 ? -21.414 -2.126 20.810 1.00 69.25 431 SER A O 1
ATOM 3349 N N . SER A 1 432 ? -22.285 -4.199 20.917 1.00 64.81 432 SER A N 1
ATOM 3350 C CA . SER A 1 432 ? -23.362 -3.855 21.839 1.00 64.81 432 SER A CA 1
ATOM 3351 C C . SER A 1 432 ? -22.850 -3.803 23.292 1.00 64.81 432 SER A C 1
ATOM 3353 O O . SER A 1 432 ? -23.557 -3.313 24.174 1.00 64.81 432 SER A O 1
ATOM 3355 N N . ASP A 1 433 ? -21.606 -4.245 23.534 1.00 67.44 433 ASP A N 1
ATOM 3356 C CA . ASP A 1 433 ? -20.924 -4.175 24.822 1.00 67.44 433 ASP A CA 1
ATOM 3357 C C . ASP A 1 433 ? -20.695 -2.735 25.310 1.00 67.44 433 ASP A C 1
ATOM 3359 O O . ASP A 1 433 ? -20.330 -1.805 24.583 1.00 67.44 433 ASP A O 1
ATOM 3363 N N . SER A 1 434 ? -20.937 -2.546 26.607 1.00 58.97 434 SER A N 1
ATOM 3364 C CA . SER A 1 434 ? -20.970 -1.232 27.237 1.00 58.97 434 SER A CA 1
ATOM 3365 C C . SER A 1 434 ? -19.569 -0.654 27.421 1.00 58.97 434 SER A C 1
ATOM 3367 O O . SER A 1 434 ? -18.815 -1.098 28.285 1.00 58.97 434 SER A O 1
ATOM 3369 N N . GLY A 1 435 ? -19.265 0.393 26.660 1.00 64.25 435 GLY A N 1
ATOM 3370 C CA . GLY A 1 435 ? -17.962 1.059 26.667 1.00 64.25 435 GLY A CA 1
ATOM 3371 C C . GLY A 1 435 ? -17.307 1.082 25.294 1.00 64.25 435 GLY A C 1
ATOM 3372 O O . GLY A 1 435 ? -16.390 1.869 25.104 1.00 64.25 435 GLY A O 1
ATOM 3373 N N . CYS A 1 436 ? -17.811 0.292 24.343 1.00 76.81 436 CYS A N 1
ATOM 3374 C CA . CYS A 1 436 ? -17.358 0.294 22.965 1.00 76.81 436 CYS A CA 1
ATOM 3375 C C . CYS A 1 436 ? -17.977 1.503 22.195 1.00 76.81 436 CYS A C 1
ATOM 3377 O O . CYS A 1 436 ? -19.176 1.768 22.324 1.00 76.81 436 CYS A O 1
ATOM 3379 N N . PRO A 1 437 ? -17.213 2.246 21.372 1.00 72.69 437 PRO A N 1
ATOM 3380 C CA . PRO A 1 437 ? -15.776 2.148 21.264 1.00 72.69 437 PRO A CA 1
ATOM 3381 C C . PRO A 1 437 ? -15.143 2.745 22.518 1.00 72.69 437 PRO A C 1
ATOM 3383 O O . PRO A 1 437 ? -15.453 3.863 22.942 1.00 72.69 437 PRO A O 1
ATOM 3386 N N . TYR A 1 438 ? -14.212 1.988 23.066 1.00 81.25 438 TYR A N 1
ATOM 3387 C CA . TYR A 1 438 ? -13.298 2.405 24.099 1.00 81.25 438 TYR A CA 1
ATOM 3388 C C . TYR A 1 438 ? -12.520 3.659 23.652 1.00 81.25 438 TYR A C 1
ATOM 3390 O O . TYR A 1 438 ? -12.566 4.123 22.501 1.00 81.25 438 TYR A O 1
ATOM 3398 N N . THR A 1 439 ? -11.935 4.310 24.650 1.00 83.81 439 THR A N 1
ATOM 3399 C CA . THR A 1 439 ? -11.310 5.631 24.571 1.00 83.81 439 THR A CA 1
ATOM 3400 C C . THR A 1 439 ? -10.145 5.654 25.571 1.00 83.81 439 THR A C 1
ATOM 3402 O O . THR A 1 439 ? -10.366 5.285 26.725 1.00 83.81 439 THR A O 1
ATOM 3405 N N . SER A 1 440 ? -8.933 6.083 25.199 1.00 81.88 440 SER A N 1
ATOM 3406 C CA . SER A 1 440 ? -7.750 5.906 26.061 1.00 81.88 440 SER A CA 1
ATOM 3407 C C . SER A 1 440 ? -7.433 7.044 27.012 1.00 81.88 440 SER A C 1
ATOM 3409 O O . SER A 1 440 ? -7.827 8.197 26.838 1.00 81.88 440 SER A O 1
ATOM 3411 N N . SER A 1 441 ? -6.564 6.690 27.956 1.00 81.81 441 SER A N 1
ATOM 3412 C CA . SER A 1 441 ? -5.381 7.472 28.316 1.00 81.81 441 SER A CA 1
ATOM 3413 C C . SER A 1 441 ? -4.209 7.253 27.345 1.00 81.81 441 SER A C 1
ATOM 3415 O O . SER A 1 441 ? -3.931 6.115 26.962 1.00 81.81 441 SER A O 1
ATOM 3417 N N . SER A 1 442 ? -3.429 8.300 27.069 1.00 80.75 442 SER A N 1
ATOM 3418 C CA . SER A 1 442 ? -2.007 8.162 26.708 1.00 80.75 442 SER A CA 1
ATOM 3419 C C . SER A 1 442 ? -1.310 7.072 27.539 1.00 80.75 442 SER A C 1
ATOM 3421 O O . SER A 1 442 ? -1.678 6.841 28.696 1.00 80.75 442 SER A O 1
ATOM 3423 N N . LEU A 1 443 ? -0.293 6.417 26.986 1.00 82.69 443 LEU A N 1
ATOM 3424 C CA . LEU A 1 443 ? 0.429 5.381 27.724 1.00 82.69 443 LEU A CA 1
ATOM 3425 C C . LEU A 1 443 ? 1.242 5.963 28.885 1.00 82.69 443 LEU A C 1
ATOM 3427 O O . LEU A 1 443 ? 1.558 7.157 28.879 1.00 82.69 443 LEU A O 1
ATOM 3431 N N . PRO A 1 444 ? 1.571 5.140 29.897 1.00 80.31 444 PRO A N 1
ATOM 3432 C CA . PRO A 1 444 ? 2.531 5.528 30.915 1.00 80.31 444 PRO A CA 1
ATOM 3433 C C . PRO A 1 444 ? 3.924 5.674 30.298 1.00 80.31 444 PRO A C 1
ATOM 3435 O O . PRO A 1 444 ? 4.257 5.008 29.315 1.00 80.31 444 PRO A O 1
ATOM 3438 N N . SER A 1 445 ? 4.731 6.532 30.916 1.00 75.50 445 SER A N 1
ATOM 3439 C CA . SER A 1 445 ? 6.116 6.769 30.523 1.00 75.50 445 SER A CA 1
ATOM 3440 C C . SER A 1 445 ? 6.998 5.531 30.692 1.00 75.50 445 SER A C 1
ATOM 3442 O O . SER A 1 445 ? 6.692 4.632 31.481 1.00 75.50 445 SER A O 1
ATOM 3444 N N . PHE A 1 446 ? 8.126 5.509 29.992 1.00 78.88 446 PHE A N 1
ATOM 3445 C CA . PHE A 1 446 ? 9.133 4.462 30.123 1.00 78.88 446 PHE A CA 1
ATOM 3446 C C . PHE A 1 446 ? 9.808 4.454 31.493 1.00 78.88 446 PHE A C 1
ATOM 3448 O O . PHE A 1 446 ? 10.279 5.483 31.977 1.00 78.88 446 PHE A O 1
ATOM 3455 N N . GLU A 1 447 ? 9.984 3.254 32.042 1.00 75.38 447 GLU A N 1
ATOM 3456 C CA . GLU A 1 447 ? 11.024 2.961 33.023 1.00 75.38 447 GLU A CA 1
ATOM 3457 C C . GLU A 1 447 ? 11.732 1.653 32.627 1.00 75.38 447 GLU A C 1
ATOM 3459 O O . GLU A 1 447 ? 11.077 0.637 32.376 1.00 75.38 447 GLU A O 1
ATOM 3464 N N . ILE A 1 448 ? 13.072 1.670 32.571 1.00 67.44 448 ILE A N 1
ATOM 3465 C CA . ILE A 1 448 ? 13.891 0.472 32.312 1.00 67.44 448 ILE A CA 1
ATOM 3466 C C . ILE A 1 448 ? 13.690 -0.515 33.467 1.00 67.44 448 ILE A C 1
ATOM 3468 O O . ILE A 1 448 ? 14.034 -0.219 34.614 1.00 67.44 448 ILE A O 1
ATOM 3472 N N . LYS A 1 449 ? 13.183 -1.712 33.161 1.00 72.50 449 LYS A N 1
ATOM 3473 C CA . LYS A 1 449 ? 13.060 -2.816 34.123 1.00 72.50 449 LYS A CA 1
ATOM 3474 C C . LYS A 1 449 ? 14.312 -3.695 34.136 1.00 72.50 449 LYS A C 1
ATOM 3476 O O . LYS A 1 449 ? 15.074 -3.735 33.175 1.00 72.50 449 LYS A O 1
ATOM 3481 N N . ASP A 1 450 ? 14.525 -4.397 35.248 1.00 73.94 450 ASP A N 1
ATOM 3482 C CA . ASP A 1 450 ? 15.668 -5.296 35.437 1.00 73.94 450 ASP A CA 1
ATOM 3483 C C . ASP A 1 450 ? 15.537 -6.552 34.542 1.00 73.94 450 ASP A C 1
ATOM 3485 O O . ASP A 1 450 ? 14.623 -7.357 34.760 1.00 73.94 450 ASP A O 1
ATOM 3489 N N . PRO A 1 451 ? 16.439 -6.763 33.562 1.00 67.19 451 PRO A N 1
ATOM 3490 C CA . PRO A 1 451 ? 16.349 -7.884 32.630 1.00 67.19 451 PRO A CA 1
ATOM 3491 C C . PRO A 1 451 ? 16.762 -9.229 33.254 1.00 67.19 451 PRO A C 1
ATOM 3493 O O . PRO A 1 451 ? 16.557 -10.284 32.657 1.00 67.19 451 PRO A O 1
ATOM 3496 N N . THR A 1 452 ? 17.355 -9.241 34.455 1.00 71.81 452 THR A N 1
ATOM 3497 C CA . THR A 1 452 ? 17.939 -10.463 35.045 1.00 71.81 452 THR A CA 1
ATOM 3498 C C . THR A 1 452 ? 16.912 -11.501 35.503 1.00 71.81 452 THR A C 1
ATOM 3500 O O . THR A 1 452 ? 17.287 -12.638 35.783 1.00 71.81 452 THR A O 1
ATOM 3503 N N . ASN A 1 453 ? 15.627 -11.133 35.580 1.00 68.81 453 ASN A N 1
ATOM 3504 C CA . ASN A 1 453 ? 14.527 -12.010 36.003 1.00 68.81 453 ASN A CA 1
ATOM 3505 C C . ASN A 1 453 ? 13.336 -11.987 35.015 1.00 68.81 453 ASN A C 1
ATOM 3507 O O . ASN A 1 453 ? 12.180 -12.164 35.409 1.00 68.81 453 ASN A O 1
ATOM 3511 N N . CYS A 1 454 ? 13.619 -11.776 33.726 1.00 73.88 454 CYS A N 1
ATOM 3512 C CA . CYS A 1 454 ? 12.654 -11.956 32.642 1.00 73.88 454 CYS A CA 1
ATOM 3513 C C . CYS A 1 454 ? 12.142 -13.408 32.564 1.00 73.88 454 CYS A C 1
ATOM 3515 O O . CYS A 1 454 ? 12.923 -14.359 32.578 1.00 73.88 454 CYS A O 1
ATOM 3517 N N . SER A 1 455 ? 10.829 -13.584 32.422 1.00 78.31 455 SER A N 1
ATOM 3518 C CA . SER A 1 455 ? 10.173 -14.877 32.199 1.00 78.31 455 SER A CA 1
ATOM 3519 C C . SER A 1 455 ? 8.888 -14.698 31.382 1.00 78.31 455 SER A C 1
ATOM 3521 O O . SER A 1 455 ? 8.157 -13.749 31.682 1.00 78.31 455 SER A O 1
ATOM 3523 N N . PRO A 1 456 ? 8.557 -15.600 30.440 1.00 74.94 456 PRO A N 1
ATOM 3524 C CA . PRO A 1 456 ? 7.286 -15.558 29.722 1.00 74.94 456 PRO A CA 1
ATOM 3525 C C . PRO A 1 456 ? 6.074 -15.599 30.652 1.00 74.94 456 PRO A C 1
ATOM 3527 O O . PRO A 1 456 ? 6.014 -16.399 31.590 1.00 74.94 456 PRO A O 1
ATOM 3530 N N . ILE A 1 457 ? 5.096 -14.748 30.365 1.00 69.88 457 ILE A N 1
ATOM 3531 C CA . ILE A 1 457 ? 3.745 -14.810 30.911 1.00 69.88 457 ILE A CA 1
ATOM 3532 C C . ILE A 1 457 ? 2.890 -15.483 29.839 1.00 69.88 457 ILE A C 1
ATOM 3534 O O . ILE A 1 457 ? 2.848 -14.993 28.717 1.00 69.88 457 ILE A O 1
ATOM 3538 N N . TYR A 1 458 ? 2.224 -16.583 30.199 1.00 69.50 458 TYR A N 1
ATOM 3539 C CA . TYR A 1 458 ? 1.259 -17.272 29.339 1.00 69.50 458 TYR A CA 1
ATOM 3540 C C . TYR A 1 458 ? -0.136 -17.199 29.954 1.00 69.50 458 TYR A C 1
ATOM 3542 O O . TYR A 1 458 ? -0.307 -17.613 31.106 1.00 69.50 458 TYR A O 1
ATOM 3550 N N . ASN A 1 459 ? -1.128 -16.710 29.208 1.00 59.22 459 ASN A N 1
ATOM 3551 C CA . ASN A 1 459 ? -2.548 -16.650 29.598 1.00 59.22 459 ASN A CA 1
ATOM 3552 C C . ASN A 1 459 ? -2.800 -15.957 30.959 1.00 59.22 459 ASN A C 1
ATOM 3554 O O . ASN A 1 459 ? -3.786 -16.234 31.644 1.00 59.22 459 ASN A O 1
ATOM 3558 N N . GLY A 1 460 ? -1.867 -15.100 31.386 1.00 52.25 460 GLY A N 1
ATOM 3559 C CA . GLY A 1 460 ? -1.786 -14.556 32.748 1.00 52.25 460 GLY A CA 1
ATOM 3560 C C . GLY A 1 460 ? -1.613 -13.040 32.815 1.00 52.25 460 GLY A C 1
ATOM 3561 O O . GLY A 1 460 ? -1.432 -12.495 33.905 1.00 52.25 460 GLY A O 1
ATOM 3562 N N . TYR A 1 461 ? -1.653 -12.355 31.671 1.00 57.94 461 TYR A N 1
ATOM 3563 C CA . TYR A 1 461 ? -1.648 -10.896 31.614 1.00 57.94 461 TYR A CA 1
ATOM 3564 C C . TYR A 1 461 ? -2.963 -10.333 32.197 1.00 57.94 461 TYR A C 1
ATOM 3566 O O . TYR A 1 461 ? -4.016 -10.965 32.076 1.00 57.94 461 TYR A O 1
ATOM 3574 N N . PRO A 1 462 ? -2.950 -9.156 32.849 1.00 52.78 462 PRO A N 1
ATOM 3575 C CA . PRO A 1 462 ? -4.125 -8.619 33.533 1.00 52.78 462 PRO A CA 1
ATOM 3576 C C . PRO A 1 462 ? -5.135 -7.987 32.557 1.00 52.78 462 PRO A C 1
ATOM 3578 O O . PRO A 1 462 ? -5.293 -6.769 32.507 1.00 52.78 462 PRO A O 1
ATOM 3581 N N . TRP A 1 463 ? -5.880 -8.817 31.822 1.00 61.12 463 TRP A N 1
ATOM 3582 C CA . TRP A 1 463 ? -6.910 -8.384 30.864 1.00 61.12 463 TRP A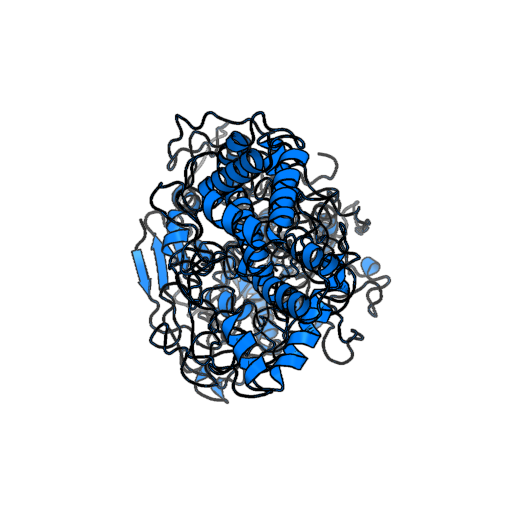 CA 1
ATOM 3583 C C . TRP A 1 463 ? -8.158 -7.716 31.503 1.00 61.12 463 TRP A C 1
ATOM 3585 O O . TRP A 1 463 ? -9.000 -7.189 30.772 1.00 61.12 463 TRP A O 1
ATOM 3595 N N . GLY A 1 464 ? -8.284 -7.683 32.844 1.00 47.38 464 GLY A N 1
ATOM 3596 C CA . GLY A 1 464 ? -9.225 -6.802 33.568 1.00 47.38 464 GLY A CA 1
ATOM 3597 C C . GLY A 1 464 ? -9.641 -7.231 34.994 1.00 47.38 464 GLY A C 1
ATOM 3598 O O . GLY A 1 464 ? -9.727 -8.417 35.300 1.00 47.38 464 GLY A O 1
ATOM 3599 N N . GLN A 1 465 ? -9.950 -6.254 35.866 1.00 28.48 465 GLN A N 1
ATOM 3600 C CA . GLN A 1 465 ? -10.651 -6.391 37.168 1.00 28.48 465 GLN A CA 1
ATOM 3601 C C . GLN A 1 465 ? -11.346 -5.053 37.548 1.00 28.48 465 GLN A C 1
ATOM 3603 O O . GLN A 1 465 ? -10.871 -3.999 37.144 1.00 28.48 465 GLN A O 1
ATOM 3608 N N . SER A 1 466 ? -12.343 -4.986 38.445 1.00 31.64 466 SER A N 1
ATOM 3609 C CA . SER A 1 466 ? -13.758 -5.388 38.246 1.00 31.64 466 SER A CA 1
ATOM 3610 C C . SER A 1 466 ? -14.713 -4.595 39.179 1.00 31.64 466 SER A C 1
ATOM 3612 O O . SER A 1 466 ? -14.246 -4.077 40.195 1.00 31.64 466 SER A O 1
ATOM 3614 N N . THR A 1 467 ? -16.018 -4.495 38.841 1.00 26.31 467 THR A N 1
ATOM 3615 C CA . THR A 1 467 ? -17.241 -4.237 39.684 1.00 26.31 467 THR A CA 1
ATOM 3616 C C . THR A 1 467 ? -18.439 -3.839 38.773 1.00 26.31 467 THR A C 1
ATOM 3618 O O . THR A 1 467 ? -18.191 -3.249 37.731 1.00 26.31 467 THR A O 1
ATOM 3621 N N . VAL A 1 468 ? -19.744 -4.056 39.051 1.00 26.94 468 VAL A N 1
ATOM 3622 C CA . VAL A 1 468 ? -20.478 -4.953 39.986 1.00 26.94 468 VAL A CA 1
ATOM 3623 C C . VAL A 1 468 ? -21.955 -5.149 39.516 1.00 26.94 468 VAL A C 1
ATOM 3625 O O . VAL A 1 468 ? -22.364 -4.609 38.493 1.00 26.94 468 VAL A O 1
ATOM 3628 N N . ASP A 1 469 ? -22.742 -5.925 40.265 1.00 25.50 469 ASP A N 1
ATOM 3629 C CA . ASP A 1 469 ? -24.046 -6.550 39.950 1.00 25.50 469 ASP A CA 1
ATOM 3630 C C . ASP A 1 469 ? -25.347 -5.704 39.905 1.00 25.50 469 ASP A C 1
ATOM 3632 O O . ASP A 1 469 ? -25.506 -4.749 40.667 1.00 25.50 469 ASP A O 1
ATOM 3636 N N . ALA A 1 470 ? -26.363 -6.219 39.167 1.00 22.84 470 ALA A N 1
ATOM 3637 C CA . ALA A 1 470 ? -27.814 -6.035 39.446 1.00 22.84 470 ALA A CA 1
ATOM 3638 C C . ALA A 1 470 ? -28.814 -7.082 38.819 1.00 22.84 470 ALA A C 1
ATOM 3640 O O . ALA A 1 470 ? -29.826 -6.710 38.237 1.00 22.84 470 ALA A O 1
ATOM 3641 N N . THR A 1 471 ? -28.582 -8.397 38.971 1.00 23.89 471 THR A N 1
ATOM 3642 C CA . THR A 1 471 ? -29.585 -9.521 39.026 1.00 23.89 471 THR A CA 1
ATOM 3643 C C . THR A 1 471 ? -30.839 -9.657 38.091 1.00 23.89 471 THR A C 1
ATOM 3645 O O . THR A 1 471 ? -31.863 -9.019 38.333 1.00 23.89 471 THR A O 1
ATOM 3648 N N . SER A 1 472 ? -30.888 -10.773 37.321 1.00 23.84 472 SER A N 1
ATOM 3649 C CA . SER A 1 472 ? -32.067 -11.661 37.005 1.00 23.84 472 SER A CA 1
ATOM 3650 C C . SER A 1 472 ? -33.153 -11.197 35.982 1.00 23.84 472 SER A C 1
ATOM 3652 O O . SER A 1 472 ? -33.360 -10.003 35.835 1.00 23.84 472 SER A O 1
ATOM 3654 N N . THR A 1 473 ? -33.901 -12.034 35.216 1.00 22.81 473 THR A N 1
ATOM 3655 C CA . THR A 1 473 ? -34.265 -13.491 35.253 1.00 22.81 473 THR A CA 1
ATOM 3656 C C . THR A 1 473 ? -34.402 -14.164 33.846 1.00 22.81 473 THR A C 1
ATOM 3658 O O . THR A 1 473 ? -34.444 -13.480 32.832 1.00 22.81 473 THR A O 1
ATOM 3661 N N . THR A 1 474 ? -34.495 -15.509 33.828 1.00 23.69 474 THR A N 1
ATOM 3662 C CA . THR A 1 474 ? -34.761 -16.515 32.743 1.00 23.69 474 THR A CA 1
ATOM 3663 C C . THR A 1 474 ? -35.973 -16.241 31.804 1.00 23.69 474 THR A C 1
ATOM 3665 O O . THR A 1 474 ? -36.875 -15.524 32.222 1.00 23.69 474 THR A O 1
ATOM 3668 N N . ASP A 1 475 ? -36.140 -16.823 30.591 1.00 23.12 475 ASP A N 1
ATOM 3669 C CA . ASP A 1 475 ? -36.102 -18.278 30.268 1.00 23.12 475 ASP A CA 1
ATOM 3670 C C . ASP A 1 475 ? -36.020 -18.712 28.755 1.00 23.12 475 ASP A C 1
ATOM 3672 O O . ASP A 1 475 ? -36.383 -17.964 27.856 1.00 23.12 475 ASP A O 1
ATOM 3676 N N . SER A 1 476 ? -35.549 -19.961 28.566 1.00 24.70 476 SER A N 1
ATOM 3677 C CA . SER A 1 476 ? -35.511 -20.996 27.486 1.00 24.70 476 SER A CA 1
ATOM 3678 C C . SER A 1 476 ? -35.816 -20.827 25.960 1.00 24.70 476 SER A C 1
ATOM 3680 O O . SER A 1 476 ? -36.840 -20.308 25.530 1.00 24.70 476 SER A O 1
ATOM 3682 N N . SER A 1 477 ? -35.018 -21.593 25.170 1.00 24.88 477 SER A N 1
ATOM 3683 C CA . SER A 1 477 ? -35.297 -22.264 23.856 1.00 24.88 477 SER A CA 1
ATOM 3684 C C . SER A 1 477 ? -35.393 -21.412 22.560 1.00 24.88 477 SER A C 1
ATOM 3686 O O . SER A 1 477 ? -35.963 -20.334 22.583 1.00 24.88 477 SER A O 1
ATOM 3688 N N . THR A 1 478 ? -34.908 -21.803 21.359 1.00 27.42 478 THR A N 1
ATOM 3689 C CA . THR A 1 478 ? -34.109 -22.961 20.859 1.00 27.42 478 THR A CA 1
ATOM 3690 C C . THR A 1 478 ? -33.450 -22.619 19.494 1.00 27.42 478 THR A C 1
ATOM 3692 O O . THR A 1 478 ? -33.972 -21.783 18.767 1.00 27.42 478 THR A O 1
ATOM 3695 N N . THR A 1 479 ? -32.356 -23.317 19.142 1.00 33.34 479 THR A N 1
ATOM 3696 C CA . THR A 1 479 ? -31.639 -23.436 17.831 1.00 33.34 479 THR A CA 1
ATOM 3697 C C . THR A 1 479 ? -32.431 -23.172 16.529 1.00 33.34 479 THR A C 1
ATOM 3699 O O . THR A 1 479 ? -33.592 -23.589 16.468 1.00 33.34 479 THR A O 1
ATOM 3702 N N . PRO A 1 480 ? -31.793 -22.688 15.429 1.00 29.84 480 PRO A N 1
ATOM 3703 C CA . PRO A 1 480 ? -31.424 -23.640 14.347 1.00 29.84 480 PRO A CA 1
ATOM 3704 C C . PRO A 1 480 ? -30.209 -23.301 13.417 1.00 29.84 480 PRO A C 1
ATOM 3706 O O . PRO A 1 480 ? -29.928 -22.143 13.146 1.00 29.84 480 PRO A O 1
ATOM 3709 N N . VAL A 1 481 ? -29.595 -24.373 12.878 1.00 28.02 481 VAL A N 1
ATOM 3710 C CA . VAL A 1 481 ? -28.713 -24.563 11.679 1.00 28.02 481 VAL A CA 1
ATOM 3711 C C . VAL A 1 481 ? -27.595 -23.583 11.264 1.00 28.02 481 VAL A C 1
ATOM 3713 O O . VAL A 1 481 ? -27.805 -22.401 11.019 1.00 28.02 481 VAL A O 1
ATOM 3716 N N . THR A 1 482 ? -26.448 -24.188 10.927 1.00 30.44 482 THR A N 1
ATOM 3717 C CA . THR A 1 482 ? -25.616 -23.838 9.759 1.00 30.44 482 THR A CA 1
ATOM 3718 C C . THR A 1 482 ? -26.348 -24.215 8.459 1.00 30.44 482 THR A C 1
ATOM 3720 O O . THR A 1 482 ? -26.573 -25.401 8.217 1.00 30.44 482 THR A O 1
ATOM 3723 N N . ASP A 1 483 ? -26.735 -23.237 7.639 1.00 35.16 483 ASP A N 1
ATOM 3724 C CA . ASP A 1 483 ? -27.385 -23.458 6.333 1.00 35.16 483 ASP A CA 1
ATOM 3725 C C . ASP A 1 483 ? -26.344 -23.768 5.239 1.00 35.16 483 ASP A C 1
ATOM 3727 O O . ASP A 1 483 ? -25.321 -23.088 5.153 1.00 35.16 483 ASP A O 1
ATOM 3731 N N . ASP A 1 484 ? -26.587 -24.775 4.396 1.00 38.03 484 ASP A N 1
ATOM 3732 C CA . ASP A 1 484 ? -25.616 -25.315 3.429 1.00 38.03 484 ASP A CA 1
ATOM 3733 C C . ASP A 1 484 ? -25.596 -24.548 2.090 1.00 38.03 484 ASP A C 1
ATOM 3735 O O . ASP A 1 484 ? -25.697 -25.112 1.001 1.00 38.03 484 ASP A O 1
ATOM 3739 N N . GLY A 1 485 ? -25.476 -23.219 2.174 1.00 46.12 485 GLY A N 1
ATOM 3740 C CA . GLY A 1 485 ? -25.233 -22.314 1.038 1.00 46.12 485 GLY A CA 1
ATOM 3741 C C . GLY A 1 485 ? -26.385 -22.160 0.030 1.00 46.12 485 GLY A C 1
ATOM 3742 O O . GLY A 1 485 ? -26.323 -21.309 -0.857 1.00 46.12 485 GLY A O 1
ATOM 3743 N N . SER A 1 486 ? -27.462 -22.936 0.158 1.00 36.50 486 SER A N 1
ATOM 3744 C CA . SER A 1 486 ? -28.511 -23.053 -0.866 1.00 36.50 486 SER A CA 1
ATOM 3745 C C . SER A 1 486 ? -29.516 -21.881 -0.917 1.00 36.50 486 SER A C 1
ATOM 3747 O O . SER A 1 486 ? -30.285 -21.760 -1.876 1.00 36.50 486 SER A O 1
ATOM 3749 N N . GLY A 1 487 ? -29.498 -20.980 0.074 1.00 37.38 487 GLY A N 1
ATOM 3750 C CA . GLY A 1 487 ? -30.521 -19.944 0.279 1.00 37.38 487 GLY A CA 1
ATOM 3751 C C . GLY A 1 487 ? -30.508 -18.707 -0.640 1.00 37.38 487 GLY A C 1
ATOM 3752 O O . GLY A 1 487 ? -31.491 -17.963 -0.640 1.00 37.38 487 GLY A O 1
ATOM 3753 N N . ILE A 1 488 ? -29.450 -18.443 -1.425 1.00 43.25 488 ILE A N 1
ATOM 3754 C CA . ILE A 1 488 ? -29.355 -17.244 -2.296 1.00 43.25 488 ILE A CA 1
ATOM 3755 C C . ILE A 1 488 ? -29.128 -17.633 -3.765 1.00 43.25 488 ILE A C 1
ATOM 3757 O O . ILE A 1 488 ? -28.060 -17.444 -4.342 1.00 43.25 488 ILE A O 1
ATOM 3761 N N . LEU A 1 489 ? -30.182 -18.138 -4.407 1.00 36.94 489 LEU A N 1
ATOM 3762 C CA . LEU A 1 489 ? -30.165 -18.474 -5.833 1.00 36.94 489 LEU A CA 1
ATOM 3763 C C . LEU A 1 489 ? -29.826 -17.250 -6.715 1.00 36.94 489 LEU A C 1
ATOM 3765 O O . LEU A 1 489 ? -30.578 -16.273 -6.753 1.00 36.94 489 LEU A O 1
ATOM 3769 N N . GLY A 1 490 ? -28.723 -17.343 -7.472 1.00 47.41 490 GLY A N 1
ATOM 3770 C CA . GLY A 1 490 ? -28.457 -16.509 -8.655 1.00 47.41 490 GLY A CA 1
ATOM 3771 C C . GLY A 1 490 ? -27.257 -15.549 -8.630 1.00 47.41 490 GLY A C 1
ATOM 3772 O O . GLY A 1 490 ? -27.186 -14.721 -9.532 1.00 47.41 490 GLY A O 1
ATOM 3773 N N . LEU A 1 491 ? -26.341 -15.621 -7.654 1.00 51.69 491 LEU A N 1
ATOM 3774 C CA . LEU A 1 491 ? -25.116 -14.793 -7.620 1.00 51.69 491 LEU A CA 1
ATOM 3775 C C . LEU A 1 491 ? -23.859 -15.531 -8.118 1.00 51.69 491 LEU A C 1
ATOM 3777 O O . LEU A 1 491 ? -23.861 -16.752 -8.240 1.00 51.69 491 LEU A O 1
ATOM 3781 N N . GLN A 1 492 ? -22.795 -14.764 -8.397 1.00 56.78 492 GLN A N 1
ATOM 3782 C CA . GLN A 1 492 ? -21.446 -15.251 -8.744 1.00 56.78 492 GLN A CA 1
ATOM 3783 C C . GLN A 1 492 ? -20.416 -15.072 -7.604 1.00 56.78 492 GLN A C 1
ATOM 3785 O O . GLN A 1 492 ? -19.223 -15.227 -7.839 1.00 56.78 492 GLN A O 1
ATOM 3790 N N . ILE A 1 493 ? -20.878 -14.735 -6.396 1.00 57.38 493 ILE A N 1
ATOM 3791 C CA . ILE A 1 493 ? -20.078 -14.640 -5.166 1.00 57.38 493 ILE A CA 1
ATOM 3792 C C . ILE A 1 493 ? -20.444 -15.822 -4.269 1.00 57.38 493 ILE A C 1
ATOM 3794 O O . ILE A 1 493 ? -21.636 -16.067 -4.056 1.00 57.38 493 ILE A O 1
ATOM 3798 N N . SER A 1 494 ? -19.433 -16.520 -3.752 1.00 52.00 494 SER A N 1
ATOM 3799 C CA . SER A 1 494 ? -19.589 -17.710 -2.904 1.00 52.00 494 SER A CA 1
ATOM 3800 C C . SER A 1 494 ? -19.485 -17.365 -1.420 1.00 52.00 494 SER A C 1
ATOM 3802 O O . SER A 1 494 ? -20.287 -17.855 -0.625 1.00 52.00 494 SER A O 1
ATOM 3804 N N . LEU A 1 495 ? -18.538 -16.492 -1.055 1.00 57.12 495 LEU A N 1
ATOM 3805 C CA . LEU A 1 495 ? -18.238 -16.126 0.328 1.00 57.12 495 LEU A CA 1
ATOM 3806 C C . LEU A 1 495 ? -18.527 -14.646 0.608 1.00 57.12 495 LEU A C 1
ATOM 3808 O O . LEU A 1 495 ? -18.283 -13.744 -0.193 1.00 57.12 495 LEU A O 1
ATOM 3812 N N . TYR A 1 496 ? -19.069 -14.401 1.793 1.00 73.44 496 TYR A N 1
ATOM 3813 C CA . TYR A 1 496 ? -19.218 -13.082 2.389 1.00 73.44 496 TYR A CA 1
ATOM 3814 C C . TYR A 1 496 ? -19.218 -13.251 3.910 1.00 73.44 496 TYR A C 1
ATOM 3816 O O . TYR A 1 496 ? -19.812 -14.197 4.434 1.00 73.44 496 TYR A O 1
ATOM 3824 N N . LEU A 1 497 ? -18.597 -12.322 4.629 1.00 64.56 497 LEU A N 1
ATOM 3825 C CA . LEU A 1 497 ? -18.603 -12.300 6.091 1.00 64.56 497 LEU A CA 1
ATOM 3826 C C . LEU A 1 497 ? -19.539 -11.200 6.584 1.00 64.56 497 LEU A C 1
ATOM 3828 O O . LEU A 1 497 ? -19.708 -10.161 5.942 1.00 64.56 497 LEU A O 1
ATOM 3832 N N . TYR A 1 498 ? -20.173 -11.417 7.732 1.00 80.69 498 TYR A N 1
ATOM 3833 C CA . TYR A 1 498 ? -21.022 -10.402 8.340 1.00 80.69 498 TYR A CA 1
ATOM 3834 C C . TYR A 1 498 ? -21.080 -10.528 9.859 1.00 80.69 498 TYR A C 1
ATOM 3836 O O . TYR A 1 498 ? -21.110 -11.632 10.395 1.00 80.69 498 TYR A O 1
ATOM 3844 N N . ASN A 1 499 ? -21.168 -9.389 10.548 1.00 62.16 499 ASN A N 1
ATOM 3845 C CA . ASN A 1 499 ? -21.379 -9.338 11.993 1.00 62.16 499 ASN A CA 1
ATOM 3846 C C . ASN A 1 499 ? -22.592 -8.451 12.317 1.00 62.16 499 ASN A C 1
ATOM 3848 O O . ASN A 1 499 ? -22.700 -7.311 11.859 1.00 62.16 499 ASN A O 1
ATOM 3852 N N . MET A 1 500 ? -23.524 -9.022 13.087 1.00 78.19 500 MET A N 1
ATOM 3853 C CA . MET A 1 500 ? -24.781 -8.406 13.530 1.00 78.19 500 MET A CA 1
ATOM 3854 C C . MET A 1 500 ? -24.829 -8.147 15.044 1.00 78.19 500 MET A C 1
ATOM 3856 O O . MET A 1 500 ? -25.744 -7.454 15.483 1.00 78.19 500 MET A O 1
ATOM 3860 N N . SER A 1 501 ? -23.861 -8.638 15.834 1.00 60.66 501 SER A N 1
ATOM 3861 C CA . SER A 1 501 ? -23.748 -8.480 17.308 1.00 60.66 501 SER A CA 1
ATOM 3862 C C . SER A 1 501 ? -23.678 -7.016 17.771 1.00 60.66 501 SER A C 1
ATOM 3864 O O . SER A 1 501 ? -23.767 -6.681 18.951 1.00 60.66 501 SER A O 1
ATOM 3866 N N . PHE A 1 502 ? -23.495 -6.149 16.790 1.00 68.94 502 PHE A N 1
ATOM 3867 C CA . PHE A 1 502 ? -23.249 -4.726 16.841 1.00 68.94 502 PHE A CA 1
ATOM 3868 C C . PHE A 1 502 ? -24.472 -3.860 16.555 1.00 68.94 502 PHE A C 1
ATOM 3870 O O . PHE A 1 502 ? -24.481 -2.661 16.835 1.00 68.94 502 PHE A O 1
ATOM 3877 N N . TYR A 1 503 ? -25.458 -4.442 15.872 1.00 85.81 503 TYR A N 1
ATOM 3878 C CA . TYR A 1 503 ? -26.464 -3.676 15.165 1.00 85.81 503 TYR A CA 1
ATOM 3879 C C . TYR A 1 503 ? -27.673 -3.384 16.048 1.00 85.81 503 TYR A C 1
ATOM 3881 O O . TYR A 1 503 ? -28.430 -4.285 16.410 1.00 85.81 503 TYR A O 1
ATOM 3889 N N . GLU A 1 504 ? -27.911 -2.101 16.316 1.00 83.12 504 GLU A N 1
ATOM 3890 C CA . GLU A 1 504 ? -29.164 -1.642 16.915 1.00 83.12 504 GLU A CA 1
ATOM 3891 C C . GLU A 1 504 ? -30.079 -1.006 15.857 1.00 83.12 504 GLU A C 1
ATOM 3893 O O . GLU A 1 504 ? -29.598 -0.356 14.924 1.00 83.12 504 GLU A O 1
ATOM 3898 N N . PRO A 1 505 ? -31.414 -1.107 16.005 1.00 77.94 505 PRO A N 1
ATOM 3899 C CA . PRO A 1 505 ? -32.359 -0.398 15.146 1.00 77.94 505 PRO A CA 1
ATOM 3900 C C . PRO A 1 505 ? -32.082 1.114 15.093 1.00 77.94 505 PRO A C 1
ATOM 3902 O O . PRO A 1 505 ? -32.189 1.814 16.099 1.00 77.94 505 PRO A O 1
ATOM 3905 N N . GLY A 1 506 ? -31.751 1.617 13.900 1.00 71.38 506 GLY A N 1
ATOM 3906 C CA . GLY A 1 506 ? -31.354 3.013 13.669 1.00 71.38 506 GLY A CA 1
ATOM 3907 C C . GLY A 1 506 ? -29.843 3.234 13.516 1.00 71.38 506 GLY A C 1
ATOM 3908 O O . GLY A 1 506 ? -29.432 4.346 13.186 1.00 71.38 506 GLY A O 1
ATOM 3909 N N . GLY A 1 507 ? -29.023 2.195 13.700 1.00 77.56 507 GLY A N 1
ATOM 3910 C CA . GLY A 1 507 ? -27.605 2.200 13.347 1.00 77.56 507 GLY A CA 1
ATOM 3911 C C . GLY A 1 507 ? -27.344 2.199 11.835 1.00 77.56 507 GLY A C 1
ATOM 3912 O O . GLY A 1 507 ? -28.265 2.197 11.008 1.00 77.56 507 GLY A O 1
ATOM 3913 N N . THR A 1 508 ? -26.064 2.206 11.461 1.00 90.94 508 THR A N 1
ATOM 3914 C CA . THR A 1 508 ? -25.621 2.106 10.057 1.00 90.94 508 THR A CA 1
ATOM 3915 C C . THR A 1 508 ? -25.316 0.655 9.661 1.00 90.94 508 THR A C 1
ATOM 3917 O O . THR A 1 508 ? -25.366 -0.272 10.463 1.00 90.94 508 THR A O 1
ATOM 3920 N N . ILE A 1 509 ? -25.000 0.449 8.393 1.00 94.38 509 ILE A N 1
ATOM 3921 C CA . ILE A 1 509 ? -24.195 -0.668 7.911 1.00 94.38 509 ILE A CA 1
ATOM 3922 C C . ILE A 1 509 ? -22.809 -0.106 7.588 1.00 94.38 509 ILE A C 1
ATOM 3924 O O . ILE A 1 509 ? -22.681 1.048 7.156 1.00 94.38 509 ILE A O 1
ATOM 3928 N N . PHE A 1 510 ? -21.788 -0.930 7.740 1.00 92.56 510 PHE A N 1
ATOM 3929 C CA . PHE A 1 510 ? -20.523 -0.743 7.057 1.00 92.56 510 PHE A CA 1
ATOM 3930 C C . PHE A 1 510 ? -20.281 -1.865 6.071 1.00 92.56 510 PHE A C 1
ATOM 3932 O O . PHE A 1 510 ? -20.629 -3.019 6.318 1.00 92.56 510 PHE A O 1
ATOM 3939 N N . PHE A 1 511 ? -19.723 -1.483 4.933 1.00 93.12 511 PHE A N 1
ATOM 3940 C CA . PHE A 1 511 ? -19.572 -2.360 3.794 1.00 93.12 511 PHE A CA 1
ATOM 3941 C C . PHE A 1 511 ? -18.141 -2.316 3.284 1.00 93.12 511 PHE A C 1
ATOM 3943 O O . PHE A 1 511 ? -17.684 -1.244 2.891 1.00 93.12 511 PHE A O 1
ATOM 3950 N N . TYR A 1 512 ? -17.470 -3.458 3.231 1.00 85.50 512 TYR A N 1
ATOM 3951 C CA . TYR A 1 512 ? -16.169 -3.559 2.587 1.00 85.50 512 TYR A CA 1
ATOM 3952 C C . TYR A 1 512 ? -16.318 -4.186 1.196 1.00 85.50 512 TYR A C 1
ATOM 3954 O O . TYR A 1 512 ? -16.722 -5.351 1.102 1.00 85.50 512 TYR A O 1
ATOM 3962 N N . PRO A 1 513 ? -16.031 -3.440 0.113 1.00 84.69 513 PRO A N 1
ATOM 3963 C CA . PRO A 1 513 ? -15.842 -4.037 -1.200 1.00 84.69 513 PRO A CA 1
ATOM 3964 C C . PRO A 1 513 ? -14.536 -4.835 -1.175 1.00 84.69 513 PRO A C 1
ATOM 3966 O O . PRO A 1 513 ? -13.478 -4.255 -0.936 1.00 84.69 513 PRO A O 1
ATOM 3969 N N . GLY A 1 514 ? -14.611 -6.146 -1.407 1.00 76.50 514 GLY A N 1
ATOM 3970 C CA . GLY A 1 514 ? -13.442 -7.015 -1.510 1.00 76.50 514 GLY A CA 1
ATOM 3971 C C . GLY A 1 514 ? -12.381 -6.410 -2.420 1.00 76.50 514 GLY A C 1
ATOM 3972 O O . GLY A 1 514 ? -12.689 -5.898 -3.500 1.00 76.50 514 GLY A O 1
ATOM 3973 N N . ASN A 1 515 ? -11.151 -6.426 -1.923 1.00 70.19 515 ASN A N 1
ATOM 3974 C CA . ASN A 1 515 ? -9.970 -5.936 -2.615 1.00 70.19 515 ASN A CA 1
ATOM 3975 C C . ASN A 1 515 ? -9.507 -6.962 -3.664 1.00 70.19 515 ASN A C 1
ATOM 3977 O O . ASN A 1 515 ? -10.230 -7.899 -4.006 1.00 70.19 515 ASN A O 1
ATOM 3981 N N . GLU A 1 516 ? -8.285 -6.812 -4.157 1.00 76.50 516 GLU A N 1
ATOM 3982 C CA . GLU A 1 516 ? -7.532 -7.914 -4.737 1.00 76.50 516 GLU A CA 1
ATOM 3983 C C . GLU A 1 516 ? -7.296 -9.034 -3.703 1.00 76.50 516 GLU A C 1
ATOM 3985 O O . GLU A 1 516 ? -6.269 -9.065 -3.029 1.00 76.50 516 GLU A O 1
ATOM 3990 N N . GLY A 1 517 ? -8.262 -9.938 -3.531 1.00 52.81 517 GLY A N 1
ATOM 3991 C CA . GLY A 1 517 ? -8.115 -11.101 -2.662 1.00 52.81 517 GLY A CA 1
ATOM 3992 C C . GLY A 1 517 ? -9.404 -11.773 -2.243 1.00 52.81 517 GLY A C 1
ATOM 3993 O O . GLY A 1 517 ? -10.496 -11.361 -2.642 1.00 52.81 517 GLY A O 1
ATOM 3994 N N . ASN A 1 518 ? -9.211 -12.856 -1.483 1.00 58.78 518 ASN A N 1
ATOM 3995 C CA . ASN A 1 518 ? -10.205 -13.634 -0.736 1.00 58.78 518 ASN A CA 1
ATOM 3996 C C . ASN A 1 518 ? -10.975 -12.677 0.214 1.00 58.78 518 ASN A C 1
ATOM 3998 O O . ASN A 1 518 ? -11.198 -11.495 -0.075 1.00 58.78 518 ASN A O 1
ATOM 4002 N N . VAL A 1 519 ? -11.336 -13.107 1.407 1.00 65.94 519 VAL A N 1
ATOM 4003 C CA . VAL A 1 519 ? -11.532 -12.180 2.502 1.00 65.94 519 VAL A CA 1
ATOM 4004 C C . VAL A 1 519 ? -10.739 -12.548 3.779 1.00 65.94 519 VAL A C 1
ATOM 4006 O O . VAL A 1 519 ? -11.207 -12.094 4.809 1.00 65.94 519 VAL A O 1
ATOM 4009 N N . GLU A 1 520 ? -9.504 -13.163 3.716 1.00 58.91 520 GLU A N 1
ATOM 4010 C CA . GLU A 1 520 ? -8.498 -13.471 4.826 1.00 58.91 520 GLU A CA 1
ATOM 4011 C C . GLU A 1 520 ? -6.909 -12.969 4.880 1.00 58.91 520 GLU A C 1
ATOM 4013 O O . GLU A 1 520 ? -6.094 -13.875 4.840 1.00 58.91 520 GLU A O 1
ATOM 4018 N N . SER A 1 521 ? -6.111 -11.796 4.971 1.00 50.94 521 SER A N 1
ATOM 4019 C CA . SER A 1 521 ? -5.818 -10.240 4.908 1.00 50.94 521 SER A CA 1
ATOM 4020 C C . SER A 1 521 ? -6.699 -8.951 5.224 1.00 50.94 521 SER A C 1
ATOM 4022 O O . SER A 1 521 ? -6.906 -8.553 6.368 1.00 50.94 521 SER A O 1
ATOM 4024 N N . PHE A 1 522 ? -7.205 -8.201 4.243 1.00 64.38 522 PHE A N 1
ATOM 4025 C CA . PHE A 1 522 ? -8.228 -7.132 4.320 1.00 64.38 522 PHE A CA 1
ATOM 4026 C C . PHE A 1 522 ? -9.507 -7.266 5.231 1.00 64.38 522 PHE A C 1
ATOM 4028 O O . PHE A 1 522 ? -10.446 -6.512 5.014 1.00 64.38 522 PHE A O 1
ATOM 4035 N N . ALA A 1 523 ? -9.592 -8.113 6.271 1.00 58.56 523 ALA A N 1
ATOM 4036 C CA . ALA A 1 523 ? -10.634 -8.085 7.332 1.00 58.56 523 ALA A CA 1
ATOM 4037 C C . ALA A 1 523 ? -10.175 -8.378 8.804 1.00 58.56 523 ALA A C 1
ATOM 4039 O O . ALA A 1 523 ? -10.998 -8.494 9.713 1.00 58.56 523 ALA A O 1
ATOM 4040 N N . GLN A 1 524 ? -8.859 -8.317 9.070 1.00 48.78 524 GLN A N 1
ATOM 4041 C CA . GLN A 1 524 ? -8.228 -7.877 10.347 1.00 48.78 524 GLN A CA 1
ATOM 4042 C C . GLN A 1 524 ? -7.157 -6.817 9.985 1.00 48.78 524 GLN A C 1
ATOM 4044 O O . GLN A 1 524 ? -7.117 -5.731 10.557 1.00 48.78 524 GLN A O 1
ATOM 4049 N N . ASN A 1 525 ? -6.412 -7.101 8.901 1.00 50.75 525 ASN A N 1
ATOM 4050 C CA . ASN A 1 525 ? -5.655 -6.201 8.025 1.00 50.75 525 ASN A CA 1
ATOM 4051 C C . ASN A 1 525 ? -6.637 -5.410 7.148 1.00 50.75 525 ASN A C 1
ATOM 4053 O O . ASN A 1 525 ? -6.261 -4.613 6.295 1.00 50.75 525 ASN A O 1
ATOM 4057 N N . SER A 1 526 ? -7.933 -5.623 7.377 1.00 63.25 526 SER A N 1
ATOM 4058 C CA . SER A 1 526 ? -8.798 -4.527 7.739 1.00 63.25 526 SER A CA 1
ATOM 4059 C C . SER A 1 526 ? -9.550 -4.809 9.070 1.00 63.25 526 SER A C 1
ATOM 4061 O O . SER A 1 526 ? -10.274 -5.762 9.169 1.00 63.25 526 SER A O 1
ATOM 4063 N N . GLY A 1 527 ? -9.389 -3.989 10.114 1.00 55.19 527 GLY A N 1
ATOM 4064 C CA . GLY A 1 527 ? -9.833 -4.137 11.515 1.00 55.19 527 GLY A CA 1
ATOM 4065 C C . GLY A 1 527 ? -10.715 -3.036 12.200 1.00 55.19 527 GLY A C 1
ATOM 4066 O O . GLY A 1 527 ? -11.862 -3.248 12.536 1.00 55.19 527 GLY A O 1
ATOM 4067 N N . ILE A 1 528 ? -10.286 -1.783 12.372 1.00 68.62 528 ILE A N 1
ATOM 4068 C CA . ILE A 1 528 ? -11.163 -0.650 12.795 1.00 68.62 528 ILE A CA 1
ATOM 4069 C C . ILE A 1 528 ? -12.636 -0.314 12.327 1.00 68.62 528 ILE A C 1
ATOM 4071 O O . ILE A 1 528 ? -13.302 0.449 13.026 1.00 68.62 528 ILE A O 1
ATOM 4075 N N . ILE A 1 529 ? -13.238 -0.766 11.211 1.00 70.12 529 ILE A N 1
ATOM 4076 C CA . ILE A 1 529 ? -14.718 -0.701 11.021 1.00 70.12 529 ILE A CA 1
ATOM 4077 C C . ILE A 1 529 ? -15.354 -1.465 12.186 1.00 70.12 529 ILE A C 1
ATOM 4079 O O . ILE A 1 529 ? -16.416 -1.097 12.678 1.00 70.12 529 ILE A O 1
ATOM 4083 N N . TRP A 1 530 ? -14.714 -2.529 12.651 1.00 60.16 530 TRP A N 1
ATOM 4084 C CA . TRP A 1 530 ? -15.185 -3.287 13.781 1.00 60.16 530 TRP A CA 1
ATOM 4085 C C . TRP A 1 530 ? -15.133 -2.457 15.105 1.00 60.16 530 TRP A C 1
ATOM 4087 O O . TRP A 1 530 ? -15.838 -2.818 16.037 1.00 60.16 530 TRP A O 1
ATOM 4097 N N . ASP A 1 531 ? -14.455 -1.290 15.193 1.00 58.66 531 ASP A N 1
ATOM 4098 C CA . ASP A 1 531 ? -14.677 -0.272 16.265 1.00 58.66 531 ASP A CA 1
ATOM 4099 C C . ASP A 1 531 ? -15.774 0.758 15.933 1.00 58.66 531 ASP A C 1
ATOM 4101 O O . ASP A 1 531 ? -16.215 1.556 16.769 1.00 58.66 531 ASP A O 1
ATOM 4105 N N . LEU A 1 532 ? -16.254 0.745 14.693 1.00 76.38 532 LEU A N 1
ATOM 4106 C CA . LEU A 1 532 ? -17.395 1.535 14.244 1.00 76.38 532 LEU A CA 1
ATOM 4107 C C . LEU A 1 532 ? -18.741 0.864 14.360 1.00 76.38 532 LEU A C 1
ATOM 4109 O O . LEU A 1 532 ? -19.733 1.550 14.625 1.00 76.38 532 LEU A O 1
ATOM 4113 N N . ALA A 1 533 ? -18.761 -0.448 14.182 1.00 74.62 533 ALA A N 1
ATOM 4114 C CA . ALA A 1 533 ? -19.767 -1.319 14.752 1.00 74.62 533 ALA A CA 1
ATOM 4115 C C . ALA A 1 533 ? -20.225 -0.823 16.138 1.00 74.62 533 ALA A C 1
ATOM 4117 O O . ALA A 1 533 ? -21.416 -0.551 16.285 1.00 74.62 533 ALA A O 1
ATOM 4118 N N . PRO A 1 534 ? -19.313 -0.522 17.083 1.00 68.12 534 PRO A N 1
ATOM 4119 C CA . PRO A 1 534 ? -19.631 0.250 18.272 1.00 68.12 534 PRO A CA 1
ATOM 4120 C C . PRO A 1 534 ? -20.242 1.642 18.018 1.00 68.12 534 PRO A C 1
ATOM 4122 O O . PRO A 1 534 ? -21.440 1.825 18.243 1.00 68.12 534 PRO A O 1
ATOM 4125 N N . MET A 1 535 ? -19.481 2.664 17.574 1.00 76.12 535 MET A N 1
ATOM 4126 C CA . MET A 1 535 ? -19.993 4.050 17.714 1.00 76.12 535 MET A CA 1
ATOM 4127 C C . MET A 1 535 ? -21.160 4.417 16.795 1.00 76.12 535 MET A C 1
ATOM 4129 O O . MET A 1 535 ? -21.821 5.430 17.034 1.00 76.12 535 MET A O 1
ATOM 4133 N N . PHE A 1 536 ? -21.425 3.619 15.764 1.00 82.62 536 PHE A N 1
ATOM 4134 C CA . PHE A 1 536 ? -22.585 3.790 14.891 1.00 82.62 536 PHE A CA 1
ATOM 4135 C C . PHE A 1 536 ? -23.555 2.605 14.932 1.00 82.62 536 PHE A C 1
ATOM 4137 O O . PHE A 1 536 ? -24.433 2.528 14.064 1.00 82.62 536 PHE A O 1
ATOM 4144 N N . LYS A 1 537 ? -23.427 1.728 15.943 1.00 88.38 537 LYS A N 1
ATOM 4145 C CA . LYS A 1 537 ? -24.324 0.590 16.218 1.00 88.38 537 LYS A CA 1
ATOM 4146 C C . LYS A 1 537 ? -24.548 -0.253 14.965 1.00 88.38 537 LYS A C 1
ATOM 4148 O O . LYS A 1 537 ? -25.680 -0.431 14.512 1.00 88.38 537 LYS A O 1
ATOM 4153 N N . ALA A 1 538 ? -23.450 -0.612 14.310 1.00 89.31 538 ALA A N 1
ATOM 4154 C CA . ALA A 1 538 ? -23.449 -0.896 12.890 1.00 89.31 538 ALA A CA 1
ATOM 4155 C C . ALA A 1 538 ? -23.293 -2.370 12.560 1.00 89.31 538 ALA A C 1
ATOM 4157 O O . ALA A 1 538 ? -22.351 -3.017 13.003 1.00 89.31 538 ALA A O 1
ATOM 4158 N N . ALA A 1 539 ? -24.154 -2.870 11.678 1.00 90.19 539 ALA A N 1
ATOM 4159 C CA . ALA A 1 539 ? -23.904 -4.155 11.048 1.00 90.19 539 ALA A CA 1
ATOM 4160 C C . ALA A 1 539 ? -22.685 -4.054 10.128 1.00 90.19 539 ALA A C 1
ATOM 4162 O O . ALA A 1 539 ? -22.536 -3.070 9.400 1.00 90.19 539 ALA A O 1
ATOM 4163 N N . ILE A 1 540 ? -21.852 -5.087 10.114 1.00 84.19 540 ILE A N 1
ATOM 4164 C CA . ILE A 1 540 ? -20.697 -5.174 9.221 1.00 84.19 540 ILE A CA 1
ATOM 4165 C C . ILE A 1 540 ? -20.954 -6.229 8.156 1.00 84.19 540 ILE A C 1
ATOM 4167 O O . ILE A 1 540 ? -21.494 -7.293 8.454 1.00 84.19 540 ILE A O 1
ATOM 4171 N N . ILE A 1 541 ? -20.580 -5.911 6.916 1.00 86.81 541 ILE A N 1
ATOM 4172 C CA . ILE A 1 541 ? -20.641 -6.802 5.759 1.00 86.81 541 ILE A CA 1
ATOM 4173 C C . ILE A 1 541 ? -19.326 -6.666 4.984 1.00 86.81 541 ILE A C 1
ATOM 4175 O O . ILE A 1 541 ? -19.005 -5.590 4.481 1.00 86.81 541 ILE A O 1
ATOM 4179 N N . PHE A 1 542 ? -18.606 -7.772 4.862 1.00 81.06 542 PHE A N 1
ATOM 4180 C CA . PHE A 1 542 ? -17.437 -7.951 4.007 1.00 81.06 542 PHE A CA 1
ATOM 4181 C C . PHE A 1 542 ? -17.830 -8.875 2.856 1.00 81.06 542 PHE A C 1
ATOM 4183 O O . PHE A 1 542 ? -18.486 -9.894 3.081 1.00 81.06 542 PHE A O 1
ATOM 4190 N N . VAL A 1 543 ? -17.472 -8.525 1.622 1.00 80.56 543 VAL A N 1
ATOM 4191 C CA . VAL A 1 543 ? -17.814 -9.332 0.442 1.00 80.56 543 VAL A CA 1
ATOM 4192 C C . VAL A 1 543 ? -16.562 -9.580 -0.370 1.00 80.56 543 VAL A C 1
ATOM 4194 O O . VAL A 1 543 ? -15.943 -8.630 -0.837 1.00 80.56 543 VAL A O 1
ATOM 4197 N N . GLU A 1 544 ? -16.221 -10.850 -0.537 1.00 79.25 544 GLU A N 1
ATOM 4198 C CA . GLU A 1 544 ? -15.090 -11.303 -1.339 1.00 79.25 544 GLU A CA 1
ATOM 4199 C C . GLU A 1 544 ? -15.241 -10.880 -2.810 1.00 79.25 544 GLU A C 1
ATOM 4201 O O . GLU A 1 544 ? -16.356 -10.771 -3.335 1.00 79.25 544 GLU A O 1
ATOM 4206 N N . HIS A 1 545 ? -14.127 -10.604 -3.488 1.00 84.69 545 HIS A N 1
ATOM 4207 C CA . HIS A 1 545 ? -14.163 -10.183 -4.884 1.00 84.69 545 HIS A CA 1
ATOM 4208 C C . HIS A 1 545 ? -14.305 -11.401 -5.813 1.00 84.69 545 HIS A C 1
ATOM 4210 O O . HIS A 1 545 ? -13.586 -12.386 -5.692 1.00 84.69 545 HIS A O 1
ATOM 4216 N N . ARG A 1 546 ? -15.195 -11.324 -6.815 1.00 73.44 546 ARG A N 1
ATOM 4217 C CA . ARG A 1 546 ? -15.295 -12.339 -7.886 1.00 73.44 546 ARG A CA 1
ATOM 4218 C C . ARG A 1 546 ? -13.920 -12.650 -8.498 1.00 73.44 546 ARG A C 1
ATOM 4220 O O . ARG A 1 546 ? -13.242 -11.705 -8.890 1.00 73.44 546 ARG A O 1
ATOM 4227 N N . TYR A 1 547 ? -13.591 -13.929 -8.686 1.00 76.56 547 TYR A N 1
ATOM 4228 C CA . TYR A 1 547 ? -12.270 -14.451 -9.107 1.00 76.56 547 TYR A CA 1
ATOM 4229 C C . TYR A 1 547 ? -11.169 -14.455 -8.038 1.00 76.56 547 TYR A C 1
ATOM 4231 O O . TYR A 1 547 ? -10.052 -14.854 -8.347 1.00 76.56 547 TYR A O 1
ATOM 4239 N N . TRP A 1 548 ? -11.490 -14.145 -6.784 1.00 66.88 548 TRP A N 1
ATOM 4240 C CA . TRP A 1 548 ? -10.600 -14.384 -5.654 1.00 66.88 548 TRP A CA 1
ATOM 4241 C C . TRP A 1 548 ? -11.266 -15.237 -4.574 1.00 66.88 548 TRP A C 1
ATOM 4243 O O . TRP A 1 548 ? -12.494 -15.296 -4.484 1.00 66.88 548 TRP A O 1
ATOM 4253 N N . GLY A 1 549 ? -10.426 -15.903 -3.774 1.00 68.12 549 GLY A N 1
ATOM 4254 C CA . GLY A 1 549 ? -10.838 -16.839 -2.730 1.00 68.12 549 GLY A CA 1
ATOM 4255 C C . GLY A 1 549 ? -11.846 -17.878 -3.220 1.00 68.12 549 GLY A C 1
ATOM 4256 O O . GLY A 1 549 ? -11.661 -18.476 -4.279 1.00 68.12 549 GLY A O 1
ATOM 4257 N N . GLU A 1 550 ? -12.921 -18.078 -2.461 1.00 66.38 550 GLU A N 1
ATOM 4258 C CA . GLU A 1 550 ? -13.977 -19.053 -2.775 1.00 66.38 550 GLU A CA 1
ATOM 4259 C C . GLU A 1 550 ? -14.929 -18.575 -3.895 1.00 66.38 550 GLU A C 1
ATOM 4261 O O . GLU A 1 550 ? -15.687 -19.357 -4.484 1.00 66.38 550 GLU A O 1
ATOM 4266 N N . SER A 1 551 ? -14.922 -17.280 -4.219 1.00 68.00 551 SER A N 1
ATOM 4267 C CA . SER A 1 551 ? -15.857 -16.614 -5.138 1.00 68.00 551 SER A CA 1
ATOM 4268 C C . SER A 1 551 ? -15.464 -16.753 -6.612 1.00 68.00 551 SER A C 1
ATOM 4270 O O . SER A 1 551 ? -15.401 -15.782 -7.374 1.00 68.00 551 SER A O 1
ATOM 4272 N N . LEU A 1 552 ? -15.230 -18.000 -7.027 1.00 76.50 552 LEU A N 1
ATOM 4273 C CA . LEU A 1 552 ? -14.874 -18.407 -8.386 1.00 76.50 552 LEU A CA 1
ATOM 4274 C C . LEU A 1 552 ? -16.131 -18.736 -9.224 1.00 76.50 552 LEU A C 1
ATOM 4276 O O . LEU A 1 552 ? -16.751 -19.780 -9.004 1.00 76.50 552 LEU A O 1
ATOM 4280 N N . PRO A 1 553 ? -16.525 -17.922 -10.230 1.00 61.12 553 PRO A N 1
ATOM 4281 C CA . PRO A 1 553 ? -17.826 -18.069 -10.905 1.00 61.12 553 PRO A CA 1
ATOM 4282 C C . PRO A 1 553 ? -18.033 -19.345 -11.737 1.00 61.12 553 PRO A C 1
ATOM 4284 O O . PRO A 1 553 ? -19.149 -19.586 -12.207 1.00 61.12 553 PRO A O 1
ATOM 4287 N N . TYR A 1 554 ? -16.981 -20.143 -11.932 1.00 72.19 554 TYR A N 1
ATOM 4288 C CA . TYR A 1 554 ? -17.012 -21.470 -12.554 1.00 72.19 554 TYR A CA 1
ATOM 4289 C C . TYR A 1 554 ? -16.297 -22.540 -11.698 1.00 72.19 554 TYR A C 1
ATOM 4291 O O . TYR A 1 554 ? -15.985 -23.611 -12.211 1.00 72.19 554 TYR A O 1
ATOM 4299 N N . GLY A 1 555 ? -16.012 -22.270 -10.416 1.00 68.50 555 GLY A N 1
ATOM 4300 C CA . GLY A 1 555 ? -15.109 -23.100 -9.603 1.00 68.50 555 GLY A CA 1
ATOM 4301 C C . GLY A 1 555 ? -13.687 -23.106 -10.178 1.00 68.50 555 GLY A C 1
ATOM 4302 O O . GLY A 1 555 ? -13.261 -22.108 -10.767 1.00 68.50 555 GLY A O 1
ATOM 4303 N N . ASP A 1 556 ? -12.974 -24.231 -10.085 1.00 61.31 556 ASP A N 1
ATOM 4304 C CA . ASP A 1 556 ? -11.631 -24.402 -10.672 1.00 61.31 556 ASP A CA 1
ATOM 4305 C C . ASP A 1 556 ? -11.549 -24.070 -12.171 1.00 61.31 556 ASP A C 1
ATOM 4307 O O . ASP A 1 556 ? -10.533 -23.554 -12.639 1.00 61.31 556 ASP A O 1
ATOM 4311 N N . ASP A 1 557 ? -12.634 -24.281 -12.923 1.00 74.94 557 ASP A N 1
ATOM 4312 C CA . ASP A 1 557 ? -12.696 -23.995 -14.359 1.00 74.94 557 ASP A CA 1
ATOM 4313 C C . ASP A 1 557 ? -12.571 -22.488 -14.686 1.00 74.94 557 ASP A C 1
ATOM 4315 O O . ASP A 1 557 ? -12.413 -22.125 -15.858 1.00 74.94 557 ASP A O 1
ATOM 4319 N N . SER A 1 558 ? -12.649 -21.595 -13.688 1.00 64.94 558 SER A N 1
ATOM 4320 C CA . SER A 1 558 ? -12.750 -20.134 -13.867 1.00 64.94 558 SER A CA 1
ATOM 4321 C C . SER A 1 558 ? -11.618 -19.525 -14.693 1.00 64.94 558 SER A C 1
ATOM 4323 O O . SER A 1 558 ? -11.880 -18.625 -15.490 1.00 64.94 558 SER A O 1
ATOM 4325 N N . PHE A 1 559 ? -10.398 -20.055 -14.575 1.00 72.31 559 PHE A N 1
ATOM 4326 C CA . PHE A 1 559 ? -9.214 -19.536 -15.269 1.00 72.31 559 PHE A CA 1
ATOM 4327 C C . PHE A 1 559 ? -8.861 -20.296 -16.562 1.00 72.31 559 PHE A C 1
ATOM 4329 O O . PHE A 1 559 ? -7.991 -19.872 -17.312 1.00 72.31 559 PHE A O 1
ATOM 4336 N N . LEU A 1 560 ? -9.547 -21.396 -16.901 1.00 60.66 560 LEU A N 1
ATOM 4337 C CA . LEU A 1 560 ? -9.083 -22.320 -17.953 1.00 60.66 560 LEU A CA 1
ATOM 4338 C C . LEU A 1 560 ? -9.083 -21.770 -19.392 1.00 60.66 560 LEU A C 1
ATOM 4340 O O . LEU A 1 560 ? -8.542 -22.418 -20.287 1.00 60.66 560 LEU A O 1
ATOM 4344 N N . ASN A 1 561 ? -9.769 -20.658 -19.675 1.00 57.72 561 ASN A N 1
ATOM 4345 C CA . ASN A 1 561 ? -9.853 -20.083 -21.022 1.00 57.72 561 ASN A CA 1
ATOM 4346 C C . ASN A 1 561 ? -10.492 -18.686 -21.032 1.00 57.72 561 ASN A C 1
ATOM 4348 O O . ASN A 1 561 ? -11.368 -18.396 -20.220 1.00 57.72 561 ASN A O 1
ATOM 4352 N N . LEU A 1 562 ? -10.181 -17.897 -22.071 1.00 56.22 562 LEU A N 1
ATOM 4353 C CA . LEU A 1 562 ? -10.672 -16.527 -22.312 1.00 56.22 562 LEU A CA 1
ATOM 4354 C C . LEU A 1 562 ? -12.200 -16.306 -22.220 1.00 56.22 562 LEU A C 1
ATOM 4356 O O . LEU A 1 562 ? -12.639 -15.160 -22.156 1.00 56.22 562 LEU A O 1
ATOM 4360 N N . ARG A 1 563 ? -13.032 -17.359 -22.257 1.00 53.81 563 ARG A N 1
ATOM 4361 C CA . ARG A 1 563 ? -14.491 -17.243 -22.096 1.00 53.81 563 ARG A CA 1
ATOM 4362 C C . ARG A 1 563 ? -14.925 -17.371 -20.638 1.00 53.81 563 ARG A C 1
ATOM 4364 O O . ARG A 1 563 ? -15.791 -16.603 -20.232 1.00 53.81 563 ARG A O 1
ATOM 4371 N N . ASN A 1 564 ? -14.363 -18.309 -19.878 1.00 53.69 564 ASN A N 1
ATOM 4372 C CA . ASN A 1 564 ? -14.620 -18.409 -18.435 1.00 53.69 564 ASN A CA 1
ATOM 4373 C C . ASN A 1 564 ? -14.030 -17.186 -17.721 1.00 53.69 564 ASN A C 1
ATOM 4375 O O . ASN A 1 564 ? -14.665 -16.598 -16.860 1.00 53.69 564 ASN A O 1
ATOM 4379 N N . ILE A 1 565 ? -12.879 -16.730 -18.203 1.00 57.97 565 ILE A N 1
ATOM 4380 C CA . ILE A 1 565 ? -12.117 -15.603 -17.673 1.00 57.97 565 ILE A CA 1
ATOM 4381 C C . ILE A 1 565 ? -12.706 -14.223 -18.029 1.00 57.97 565 ILE A C 1
ATOM 4383 O O . ILE A 1 565 ? -12.304 -13.205 -17.490 1.00 57.97 565 ILE A O 1
ATOM 4387 N N . GLY A 1 566 ? -13.701 -14.129 -18.913 1.00 60.62 566 GLY A N 1
ATOM 4388 C CA . GLY A 1 566 ? -14.191 -12.843 -19.437 1.00 60.62 566 GLY A CA 1
ATOM 4389 C C . GLY A 1 566 ? -14.930 -11.917 -18.450 1.00 60.62 566 GLY A C 1
ATOM 4390 O O . GLY A 1 566 ? -15.587 -10.983 -18.911 1.00 60.62 566 GLY A O 1
ATOM 4391 N N . PHE A 1 567 ? -14.903 -12.172 -17.132 1.00 61.84 567 PHE A N 1
ATOM 4392 C CA . PHE A 1 567 ? -15.794 -11.521 -16.157 1.00 61.84 567 PHE A CA 1
ATOM 4393 C C . PHE A 1 567 ? -15.139 -10.958 -14.882 1.00 61.84 567 PHE A C 1
ATOM 4395 O O . PHE A 1 567 ? -15.869 -10.369 -14.076 1.00 61.84 567 PHE A O 1
ATOM 4402 N N . MET A 1 568 ? -13.823 -11.078 -14.680 1.00 68.38 568 MET A N 1
ATOM 4403 C CA . MET A 1 568 ? -13.105 -10.263 -13.688 1.00 68.38 568 MET A CA 1
ATOM 4404 C C . MET A 1 568 ? -12.887 -8.876 -14.270 1.00 68.38 568 MET A C 1
ATOM 4406 O O . MET A 1 568 ? -12.006 -8.627 -15.085 1.00 68.38 568 MET A O 1
ATOM 4410 N N . THR A 1 569 ? -13.766 -7.967 -13.882 1.00 74.25 569 THR A N 1
ATOM 4411 C CA . THR A 1 569 ? -13.619 -6.540 -14.146 1.00 74.25 569 THR A CA 1
ATOM 4412 C C . THR A 1 569 ? -14.139 -5.805 -12.925 1.00 74.25 569 THR A C 1
ATOM 4414 O O . THR A 1 569 ? -15.116 -6.247 -12.309 1.00 74.25 569 THR A O 1
ATOM 4417 N N . SER A 1 570 ? -13.544 -4.660 -12.601 1.00 75.56 570 SER A N 1
ATOM 4418 C CA . SER A 1 570 ? -13.994 -3.825 -11.483 1.00 75.56 570 SER A CA 1
ATOM 4419 C C . SER A 1 570 ? -15.483 -3.477 -11.576 1.00 75.56 570 SER A C 1
ATOM 4421 O O . SER A 1 570 ? -16.189 -3.508 -10.573 1.00 75.56 570 SER A O 1
ATOM 4423 N N . ILE A 1 571 ? -15.988 -3.251 -12.798 1.00 70.25 571 ILE A N 1
ATOM 4424 C CA . ILE A 1 571 ? -17.407 -3.012 -13.123 1.00 70.25 571 ILE A CA 1
ATOM 4425 C C . ILE A 1 571 ? -18.314 -4.151 -12.633 1.00 70.25 571 ILE A C 1
ATOM 4427 O O . ILE A 1 571 ? -19.401 -3.889 -12.116 1.00 70.25 571 ILE A O 1
ATOM 4431 N N . GLN A 1 572 ? -17.883 -5.402 -12.802 1.00 71.50 572 GLN A N 1
ATOM 4432 C CA . GLN A 1 572 ? -18.661 -6.582 -12.427 1.00 71.50 572 GLN A CA 1
ATOM 4433 C C . GLN A 1 572 ? -18.605 -6.855 -10.915 1.00 71.50 572 GLN A C 1
ATOM 4435 O O . GLN A 1 572 ? -19.608 -7.274 -10.345 1.00 71.50 572 GLN A O 1
ATOM 4440 N N . ALA A 1 573 ? -17.493 -6.541 -10.247 1.00 74.50 573 ALA A N 1
ATOM 4441 C CA . ALA A 1 573 ? -17.386 -6.651 -8.792 1.00 74.50 573 ALA A CA 1
ATOM 4442 C C . ALA A 1 573 ? -18.269 -5.632 -8.058 1.00 74.50 573 ALA A C 1
ATOM 4444 O O . ALA A 1 573 ? -19.068 -6.008 -7.201 1.00 74.50 573 ALA A O 1
ATOM 4445 N N . ILE A 1 574 ? -18.244 -4.352 -8.463 1.00 86.56 574 ILE A N 1
ATOM 4446 C CA . ILE A 1 574 ? -19.139 -3.340 -7.866 1.00 86.56 574 ILE A CA 1
ATOM 4447 C C . ILE A 1 574 ? -20.630 -3.628 -8.123 1.00 86.56 574 ILE A C 1
ATOM 4449 O O . ILE A 1 574 ? -21.480 -3.135 -7.379 1.00 86.56 574 ILE A O 1
ATOM 4453 N N . ALA A 1 575 ? -20.959 -4.426 -9.147 1.00 71.69 575 ALA A N 1
ATOM 4454 C CA . ALA A 1 575 ? -22.315 -4.917 -9.376 1.00 71.69 575 ALA A CA 1
ATOM 4455 C C . ALA A 1 575 ? -22.712 -5.995 -8.350 1.00 71.69 575 ALA A C 1
ATOM 4457 O O . ALA A 1 575 ? -23.760 -5.850 -7.715 1.00 71.69 575 ALA A O 1
ATOM 4458 N N . ASP A 1 576 ? -21.864 -7.006 -8.118 1.00 72.62 576 ASP A N 1
ATOM 4459 C CA . ASP A 1 576 ? -22.105 -8.025 -7.084 1.00 72.62 576 ASP A CA 1
ATOM 4460 C C . ASP A 1 576 ? -22.230 -7.389 -5.697 1.00 72.62 576 ASP A C 1
ATOM 4462 O O . ASP A 1 576 ? -23.197 -7.643 -4.981 1.00 72.62 576 ASP A O 1
ATOM 4466 N N . PHE A 1 577 ? -21.305 -6.492 -5.343 1.00 84.38 577 PHE A N 1
ATOM 4467 C CA . PHE A 1 577 ? -21.312 -5.753 -4.079 1.00 84.38 577 PHE A CA 1
ATOM 4468 C C . PHE A 1 577 ? -22.630 -4.990 -3.858 1.00 84.38 577 PHE A C 1
ATOM 4470 O O . PHE A 1 577 ? -23.178 -4.980 -2.750 1.00 84.38 577 PHE A O 1
ATOM 4477 N N . SER A 1 578 ? -23.199 -4.397 -4.915 1.00 82.31 578 SER A N 1
ATOM 4478 C CA . SER A 1 578 ? -24.500 -3.725 -4.831 1.00 82.31 578 SER A CA 1
ATOM 4479 C C . SER A 1 578 ? -25.676 -4.702 -4.699 1.00 82.31 578 SER A C 1
ATOM 4481 O O . SER A 1 578 ? -26.682 -4.350 -4.073 1.00 82.31 578 SER A O 1
ATOM 4483 N N . GLU A 1 579 ? -25.596 -5.905 -5.273 1.00 77.19 579 GLU A N 1
ATOM 4484 C CA . GLU A 1 579 ? -26.652 -6.914 -5.144 1.00 77.19 579 GLU A CA 1
ATOM 4485 C C . GLU A 1 579 ? -26.604 -7.628 -3.784 1.00 77.19 579 GLU A C 1
ATOM 4487 O O . GLU A 1 579 ? -27.652 -7.816 -3.157 1.00 77.19 579 GLU A O 1
ATOM 4492 N N . VAL A 1 580 ? -25.409 -7.944 -3.272 1.00 74.81 580 VAL A N 1
ATOM 4493 C CA . VAL A 1 580 ? -25.215 -8.515 -1.931 1.00 74.81 580 VAL A CA 1
ATOM 4494 C C . VAL A 1 580 ? -25.780 -7.568 -0.869 1.00 74.81 580 VAL A C 1
ATOM 4496 O O . VAL A 1 580 ? -26.616 -7.999 -0.076 1.00 74.81 580 VAL A O 1
ATOM 4499 N N . LEU A 1 581 ? -25.476 -6.262 -0.916 1.00 83.56 581 LEU A N 1
ATOM 4500 C CA . LEU A 1 581 ? -26.108 -5.263 -0.034 1.00 83.56 581 LEU A CA 1
ATOM 4501 C C . LEU A 1 581 ? -27.645 -5.265 -0.115 1.00 83.56 581 LEU A C 1
ATOM 4503 O O . LEU A 1 581 ? -28.328 -5.181 0.909 1.00 83.56 581 LEU A O 1
ATOM 4507 N N . SER A 1 582 ? -28.206 -5.373 -1.323 1.00 79.06 582 SER A N 1
ATOM 4508 C CA . SER A 1 582 ? -29.660 -5.419 -1.537 1.00 79.06 582 SER A CA 1
ATOM 4509 C C . SER A 1 582 ? -30.300 -6.668 -0.915 1.00 79.06 582 SER A C 1
ATOM 4511 O O . SER A 1 582 ? -31.383 -6.596 -0.323 1.00 79.06 582 SER A O 1
ATOM 4513 N N . LYS A 1 583 ? -29.616 -7.814 -0.995 1.00 75.50 583 LYS A N 1
ATOM 4514 C CA . LYS A 1 583 ? -30.052 -9.088 -0.406 1.00 75.50 583 LYS A CA 1
ATOM 4515 C C . LYS A 1 583 ? -29.868 -9.119 1.113 1.00 75.50 583 LYS A C 1
ATOM 4517 O O . LYS A 1 583 ? -30.763 -9.589 1.809 1.00 75.50 583 LYS A O 1
ATOM 4522 N N . PHE A 1 584 ? -28.806 -8.520 1.650 1.00 74.94 584 PHE A N 1
ATOM 4523 C CA . PHE A 1 584 ? -28.616 -8.337 3.094 1.00 74.94 584 PHE A CA 1
ATOM 4524 C C . PHE A 1 584 ? -29.719 -7.486 3.736 1.00 74.94 584 PHE A C 1
ATOM 4526 O O . PHE A 1 584 ? -30.250 -7.858 4.783 1.00 74.94 584 PHE A O 1
ATOM 4533 N N . ARG A 1 585 ? -30.141 -6.398 3.074 1.00 82.19 585 ARG A N 1
ATOM 4534 C CA . ARG A 1 585 ? -31.302 -5.589 3.499 1.00 82.19 585 ARG A CA 1
ATOM 4535 C C . ARG A 1 585 ? -32.592 -6.390 3.612 1.00 82.19 585 ARG A C 1
ATOM 4537 O O . ARG A 1 585 ? -33.361 -6.150 4.537 1.00 82.19 585 ARG A O 1
ATOM 4544 N N . GLN A 1 586 ? -32.799 -7.360 2.727 1.00 77.00 586 GLN A N 1
ATOM 4545 C CA . GLN A 1 586 ? -33.951 -8.260 2.779 1.00 77.00 586 GLN A CA 1
ATOM 4546 C C . GLN A 1 586 ? -33.780 -9.346 3.857 1.00 77.00 586 GLN A C 1
ATOM 4548 O O . GLN A 1 586 ? -34.697 -9.553 4.646 1.00 77.00 586 GLN A O 1
ATOM 4553 N N . LYS A 1 587 ? -32.602 -9.985 3.945 1.00 76.25 587 LYS A N 1
ATOM 4554 C CA . LYS A 1 587 ? -32.293 -11.078 4.892 1.00 76.25 587 LYS A CA 1
ATOM 4555 C C . LYS A 1 587 ? -32.412 -10.650 6.360 1.00 76.25 587 LYS A C 1
ATOM 4557 O O . LYS A 1 587 ? -32.970 -11.396 7.157 1.00 76.25 587 LYS A O 1
ATOM 4562 N N . PHE A 1 588 ? -31.931 -9.454 6.703 1.00 74.31 588 PHE A N 1
ATOM 4563 C CA . PHE A 1 588 ? -31.945 -8.927 8.078 1.00 74.31 588 PHE A CA 1
ATOM 4564 C C . PHE A 1 588 ? -33.003 -7.841 8.318 1.00 74.31 588 PHE A C 1
ATOM 4566 O O . PHE A 1 588 ? -33.039 -7.243 9.390 1.00 74.31 588 PHE A O 1
ATOM 4573 N N . ASN A 1 589 ? -33.877 -7.589 7.333 1.00 80.62 589 ASN A N 1
ATOM 4574 C CA . ASN A 1 589 ? -34.939 -6.579 7.390 1.00 80.62 589 ASN A CA 1
ATOM 4575 C C . ASN A 1 589 ? -34.422 -5.197 7.860 1.00 80.62 589 ASN A C 1
ATOM 4577 O O . ASN A 1 589 ? -35.042 -4.529 8.694 1.00 80.62 589 ASN A O 1
ATOM 4581 N N . PHE A 1 590 ? -33.264 -4.774 7.337 1.00 79.25 590 PHE A N 1
ATOM 4582 C CA . PHE A 1 590 ? -32.688 -3.459 7.632 1.00 79.25 590 PHE A CA 1
ATOM 4583 C C . PHE A 1 590 ? -33.660 -2.351 7.191 1.00 79.25 590 PHE A C 1
ATOM 4585 O O . PHE A 1 590 ? -34.076 -2.357 6.025 1.00 79.25 590 PHE A O 1
ATOM 4592 N N . PRO A 1 591 ? -33.986 -1.373 8.058 1.00 81.56 591 PRO A N 1
ATOM 4593 C CA . PRO A 1 591 ? -34.802 -0.226 7.683 1.00 81.56 591 PRO A CA 1
ATOM 4594 C C . PRO A 1 591 ? -34.269 0.477 6.417 1.00 81.56 591 PRO A C 1
ATOM 4596 O O . PRO A 1 591 ? -33.049 0.606 6.250 1.00 81.56 591 PRO A O 1
ATOM 4599 N N . PRO A 1 592 ? -35.136 0.941 5.494 1.00 76.88 592 PRO A N 1
ATOM 4600 C CA . PRO A 1 592 ? -34.702 1.616 4.267 1.00 76.88 592 PRO A CA 1
ATOM 4601 C C . PRO A 1 592 ? -33.778 2.819 4.513 1.00 76.88 592 PRO A C 1
ATOM 4603 O O . PRO A 1 592 ? -32.891 3.099 3.709 1.00 76.88 592 PRO A O 1
ATOM 4606 N N . GLU A 1 593 ? -33.961 3.506 5.639 1.00 80.19 593 GLU A N 1
ATOM 4607 C CA . GLU A 1 593 ? -33.179 4.654 6.083 1.00 80.19 593 GLU A CA 1
ATOM 4608 C C . GLU A 1 593 ? -31.799 4.306 6.662 1.00 80.19 593 GLU A C 1
ATOM 4610 O O . GLU A 1 593 ? -30.945 5.199 6.702 1.00 80.19 593 GLU A O 1
ATOM 4615 N N . THR A 1 594 ? -31.548 3.049 7.062 1.00 85.19 594 THR A N 1
ATOM 4616 C CA . THR A 1 594 ? -30.248 2.601 7.591 1.00 85.19 594 THR A CA 1
ATOM 4617 C C . THR A 1 594 ? -29.145 2.992 6.618 1.00 85.19 594 THR A C 1
ATOM 4619 O O . THR A 1 594 ? -29.171 2.645 5.431 1.00 85.19 594 THR A O 1
ATOM 4622 N N . LYS A 1 595 ? -28.196 3.783 7.118 1.00 90.69 595 LYS A N 1
ATOM 4623 C CA . LYS A 1 595 ? -27.071 4.306 6.341 1.00 90.69 595 LYS A CA 1
ATOM 4624 C C . LYS A 1 595 ? -26.149 3.147 5.946 1.00 90.69 595 LYS A C 1
ATOM 4626 O O . LYS A 1 595 ? -26.227 2.063 6.508 1.00 90.69 595 LYS A O 1
ATOM 4631 N N . VAL A 1 596 ? -25.316 3.356 4.934 1.00 94.06 596 VAL A N 1
ATOM 4632 C CA . VAL A 1 596 ? -24.220 2.435 4.602 1.00 94.06 596 VAL A CA 1
ATOM 4633 C C . VAL A 1 596 ? -23.023 3.304 4.302 1.00 94.06 596 VAL A C 1
ATOM 4635 O O . VAL A 1 596 ? -23.125 4.138 3.403 1.00 94.06 596 VAL A O 1
ATOM 4638 N N . ILE A 1 597 ? -21.920 3.155 5.018 1.00 94.44 597 ILE A N 1
ATOM 4639 C CA . ILE A 1 597 ? -20.657 3.736 4.562 1.00 94.44 597 ILE A CA 1
ATOM 4640 C C . ILE A 1 597 ? -19.876 2.576 3.954 1.00 94.44 597 ILE A C 1
ATOM 4642 O O . ILE A 1 597 ? -19.703 1.549 4.610 1.00 94.44 597 ILE A O 1
ATOM 4646 N N . ALA A 1 598 ? -19.501 2.701 2.682 1.00 93.75 598 ALA A N 1
ATOM 4647 C CA . ALA A 1 598 ? -18.629 1.720 2.048 1.00 93.75 598 ALA A CA 1
ATOM 4648 C C . ALA A 1 598 ? -17.188 2.149 2.204 1.00 93.75 598 ALA A C 1
ATOM 4650 O O . ALA A 1 598 ? -16.873 3.334 2.069 1.00 93.75 598 ALA A O 1
ATOM 4651 N N . ILE A 1 599 ? -16.354 1.190 2.562 1.00 85.81 599 ILE A N 1
ATOM 4652 C CA . ILE A 1 599 ? -15.065 1.473 3.137 1.00 85.81 599 ILE A CA 1
ATOM 4653 C C . ILE A 1 599 ? -14.073 0.428 2.673 1.00 85.81 599 ILE A C 1
ATOM 4655 O O . ILE A 1 599 ? -14.259 -0.749 2.939 1.00 85.81 599 ILE A O 1
ATOM 4659 N N . GLY A 1 600 ? -13.031 0.874 1.997 1.00 79.62 600 GLY A N 1
ATOM 4660 C CA . GLY A 1 600 ? -11.931 0.040 1.555 1.00 79.62 600 GLY A CA 1
ATOM 4661 C C . GLY A 1 600 ? -10.794 0.937 1.114 1.00 79.62 600 GLY A C 1
ATOM 4662 O O . GLY A 1 600 ? -10.981 2.130 0.881 1.00 79.62 600 GLY A O 1
ATOM 4663 N N . GLY A 1 601 ? -9.611 0.366 1.004 1.00 64.12 601 GLY A N 1
ATOM 4664 C CA . GLY A 1 601 ? -8.463 1.037 0.425 1.00 64.12 601 GLY A CA 1
ATOM 4665 C C . GLY A 1 601 ? -7.930 0.294 -0.778 1.00 64.12 601 GLY A C 1
ATOM 4666 O O . GLY A 1 601 ? -8.415 -0.790 -1.073 1.00 64.12 601 GLY A O 1
ATOM 4667 N N . SER A 1 602 ? -6.974 0.885 -1.483 1.00 64.38 602 SER A N 1
ATOM 4668 C CA . SER A 1 602 ? -6.425 0.352 -2.724 1.00 64.38 602 SER A CA 1
ATOM 4669 C C . SER A 1 602 ? -7.380 0.513 -3.893 1.00 64.38 602 SER A C 1
ATOM 4671 O O . SER A 1 602 ? -8.298 1.337 -3.851 1.00 64.38 602 SER A O 1
ATOM 4673 N N . TYR A 1 603 ? -7.240 -0.353 -4.882 1.00 73.38 603 TYR A N 1
ATOM 4674 C CA . TYR A 1 603 ? -8.322 -0.852 -5.710 1.00 73.38 603 TYR A CA 1
ATOM 4675 C C . TYR A 1 603 ? -9.634 -1.100 -4.953 1.00 73.38 603 TYR A C 1
ATOM 4677 O O . TYR A 1 603 ? -10.667 -0.718 -5.472 1.00 73.38 603 TYR A O 1
ATOM 4685 N N . GLY A 1 604 ? -9.665 -1.592 -3.714 1.00 72.94 604 GLY A N 1
ATOM 4686 C CA . GLY A 1 604 ? -10.876 -1.663 -2.873 1.00 72.94 604 GLY A CA 1
ATOM 4687 C C . GLY A 1 604 ? -11.445 -0.282 -2.522 1.00 72.94 604 GLY A C 1
ATOM 4688 O O . GLY A 1 604 ? -12.657 -0.071 -2.493 1.00 72.94 604 GLY A O 1
ATOM 4689 N N . GLY A 1 605 ? -10.581 0.717 -2.367 1.00 76.19 605 GLY A N 1
ATOM 4690 C CA . GLY A 1 605 ? -10.944 2.129 -2.286 1.00 76.19 605 GLY A CA 1
ATOM 4691 C C . GLY A 1 605 ? -11.377 2.701 -3.638 1.00 76.19 605 GLY A C 1
ATOM 4692 O O . GLY A 1 605 ? -12.320 3.492 -3.697 1.00 76.19 605 GLY A O 1
ATOM 4693 N N . MET A 1 606 ? -10.776 2.268 -4.749 1.00 82.12 606 MET A N 1
ATOM 4694 C CA . MET A 1 606 ? -11.233 2.610 -6.101 1.00 82.12 606 MET A CA 1
ATOM 4695 C C . MET A 1 606 ? -12.622 2.019 -6.351 1.00 82.12 606 MET A C 1
ATOM 4697 O O . MET A 1 606 ? -13.527 2.757 -6.709 1.00 82.12 606 MET A O 1
ATOM 4701 N N . LEU A 1 607 ? -12.831 0.733 -6.068 1.00 85.75 607 LEU A N 1
ATOM 4702 C CA . LEU A 1 607 ? -14.094 0.003 -6.080 1.00 85.75 607 LEU A CA 1
ATOM 4703 C C . LEU A 1 607 ? -15.112 0.677 -5.164 1.00 85.75 607 LEU A C 1
ATOM 4705 O O . LEU A 1 607 ? -16.236 0.890 -5.599 1.00 85.75 607 LEU A O 1
ATOM 4709 N N . GLY A 1 608 ? -14.728 1.114 -3.963 1.00 82.94 608 GLY A N 1
ATOM 4710 C CA . GLY A 1 608 ? -15.554 1.947 -3.087 1.00 82.94 608 GLY A CA 1
ATOM 4711 C C . GLY A 1 608 ? -15.960 3.26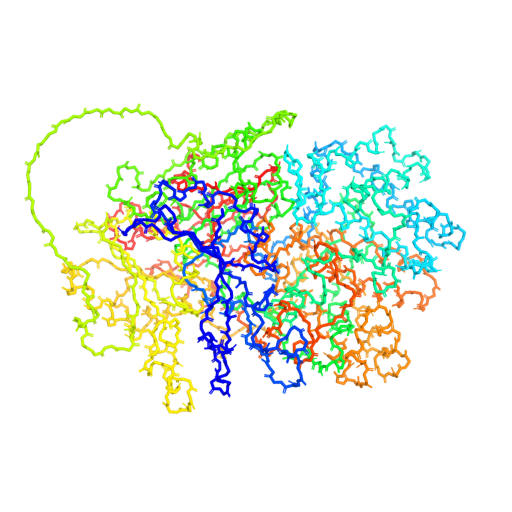7 -3.755 1.00 82.94 608 GLY A C 1
ATOM 4712 O O . GLY A 1 608 ? -17.151 3.566 -3.866 1.00 82.94 608 GLY A O 1
ATOM 4713 N N . THR A 1 609 ? -15.003 4.037 -4.282 1.00 86.00 609 THR A N 1
ATOM 4714 C CA . THR A 1 609 ? -15.260 5.309 -4.990 1.00 86.00 609 THR A CA 1
ATOM 4715 C C . THR A 1 609 ? -16.161 5.103 -6.198 1.00 86.00 609 THR A C 1
ATOM 4717 O O . THR A 1 609 ? -17.155 5.803 -6.380 1.00 86.00 609 THR A O 1
ATOM 4720 N N . TRP A 1 610 ? -15.844 4.121 -7.034 1.00 87.06 610 TRP A N 1
ATOM 4721 C CA . TRP A 1 610 ? -16.578 3.781 -8.237 1.00 87.06 610 TRP A CA 1
ATOM 4722 C C . TRP A 1 610 ? -17.966 3.270 -7.872 1.00 87.06 610 TRP A C 1
ATOM 4724 O O . TRP A 1 610 ? -18.943 3.733 -8.448 1.00 87.06 610 TRP A O 1
ATOM 4734 N N . MET A 1 611 ? -18.111 2.442 -6.842 1.00 82.44 611 MET A N 1
ATOM 4735 C CA . MET A 1 611 ? -19.411 2.067 -6.295 1.00 82.44 611 MET A CA 1
ATOM 4736 C C . MET A 1 611 ? -20.166 3.300 -5.773 1.00 82.44 611 MET A C 1
ATOM 4738 O O . MET A 1 611 ? -21.381 3.361 -5.925 1.00 82.44 611 MET A O 1
ATOM 4742 N N . LYS A 1 612 ? -19.503 4.343 -5.251 1.00 87.44 612 LYS A N 1
ATOM 4743 C CA . LYS A 1 612 ? -20.174 5.597 -4.855 1.00 87.44 612 LYS A CA 1
ATOM 4744 C C . LYS A 1 612 ? -20.605 6.429 -6.058 1.00 87.44 612 LYS A C 1
ATOM 4746 O O . LYS A 1 612 ? -21.663 7.052 -6.023 1.00 87.44 612 LYS A O 1
ATOM 4751 N N . MET A 1 613 ? -19.813 6.414 -7.125 1.00 82.25 613 MET A N 1
ATOM 4752 C CA . MET A 1 613 ? -20.087 7.102 -8.390 1.00 82.25 613 MET A CA 1
ATOM 4753 C C . MET A 1 613 ? -21.118 6.368 -9.266 1.00 82.25 613 MET A C 1
ATOM 4755 O O . MET A 1 613 ? -21.773 7.012 -10.084 1.00 82.25 613 MET A O 1
ATOM 4759 N N . LYS A 1 614 ? -21.259 5.040 -9.134 1.00 80.69 614 LYS A N 1
ATOM 4760 C CA . LYS A 1 614 ? -22.148 4.186 -9.950 1.00 80.69 614 LYS A CA 1
ATOM 4761 C C . LYS A 1 614 ? -23.387 3.688 -9.189 1.00 80.69 614 LYS A C 1
ATOM 4763 O O . LYS A 1 614 ? -24.463 3.642 -9.776 1.00 80.69 614 LYS A O 1
ATOM 4768 N N . TYR A 1 615 ? -23.266 3.402 -7.891 1.00 73.00 615 TYR A N 1
ATOM 4769 C CA . TYR A 1 615 ? -24.331 2.934 -6.986 1.00 73.00 615 TYR A CA 1
ATOM 4770 C C . TYR A 1 615 ? -24.517 3.859 -5.753 1.00 73.00 615 TYR A C 1
ATOM 4772 O O . TYR A 1 615 ? -24.548 3.384 -4.612 1.00 73.00 615 TYR A O 1
ATOM 4780 N N . PRO A 1 616 ? -24.703 5.187 -5.931 1.00 80.00 616 PRO A N 1
ATOM 4781 C CA . PRO A 1 616 ? -24.777 6.168 -4.834 1.00 80.00 616 PRO A CA 1
ATOM 4782 C C . PRO A 1 616 ? -25.924 5.958 -3.831 1.00 80.00 616 PRO A C 1
ATOM 4784 O O . PRO A 1 616 ? -25.939 6.616 -2.790 1.00 80.00 616 PRO A O 1
ATOM 4787 N N . THR A 1 617 ? -26.889 5.089 -4.149 1.00 80.06 617 THR A N 1
ATOM 4788 C CA . THR A 1 617 ? -28.014 4.686 -3.289 1.00 80.06 617 THR A CA 1
ATOM 4789 C C . THR A 1 617 ? -27.749 3.412 -2.490 1.00 80.06 617 THR A C 1
ATOM 4791 O O . THR A 1 617 ? -28.403 3.203 -1.472 1.00 80.06 617 THR A O 1
ATOM 4794 N N . ALA A 1 618 ? -26.814 2.559 -2.923 1.00 79.19 618 ALA A N 1
ATOM 4795 C CA . ALA A 1 618 ? -26.374 1.419 -2.121 1.00 79.19 618 ALA A CA 1
ATOM 4796 C C . ALA A 1 618 ? -25.557 1.917 -0.921 1.00 79.19 618 ALA A C 1
ATOM 4798 O O . ALA A 1 618 ? -25.747 1.450 0.201 1.00 79.19 618 ALA A O 1
ATOM 4799 N N . ILE A 1 619 ? -24.691 2.910 -1.165 1.00 83.62 619 ILE A N 1
ATOM 4800 C CA . ILE A 1 619 ? -23.682 3.389 -0.219 1.00 83.62 619 ILE A CA 1
ATOM 4801 C C . ILE A 1 619 ? -23.736 4.917 -0.071 1.00 83.62 619 ILE A C 1
ATOM 4803 O O . ILE A 1 619 ? -23.621 5.678 -1.030 1.00 83.62 619 ILE A O 1
ATOM 4807 N N . HIS A 1 620 ? -23.993 5.380 1.153 1.00 87.88 620 HIS A N 1
ATOM 4808 C CA . HIS A 1 620 ? -24.363 6.754 1.506 1.00 87.88 620 HIS A CA 1
ATOM 4809 C C . HIS A 1 620 ? -23.160 7.688 1.644 1.00 87.88 620 HIS A C 1
ATOM 4811 O O . HIS A 1 620 ? -23.190 8.791 1.098 1.00 87.88 620 HIS A O 1
ATOM 4817 N N . GLY A 1 621 ? -22.107 7.229 2.310 1.00 90.00 621 GLY A N 1
ATOM 4818 C CA . GLY A 1 621 ? -20.781 7.839 2.296 1.00 90.00 621 GLY A CA 1
ATOM 4819 C C . GLY A 1 621 ? -19.773 6.830 1.768 1.00 90.00 621 GLY A C 1
ATOM 4820 O O . GLY A 1 621 ? -20.073 5.633 1.724 1.00 90.00 621 GLY A O 1
ATOM 4821 N N . VAL A 1 622 ? -18.600 7.310 1.368 1.00 92.50 622 VAL A N 1
ATOM 4822 C CA . VAL A 1 622 ? -17.478 6.426 1.070 1.00 92.50 622 VAL A CA 1
ATOM 4823 C C . VAL A 1 622 ? -16.223 6.864 1.768 1.00 92.50 622 VAL A C 1
ATOM 4825 O O . VAL A 1 622 ? -15.942 8.050 1.940 1.00 92.50 622 VAL A O 1
ATOM 4828 N N . TRP A 1 623 ? -15.509 5.828 2.152 1.00 89.06 623 TRP A N 1
ATOM 4829 C CA . TRP A 1 623 ? -14.154 5.826 2.596 1.00 89.06 623 TRP A CA 1
ATOM 4830 C C . TRP A 1 623 ? -13.379 4.989 1.560 1.00 89.06 623 TRP A C 1
ATOM 4832 O O . TRP A 1 623 ? -13.451 3.768 1.532 1.00 89.06 623 TRP A O 1
ATOM 4842 N N . ALA A 1 624 ? -12.744 5.689 0.624 1.00 84.56 624 ALA A N 1
ATOM 4843 C CA . ALA A 1 624 ? -11.980 5.161 -0.496 1.00 84.56 624 ALA A CA 1
ATOM 4844 C C . ALA A 1 624 ? -10.478 5.426 -0.338 1.00 84.56 624 ALA A C 1
ATOM 4846 O O . ALA A 1 624 ? -9.955 6.423 -0.845 1.00 84.56 624 ALA A O 1
ATOM 4847 N N . SER A 1 625 ? -9.808 4.591 0.449 1.00 66.81 625 SER A N 1
ATOM 4848 C CA . SER A 1 625 ? -8.536 4.969 1.039 1.00 66.81 625 SER A CA 1
ATOM 4849 C C . SER A 1 625 ? -7.492 5.182 -0.016 1.00 66.81 625 SER A C 1
ATOM 4851 O O . SER A 1 625 ? -7.059 4.237 -0.682 1.00 66.81 625 SER A O 1
ATOM 4853 N N . SER A 1 626 ? -7.089 6.445 -0.092 1.00 62.50 626 SER A N 1
ATOM 4854 C CA . SER A 1 626 ? -6.018 6.914 -0.947 1.00 62.50 626 SER A CA 1
ATOM 4855 C C . SER A 1 626 ? -6.236 6.511 -2.394 1.00 62.50 626 SER A C 1
ATOM 4857 O O . SER A 1 626 ? -5.289 6.274 -3.138 1.00 62.50 626 SER A O 1
ATOM 4859 N N . ALA A 1 627 ? -7.515 6.385 -2.751 1.00 73.38 627 ALA A N 1
ATOM 4860 C CA . ALA A 1 627 ? -7.918 5.703 -3.948 1.00 73.38 627 ALA A CA 1
ATOM 4861 C C . ALA A 1 627 ? -7.411 6.507 -5.154 1.00 73.38 627 ALA A C 1
ATOM 4863 O O . ALA A 1 627 ? -7.793 7.673 -5.319 1.00 73.38 627 ALA A O 1
ATOM 4864 N N . PRO A 1 628 ? -6.575 5.903 -6.003 1.00 65.56 628 PRO A N 1
ATOM 4865 C CA . PRO A 1 628 ? -5.831 6.560 -7.082 1.00 65.56 628 PRO A CA 1
ATOM 4866 C C . PRO A 1 628 ? -6.697 6.868 -8.318 1.00 65.56 628 PRO A C 1
ATOM 4868 O O . PRO A 1 628 ? -6.381 6.569 -9.471 1.00 65.56 628 PRO A O 1
ATOM 4871 N N . VAL A 1 629 ? -7.876 7.434 -8.089 1.00 68.69 629 VAL A N 1
ATOM 4872 C CA . VAL A 1 629 ? -8.974 7.460 -9.060 1.00 68.69 629 VAL A CA 1
ATOM 4873 C C . VAL A 1 629 ? -8.778 8.435 -10.226 1.00 68.69 629 VAL A C 1
ATOM 4875 O O . VAL A 1 629 ? -9.696 8.563 -11.038 1.00 68.69 629 VAL A O 1
ATOM 4878 N N . ILE A 1 630 ? -7.622 9.108 -10.333 1.00 67.75 630 ILE A N 1
ATOM 4879 C CA . ILE A 1 630 ? -7.328 10.061 -11.416 1.00 67.75 630 ILE A CA 1
ATOM 4880 C C . ILE A 1 630 ? -6.035 9.820 -12.211 1.00 67.75 630 ILE A C 1
ATOM 4882 O O . ILE A 1 630 ? -5.827 10.575 -13.147 1.00 67.75 630 ILE A O 1
ATOM 4886 N N . TRP A 1 631 ? -5.180 8.823 -11.942 1.00 60.56 631 TRP A N 1
ATOM 4887 C CA . TRP A 1 631 ? -3.939 8.690 -12.747 1.00 60.56 631 TRP A CA 1
ATOM 4888 C C . TRP A 1 631 ? -4.156 8.208 -14.189 1.00 60.56 631 TRP A C 1
ATOM 4890 O O . TRP A 1 631 ? -3.314 8.420 -15.060 1.00 60.56 631 TRP A O 1
ATOM 4900 N N . PHE A 1 632 ? -5.288 7.568 -14.474 1.00 67.69 632 PHE A N 1
ATOM 4901 C CA . PHE A 1 632 ? -5.636 7.148 -15.831 1.00 67.69 632 PHE A CA 1
ATOM 4902 C C . PHE A 1 632 ? -5.471 8.291 -16.850 1.00 67.69 632 PHE A C 1
ATOM 4904 O O . PHE A 1 632 ? -5.537 9.472 -16.507 1.00 67.69 632 PHE A O 1
ATOM 4911 N N . ASN A 1 633 ? -5.264 7.941 -18.123 1.00 54.31 633 ASN A N 1
ATOM 4912 C CA . ASN A 1 633 ? -5.089 8.921 -19.198 1.00 54.31 633 ASN A CA 1
ATOM 4913 C C . ASN A 1 633 ? -6.161 10.036 -19.141 1.00 54.31 633 ASN A C 1
ATOM 4915 O O . ASN A 1 633 ? -7.328 9.747 -18.887 1.00 54.31 633 ASN A O 1
ATOM 4919 N N . GLU A 1 634 ? -5.749 11.282 -19.405 1.00 55.22 634 GLU A N 1
ATOM 4920 C CA . GLU A 1 634 ? -6.461 12.547 -19.097 1.00 55.22 634 GLU A CA 1
ATOM 4921 C C . GLU A 1 634 ? -6.370 13.040 -17.627 1.00 55.22 634 GLU A C 1
ATOM 4923 O O . GLU A 1 634 ? -6.863 14.121 -17.318 1.00 55.22 634 GLU A O 1
ATOM 4928 N N . GLY A 1 635 ? -5.653 12.337 -16.743 1.00 55.50 635 GLY A N 1
ATOM 4929 C CA . GLY A 1 635 ? -5.483 12.649 -15.312 1.00 55.50 635 GLY A CA 1
ATOM 4930 C C . GLY A 1 635 ? -4.680 13.895 -14.899 1.00 55.50 635 GLY A C 1
ATOM 4931 O O . GLY A 1 635 ? -4.558 14.170 -13.709 1.00 55.50 635 GLY A O 1
ATOM 4932 N N . GLU A 1 636 ? -4.100 14.633 -15.850 1.00 61.06 636 GLU A N 1
ATOM 4933 C CA . GLU A 1 636 ? -3.202 15.794 -15.642 1.00 61.06 636 GLU A CA 1
ATOM 4934 C C . GLU A 1 636 ? -1.925 15.547 -14.795 1.00 61.06 636 GLU A C 1
ATOM 4936 O O . GLU A 1 636 ? -1.237 16.503 -14.424 1.00 61.06 636 GLU A O 1
ATOM 4941 N N . ILE A 1 637 ? -1.541 14.292 -14.526 1.00 59.78 637 ILE A N 1
ATOM 4942 C CA . ILE A 1 637 ? -0.357 13.989 -13.703 1.00 59.78 637 ILE A CA 1
ATOM 4943 C C . ILE A 1 637 ? 0.954 14.058 -14.524 1.00 59.78 637 ILE A C 1
ATOM 4945 O O . ILE A 1 637 ? 1.013 13.506 -15.626 1.00 59.78 637 ILE A O 1
ATOM 4949 N N . PRO A 1 638 ? 2.026 14.723 -14.036 1.00 62.34 638 PRO A N 1
ATOM 4950 C CA . PRO A 1 638 ? 3.304 14.790 -14.750 1.00 62.34 638 PRO A CA 1
ATOM 4951 C C . PRO A 1 638 ? 4.045 13.448 -14.835 1.00 62.34 638 PRO A C 1
ATOM 4953 O O . PRO A 1 638 ? 4.120 12.708 -13.859 1.00 62.34 638 PRO A O 1
ATOM 4956 N N . LEU A 1 639 ? 4.729 13.196 -15.956 1.00 59.56 639 LEU A N 1
ATOM 4957 C CA . LEU A 1 639 ? 5.768 12.161 -16.020 1.00 59.56 639 LEU A CA 1
ATOM 4958 C C . LEU A 1 639 ? 6.875 12.477 -15.002 1.00 59.56 639 LEU A C 1
ATOM 4960 O O . LEU A 1 639 ? 7.268 13.635 -14.845 1.00 59.56 639 LEU A O 1
ATOM 4964 N N . GLY A 1 640 ? 7.360 11.466 -14.280 1.00 59.38 640 GLY A N 1
ATOM 4965 C CA . GLY A 1 640 ? 8.240 11.701 -13.134 1.00 59.38 640 GLY A CA 1
ATOM 4966 C C . GLY A 1 640 ? 7.517 12.332 -11.932 1.00 59.38 640 GLY A C 1
ATOM 4967 O O . GLY A 1 640 ? 8.170 12.886 -11.031 1.00 59.38 640 GLY A O 1
ATOM 4968 N N . ALA A 1 641 ? 6.186 12.210 -11.849 1.00 65.44 641 ALA A N 1
ATOM 4969 C CA . ALA A 1 641 ? 5.471 12.364 -10.586 1.00 65.44 641 ALA A CA 1
ATOM 4970 C C . ALA A 1 641 ? 5.894 11.320 -9.541 1.00 65.44 641 ALA A C 1
ATOM 4972 O O . ALA A 1 641 ? 5.744 11.651 -8.363 1.00 65.44 641 ALA A O 1
ATOM 4973 N N . TYR A 1 642 ? 6.642 10.270 -9.934 1.00 65.38 642 TYR A N 1
ATOM 4974 C CA . TYR A 1 642 ? 7.624 9.538 -9.117 1.00 65.38 642 TYR A CA 1
ATOM 4975 C C . TYR A 1 642 ? 9.158 9.691 -9.375 1.00 65.38 642 TYR A C 1
ATOM 4977 O O . TYR A 1 642 ? 9.964 9.109 -8.679 1.00 65.38 642 TYR A O 1
ATOM 4985 N N . GLY A 1 643 ? 9.642 10.643 -10.178 1.00 65.69 643 GLY A N 1
ATOM 4986 C CA . GLY A 1 643 ? 11.067 11.067 -10.120 1.00 65.69 643 GLY A CA 1
ATOM 4987 C C . GLY A 1 643 ? 11.344 12.193 -9.102 1.00 65.69 643 GLY A C 1
ATOM 4988 O O . GLY A 1 643 ? 12.194 12.118 -8.234 1.00 65.69 643 GLY A O 1
ATOM 4989 N N . SER A 1 644 ? 10.545 13.260 -9.137 1.00 69.62 644 SER A N 1
ATOM 4990 C CA . SER A 1 644 ? 10.754 14.527 -8.393 1.00 69.62 644 SER A CA 1
ATOM 4991 C C . SER A 1 644 ? 10.806 14.477 -6.847 1.00 69.62 644 SER A C 1
ATOM 4993 O O . SER A 1 644 ? 11.850 14.642 -6.230 1.00 69.62 644 SER A O 1
ATOM 4995 N N . ARG A 1 645 ? 9.649 14.301 -6.199 1.00 72.75 645 ARG A N 1
ATOM 4996 C CA . ARG A 1 645 ? 9.441 14.155 -4.746 1.00 72.75 645 ARG A CA 1
ATOM 4997 C C . ARG A 1 645 ? 10.156 12.956 -4.066 1.00 72.75 645 ARG A C 1
ATOM 4999 O O . ARG A 1 645 ? 9.806 12.615 -2.940 1.00 72.75 645 ARG A O 1
ATOM 5006 N N . ILE A 1 646 ? 11.120 12.340 -4.751 1.00 72.31 646 ILE A N 1
ATOM 5007 C CA . ILE A 1 646 ? 11.785 11.106 -4.358 1.00 72.31 646 ILE A CA 1
ATOM 5008 C C . ILE A 1 646 ? 12.927 11.526 -3.504 1.00 72.31 646 ILE A C 1
ATOM 5010 O O . ILE A 1 646 ? 12.799 11.669 -2.299 1.00 72.31 646 ILE A O 1
ATOM 5014 N N . LYS A 1 647 ? 13.793 12.213 -4.216 1.00 74.62 647 LYS A N 1
ATOM 5015 C CA . LYS A 1 647 ? 14.631 13.298 -3.824 1.00 74.62 647 LYS A CA 1
ATOM 5016 C C . LYS A 1 647 ? 13.988 14.338 -2.876 1.00 74.62 647 LYS A C 1
ATOM 5018 O O . LYS A 1 647 ? 14.689 15.162 -2.326 1.00 74.62 647 LYS A O 1
ATOM 5023 N N . LYS A 1 648 ? 12.672 14.338 -2.613 1.00 73.81 648 LYS A N 1
ATOM 5024 C CA . LYS A 1 648 ? 12.080 15.100 -1.492 1.00 73.81 648 LYS A CA 1
ATOM 5025 C C . LYS A 1 648 ? 12.021 14.288 -0.194 1.00 73.81 648 LYS A C 1
ATOM 5027 O O . LYS A 1 648 ? 12.349 14.859 0.842 1.00 73.81 648 LYS A O 1
ATOM 5032 N N . ALA A 1 649 ? 11.734 12.987 -0.250 1.00 75.56 649 ALA A N 1
ATOM 5033 C CA . ALA A 1 649 ? 12.275 12.076 0.753 1.00 75.56 649 ALA A CA 1
ATOM 5034 C C . ALA A 1 649 ? 13.806 12.227 0.865 1.00 75.56 649 ALA A C 1
ATOM 5036 O O . ALA A 1 649 ? 14.271 12.256 1.993 1.00 75.56 649 ALA A O 1
ATOM 5037 N N . PHE A 1 650 ? 14.548 12.572 -0.209 1.00 76.12 650 PHE A N 1
ATOM 5038 C CA . PHE A 1 650 ? 15.963 13.002 -0.086 1.00 76.12 650 PHE A CA 1
ATOM 5039 C C . PHE A 1 650 ? 16.241 14.339 0.561 1.00 76.12 650 PHE A C 1
ATOM 5041 O O . PHE A 1 650 ? 17.373 14.586 0.949 1.00 76.12 650 PHE A O 1
ATOM 5048 N N . ASN A 1 651 ? 15.253 15.185 0.822 1.00 77.44 651 ASN A N 1
ATOM 5049 C CA . ASN A 1 651 ? 15.567 16.511 1.342 1.00 77.44 651 ASN A CA 1
ATOM 5050 C C . ASN A 1 651 ? 15.210 16.700 2.822 1.00 77.44 651 ASN A C 1
ATOM 5052 O O . ASN A 1 651 ? 15.971 17.352 3.526 1.00 77.44 651 ASN A O 1
ATOM 5056 N N . ILE A 1 652 ? 14.112 16.144 3.356 1.00 74.62 652 ILE A N 1
ATOM 5057 C CA . ILE A 1 652 ? 13.426 16.776 4.518 1.00 74.62 652 ILE A CA 1
ATOM 5058 C C . ILE A 1 652 ? 14.145 16.650 5.898 1.00 74.62 652 ILE A C 1
ATOM 5060 O O . ILE A 1 652 ? 13.614 17.100 6.904 1.00 74.62 652 ILE A O 1
ATOM 5064 N N . PHE A 1 653 ? 15.389 16.152 5.983 1.00 77.00 653 PHE A N 1
ATOM 5065 C CA . PHE A 1 653 ? 16.318 16.535 7.078 1.00 77.00 653 PHE A CA 1
ATOM 5066 C C . PHE A 1 653 ? 17.777 16.756 6.643 1.00 77.00 653 PHE A C 1
ATOM 5068 O O . PHE A 1 653 ? 18.598 17.120 7.482 1.00 77.00 653 PHE A O 1
ATOM 5075 N N . GLY A 1 654 ? 18.099 16.631 5.347 1.00 73.62 654 GLY A N 1
ATOM 5076 C CA . GLY A 1 654 ? 19.270 17.328 4.812 1.00 73.62 654 GLY A CA 1
ATOM 5077 C C . GLY A 1 654 ? 20.136 16.624 3.769 1.00 73.62 654 GLY A C 1
ATOM 5078 O O . GLY A 1 654 ? 21.354 16.811 3.819 1.00 73.62 654 GLY A O 1
ATOM 5079 N N . CYS A 1 655 ? 19.564 15.874 2.828 1.00 77.44 655 CYS A N 1
ATOM 5080 C CA . CYS A 1 655 ? 20.261 15.492 1.594 1.00 77.44 655 CYS A CA 1
ATOM 5081 C C . CYS A 1 655 ? 19.669 16.223 0.390 1.00 77.44 655 CYS A C 1
ATOM 5083 O O . CYS A 1 655 ? 19.358 15.671 -0.662 1.00 77.44 655 CYS A O 1
ATOM 5085 N N . ASN A 1 656 ? 19.589 17.544 0.568 1.00 71.06 656 ASN A N 1
ATOM 5086 C CA . ASN A 1 656 ? 19.214 18.606 -0.387 1.00 71.06 656 ASN A CA 1
ATOM 5087 C C . ASN A 1 656 ? 20.215 18.770 -1.543 1.00 71.06 656 ASN A C 1
ATOM 5089 O O . ASN A 1 656 ? 20.484 19.845 -2.062 1.00 71.06 656 ASN A O 1
ATOM 5093 N N . ASP A 1 657 ? 20.821 17.654 -1.847 1.00 63.78 657 ASP A N 1
ATOM 5094 C CA . ASP A 1 657 ? 22.223 17.406 -1.618 1.00 63.78 657 ASP A CA 1
ATOM 5095 C C . ASP A 1 657 ? 22.257 15.863 -1.712 1.00 63.78 657 ASP A C 1
ATOM 5097 O O . ASP A 1 657 ? 22.302 15.196 -0.694 1.00 63.78 657 ASP A O 1
ATOM 5101 N N . THR A 1 658 ? 22.109 15.281 -2.906 1.00 67.50 658 THR A N 1
ATOM 5102 C CA . THR A 1 658 ? 22.106 13.832 -3.226 1.00 67.50 658 THR A CA 1
ATOM 5103 C C . THR A 1 658 ? 22.780 13.582 -4.593 1.00 67.50 658 THR A C 1
ATOM 5105 O O . THR A 1 658 ? 22.054 13.685 -5.542 1.00 67.50 658 THR A O 1
ATOM 5108 N N . ASP A 1 659 ? 24.104 13.439 -4.842 1.00 73.50 659 ASP A N 1
ATOM 5109 C CA . ASP A 1 659 ? 24.694 13.640 -6.221 1.00 73.50 659 ASP A CA 1
ATOM 5110 C C . ASP A 1 659 ? 25.497 12.474 -6.748 1.00 73.50 659 ASP A C 1
ATOM 5112 O O . ASP A 1 659 ? 25.331 12.086 -7.899 1.00 73.50 659 ASP A O 1
ATOM 5116 N N . ALA A 1 660 ? 26.370 11.921 -5.919 1.00 76.94 660 ALA A N 1
ATOM 5117 C CA . ALA A 1 660 ? 27.400 11.036 -6.418 1.00 76.94 660 ALA A CA 1
ATOM 5118 C C . ALA A 1 660 ? 26.831 9.812 -7.110 1.00 76.94 660 ALA A C 1
ATOM 5120 O O . ALA A 1 660 ? 27.331 9.417 -8.158 1.00 76.94 660 ALA A O 1
ATOM 5121 N N . LEU A 1 661 ? 25.725 9.260 -6.612 1.00 80.81 661 LEU A N 1
ATOM 5122 C CA . LEU A 1 661 ? 25.131 8.148 -7.319 1.00 80.81 661 LEU A CA 1
ATOM 5123 C C . LEU A 1 661 ? 24.743 8.505 -8.771 1.00 80.81 661 LEU A C 1
ATOM 5125 O O . LEU A 1 661 ? 24.796 7.586 -9.558 1.00 80.81 661 LEU A O 1
ATOM 5129 N N . TYR A 1 662 ? 24.441 9.768 -9.158 1.00 81.88 662 TYR A N 1
ATOM 5130 C CA . TYR A 1 662 ? 24.149 10.238 -10.542 1.00 81.88 662 TYR A CA 1
ATOM 5131 C C . TYR A 1 662 ? 25.395 10.204 -11.445 1.00 81.88 662 TYR A C 1
ATOM 5133 O O . TYR A 1 662 ? 25.312 10.039 -12.669 1.00 81.88 662 TYR A O 1
ATOM 5141 N N . ASP A 1 663 ? 26.568 10.224 -10.830 1.00 82.12 663 ASP A N 1
ATOM 5142 C CA . ASP A 1 663 ? 27.820 9.934 -11.510 1.00 82.12 663 ASP A CA 1
ATOM 5143 C C . ASP A 1 663 ? 28.110 8.429 -11.531 1.00 82.12 663 ASP A C 1
ATOM 5145 O O . ASP A 1 663 ? 28.547 7.911 -12.560 1.00 82.12 663 ASP A O 1
ATOM 5149 N N . GLY A 1 664 ? 27.802 7.683 -10.464 1.00 87.31 664 GLY A N 1
ATOM 5150 C CA . GLY A 1 664 ? 27.851 6.209 -10.473 1.00 87.31 664 GLY A CA 1
ATOM 5151 C C . GLY A 1 664 ? 26.926 5.617 -11.534 1.00 87.31 664 GLY A C 1
ATOM 5152 O O . GLY A 1 664 ? 27.256 4.685 -12.265 1.00 87.31 664 GLY A O 1
ATOM 5153 N N . PHE A 1 665 ? 25.820 6.300 -11.702 1.00 89.56 665 PHE A N 1
ATOM 5154 C CA . PHE A 1 665 ? 24.785 6.164 -12.686 1.00 89.56 665 PHE A CA 1
ATOM 5155 C C . PHE A 1 665 ? 25.290 6.078 -14.094 1.00 89.56 665 PHE A C 1
ATOM 5157 O O . PHE A 1 665 ? 25.370 5.014 -14.721 1.00 89.56 665 PHE A O 1
ATOM 5164 N N . ASN A 1 666 ? 25.764 7.222 -14.538 1.00 86.69 666 ASN A N 1
ATOM 5165 C CA . ASN A 1 666 ? 26.344 7.351 -15.838 1.00 86.69 666 ASN A CA 1
ATOM 5166 C C . ASN A 1 666 ? 27.660 6.544 -15.918 1.00 86.69 666 ASN A C 1
ATOM 5168 O O . ASN A 1 666 ? 28.044 6.159 -17.019 1.00 86.69 666 ASN A O 1
ATOM 5172 N N . THR A 1 667 ? 28.289 6.164 -14.791 1.00 90.44 667 THR A N 1
ATOM 5173 C CA . THR A 1 667 ? 29.423 5.219 -14.736 1.00 90.44 667 THR A CA 1
ATOM 5174 C C . THR A 1 667 ? 29.034 3.798 -15.155 1.00 90.44 667 THR A C 1
ATOM 5176 O O . THR A 1 667 ? 29.711 3.247 -16.018 1.00 90.44 667 THR A O 1
ATOM 5179 N N . ILE A 1 668 ? 27.949 3.196 -14.665 1.00 91.25 668 ILE A N 1
ATOM 5180 C CA . ILE A 1 668 ? 27.507 1.860 -15.127 1.00 91.25 668 ILE A CA 1
ATOM 5181 C C . ILE A 1 668 ? 26.928 1.907 -16.525 1.00 91.25 668 ILE A C 1
ATOM 5183 O O . ILE A 1 668 ? 27.363 1.135 -17.380 1.00 91.25 668 ILE A O 1
ATOM 5187 N N . LYS A 1 669 ? 26.018 2.847 -16.806 1.00 90.00 669 LYS A N 1
ATOM 5188 C CA . LYS A 1 669 ? 25.448 2.986 -18.152 1.00 90.00 669 LYS A CA 1
ATOM 5189 C C . LYS A 1 669 ? 26.545 3.291 -19.183 1.00 90.00 669 LYS A C 1
ATOM 5191 O O . LYS A 1 669 ? 26.358 3.035 -20.369 1.00 90.00 669 LYS A O 1
ATOM 5196 N N . SER A 1 670 ? 27.719 3.781 -18.761 1.00 90.94 670 SER A N 1
ATOM 5197 C CA . SER A 1 670 ? 28.955 3.878 -19.557 1.00 90.94 670 SER A CA 1
ATOM 5198 C C . SER A 1 670 ? 29.754 2.565 -19.620 1.00 90.94 670 SER A C 1
ATOM 5200 O O . SER A 1 670 ? 29.985 2.049 -20.717 1.00 90.94 670 SER A O 1
ATOM 5202 N N . LEU A 1 671 ? 30.160 1.999 -18.476 1.00 91.62 671 LEU A N 1
ATOM 5203 C CA . LEU A 1 671 ? 30.963 0.771 -18.380 1.00 91.62 671 LEU A CA 1
ATOM 5204 C C . LEU A 1 671 ? 30.274 -0.410 -19.073 1.00 91.62 671 LEU A C 1
ATOM 5206 O O . LEU A 1 671 ? 30.914 -1.178 -19.788 1.00 91.62 671 LEU A O 1
ATOM 5210 N N . GLY A 1 672 ? 28.961 -0.514 -18.922 1.00 90.56 672 GLY A N 1
ATOM 5211 C CA . GLY A 1 672 ? 28.148 -1.578 -19.477 1.00 90.56 672 GLY A CA 1
ATOM 5212 C C . GLY A 1 672 ? 28.183 -1.684 -21.004 1.00 90.56 672 GLY A C 1
ATOM 5213 O O . GLY A 1 672 ? 27.985 -2.764 -21.550 1.00 90.56 672 GLY A O 1
ATOM 5214 N N . LYS A 1 673 ? 28.558 -0.624 -21.728 1.00 91.81 673 LYS A N 1
ATOM 5215 C CA . LYS A 1 673 ? 28.678 -0.652 -23.199 1.00 91.81 673 LYS A CA 1
ATOM 5216 C C . LYS A 1 673 ? 29.762 -1.606 -23.723 1.00 91.81 673 LYS A C 1
ATOM 5218 O O . LYS A 1 673 ? 29.798 -1.904 -24.915 1.00 91.81 673 LYS A O 1
ATOM 5223 N N . ASN A 1 674 ? 30.666 -2.092 -22.868 1.00 91.25 674 ASN A N 1
ATOM 5224 C CA . ASN A 1 674 ? 31.757 -2.994 -23.251 1.00 91.25 674 ASN A CA 1
ATOM 5225 C C . ASN A 1 674 ? 31.873 -4.220 -22.316 1.00 91.25 674 ASN A C 1
ATOM 5227 O O . ASN A 1 674 ? 31.526 -4.114 -21.139 1.00 91.25 674 ASN A O 1
ATOM 5231 N N . PRO A 1 675 ? 32.362 -5.379 -22.808 1.00 93.38 675 PRO A N 1
ATOM 5232 C CA . PRO A 1 675 ? 32.452 -6.606 -22.010 1.00 93.38 675 PRO A CA 1
ATOM 5233 C C . PRO A 1 675 ? 33.341 -6.482 -20.767 1.00 93.38 675 PRO A C 1
ATOM 5235 O O . PRO A 1 675 ? 33.037 -7.066 -19.732 1.00 93.38 675 PRO A O 1
ATOM 5238 N N . GLU A 1 676 ? 34.434 -5.720 -20.844 1.00 93.31 676 GLU A N 1
ATOM 5239 C CA . GLU A 1 676 ? 35.357 -5.509 -19.727 1.00 93.31 676 GLU A CA 1
ATOM 5240 C C . GLU A 1 676 ? 34.696 -4.726 -18.584 1.00 93.31 676 GLU A C 1
ATOM 5242 O O . GLU A 1 676 ? 34.857 -5.080 -17.414 1.00 93.31 676 GLU A O 1
ATOM 5247 N N . GLY A 1 677 ? 33.912 -3.700 -18.921 1.00 93.25 677 GLY A N 1
ATOM 5248 C CA . GLY A 1 677 ? 33.081 -2.969 -17.974 1.00 93.25 677 GLY A CA 1
ATOM 5249 C C . GLY A 1 677 ? 31.975 -3.850 -17.405 1.00 93.25 677 GLY A C 1
ATOM 5250 O O . GLY A 1 677 ? 31.910 -3.988 -16.189 1.00 93.25 677 GLY A O 1
ATOM 5251 N N . ARG A 1 678 ? 31.194 -4.552 -18.241 1.00 95.06 678 ARG A N 1
ATOM 5252 C CA . ARG A 1 678 ? 30.198 -5.535 -17.765 1.00 95.06 678 ARG A CA 1
ATOM 5253 C C . ARG A 1 678 ? 30.797 -6.583 -16.826 1.00 95.06 678 ARG A C 1
ATOM 5255 O O . ARG A 1 678 ? 30.157 -6.943 -15.842 1.00 95.06 678 ARG A O 1
ATOM 5262 N N . LYS A 1 679 ? 32.053 -6.997 -17.028 1.00 93.69 679 LYS A N 1
ATOM 5263 C CA . LYS A 1 679 ? 32.760 -7.854 -16.066 1.00 93.69 679 LYS A CA 1
ATOM 5264 C C . LYS A 1 679 ? 33.106 -7.135 -14.752 1.00 93.69 679 LYS A C 1
ATOM 5266 O O . LYS A 1 679 ? 32.853 -7.712 -13.704 1.00 93.69 679 LYS A O 1
ATOM 5271 N N . LYS A 1 680 ? 33.627 -5.896 -14.768 1.00 93.44 680 LYS A N 1
ATOM 5272 C CA . LYS A 1 680 ? 33.859 -5.105 -13.530 1.00 93.44 680 LYS A CA 1
ATOM 5273 C C . LYS A 1 680 ? 32.578 -5.024 -12.691 1.00 93.44 680 LYS A C 1
ATOM 5275 O O . LYS A 1 680 ? 32.614 -5.199 -11.482 1.00 93.44 680 LYS A O 1
ATOM 5280 N N . LEU A 1 681 ? 31.455 -4.793 -13.362 1.00 94.12 681 LEU A N 1
ATOM 5281 C CA . LEU A 1 681 ? 30.127 -4.676 -12.764 1.00 94.12 681 LEU A CA 1
ATOM 5282 C C . LEU A 1 681 ? 29.660 -6.032 -12.208 1.00 94.12 681 LEU A C 1
ATOM 5284 O O . LEU A 1 681 ? 29.231 -6.104 -11.060 1.00 94.12 681 LEU A O 1
ATOM 5288 N N . SER A 1 682 ? 29.888 -7.117 -12.962 1.00 92.38 682 SER A N 1
ATOM 5289 C CA . SER A 1 682 ? 29.689 -8.497 -12.488 1.00 92.38 682 SER A CA 1
ATOM 5290 C C . SER A 1 682 ? 30.489 -8.799 -11.206 1.00 92.38 682 SER A C 1
ATOM 5292 O O . SER A 1 682 ? 30.001 -9.467 -10.300 1.00 92.38 682 SER A O 1
ATOM 5294 N N . ASP A 1 683 ? 31.724 -8.292 -11.121 1.00 92.81 683 ASP A N 1
ATOM 5295 C CA . ASP A 1 683 ? 32.646 -8.558 -10.013 1.00 92.81 683 ASP A CA 1
ATOM 5296 C C . ASP A 1 683 ? 32.337 -7.728 -8.744 1.00 92.81 683 ASP A C 1
ATOM 5298 O O . ASP A 1 683 ? 32.505 -8.243 -7.637 1.00 92.81 683 ASP A O 1
ATOM 5302 N N . VAL A 1 684 ? 31.906 -6.461 -8.872 1.00 93.06 684 VAL A N 1
ATOM 5303 C CA . VAL A 1 684 ? 31.567 -5.595 -7.715 1.00 93.06 684 VAL A CA 1
ATOM 5304 C C . VAL A 1 684 ? 30.267 -6.049 -7.060 1.00 93.06 684 VAL A C 1
ATOM 5306 O O . VAL A 1 684 ? 30.207 -6.247 -5.842 1.00 93.06 684 VAL A O 1
ATOM 5309 N N . PHE A 1 685 ? 29.232 -6.236 -7.876 1.00 91.38 685 PHE A N 1
ATOM 5310 C CA . PHE A 1 685 ? 27.872 -6.502 -7.417 1.00 91.38 685 PHE A CA 1
ATOM 5311 C C . PHE A 1 685 ? 27.570 -7.986 -7.218 1.00 91.38 685 PHE A C 1
ATOM 5313 O O . PHE A 1 685 ? 26.408 -8.344 -7.097 1.00 91.38 685 PHE A O 1
ATOM 5320 N N . VAL A 1 686 ? 28.606 -8.833 -7.146 1.00 90.81 686 VAL A N 1
ATOM 5321 C CA . VAL A 1 686 ? 28.515 -10.237 -6.690 1.00 90.81 686 VAL A CA 1
ATOM 5322 C C . VAL A 1 686 ? 27.578 -11.098 -7.553 1.00 90.81 686 VAL A C 1
ATOM 5324 O O . VAL A 1 686 ? 26.940 -12.038 -7.090 1.00 90.81 686 VAL A O 1
ATOM 5327 N N . VAL A 1 687 ? 27.487 -10.742 -8.829 1.00 88.44 687 VAL A N 1
ATOM 5328 C CA . VAL A 1 687 ? 26.432 -11.168 -9.753 1.00 88.44 687 VAL A CA 1
ATOM 5329 C C . VAL A 1 687 ? 26.432 -12.681 -9.925 1.00 88.44 687 VAL A C 1
ATOM 5331 O O . VAL A 1 687 ? 27.454 -13.253 -10.316 1.00 88.44 687 VAL A O 1
ATOM 5334 N N . ASP A 1 688 ? 25.301 -13.323 -9.625 1.00 85.44 688 ASP A N 1
ATOM 5335 C CA . ASP A 1 688 ? 25.154 -14.780 -9.702 1.00 85.44 688 ASP A CA 1
ATOM 5336 C C . ASP A 1 688 ? 25.488 -15.281 -11.120 1.00 85.44 688 ASP A C 1
ATOM 5338 O O . ASP A 1 688 ? 25.433 -14.574 -12.126 1.00 85.44 688 ASP A O 1
ATOM 5342 N N . GLN A 1 689 ? 25.930 -16.529 -11.208 1.00 84.25 689 GLN A N 1
ATOM 5343 C CA . GLN A 1 689 ? 26.400 -17.155 -12.441 1.00 84.25 689 GLN A CA 1
ATOM 5344 C C . GLN A 1 689 ? 25.279 -17.723 -13.308 1.00 84.25 689 GLN A C 1
ATOM 5346 O O . GLN A 1 689 ? 25.511 -18.017 -14.482 1.00 84.25 689 GLN A O 1
ATOM 5351 N N . LYS A 1 690 ? 24.057 -17.804 -12.776 1.00 80.56 690 LYS A N 1
ATOM 5352 C CA . LYS A 1 690 ? 22.845 -17.745 -13.590 1.00 80.56 690 LYS A CA 1
ATOM 5353 C C . LYS A 1 690 ? 22.878 -16.481 -14.457 1.00 80.56 690 LYS A C 1
ATOM 5355 O O . LYS A 1 690 ? 22.387 -16.544 -15.572 1.00 80.56 690 LYS A O 1
ATOM 5360 N N . THR A 1 691 ? 23.515 -15.399 -13.992 1.00 86.19 691 THR A N 1
ATOM 5361 C CA . THR A 1 691 ? 23.190 -14.001 -14.295 1.00 86.19 691 THR A CA 1
ATOM 5362 C C . THR A 1 691 ? 24.187 -13.134 -15.102 1.00 86.19 691 THR A C 1
ATOM 5364 O O . THR A 1 691 ? 24.316 -11.931 -14.852 1.00 86.19 691 THR A O 1
ATOM 5367 N N . PRO A 1 692 ? 24.901 -13.649 -16.113 1.00 87.44 692 PRO A N 1
ATOM 5368 C CA . PRO A 1 692 ? 25.991 -12.914 -16.755 1.00 87.44 692 PRO A CA 1
ATOM 5369 C C . PRO A 1 692 ? 25.546 -11.601 -17.420 1.00 87.44 692 PRO A C 1
ATOM 5371 O O . PRO A 1 692 ? 24.540 -11.544 -18.119 1.00 87.44 692 PRO A O 1
ATOM 5374 N N . LEU A 1 693 ? 26.344 -10.541 -17.272 1.00 90.75 693 LEU A N 1
ATOM 5375 C CA . LEU A 1 693 ? 26.102 -9.250 -17.926 1.00 90.75 693 LEU A CA 1
ATOM 5376 C C . LEU A 1 693 ? 26.576 -9.324 -19.400 1.00 90.75 693 LEU A C 1
ATOM 5378 O O . LEU A 1 693 ? 27.676 -8.897 -19.761 1.00 90.75 693 LEU A O 1
ATOM 5382 N N . GLU A 1 694 ? 25.769 -9.957 -20.255 1.00 87.69 694 GLU A N 1
ATOM 5383 C CA . GLU A 1 694 ? 26.082 -10.317 -21.647 1.00 87.69 694 GLU A CA 1
ATOM 5384 C C . GLU A 1 694 ? 26.041 -9.172 -22.679 1.00 87.69 694 GLU A C 1
ATOM 5386 O O . GLU A 1 694 ? 26.982 -9.064 -23.471 1.00 87.69 694 GLU A O 1
ATOM 5391 N N . ASP A 1 695 ? 25.012 -8.317 -22.708 1.00 87.81 695 ASP A N 1
ATOM 5392 C CA . ASP A 1 695 ? 24.795 -7.245 -23.705 1.00 87.81 695 ASP A CA 1
ATOM 5393 C C . ASP A 1 695 ? 24.281 -5.924 -23.083 1.00 87.81 695 ASP A C 1
ATOM 5395 O O . ASP A 1 695 ? 24.356 -5.779 -21.876 1.00 87.81 695 ASP A O 1
ATOM 5399 N N . GLU A 1 696 ? 23.852 -4.923 -23.874 1.00 85.50 696 GLU A N 1
ATOM 5400 C CA . GLU A 1 696 ? 23.311 -3.647 -23.343 1.00 85.50 696 GLU A CA 1
ATOM 5401 C C . GLU A 1 696 ? 21.837 -3.717 -22.923 1.00 85.50 696 GLU A C 1
ATOM 5403 O O . GLU A 1 696 ? 21.436 -2.959 -22.048 1.00 85.50 696 GLU A O 1
ATOM 5408 N N . ASN A 1 697 ? 21.047 -4.662 -23.448 1.00 84.62 697 ASN A N 1
ATOM 5409 C CA . ASN A 1 697 ? 19.770 -4.990 -22.819 1.00 84.62 697 ASN A CA 1
ATOM 5410 C C . ASN A 1 697 ? 20.066 -5.590 -21.450 1.00 84.62 697 ASN A C 1
ATOM 5412 O O . ASN A 1 697 ? 19.382 -5.215 -20.525 1.00 84.62 697 ASN A O 1
ATOM 5416 N N . SER A 1 698 ? 21.141 -6.380 -21.283 1.00 82.12 698 SER A N 1
ATOM 5417 C CA . SER A 1 698 ? 21.750 -6.745 -19.994 1.00 82.12 698 SER A CA 1
ATOM 5418 C C . SER A 1 698 ? 22.768 -5.705 -19.476 1.00 82.12 698 SER A C 1
ATOM 5420 O O . SER A 1 698 ? 23.746 -6.031 -18.799 1.00 82.12 698 SER A O 1
ATOM 5422 N N . VAL A 1 699 ? 22.545 -4.443 -19.856 1.00 86.06 699 VAL A N 1
ATOM 5423 C CA . VAL A 1 699 ? 22.940 -3.212 -19.155 1.00 86.06 699 VAL A CA 1
ATOM 5424 C C . VAL A 1 699 ? 21.671 -2.426 -18.776 1.00 86.06 699 VAL A C 1
ATOM 5426 O O . VAL A 1 699 ? 21.782 -1.427 -18.092 1.00 86.06 699 VAL A O 1
ATOM 5429 N N . GLU A 1 700 ? 20.471 -2.943 -19.059 1.00 81.94 700 GLU A N 1
ATOM 5430 C CA . GLU A 1 700 ? 19.200 -2.403 -18.582 1.00 81.94 700 GLU A CA 1
ATOM 5431 C C . GLU A 1 700 ? 18.448 -3.215 -17.491 1.00 81.94 700 GLU A C 1
ATOM 5433 O O . GLU A 1 700 ? 17.535 -2.640 -16.923 1.00 81.94 700 GLU A O 1
ATOM 5438 N N . LYS A 1 701 ? 18.696 -4.474 -17.060 1.00 81.38 701 LYS A N 1
ATOM 5439 C CA . LYS A 1 701 ? 19.615 -5.546 -17.502 1.00 81.38 701 LYS A CA 1
ATOM 5440 C C . LYS A 1 701 ? 20.932 -5.768 -16.738 1.00 81.38 701 LYS A C 1
ATOM 5442 O O . LYS A 1 701 ? 21.656 -6.705 -17.031 1.00 81.38 701 LYS A O 1
ATOM 5447 N N . LEU A 1 702 ? 21.299 -4.971 -15.766 1.00 82.81 702 LEU A N 1
ATOM 5448 C CA . LEU A 1 702 ? 22.295 -3.936 -15.892 1.00 82.81 702 LEU A CA 1
ATOM 5449 C C . LEU A 1 702 ? 21.864 -2.714 -15.109 1.00 82.81 702 LEU A C 1
ATOM 5451 O O . LEU A 1 702 ? 22.648 -2.075 -14.416 1.00 82.81 702 LEU A O 1
ATOM 5455 N N . THR A 1 703 ? 20.567 -2.424 -15.247 1.00 82.88 703 THR A N 1
ATOM 5456 C CA . THR A 1 703 ? 19.957 -1.305 -14.574 1.00 82.88 703 THR A CA 1
ATOM 5457 C C . THR A 1 703 ? 18.788 -1.593 -13.631 1.00 82.88 703 THR A C 1
ATOM 5459 O O . THR A 1 703 ? 18.698 -0.749 -12.777 1.00 82.88 703 THR A O 1
ATOM 5462 N N . SER A 1 704 ? 17.955 -2.660 -13.538 1.00 79.69 704 SER A N 1
ATOM 5463 C CA . SER A 1 704 ? 16.960 -2.750 -12.380 1.00 79.69 704 SER A CA 1
ATOM 5464 C C . SER A 1 704 ? 16.567 -3.931 -11.306 1.00 79.69 704 SER A C 1
ATOM 5466 O O . SER A 1 704 ? 15.405 -4.261 -11.353 1.00 79.69 704 SER A O 1
ATOM 5468 N N . TYR A 1 705 ? 17.367 -4.310 -10.213 1.00 79.31 705 TYR A N 1
ATOM 5469 C CA . TYR A 1 705 ? 17.348 -4.492 -8.651 1.00 79.31 705 TYR A CA 1
ATOM 5470 C C . TYR A 1 705 ? 18.054 -3.380 -7.672 1.00 79.31 705 TYR A C 1
ATOM 5472 O O . TYR A 1 705 ? 19.248 -3.528 -7.489 1.00 79.31 705 TYR A O 1
ATOM 5480 N N . ILE A 1 706 ? 17.459 -2.291 -7.067 1.00 82.12 706 ILE A N 1
ATOM 5481 C CA . ILE A 1 706 ? 17.642 -0.769 -6.826 1.00 82.12 706 ILE A CA 1
ATOM 5482 C C . ILE A 1 706 ? 17.130 0.577 -7.612 1.00 82.12 706 ILE A C 1
ATOM 5484 O O . ILE A 1 706 ? 16.860 1.496 -6.881 1.00 82.12 706 ILE A O 1
ATOM 5488 N N . GLN A 1 707 ? 16.880 0.959 -8.914 1.00 80.88 707 GLN A N 1
ATOM 5489 C CA . GLN A 1 707 ? 16.012 2.160 -9.313 1.00 80.88 707 GLN A CA 1
ATOM 5490 C C . GLN A 1 707 ? 14.586 1.805 -9.168 1.00 80.88 707 GLN A C 1
ATOM 5492 O O . GLN A 1 707 ? 13.804 2.612 -8.699 1.00 80.88 707 GLN A O 1
ATOM 5497 N N . LEU A 1 708 ? 14.283 0.562 -9.450 1.00 76.12 708 LEU A N 1
ATOM 5498 C CA . LEU A 1 708 ? 13.195 -0.050 -8.788 1.00 76.12 708 LEU A CA 1
ATOM 5499 C C . LEU A 1 708 ? 13.543 -0.277 -7.270 1.00 76.12 708 LEU A C 1
ATOM 5501 O O . LEU A 1 708 ? 13.049 -1.229 -6.714 1.00 76.12 708 LEU A O 1
ATOM 5505 N N . GLY A 1 709 ? 14.330 0.601 -6.605 1.00 75.31 709 GLY A N 1
ATOM 5506 C CA . GLY A 1 709 ? 14.717 0.644 -5.181 1.00 75.31 709 GLY A CA 1
ATOM 5507 C C . GLY A 1 709 ? 15.248 1.950 -4.528 1.00 75.31 709 GLY A C 1
ATOM 5508 O O . GLY A 1 709 ? 16.381 1.918 -4.068 1.00 75.31 709 GLY A O 1
ATOM 5509 N N . ILE A 1 710 ? 14.640 3.134 -4.302 1.00 79.06 710 ILE A N 1
ATOM 5510 C CA . ILE A 1 710 ? 13.453 4.004 -4.579 1.00 79.06 710 ILE A CA 1
ATOM 5511 C C . ILE A 1 710 ? 12.077 3.868 -3.795 1.00 79.06 710 ILE A C 1
ATOM 5513 O O . ILE A 1 710 ? 11.993 4.254 -2.637 1.00 79.06 710 ILE A O 1
ATOM 5517 N N . GLU A 1 711 ? 10.940 3.383 -4.313 1.00 74.00 711 GLU A N 1
ATOM 5518 C CA . GLU A 1 711 ? 9.641 3.143 -3.629 1.00 74.00 711 GLU A CA 1
ATOM 5519 C C . GLU A 1 711 ? 8.861 1.674 -3.582 1.00 74.00 711 GLU A C 1
ATOM 5521 O O . GLU A 1 711 ? 8.167 1.435 -4.533 1.00 74.00 711 GLU A O 1
ATOM 5526 N N . ASN A 1 712 ? 8.642 0.587 -2.716 1.00 73.94 712 ASN A N 1
ATOM 5527 C CA . ASN A 1 712 ? 9.137 -0.339 -1.569 1.00 73.94 712 ASN A CA 1
ATOM 5528 C C . ASN A 1 712 ? 9.755 0.197 -0.336 1.00 73.94 712 ASN A C 1
ATOM 5530 O O . ASN A 1 712 ? 9.083 0.380 0.640 1.00 73.94 712 ASN A O 1
ATOM 5534 N N . MET A 1 713 ? 11.051 0.115 -0.319 1.00 75.69 713 MET A N 1
ATOM 5535 C CA . MET A 1 713 ? 11.937 -0.467 0.628 1.00 75.69 713 MET A CA 1
ATOM 5536 C C . MET A 1 713 ? 11.871 0.598 1.760 1.00 75.69 713 MET A C 1
ATOM 5538 O O . MET A 1 713 ? 11.883 0.240 2.935 1.00 75.69 713 MET A O 1
ATOM 5542 N N . GLY A 1 714 ? 11.480 1.857 1.461 1.00 71.81 714 GLY A N 1
ATOM 5543 C CA . GLY A 1 714 ? 10.343 2.463 2.149 1.00 71.81 714 GLY A CA 1
ATOM 5544 C C . GLY A 1 714 ? 9.465 3.422 1.325 1.00 71.81 714 GLY A C 1
ATOM 5545 O O . GLY A 1 714 ? 10.124 4.392 1.002 1.00 71.81 714 GLY A O 1
ATOM 5546 N N . MET A 1 715 ? 8.044 3.131 1.032 1.00 71.19 715 MET A N 1
ATOM 5547 C CA . MET A 1 715 ? 6.379 3.571 -0.426 1.00 71.19 715 MET A CA 1
ATOM 5548 C C . MET A 1 715 ? 7.218 2.802 1.797 1.00 71.19 715 MET A C 1
ATOM 5550 O O . MET A 1 715 ? 7.143 3.417 2.988 1.00 71.19 715 MET A O 1
ATOM 5554 N N . THR A 1 716 ? 7.305 1.393 2.315 1.00 70.38 716 THR A N 1
ATOM 5555 C CA . THR A 1 716 ? 7.634 0.762 3.641 1.00 70.38 716 THR A CA 1
ATOM 5556 C C . THR A 1 716 ? 8.323 1.670 4.653 1.00 70.38 716 THR A C 1
ATOM 5558 O O . THR A 1 716 ? 9.531 1.801 4.717 1.00 70.38 716 THR A O 1
ATOM 5561 N N . ASN A 1 717 ? 7.475 2.306 5.454 1.00 78.50 717 ASN A N 1
ATOM 5562 C CA . ASN A 1 717 ? 7.702 3.171 6.582 1.00 78.50 717 ASN A CA 1
ATOM 5563 C C . ASN A 1 717 ? 6.358 3.506 7.185 1.00 78.50 717 ASN A C 1
ATOM 5565 O O . ASN A 1 717 ? 5.688 4.434 6.839 1.00 78.50 717 ASN A O 1
ATOM 5569 N N . TYR A 1 718 ? 5.814 2.700 8.028 1.00 77.62 718 TYR A N 1
ATOM 5570 C CA . TYR A 1 718 ? 5.104 3.253 9.134 1.00 77.62 718 TYR A CA 1
ATOM 5571 C C . TYR A 1 718 ? 5.939 2.692 10.299 1.00 77.62 718 TYR A C 1
ATOM 5573 O O . TYR A 1 718 ? 6.377 1.554 10.172 1.00 77.62 718 TYR A O 1
ATOM 5581 N N . PRO A 1 719 ? 6.391 3.553 11.239 1.00 73.06 719 PRO A N 1
ATOM 5582 C CA . PRO A 1 719 ? 7.670 3.613 11.947 1.00 73.06 719 PRO A CA 1
ATOM 5583 C C . PRO A 1 719 ? 8.163 2.403 12.733 1.00 73.06 719 PRO A C 1
ATOM 5585 O O . PRO A 1 719 ? 8.498 2.508 13.909 1.00 73.06 719 PRO A O 1
ATOM 5588 N N . TYR A 1 720 ? 8.157 1.245 12.115 1.00 73.56 720 TYR A N 1
ATOM 5589 C CA . TYR A 1 720 ? 8.366 -0.015 12.768 1.00 73.56 720 TYR A CA 1
ATOM 5590 C C . TYR A 1 720 ? 9.006 -1.034 11.763 1.00 73.56 720 TYR A C 1
ATOM 5592 O O . TYR A 1 720 ? 8.974 -0.691 10.600 1.00 73.56 720 TYR A O 1
ATOM 5600 N N . GLU A 1 721 ? 9.632 -2.196 12.066 1.00 75.94 721 GLU A N 1
ATOM 5601 C CA . GLU A 1 721 ? 10.137 -3.168 11.012 1.00 75.94 721 GLU A CA 1
ATOM 5602 C C . GLU A 1 721 ? 9.097 -4.164 10.418 1.00 75.94 721 GLU A C 1
ATOM 5604 O O . GLU A 1 721 ? 8.357 -4.774 11.187 1.00 75.94 721 GLU A O 1
ATOM 5609 N N . THR A 1 722 ? 9.032 -4.423 9.085 1.00 71.00 722 THR A N 1
ATOM 5610 C CA . THR A 1 722 ? 7.786 -5.002 8.493 1.00 71.00 722 THR A CA 1
ATOM 5611 C C . THR A 1 722 ? 7.502 -6.462 8.304 1.00 71.00 722 THR A C 1
ATOM 5613 O O . THR A 1 722 ? 8.125 -7.141 7.521 1.00 71.00 722 THR A O 1
ATOM 5616 N N . ASN A 1 723 ? 6.290 -6.826 8.721 1.00 58.41 723 ASN A N 1
ATOM 5617 C CA . ASN A 1 723 ? 5.657 -8.073 8.329 1.00 58.41 723 ASN A CA 1
ATOM 5618 C C . ASN A 1 723 ? 4.534 -7.870 7.262 1.00 58.41 723 ASN A C 1
ATOM 5620 O O . ASN A 1 723 ? 4.040 -8.802 6.643 1.00 58.41 723 ASN A O 1
ATOM 5624 N N . PHE A 1 724 ? 4.162 -6.630 6.932 1.00 59.59 724 PHE A N 1
ATOM 5625 C CA . PHE A 1 724 ? 3.576 -6.270 5.631 1.00 59.59 724 PHE A CA 1
ATOM 5626 C C . PHE A 1 724 ? 4.700 -6.154 4.590 1.00 59.59 724 PHE A C 1
ATOM 5628 O O . PHE A 1 724 ? 5.296 -5.088 4.429 1.00 59.59 724 PHE A O 1
ATOM 5635 N N . LEU A 1 725 ? 4.895 -7.243 3.844 1.00 59.16 725 LEU A N 1
ATOM 5636 C CA . LEU A 1 725 ? 5.702 -7.388 2.627 1.00 59.16 725 LEU A CA 1
ATOM 5637 C C . LEU A 1 725 ? 7.179 -7.895 2.797 1.00 59.16 725 LEU A C 1
ATOM 5639 O O . LEU A 1 725 ? 7.494 -8.819 2.047 1.00 59.16 725 LEU A O 1
ATOM 5643 N N . LYS A 1 726 ? 8.026 -7.402 3.737 1.00 62.69 726 LYS A N 1
ATOM 5644 C CA . LYS A 1 726 ? 9.170 -8.104 4.432 1.00 62.69 726 LYS A CA 1
ATOM 5645 C C . LYS A 1 726 ? 9.956 -7.255 5.460 1.00 62.69 726 LYS A C 1
ATOM 5647 O O . LYS A 1 726 ? 10.063 -6.046 5.320 1.00 62.69 726 LYS A O 1
ATOM 5652 N N . GLN A 1 727 ? 10.522 -7.866 6.498 1.00 76.44 727 GLN A N 1
ATOM 5653 C CA . GLN A 1 727 ? 11.241 -7.225 7.595 1.00 76.44 727 GLN A CA 1
ATOM 5654 C C . GLN A 1 727 ? 12.515 -6.535 7.079 1.00 76.44 727 GLN A C 1
ATOM 5656 O O . GLN A 1 727 ? 12.941 -6.686 5.934 1.00 76.44 727 GLN A O 1
ATOM 5661 N N . LEU A 1 728 ? 12.959 -5.535 7.828 1.00 78.12 728 LEU A N 1
ATOM 5662 C CA . LEU A 1 728 ? 13.473 -4.320 7.210 1.00 78.12 728 LEU A CA 1
ATOM 5663 C C . LEU A 1 728 ? 14.093 -3.449 8.318 1.00 78.12 728 LEU A C 1
ATOM 5665 O O . LEU A 1 728 ? 13.525 -3.455 9.405 1.00 78.12 728 LEU A O 1
ATOM 5669 N N . PRO A 1 729 ? 15.173 -2.669 8.124 1.00 78.81 729 PRO A N 1
ATOM 5670 C CA . PRO A 1 729 ? 15.839 -1.975 9.224 1.00 78.81 729 PRO A CA 1
ATOM 5671 C C . PRO A 1 729 ? 15.537 -0.451 9.269 1.00 78.81 729 PRO A C 1
ATOM 5673 O O . PRO A 1 729 ? 14.978 0.098 8.318 1.00 78.81 729 PRO A O 1
ATOM 5676 N N . PRO A 1 730 ? 15.788 0.249 10.398 1.00 82.50 730 PRO A N 1
ATOM 5677 C CA . PRO A 1 730 ? 14.732 1.108 10.938 1.00 82.50 730 PRO A CA 1
ATOM 5678 C C . PRO A 1 730 ? 14.580 2.617 10.658 1.00 82.50 730 PRO A C 1
ATOM 5680 O O . PRO A 1 730 ? 15.231 3.432 11.275 1.00 82.50 730 PRO A O 1
ATOM 5683 N N . PHE A 1 731 ? 13.499 3.014 9.959 1.00 81.81 731 PHE A N 1
ATOM 5684 C CA . PHE A 1 731 ? 13.114 4.346 9.379 1.00 81.81 731 PHE A CA 1
ATOM 5685 C C . PHE A 1 731 ? 14.058 4.223 8.154 1.00 81.81 731 PHE A C 1
ATOM 5687 O O . PHE A 1 731 ? 14.946 5.028 8.013 1.00 81.81 731 PHE A O 1
ATOM 5694 N N . PRO A 1 732 ? 13.904 3.201 7.269 1.00 81.38 732 PRO A N 1
ATOM 5695 C CA . PRO A 1 732 ? 14.886 2.642 6.340 1.00 81.38 732 PRO A CA 1
ATOM 5696 C C . PRO A 1 732 ? 15.461 3.673 5.412 1.00 81.38 732 PRO A C 1
ATOM 5698 O O . PRO A 1 732 ? 16.643 3.607 5.111 1.00 81.38 732 PRO A O 1
ATOM 5701 N N . ILE A 1 733 ? 14.663 4.665 4.997 1.00 85.38 733 ILE A N 1
ATOM 5702 C CA . ILE A 1 733 ? 15.200 5.746 4.189 1.00 85.38 733 ILE A CA 1
ATOM 5703 C C . ILE A 1 733 ? 16.400 6.317 4.885 1.00 85.38 733 ILE A C 1
ATOM 5705 O O . ILE A 1 733 ? 17.226 6.754 4.160 1.00 85.38 733 ILE A O 1
ATOM 5709 N N . ASN A 1 734 ? 16.630 6.340 6.187 1.00 83.81 734 ASN A N 1
ATOM 5710 C CA . ASN A 1 734 ? 17.943 6.804 6.618 1.00 83.81 734 ASN A CA 1
ATOM 5711 C C . ASN A 1 734 ? 19.045 5.715 6.506 1.00 83.81 734 ASN A C 1
ATOM 5713 O O . ASN A 1 734 ? 19.729 5.506 7.486 1.00 83.81 734 ASN A O 1
ATOM 5717 N N . VAL A 1 735 ? 19.320 5.162 5.284 1.00 87.12 735 VAL A N 1
ATOM 5718 C CA . VAL A 1 735 ? 20.615 4.497 4.920 1.00 87.12 735 VAL A CA 1
ATOM 5719 C C . VAL A 1 735 ? 21.427 4.895 3.589 1.00 87.12 735 VAL A C 1
ATOM 5721 O O . VAL A 1 735 ? 22.366 4.221 3.252 1.00 87.12 735 VAL A O 1
ATOM 5724 N N . SER A 1 736 ? 21.254 6.007 2.822 1.00 88.81 736 SER A N 1
ATOM 5725 C CA . SER A 1 736 ? 22.250 7.073 2.200 1.00 88.81 736 SER A CA 1
ATOM 5726 C C . SER A 1 736 ? 22.471 8.817 2.283 1.00 88.81 736 SER A C 1
ATOM 5728 O O . SER A 1 736 ? 23.103 9.258 1.368 1.00 88.81 736 SER A O 1
ATOM 5730 N N . CYS A 1 737 ? 22.097 9.963 3.131 1.00 86.25 737 CYS A N 1
ATOM 5731 C CA . CYS A 1 737 ? 21.343 10.460 4.527 1.00 86.25 737 CYS A CA 1
ATOM 5732 C C . CYS A 1 737 ? 21.243 9.828 6.163 1.00 86.25 737 CYS A C 1
ATOM 5734 O O . CYS A 1 737 ? 20.525 10.548 6.816 1.00 86.25 737 CYS A O 1
ATOM 5736 N N . GLN A 1 738 ? 21.743 8.759 7.026 1.00 87.31 738 GLN A N 1
ATOM 5737 C CA . GLN A 1 738 ? 22.732 7.485 7.343 1.00 87.31 738 GLN A CA 1
ATOM 5738 C C . GLN A 1 738 ? 23.712 6.339 6.541 1.00 87.31 738 GLN A C 1
ATOM 5740 O O . GLN A 1 738 ? 24.736 6.066 7.148 1.00 87.31 738 GLN A O 1
ATOM 5745 N N . ILE A 1 739 ? 23.810 5.825 5.238 1.00 88.88 739 ILE A N 1
ATOM 5746 C CA . ILE A 1 739 ? 25.139 5.494 4.468 1.00 88.88 739 ILE A CA 1
ATOM 5747 C C . ILE A 1 739 ? 25.748 6.588 3.540 1.00 88.88 739 ILE A C 1
ATOM 5749 O O . ILE A 1 739 ? 26.809 7.074 3.892 1.00 88.88 739 ILE A O 1
ATOM 5753 N N . LEU A 1 740 ? 25.206 6.961 2.359 1.00 86.12 740 LEU A N 1
ATOM 5754 C CA . LEU A 1 740 ? 25.686 8.008 1.429 1.00 86.12 740 LEU A CA 1
ATOM 5755 C C . LEU A 1 740 ? 25.870 9.434 2.006 1.00 86.12 740 LEU A C 1
ATOM 5757 O O . LEU A 1 740 ? 25.612 10.427 1.376 1.00 86.12 740 LEU A O 1
ATOM 5761 N N . LYS A 1 741 ? 26.391 9.625 3.206 1.00 84.62 741 LYS A N 1
ATOM 5762 C CA . LYS A 1 741 ? 27.387 10.645 3.537 1.00 84.62 741 LYS A CA 1
ATOM 5763 C C . LYS A 1 741 ? 28.586 9.937 4.215 1.00 84.62 741 LYS A C 1
ATOM 5765 O O . LYS A 1 741 ? 29.129 10.409 5.199 1.00 84.62 741 LYS A O 1
ATOM 5770 N N . GLN A 1 742 ? 28.985 8.774 3.701 1.00 83.81 742 GLN A N 1
ATOM 5771 C CA . GLN A 1 742 ? 30.190 7.982 3.957 1.00 83.81 742 GLN 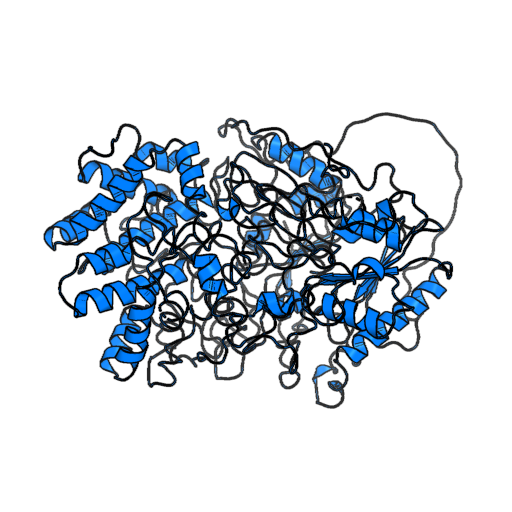A CA 1
ATOM 5772 C C . GLN A 1 742 ? 31.128 7.990 2.717 1.00 83.81 742 GLN A C 1
ATOM 5774 O O . GLN A 1 742 ? 32.217 8.568 2.745 1.00 83.81 742 GLN A O 1
ATOM 5779 N N . LYS A 1 743 ? 30.696 7.361 1.621 1.00 81.69 743 LYS A N 1
ATOM 5780 C CA . LYS A 1 743 ? 31.427 7.020 0.390 1.00 81.69 743 LYS A CA 1
ATOM 5781 C C . LYS A 1 743 ? 31.969 8.226 -0.383 1.00 81.69 743 LYS A C 1
ATOM 5783 O O . LYS A 1 743 ? 33.169 8.399 -0.504 1.00 81.69 743 LYS A O 1
ATOM 5788 N N . SER A 1 744 ? 31.147 9.140 -0.881 1.00 76.25 744 SER A N 1
ATOM 5789 C CA . SER A 1 744 ? 31.613 10.388 -1.535 1.00 76.25 744 SER A CA 1
ATOM 5790 C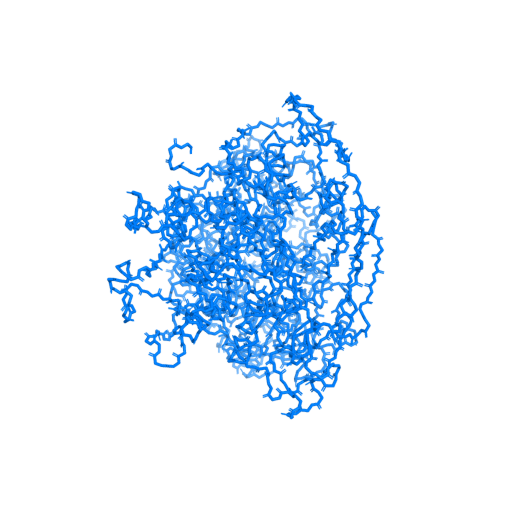 C . SER A 1 744 ? 32.392 11.389 -0.660 1.00 76.25 744 SER A C 1
ATOM 5792 O O . SER A 1 744 ? 32.835 12.412 -1.187 1.00 76.25 744 SER A O 1
ATOM 5794 N N . SER A 1 745 ? 32.658 11.104 0.623 1.00 75.25 745 SER A N 1
ATOM 5795 C CA . SER A 1 745 ? 33.786 11.763 1.300 1.00 75.25 745 SER A CA 1
ATOM 5796 C C . SER A 1 745 ? 35.100 11.257 0.732 1.00 75.25 745 SER A C 1
ATOM 5798 O O . SER A 1 745 ? 35.958 12.066 0.402 1.00 75.25 745 SER A O 1
ATOM 5800 N N . GLU A 1 746 ? 35.216 9.949 0.494 1.00 74.50 746 GLU A N 1
ATOM 5801 C CA . GLU A 1 746 ? 36.326 9.366 -0.261 1.00 74.50 746 GLU A CA 1
ATOM 5802 C C . GLU A 1 746 ? 36.328 9.902 -1.710 1.00 74.50 746 GLU A C 1
ATOM 5804 O O . GLU A 1 746 ? 37.377 10.347 -2.173 1.00 74.50 746 GLU A O 1
ATOM 5809 N N . ILE A 1 747 ? 35.174 10.032 -2.394 1.00 71.81 747 ILE A N 1
ATOM 5810 C CA . ILE A 1 747 ? 35.120 10.698 -3.729 1.00 71.81 747 ILE A CA 1
ATOM 5811 C C . ILE A 1 747 ? 35.637 12.143 -3.664 1.00 71.81 747 ILE A C 1
ATOM 5813 O O . ILE A 1 747 ? 36.372 12.572 -4.553 1.00 71.81 747 ILE A O 1
ATOM 5817 N N . SER A 1 748 ? 35.301 12.887 -2.607 1.00 70.00 748 SER A N 1
ATOM 5818 C CA . SER A 1 748 ? 35.759 14.269 -2.403 1.00 70.00 748 SER A CA 1
ATOM 5819 C C . SER A 1 748 ? 37.258 14.382 -2.084 1.00 70.00 748 SER A C 1
ATOM 5821 O O . SER A 1 748 ? 37.830 15.470 -2.202 1.00 70.00 748 SER A O 1
ATOM 5823 N N . GLU A 1 749 ? 37.910 13.291 -1.673 1.00 66.06 749 GLU A N 1
ATOM 5824 C CA . GLU A 1 749 ? 39.313 13.272 -1.237 1.00 66.06 749 GLU A CA 1
ATOM 5825 C C . GLU A 1 749 ? 40.275 12.615 -2.247 1.00 66.06 749 GLU A C 1
ATOM 5827 O O . GLU A 1 749 ? 41.481 12.911 -2.242 1.00 66.06 749 GLU A O 1
ATOM 5832 N N . GLN A 1 750 ? 39.760 11.785 -3.158 1.00 65.69 750 GLN A N 1
ATOM 5833 C CA . GLN A 1 750 ? 40.530 11.107 -4.203 1.00 65.69 750 GLN A CA 1
ATOM 5834 C C . GLN A 1 750 ? 40.989 12.037 -5.342 1.00 65.69 750 GLN A C 1
ATOM 5836 O O . GLN A 1 750 ? 40.458 13.119 -5.586 1.00 65.69 750 GLN A O 1
ATOM 5841 N N . LYS A 1 751 ? 42.050 11.622 -6.053 1.00 53.09 751 LYS A N 1
ATOM 5842 C CA . LYS A 1 751 ? 42.750 12.444 -7.072 1.00 53.09 751 LYS A CA 1
ATOM 5843 C C . LYS A 1 751 ? 42.897 11.782 -8.443 1.00 53.09 751 LYS A C 1
ATOM 5845 O O . LYS A 1 751 ? 43.644 12.281 -9.286 1.00 53.09 751 LYS A O 1
ATOM 5850 N N . SER A 1 752 ? 42.207 10.671 -8.676 1.00 55.75 752 SER A N 1
ATOM 5851 C CA . SER A 1 752 ? 42.218 9.939 -9.942 1.00 55.75 752 SER A CA 1
ATOM 5852 C C . SER A 1 752 ? 40.797 9.504 -10.297 1.00 55.75 752 SER A C 1
ATOM 5854 O O . SER A 1 752 ? 40.013 9.124 -9.430 1.00 55.75 752 SER A O 1
ATOM 5856 N N . SER A 1 753 ? 40.456 9.581 -11.584 1.00 61.28 753 SER A N 1
ATOM 5857 C CA . SER A 1 753 ? 39.100 9.303 -12.068 1.00 61.28 753 SER A CA 1
ATOM 5858 C C . SER A 1 753 ? 38.692 7.838 -11.911 1.00 61.28 753 SER A C 1
ATOM 5860 O O . SER A 1 753 ? 37.507 7.551 -11.814 1.00 61.28 753 SER A O 1
ATOM 5862 N N . LYS A 1 754 ? 39.658 6.910 -11.884 1.00 58.28 754 LYS A N 1
ATOM 5863 C CA . LYS A 1 754 ? 39.372 5.470 -11.829 1.00 58.28 754 LYS A CA 1
ATOM 5864 C C . LYS A 1 754 ? 39.017 4.987 -10.421 1.00 58.28 754 LYS A C 1
ATOM 5866 O O . LYS A 1 754 ? 38.278 4.020 -10.278 1.00 58.28 754 LYS A O 1
ATOM 5871 N N . ASP A 1 755 ? 39.551 5.650 -9.401 1.00 60.72 755 ASP A N 1
ATOM 5872 C CA . ASP A 1 755 ? 39.260 5.313 -8.009 1.00 60.72 755 ASP A CA 1
ATOM 5873 C C . ASP A 1 755 ? 37.845 5.803 -7.665 1.00 60.72 755 ASP A C 1
ATOM 5875 O O . ASP A 1 755 ? 37.035 5.024 -7.170 1.00 60.72 755 ASP A O 1
ATOM 5879 N N . SER A 1 756 ? 37.499 7.022 -8.106 1.00 72.25 756 SER A N 1
ATOM 5880 C CA . SER A 1 756 ? 36.157 7.602 -7.974 1.00 72.25 756 SER A CA 1
ATOM 5881 C C . SER A 1 756 ? 35.073 6.759 -8.654 1.00 72.25 756 SER A C 1
ATOM 5883 O O . SER A 1 756 ? 34.049 6.525 -8.023 1.00 72.25 756 SER A O 1
ATOM 5885 N N . GLU A 1 757 ? 35.294 6.225 -9.867 1.00 83.19 757 GLU A N 1
ATOM 5886 C CA . GLU A 1 757 ? 34.376 5.244 -10.484 1.00 83.19 757 GLU A CA 1
ATOM 5887 C C . GLU A 1 757 ? 34.074 4.058 -9.558 1.00 83.19 757 GLU A C 1
ATOM 5889 O O . GLU A 1 757 ? 33.002 3.475 -9.628 1.00 83.19 757 GLU A O 1
ATOM 5894 N N . ASP A 1 758 ? 35.041 3.625 -8.754 1.00 85.12 758 ASP A N 1
ATOM 5895 C CA . ASP A 1 758 ? 34.949 2.408 -7.955 1.00 85.12 758 ASP A CA 1
ATOM 5896 C C . ASP A 1 758 ? 34.434 2.678 -6.532 1.00 85.12 758 ASP A C 1
ATOM 5898 O O . ASP A 1 758 ? 33.730 1.824 -5.985 1.00 85.12 758 ASP A O 1
ATOM 5902 N N . VAL A 1 759 ? 34.675 3.885 -5.984 1.00 85.31 759 VAL A N 1
ATOM 5903 C CA . VAL A 1 759 ? 33.909 4.394 -4.831 1.00 85.31 759 VAL A CA 1
ATOM 5904 C C . VAL A 1 759 ? 32.460 4.476 -5.231 1.00 85.31 759 VAL A C 1
ATOM 5906 O O . VAL A 1 759 ? 31.631 3.995 -4.481 1.00 85.31 759 VAL A O 1
ATOM 5909 N N . LEU A 1 760 ? 32.173 5.028 -6.416 1.00 88.31 760 LEU A N 1
ATOM 5910 C CA . LEU A 1 760 ? 30.839 5.057 -6.979 1.00 88.31 760 LEU A CA 1
ATOM 5911 C C . LEU A 1 760 ? 30.281 3.641 -7.035 1.00 88.31 760 LEU A C 1
ATOM 5913 O O . LEU A 1 760 ? 29.321 3.407 -6.333 1.00 88.31 760 LEU A O 1
ATOM 5917 N N . LEU A 1 761 ? 30.878 2.664 -7.726 1.00 90.50 761 LEU A N 1
ATOM 5918 C CA . LEU A 1 761 ? 30.308 1.302 -7.774 1.00 90.50 761 LEU A CA 1
ATOM 5919 C C . LEU A 1 761 ? 30.079 0.643 -6.400 1.00 90.50 761 LEU A C 1
ATOM 5921 O O . LEU A 1 761 ? 29.044 0.025 -6.215 1.00 90.50 761 LEU A O 1
ATOM 5925 N N . HIS A 1 762 ? 30.961 0.775 -5.409 1.00 90.75 762 HIS A N 1
ATOM 5926 C CA . HIS A 1 762 ? 30.671 0.214 -4.075 1.00 90.75 762 HIS A CA 1
ATOM 5927 C C . HIS A 1 762 ? 29.727 1.085 -3.264 1.00 90.75 762 HIS A C 1
ATOM 5929 O O . HIS A 1 762 ? 29.034 0.596 -2.382 1.00 90.75 762 HIS A O 1
ATOM 5935 N N . LEU A 1 763 ? 29.697 2.382 -3.538 1.00 89.75 763 LEU A N 1
ATOM 5936 C CA . LEU A 1 763 ? 28.607 3.228 -3.120 1.00 89.75 763 LEU A CA 1
ATOM 5937 C C . LEU A 1 763 ? 27.334 2.652 -3.707 1.00 89.75 763 LEU A C 1
ATOM 5939 O O . LEU A 1 763 ? 26.450 2.523 -2.894 1.00 89.75 763 LEU A O 1
ATOM 5943 N N . LEU A 1 764 ? 27.319 2.220 -4.988 1.00 90.75 764 LEU A N 1
ATOM 5944 C CA . LEU A 1 764 ? 26.242 1.590 -5.777 1.00 90.75 764 LEU A CA 1
ATOM 5945 C C . LEU A 1 764 ? 25.814 0.199 -5.292 1.00 90.75 764 LEU A C 1
ATOM 5947 O O . LEU A 1 764 ? 24.798 -0.298 -5.744 1.00 90.75 764 LEU A O 1
ATOM 5951 N N . LYS A 1 765 ? 26.567 -0.435 -4.388 1.00 90.06 765 LYS A N 1
ATOM 5952 C CA . LYS A 1 765 ? 26.296 -1.791 -3.881 1.00 90.06 765 LYS A CA 1
ATOM 5953 C C . LYS A 1 765 ? 25.516 -1.794 -2.563 1.00 90.06 765 LYS A C 1
ATOM 5955 O O . LYS A 1 765 ? 24.740 -2.693 -2.263 1.00 90.06 765 LYS A O 1
ATOM 5960 N N . ASP A 1 766 ? 25.781 -0.783 -1.756 1.00 90.31 766 ASP A N 1
ATOM 5961 C CA . ASP A 1 766 ? 25.691 -0.861 -0.301 1.00 90.31 766 ASP A CA 1
ATOM 5962 C C . ASP A 1 766 ? 24.311 -0.492 0.259 1.00 90.31 766 ASP A C 1
ATOM 5964 O O . ASP A 1 766 ? 23.845 -1.067 1.233 1.00 90.31 766 ASP A O 1
ATOM 5968 N N . ILE A 1 767 ? 23.639 0.424 -0.423 1.00 89.50 767 ILE A N 1
ATOM 5969 C CA . ILE A 1 767 ? 22.382 1.087 -0.047 1.00 89.50 767 ILE A CA 1
ATOM 5970 C C . ILE A 1 767 ? 21.153 0.233 -0.395 1.00 89.50 767 ILE A C 1
ATOM 5972 O O . ILE A 1 767 ? 20.045 0.460 0.067 1.00 89.50 767 ILE A O 1
ATOM 5976 N N . ALA A 1 768 ? 21.403 -0.781 -1.208 1.00 87.44 768 ALA A N 1
ATOM 5977 C CA . ALA A 1 768 ? 20.501 -1.804 -1.675 1.00 87.44 768 ALA A CA 1
ATOM 5978 C C . ALA A 1 768 ? 20.530 -2.990 -0.729 1.00 87.44 768 ALA A C 1
ATOM 5980 O O . ALA A 1 768 ? 19.501 -3.467 -0.252 1.00 87.44 768 ALA A O 1
ATOM 5981 N N . ASN A 1 769 ? 21.768 -3.381 -0.391 1.00 87.62 769 ASN A N 1
ATOM 5982 C CA . ASN A 1 769 ? 22.030 -4.428 0.565 1.00 87.62 769 ASN A CA 1
ATOM 5983 C C . ASN A 1 769 ? 21.211 -4.208 1.825 1.00 87.62 769 ASN A C 1
ATOM 5985 O O . ASN A 1 769 ? 20.478 -5.095 2.168 1.00 87.62 769 ASN A O 1
ATOM 5989 N N . VAL A 1 770 ? 21.186 -3.037 2.436 1.00 86.81 770 VAL A N 1
ATOM 5990 C CA . VAL A 1 770 ? 20.390 -2.768 3.648 1.00 86.81 770 VAL A CA 1
ATOM 5991 C C . VAL A 1 770 ? 18.965 -3.381 3.723 1.00 86.81 770 VAL A C 1
ATOM 5993 O O . VAL A 1 770 ? 18.465 -3.637 4.812 1.00 86.81 770 VAL A O 1
ATOM 5996 N N . TYR A 1 771 ? 18.279 -3.627 2.603 1.00 85.31 771 TYR A N 1
ATOM 5997 C CA . TYR A 1 771 ? 16.957 -4.266 2.583 1.00 85.31 771 TYR A CA 1
ATOM 5998 C C . TYR A 1 771 ? 16.890 -5.670 1.996 1.00 85.31 771 TYR A C 1
ATOM 6000 O O . TYR A 1 771 ? 16.099 -6.490 2.463 1.00 85.31 771 TYR A O 1
ATOM 6008 N N . TYR A 1 772 ? 17.704 -5.991 0.992 1.00 81.12 772 TYR A N 1
ATOM 6009 C CA . TYR A 1 772 ? 17.861 -7.406 0.636 1.00 81.12 772 TYR A CA 1
ATOM 6010 C C . TYR A 1 772 ? 18.401 -8.134 1.839 1.00 81.12 772 TYR A C 1
ATOM 6012 O O . TYR A 1 772 ? 17.879 -9.068 2.440 1.00 81.12 772 TYR A O 1
ATOM 6020 N N . ASN A 1 773 ? 19.485 -7.509 2.215 1.00 79.00 773 ASN A N 1
ATOM 6021 C CA . ASN A 1 773 ? 20.529 -7.886 3.050 1.00 79.00 773 ASN A CA 1
ATOM 6022 C C . ASN A 1 773 ? 20.107 -7.316 4.441 1.00 79.00 773 ASN A C 1
ATOM 6024 O O . ASN A 1 773 ? 20.815 -6.469 4.976 1.00 79.00 773 ASN A O 1
ATOM 6028 N N . THR A 1 774 ? 18.985 -7.807 5.036 1.00 73.94 774 THR A N 1
ATOM 6029 C CA . THR A 1 774 ? 18.494 -7.490 6.416 1.00 73.94 774 THR A CA 1
ATOM 6030 C C . THR A 1 774 ? 18.664 -8.498 7.632 1.00 73.94 774 THR A C 1
ATOM 6032 O O . THR A 1 774 ? 18.573 -8.038 8.765 1.00 73.94 774 THR A O 1
ATOM 6035 N N . SER A 1 775 ? 18.989 -9.810 7.527 1.00 68.12 775 SER A N 1
ATOM 6036 C CA . SER A 1 775 ? 19.595 -10.650 8.626 1.00 68.12 775 SER A CA 1
ATOM 6037 C C . SER A 1 775 ? 20.799 -11.596 8.298 1.00 68.12 775 SER A C 1
ATOM 6039 O O . SER A 1 775 ? 20.853 -12.748 8.720 1.00 68.12 775 SER A O 1
ATOM 6041 N N . GLY A 1 776 ? 21.799 -11.147 7.551 1.00 69.06 776 GLY A N 1
ATOM 6042 C CA . GLY A 1 776 ? 22.946 -11.907 7.024 1.00 69.06 776 GLY A CA 1
ATOM 6043 C C . GLY A 1 776 ? 23.065 -12.212 5.514 1.00 69.06 776 GLY A C 1
ATOM 6044 O O . GLY A 1 776 ? 23.914 -11.657 4.815 1.00 69.06 776 GLY A O 1
ATOM 6045 N N . ASP A 1 777 ? 22.235 -13.070 4.946 1.00 66.38 777 ASP A N 1
ATOM 6046 C CA . ASP A 1 777 ? 22.755 -14.196 4.165 1.00 66.38 777 ASP A CA 1
ATOM 6047 C C . ASP A 1 777 ? 22.644 -14.175 2.607 1.00 66.38 777 ASP A C 1
ATOM 6049 O O . ASP A 1 777 ? 22.668 -15.239 1.986 1.00 66.38 777 ASP A O 1
ATOM 6053 N N . LEU A 1 778 ? 22.621 -13.010 1.930 1.00 74.25 778 LEU A N 1
ATOM 6054 C CA . LEU A 1 778 ? 22.607 -12.910 0.446 1.00 74.25 778 LEU A CA 1
ATOM 6055 C C . LEU A 1 778 ? 23.983 -13.259 -0.153 1.00 74.25 778 LEU A C 1
ATOM 6057 O O . LEU A 1 778 ? 24.747 -12.378 -0.552 1.00 74.25 778 LEU A O 1
ATOM 6061 N N . GLU A 1 779 ? 24.307 -14.554 -0.231 1.00 74.62 779 GLU A N 1
ATOM 6062 C CA . GLU A 1 779 ? 25.584 -15.053 -0.776 1.00 74.62 779 GLU A CA 1
ATOM 6063 C C . GLU A 1 779 ? 25.886 -14.505 -2.174 1.00 74.62 779 GLU A C 1
ATOM 6065 O O . GLU A 1 779 ? 27.010 -14.101 -2.472 1.00 74.62 779 GLU A O 1
ATOM 6070 N N . THR A 1 780 ? 24.871 -14.475 -3.033 1.00 80.94 780 THR A N 1
ATOM 6071 C CA . THR A 1 780 ? 24.909 -13.781 -4.315 1.00 80.94 780 THR A CA 1
ATOM 6072 C C . THR A 1 780 ? 23.594 -13.063 -4.518 1.00 80.94 780 THR A C 1
ATOM 6074 O O . THR A 1 780 ? 22.543 -13.695 -4.632 1.00 80.94 780 THR A O 1
ATOM 6077 N N . ALA A 1 781 ? 23.700 -11.751 -4.665 1.00 82.31 781 ALA A N 1
ATOM 6078 C CA . ALA A 1 781 ? 23.093 -11.003 -5.749 1.00 82.31 781 ALA A CA 1
ATOM 6079 C C . ALA A 1 781 ? 22.611 -11.888 -6.916 1.00 82.31 781 ALA A C 1
ATOM 6081 O O . ALA A 1 781 ? 23.348 -12.106 -7.879 1.00 82.31 781 ALA A O 1
ATOM 6082 N N . CYS A 1 782 ? 21.389 -12.406 -6.820 1.00 79.00 782 CYS A N 1
ATOM 6083 C CA . CYS A 1 782 ? 20.767 -13.162 -7.894 1.00 79.00 782 CYS A CA 1
ATOM 6084 C C . CYS A 1 782 ? 19.363 -12.693 -8.151 1.00 79.00 782 CYS A C 1
ATOM 6086 O O . CYS A 1 782 ? 19.219 -11.550 -8.516 1.00 79.00 782 CYS A O 1
ATOM 6088 N N . ILE A 1 783 ? 18.339 -13.554 -8.102 1.00 74.12 783 ILE A N 1
ATOM 6089 C CA . ILE A 1 783 ? 17.144 -13.297 -8.894 1.00 74.12 783 ILE A CA 1
ATOM 6090 C C . ILE A 1 783 ? 17.625 -13.047 -10.379 1.00 74.12 783 ILE A C 1
ATOM 6092 O O . ILE A 1 783 ? 18.758 -13.337 -10.761 1.00 74.12 783 ILE A O 1
ATOM 6096 N N . ASP A 1 784 ? 16.890 -12.684 -11.406 1.00 68.44 784 ASP A N 1
ATOM 6097 C CA . ASP A 1 784 ? 15.496 -12.430 -11.609 1.00 68.44 784 ASP A CA 1
ATOM 6098 C C . ASP A 1 784 ? 14.761 -13.771 -11.569 1.00 68.44 784 ASP A C 1
ATOM 6100 O O . ASP A 1 784 ? 15.184 -14.798 -12.113 1.00 68.44 784 ASP A O 1
ATOM 6104 N N . GLY A 1 785 ? 13.675 -13.747 -10.817 1.00 58.97 785 GLY A N 1
ATOM 6105 C CA . GLY A 1 785 ? 12.394 -14.344 -11.127 1.00 58.97 785 GLY A CA 1
ATOM 6106 C C . GLY A 1 785 ? 12.381 -15.362 -12.241 1.00 58.97 785 GLY A C 1
ATOM 6107 O O . GLY A 1 785 ? 12.205 -16.546 -11.990 1.00 58.97 785 GLY A O 1
ATOM 6108 N N . GLU A 1 786 ? 12.541 -14.961 -13.493 1.00 58.09 786 GLU A N 1
ATOM 6109 C CA . GLU A 1 786 ? 12.256 -15.897 -14.568 1.00 58.09 786 GLU A CA 1
ATOM 6110 C C . GLU A 1 786 ? 13.353 -16.973 -14.656 1.00 58.09 786 GLU A C 1
ATOM 6112 O O . GLU A 1 786 ? 13.168 -17.943 -15.385 1.00 58.09 786 GLU A O 1
ATOM 6117 N N . THR A 1 787 ? 14.472 -16.886 -13.907 1.00 60.03 787 THR A N 1
ATOM 6118 C CA . THR A 1 787 ? 15.561 -17.896 -13.884 1.00 60.03 787 THR A CA 1
ATOM 6119 C C . THR A 1 787 ? 16.318 -18.115 -12.541 1.00 60.03 787 THR A C 1
ATOM 6121 O O . THR A 1 787 ? 17.245 -18.919 -12.556 1.00 60.03 787 THR A O 1
ATOM 6124 N N . CYS A 1 788 ? 15.969 -17.527 -11.371 1.00 57.66 788 CYS A N 1
ATOM 6125 C CA . CYS A 1 788 ? 16.843 -17.682 -10.172 1.00 57.66 788 CYS A CA 1
ATOM 6126 C C . CYS A 1 788 ? 16.391 -18.063 -8.724 1.00 57.66 788 CYS A C 1
ATOM 6128 O O . CYS A 1 788 ? 16.792 -19.147 -8.296 1.00 57.66 788 CYS A O 1
ATOM 6130 N N . GLY A 1 789 ? 15.879 -17.112 -7.918 1.00 47.97 789 GLY A N 1
ATOM 6131 C CA . GLY A 1 789 ? 16.169 -16.901 -6.476 1.00 47.97 789 GLY A CA 1
ATOM 6132 C C . GLY A 1 789 ? 15.253 -17.507 -5.385 1.00 47.97 789 GLY A C 1
ATOM 6133 O O . GLY A 1 789 ? 15.099 -18.721 -5.334 1.00 47.97 789 GLY A O 1
ATOM 6134 N N . GLY A 1 790 ? 14.718 -16.701 -4.444 1.00 42.31 790 GLY A N 1
ATOM 6135 C CA . GLY A 1 790 ? 14.100 -17.185 -3.186 1.00 42.31 790 GLY A CA 1
ATOM 6136 C C . GLY A 1 790 ? 12.616 -16.929 -2.905 1.00 42.31 790 GLY A C 1
ATOM 6137 O O . GLY A 1 790 ? 11.745 -17.637 -3.410 1.00 42.31 790 GLY A O 1
ATOM 6138 N N . GLY A 1 791 ? 12.344 -16.005 -1.994 1.00 41.66 791 GLY A N 1
ATOM 6139 C CA . GLY A 1 791 ? 11.021 -15.525 -1.595 1.00 41.66 791 GLY A CA 1
ATOM 6140 C C . GLY A 1 791 ? 10.491 -14.375 -2.450 1.00 41.66 791 GLY A C 1
ATOM 6141 O O . GLY A 1 791 ? 9.297 -14.182 -2.642 1.00 41.66 791 GLY A O 1
ATOM 6142 N N . ASP A 1 792 ? 11.422 -13.705 -3.095 1.00 38.97 792 ASP A N 1
ATOM 6143 C CA . ASP A 1 792 ? 11.316 -12.543 -3.967 1.00 38.97 792 ASP A CA 1
ATOM 6144 C C . ASP A 1 792 ? 10.135 -12.454 -4.928 1.00 38.97 792 ASP A C 1
ATOM 6146 O O . ASP A 1 792 ? 9.675 -11.404 -5.379 1.00 38.97 792 ASP A O 1
ATOM 6150 N N . SER A 1 793 ? 9.698 -13.613 -5.359 1.00 35.06 793 SER A N 1
ATOM 6151 C CA . SER A 1 793 ? 10.212 -14.043 -6.648 1.00 35.06 793 SER A CA 1
ATOM 6152 C C . SER A 1 793 ? 9.560 -13.387 -7.828 1.00 35.06 793 SER A C 1
ATOM 6154 O O . SER A 1 793 ? 10.028 -13.580 -8.943 1.00 35.06 793 SER A O 1
ATOM 6156 N N . LYS A 1 794 ? 8.399 -12.769 -7.610 1.00 36.66 794 LYS A N 1
ATOM 6157 C CA . LYS A 1 794 ? 7.368 -12.771 -8.636 1.00 36.66 794 LYS A CA 1
ATOM 6158 C C . LYS A 1 794 ? 6.762 -11.386 -8.933 1.00 36.66 794 LYS A C 1
ATOM 6160 O O . LYS A 1 794 ? 5.925 -11.340 -9.812 1.00 36.66 794 LYS A O 1
ATOM 6165 N N . PHE A 1 795 ? 7.270 -10.275 -8.373 1.00 37.22 795 PHE A N 1
ATOM 6166 C CA . PHE A 1 795 ? 6.960 -8.878 -8.775 1.00 37.22 795 PHE A CA 1
ATOM 6167 C C . PHE A 1 795 ? 7.364 -8.436 -10.211 1.00 37.22 795 PHE A C 1
ATOM 6169 O O . PHE A 1 795 ? 6.519 -7.835 -10.864 1.00 37.22 795 PHE A O 1
ATOM 6176 N N . LEU A 1 796 ? 8.548 -8.758 -10.761 1.00 34.19 796 LEU A N 1
ATOM 6177 C CA . LEU A 1 796 ? 9.177 -8.102 -11.940 1.00 34.19 796 LEU A CA 1
ATOM 6178 C C . LEU A 1 796 ? 8.400 -7.943 -13.262 1.00 34.19 796 LEU A C 1
ATOM 6180 O O . LEU A 1 796 ? 8.804 -7.118 -14.074 1.00 34.19 796 LEU A O 1
ATOM 6184 N N . ASN A 1 797 ? 7.287 -8.631 -13.516 1.00 32.16 797 ASN A N 1
ATOM 6185 C CA . ASN A 1 797 ? 6.409 -8.331 -14.667 1.00 32.16 797 ASN A CA 1
ATOM 6186 C C . ASN A 1 797 ? 5.034 -7.733 -14.290 1.00 32.16 797 ASN A C 1
ATOM 6188 O O . ASN A 1 797 ? 4.207 -7.512 -15.176 1.00 32.16 797 ASN A O 1
ATOM 6192 N N . ALA A 1 798 ? 4.795 -7.384 -13.020 1.00 31.36 798 ALA A N 1
ATOM 6193 C CA . ALA A 1 798 ? 3.839 -6.338 -12.648 1.00 31.36 798 ALA A CA 1
ATOM 6194 C C . ALA A 1 798 ? 4.470 -4.978 -12.976 1.00 31.36 798 ALA A C 1
ATOM 6196 O O . ALA A 1 798 ? 4.705 -4.123 -12.126 1.00 31.36 798 ALA A O 1
ATOM 6197 N N . GLY A 1 799 ? 4.842 -4.837 -14.248 1.00 30.64 799 GLY A N 1
ATOM 6198 C CA . GLY A 1 799 ? 5.609 -3.715 -14.733 1.00 30.64 799 GLY A CA 1
ATOM 6199 C C . GLY A 1 799 ? 4.773 -2.454 -14.662 1.00 30.64 799 GLY A C 1
ATOM 6200 O O . GLY A 1 799 ? 3.683 -2.388 -15.228 1.00 30.64 799 GLY A O 1
ATOM 6201 N N . ILE A 1 800 ? 5.341 -1.434 -14.037 1.00 33.97 800 ILE A N 1
ATOM 6202 C CA . ILE A 1 800 ? 4.824 -0.072 -14.087 1.00 33.97 800 ILE A CA 1
ATOM 6203 C C . ILE A 1 800 ? 3.361 0.050 -13.558 1.00 33.97 800 ILE A C 1
ATOM 6205 O O . ILE A 1 800 ? 2.490 0.522 -14.275 1.00 33.97 800 ILE A O 1
ATOM 6209 N N . ASP A 1 801 ? 3.136 -0.304 -12.287 1.00 35.50 801 ASP A N 1
ATOM 6210 C CA . ASP A 1 801 ? 2.013 0.031 -11.377 1.00 35.50 801 ASP A CA 1
ATOM 6211 C C . ASP A 1 801 ? 1.877 1.559 -11.039 1.00 35.50 801 ASP A C 1
ATOM 6213 O O . ASP A 1 801 ? 2.358 1.977 -10.000 1.00 35.50 801 ASP A O 1
ATOM 6217 N N . PRO A 1 802 ? 1.309 2.471 -11.871 1.00 38.84 802 PRO A N 1
ATOM 6218 C CA . PRO A 1 802 ? 1.789 3.863 -11.963 1.00 38.84 802 PRO A CA 1
ATOM 6219 C C . PRO A 1 802 ? 1.091 5.032 -11.230 1.00 38.84 802 PRO A C 1
ATOM 6221 O O . PRO A 1 802 ? 1.487 6.163 -11.465 1.00 38.84 802 PRO A O 1
ATOM 6224 N N . TRP A 1 803 ? 0.071 4.874 -10.391 1.00 48.56 803 TRP A N 1
ATOM 6225 C CA . TRP A 1 803 ? -0.829 5.950 -9.953 1.00 48.56 803 TRP A CA 1
ATOM 6226 C C . TRP A 1 803 ? -0.379 6.938 -8.830 1.00 48.56 803 TRP A C 1
ATOM 6228 O O . TRP A 1 803 ? -1.185 7.801 -8.469 1.00 48.56 803 TRP A O 1
ATOM 6238 N N . GLY A 1 804 ? 0.829 6.884 -8.252 1.00 35.59 804 GLY A N 1
ATOM 6239 C CA . GLY A 1 804 ? 1.209 7.580 -6.998 1.00 35.59 804 GLY A CA 1
ATOM 6240 C C . GLY A 1 804 ? 1.017 9.109 -6.911 1.00 35.59 804 GLY A C 1
ATOM 6241 O O . GLY A 1 804 ? 0.531 9.646 -5.909 1.00 35.59 804 GLY A O 1
ATOM 6242 N N . GLY A 1 805 ? 1.358 9.875 -7.941 1.00 37.69 805 GLY A N 1
ATOM 6243 C CA . GLY A 1 805 ? 1.026 11.309 -8.039 1.00 37.69 805 GLY A CA 1
ATOM 6244 C C . GLY A 1 805 ? -0.465 11.617 -8.265 1.00 37.69 805 GLY A C 1
ATOM 6245 O O . GLY A 1 805 ? -0.838 12.789 -8.258 1.00 37.69 805 GLY A O 1
ATOM 6246 N N . GLY A 1 806 ? -1.294 10.588 -8.471 1.00 42.59 806 GLY A N 1
ATOM 6247 C CA . GLY A 1 806 ? -2.683 10.621 -8.944 1.00 42.59 806 GLY A CA 1
ATOM 6248 C C . GLY A 1 806 ? -3.726 10.224 -7.898 1.00 42.59 806 GLY A C 1
ATOM 6249 O O . GLY A 1 806 ? -4.840 9.819 -8.244 1.00 42.59 806 GLY A O 1
ATOM 6250 N N . GLY A 1 807 ? -3.391 10.405 -6.620 1.00 51.28 807 GLY A N 1
ATOM 6251 C CA . GLY A 1 807 ? -4.393 10.732 -5.611 1.00 51.28 807 GLY A CA 1
ATOM 6252 C C . GLY A 1 807 ? -5.076 12.072 -5.927 1.00 51.28 807 GLY A C 1
ATOM 6253 O O . GLY A 1 807 ? -4.553 12.927 -6.644 1.00 51.28 807 GLY A O 1
ATOM 6254 N N . VAL A 1 808 ? -6.280 12.263 -5.398 1.00 55.19 808 VAL A N 1
ATOM 6255 C CA . VAL A 1 808 ? -7.092 13.460 -5.650 1.00 55.19 808 VAL A CA 1
ATOM 6256 C C . VAL A 1 808 ? -6.484 14.698 -4.960 1.00 55.19 808 VAL A C 1
ATOM 6258 O O . VAL A 1 808 ? -5.931 14.618 -3.869 1.00 55.19 808 VAL A O 1
ATOM 6261 N N . THR A 1 809 ? -6.567 15.878 -5.587 1.00 59.03 809 THR A N 1
ATOM 6262 C CA . THR A 1 809 ? -5.987 17.125 -5.046 1.00 59.03 809 THR A CA 1
ATOM 6263 C C . THR A 1 809 ? -7.030 18.229 -4.878 1.00 59.03 809 THR A C 1
ATOM 6265 O O . THR A 1 809 ? -8.067 18.240 -5.538 1.00 59.03 809 THR A O 1
ATOM 6268 N N . ASN A 1 810 ? -6.730 19.245 -4.063 1.00 60.72 810 ASN A N 1
ATOM 6269 C CA . ASN A 1 810 ? -7.596 20.428 -3.924 1.00 60.72 810 ASN A CA 1
ATOM 6270 C C . ASN A 1 810 ? -7.700 21.264 -5.222 1.00 60.72 810 ASN A C 1
ATOM 6272 O O . ASN A 1 810 ? -8.634 22.054 -5.375 1.00 60.72 810 ASN A O 1
ATOM 6276 N N . SER A 1 811 ? -6.760 21.075 -6.153 1.00 56.25 811 SER A N 1
ATOM 6277 C CA . SER A 1 811 ? -6.771 21.601 -7.525 1.00 56.25 811 SER A CA 1
ATOM 6278 C C . SER A 1 811 ? -7.564 20.738 -8.514 1.00 56.25 811 SER A C 1
ATOM 6280 O O . SER A 1 811 ? -7.972 21.254 -9.552 1.00 56.25 811 SER A O 1
ATOM 6282 N N . THR A 1 812 ? -7.820 19.461 -8.208 1.00 61.56 812 THR A N 1
ATOM 6283 C CA . THR A 1 812 ? -8.536 18.538 -9.100 1.00 61.56 812 THR A CA 1
ATOM 6284 C C . THR A 1 812 ? -9.959 19.057 -9.378 1.00 61.56 812 THR A C 1
ATOM 6286 O O . THR A 1 812 ? -10.668 19.461 -8.440 1.00 61.56 812 THR A O 1
ATOM 6289 N N . PRO A 1 813 ? -10.418 19.065 -10.647 1.00 57.34 813 PRO A N 1
ATOM 6290 C CA . PRO A 1 813 ? -11.735 19.573 -11.014 1.00 57.34 813 PRO A CA 1
ATOM 6291 C C . PRO A 1 813 ? -12.869 18.959 -10.183 1.00 57.34 813 PRO A C 1
ATOM 6293 O O . PRO A 1 813 ? -13.049 17.748 -10.121 1.00 57.34 813 PRO A O 1
ATOM 6296 N N . GLY A 1 814 ? -13.662 19.817 -9.536 1.00 57.22 814 GLY A N 1
ATOM 6297 C CA . GLY A 1 814 ? -14.789 19.393 -8.701 1.00 57.22 814 GLY A CA 1
ATOM 6298 C C . GLY A 1 814 ? -14.468 19.116 -7.226 1.00 57.22 814 GLY A C 1
ATOM 6299 O O . GLY A 1 814 ? -15.414 18.851 -6.478 1.00 57.22 814 GLY A O 1
ATOM 6300 N N . ILE A 1 815 ? -13.212 19.248 -6.780 1.00 62.69 815 ILE A N 1
ATOM 6301 C CA . ILE A 1 815 ? -12.818 19.137 -5.358 1.00 62.69 815 ILE A CA 1
ATOM 6302 C C . ILE A 1 815 ? -12.794 20.495 -4.656 1.00 62.69 815 ILE A C 1
ATOM 6304 O O . ILE A 1 815 ? -13.202 20.600 -3.500 1.00 62.69 815 ILE A O 1
ATOM 6308 N N . SER A 1 816 ? -12.426 21.567 -5.361 1.00 60.69 816 SER A N 1
ATOM 6309 C CA . SER A 1 816 ? -12.578 22.930 -4.840 1.00 60.69 816 SER A CA 1
ATOM 6310 C C . SER A 1 816 ? -14.050 23.216 -4.485 1.00 60.69 816 SER A C 1
ATOM 6312 O O . SER A 1 816 ? -14.972 22.939 -5.260 1.00 60.69 816 SER A O 1
ATOM 6314 N N . GLY A 1 817 ? -14.291 23.686 -3.256 1.00 62.34 817 GLY A N 1
ATOM 6315 C CA . GLY A 1 817 ? -15.634 23.815 -2.669 1.00 62.34 817 GLY A CA 1
ATOM 6316 C C . GLY A 1 817 ? -16.337 22.485 -2.331 1.00 62.34 817 GLY A C 1
ATOM 6317 O O . GLY A 1 817 ? -17.511 22.499 -1.956 1.00 62.34 817 GLY A O 1
ATOM 6318 N N . GLY A 1 818 ? -15.657 21.341 -2.455 1.00 62.69 818 GLY A N 1
ATOM 6319 C CA . GLY A 1 818 ? -16.185 19.984 -2.253 1.00 62.69 818 GLY A CA 1
ATOM 6320 C C . GLY A 1 818 ? -16.759 19.719 -0.863 1.00 62.69 818 GLY A C 1
ATOM 6321 O O . GLY A 1 818 ? -17.754 19.006 -0.756 1.00 62.69 818 GLY A O 1
ATOM 6322 N N . GLN A 1 819 ? -16.236 20.383 0.171 1.00 67.81 819 GLN A N 1
ATOM 6323 C CA . GLN A 1 819 ? -16.712 20.270 1.557 1.00 67.81 819 GLN A CA 1
ATOM 6324 C C . GLN A 1 819 ? -18.210 20.603 1.685 1.00 67.81 819 GLN A C 1
ATOM 6326 O O . GLN A 1 819 ? -18.938 19.936 2.414 1.00 67.81 819 GLN A O 1
ATOM 6331 N N . SER A 1 820 ? -18.714 21.564 0.895 1.00 66.12 820 SER A N 1
ATOM 6332 C CA . SER A 1 820 ? -20.150 21.910 0.837 1.00 66.12 820 SER A CA 1
ATOM 6333 C C . SER A 1 820 ? -21.048 20.795 0.275 1.00 66.12 820 SER A C 1
ATOM 6335 O O . SER A 1 820 ? -22.266 20.840 0.426 1.00 66.12 820 SER A O 1
ATOM 6337 N N . ARG A 1 821 ? -20.441 19.793 -0.371 1.00 72.31 821 ARG A N 1
ATOM 6338 C CA . ARG A 1 821 ? -21.056 18.570 -0.908 1.00 72.31 821 ARG A CA 1
ATOM 6339 C C . ARG A 1 821 ? -20.614 17.317 -0.136 1.00 72.31 821 ARG A C 1
ATOM 6341 O O . ARG A 1 821 ? -20.861 16.208 -0.598 1.00 72.31 821 ARG A O 1
ATOM 6348 N N . GLY A 1 822 ? -19.952 17.485 1.013 1.00 76.56 822 GLY A N 1
ATOM 6349 C CA . GLY A 1 822 ? -19.440 16.391 1.836 1.00 76.56 822 GLY A CA 1
ATOM 6350 C C . GLY A 1 822 ? -18.194 15.690 1.285 1.00 76.56 822 GLY A C 1
ATOM 6351 O O . GLY A 1 822 ? -17.909 14.587 1.732 1.00 76.56 822 GLY A O 1
ATOM 6352 N N . ILE A 1 823 ? -17.467 16.290 0.335 1.00 83.88 823 ILE A N 1
ATOM 6353 C CA . ILE A 1 823 ? -16.188 15.768 -0.174 1.00 83.88 823 ILE A CA 1
ATOM 6354 C C . ILE A 1 823 ? -15.045 16.453 0.577 1.00 83.88 823 ILE A C 1
ATOM 6356 O O . ILE A 1 823 ? -14.974 17.683 0.612 1.00 83.88 823 ILE A O 1
ATOM 6360 N N . TYR A 1 824 ? -14.144 15.655 1.139 1.00 81.25 824 TYR A N 1
ATOM 6361 C CA . TYR A 1 824 ? -12.990 16.107 1.909 1.00 81.25 824 TYR A CA 1
ATOM 6362 C C . TYR A 1 824 ? -11.738 15.407 1.381 1.00 81.25 824 TYR A C 1
ATOM 6364 O O . TYR A 1 824 ? -11.825 14.281 0.899 1.00 81.25 824 TYR A O 1
ATOM 6372 N N . ASN A 1 825 ? -10.611 16.109 1.418 1.00 82.75 825 ASN A N 1
ATOM 6373 C CA . ASN A 1 825 ? -9.346 15.693 0.822 1.00 82.75 825 ASN A CA 1
ATOM 6374 C C . ASN A 1 825 ? -8.213 16.348 1.606 1.00 82.75 825 ASN A C 1
ATOM 6376 O O . ASN A 1 825 ? -8.300 17.551 1.890 1.00 82.75 825 ASN A O 1
ATOM 6380 N N . TYR A 1 826 ? -7.174 15.603 1.960 1.00 71.75 826 TYR A N 1
ATOM 6381 C CA . TYR A 1 826 ? -6.135 16.100 2.850 1.00 71.75 826 TYR A CA 1
ATOM 6382 C C . TYR A 1 826 ? -4.730 15.702 2.355 1.00 71.75 826 TYR A C 1
ATOM 6384 O O . TYR A 1 826 ? -4.557 14.740 1.618 1.00 71.75 826 TYR A O 1
ATOM 6392 N N . PHE A 1 827 ? -3.711 16.488 2.718 1.00 69.62 827 PHE A N 1
ATOM 6393 C CA . PHE A 1 827 ? -2.317 16.235 2.336 1.00 69.62 827 PHE A CA 1
ATOM 6394 C C . PHE A 1 827 ? -1.362 16.523 3.506 1.00 69.62 827 PHE A C 1
ATOM 6396 O O . PHE A 1 827 ? -1.755 17.154 4.489 1.00 69.62 827 PHE A O 1
ATOM 6403 N N . TYR A 1 828 ? -0.129 16.033 3.393 1.00 61.47 828 TYR A N 1
ATOM 6404 C CA . TYR A 1 828 ? 0.794 15.762 4.478 1.00 61.47 828 TYR A CA 1
ATOM 6405 C C . TYR A 1 828 ? 2.208 15.498 3.987 1.00 61.47 828 TYR A C 1
ATOM 6407 O O . TYR A 1 828 ? 2.426 15.172 2.825 1.00 61.47 828 TYR A O 1
ATOM 6415 N N . GLU A 1 829 ? 3.159 15.645 4.904 1.00 60.28 829 GLU A N 1
ATOM 6416 C CA . GLU A 1 829 ? 4.564 15.342 4.673 1.00 60.28 829 GLU A CA 1
ATOM 6417 C C . GLU A 1 829 ? 5.057 14.478 5.837 1.00 60.28 829 GLU A C 1
ATOM 6419 O O . GLU A 1 829 ? 4.956 14.878 6.993 1.00 60.28 829 GLU A O 1
ATOM 6424 N N . GLY A 1 830 ? 5.514 13.264 5.545 1.00 53.84 830 GLY A N 1
ATOM 6425 C CA . GLY A 1 830 ? 5.970 12.262 6.488 1.00 53.84 830 GLY A CA 1
ATOM 6426 C C . GLY A 1 830 ? 5.896 10.787 6.069 1.00 53.84 830 GLY A C 1
ATOM 6427 O O . GLY A 1 830 ? 6.343 9.938 6.831 1.00 53.84 830 GLY A O 1
ATOM 6428 N N . SER A 1 831 ? 5.242 10.436 4.965 1.00 57.47 831 SER A N 1
ATOM 6429 C CA . SER A 1 831 ? 3.822 10.089 5.122 1.00 57.47 831 SER A CA 1
ATOM 6430 C C . SER A 1 831 ? 3.212 9.235 3.985 1.00 57.47 831 SER A C 1
ATOM 6432 O O . SER A 1 831 ? 3.915 8.956 3.041 1.00 57.47 831 SER A O 1
ATOM 6434 N N . ALA A 1 832 ? 2.005 8.664 4.080 1.00 56.41 832 ALA A N 1
ATOM 6435 C CA . ALA A 1 832 ? 1.994 7.218 3.833 1.00 56.41 832 ALA A CA 1
ATOM 6436 C C . ALA A 1 832 ? 0.916 6.448 3.135 1.00 56.41 832 ALA A C 1
ATOM 6438 O O . ALA A 1 832 ? -0.122 6.937 2.773 1.00 56.41 832 ALA A O 1
ATOM 6439 N N . HIS A 1 833 ? 1.208 5.162 3.049 1.00 63.38 833 HIS A N 1
ATOM 6440 C CA . HIS A 1 833 ? 0.518 4.156 2.344 1.00 63.38 833 HIS A CA 1
ATOM 6441 C C . HIS A 1 833 ? -0.344 3.267 3.199 1.00 63.38 833 HIS A C 1
ATOM 6443 O O . HIS A 1 833 ? 0.112 2.691 4.176 1.00 63.38 833 HIS A O 1
ATOM 6449 N N . HIS A 1 834 ? -1.610 3.135 2.840 1.00 66.44 834 HIS A N 1
ATOM 6450 C CA . HIS A 1 834 ? -2.535 2.435 3.718 1.00 66.44 834 HIS A CA 1
ATOM 6451 C C . HIS A 1 834 ? -2.491 2.882 5.171 1.00 66.44 834 HIS A C 1
ATOM 6453 O O . HIS A 1 834 ? -3.068 2.191 5.970 1.00 66.44 834 HIS A O 1
ATOM 6459 N N . LEU A 1 835 ? -1.954 4.067 5.490 1.00 63.47 835 LEU A N 1
ATOM 6460 C CA . LEU A 1 835 ? -1.488 4.485 6.803 1.00 63.47 835 LEU A CA 1
ATOM 6461 C C . LEU A 1 835 ? -2.512 4.349 7.916 1.00 63.47 835 LEU A C 1
ATOM 6463 O O . LEU A 1 835 ? -2.183 3.831 8.977 1.00 63.47 835 LEU A O 1
ATOM 6467 N N . ASP A 1 836 ? -3.743 4.759 7.632 1.00 67.81 836 ASP A N 1
ATOM 6468 C CA . ASP A 1 836 ? -4.838 4.769 8.590 1.00 67.81 836 ASP A CA 1
ATOM 6469 C C . ASP A 1 836 ? -6.159 4.183 8.081 1.00 67.81 836 ASP A C 1
ATOM 6471 O O . ASP A 1 836 ? -7.183 4.315 8.740 1.00 67.81 836 ASP A O 1
ATOM 6475 N N . LEU A 1 837 ? -6.133 3.477 6.943 1.00 71.19 837 LEU A N 1
ATOM 6476 C CA . LEU A 1 837 ? -6.794 2.165 6.957 1.00 71.19 837 LEU A CA 1
ATOM 6477 C C . LEU A 1 837 ? -6.064 1.435 8.085 1.00 71.19 837 LEU A C 1
ATOM 6479 O O . LEU A 1 837 ? -6.646 1.101 9.117 1.00 71.19 837 LEU A O 1
ATOM 6483 N N . ARG A 1 838 ? -4.764 1.287 7.764 1.00 63.16 838 ARG A N 1
ATOM 6484 C CA . ARG A 1 838 ? -3.525 1.034 8.482 1.00 63.16 838 ARG A CA 1
ATOM 6485 C C . ARG A 1 838 ? -3.621 1.421 9.925 1.00 63.16 838 ARG A C 1
ATOM 6487 O O . ARG A 1 838 ? -4.549 2.008 10.460 1.00 63.16 838 ARG A O 1
ATOM 6494 N N . GLN A 1 839 ? -2.623 0.943 10.587 1.00 67.31 839 GLN A N 1
ATOM 6495 C CA . GLN A 1 839 ? -2.869 0.191 11.757 1.00 67.31 839 GLN A CA 1
ATOM 6496 C C . GLN A 1 839 ? -2.726 1.325 12.868 1.00 67.31 839 GLN A C 1
ATOM 6498 O O . GLN A 1 839 ? -1.889 2.213 12.814 1.00 67.31 839 GLN A O 1
ATOM 6503 N N . PRO A 1 840 ? -3.696 1.529 13.767 1.00 72.56 840 PRO A N 1
ATOM 6504 C CA . PRO A 1 840 ? -3.771 2.569 14.814 1.00 72.56 840 PRO A CA 1
ATOM 6505 C C . PRO A 1 840 ? -2.703 2.985 15.893 1.00 72.56 840 PRO A C 1
ATOM 6507 O O . PRO A 1 840 ? -3.052 2.818 17.067 1.00 72.56 840 PRO A O 1
ATOM 6510 N N . ASN A 1 841 ? -1.475 3.536 15.684 1.00 71.81 841 ASN A N 1
ATOM 6511 C CA . ASN A 1 841 ? -0.510 3.415 16.816 1.00 71.81 841 ASN A CA 1
ATOM 6512 C C . ASN A 1 841 ? 0.816 4.217 17.010 1.00 71.81 841 ASN A C 1
ATOM 6514 O O . ASN A 1 841 ? 1.563 4.335 16.088 1.00 71.81 841 ASN A O 1
ATOM 6518 N N . SER A 1 842 ? 1.306 4.498 18.233 1.00 73.31 842 SER A N 1
ATOM 6519 C CA . SER A 1 842 ? 2.750 4.363 18.538 1.00 73.31 842 SER A CA 1
ATOM 6520 C C . SER A 1 842 ? 3.769 5.406 18.123 1.00 73.31 842 SER A C 1
ATOM 6522 O O . SER A 1 842 ? 3.799 6.530 18.620 1.00 73.31 842 SER A O 1
ATOM 6524 N N . CYS A 1 843 ? 4.769 4.909 17.388 1.00 76.38 843 CYS A N 1
ATOM 6525 C CA . CYS A 1 843 ? 5.956 5.650 16.997 1.00 76.38 843 CYS A CA 1
ATOM 6526 C C . CYS A 1 843 ? 5.483 6.911 16.201 1.00 76.38 843 CYS A C 1
ATOM 6528 O O . CYS A 1 843 ? 6.239 7.873 16.147 1.00 76.38 843 CYS A O 1
ATOM 6530 N N . ASP A 1 844 ? 4.239 6.912 15.664 1.00 77.25 844 ASP A N 1
ATOM 6531 C CA . ASP A 1 844 ? 3.362 8.015 15.200 1.00 77.25 844 ASP A CA 1
ATOM 6532 C C . ASP A 1 844 ? 3.677 9.407 15.779 1.00 77.25 844 ASP A C 1
ATOM 6534 O O . ASP A 1 844 ? 3.179 9.766 16.850 1.00 77.25 844 ASP A O 1
ATOM 6538 N N . PRO A 1 845 ? 4.465 10.246 15.075 1.00 73.38 845 PRO A N 1
ATOM 6539 C CA . PRO A 1 845 ? 5.148 11.339 15.760 1.00 73.38 845 PRO A CA 1
ATOM 6540 C C . PRO A 1 845 ? 4.898 12.786 15.300 1.00 73.38 845 PRO A C 1
ATOM 6542 O O . PRO A 1 845 ? 4.703 13.086 14.116 1.00 73.38 845 PRO A O 1
ATOM 6545 N N . GLN A 1 846 ? 5.092 13.665 16.296 1.00 74.62 846 GLN A N 1
ATOM 6546 C CA . GLN A 1 846 ? 5.259 15.127 16.321 1.00 74.62 846 GLN A CA 1
ATOM 6547 C C . GLN A 1 846 ? 4.065 16.045 16.624 1.00 74.62 846 GLN A C 1
ATOM 6549 O O . GLN A 1 846 ? 4.192 16.825 17.574 1.00 74.62 846 GLN A O 1
ATOM 6554 N N . ASN A 1 847 ? 3.037 16.135 15.772 1.00 70.75 847 ASN A N 1
ATOM 6555 C CA . ASN A 1 847 ? 2.092 17.264 15.832 1.00 70.75 847 ASN A CA 1
ATOM 6556 C C . ASN A 1 847 ? 0.602 16.983 15.571 1.00 70.75 847 ASN A C 1
ATOM 6558 O O . ASN A 1 847 ? -0.252 17.736 16.054 1.00 70.75 847 ASN A O 1
ATOM 6562 N N . VAL A 1 848 ? 0.274 16.028 14.698 1.00 72.81 848 VAL A N 1
ATOM 6563 C CA . VAL A 1 848 ? -1.063 15.897 14.114 1.00 72.81 848 VAL A CA 1
ATOM 6564 C C . VAL A 1 848 ? -1.984 15.097 15.006 1.00 72.81 848 VAL A C 1
ATOM 6566 O O . VAL A 1 848 ? -2.825 14.376 14.502 1.00 72.81 848 VAL A O 1
ATOM 6569 N N . HIS A 1 849 ? -2.039 15.437 16.293 1.00 72.19 849 HIS A N 1
ATOM 6570 C CA . HIS A 1 849 ? -3.266 15.359 17.090 1.00 72.19 849 HIS A CA 1
ATOM 6571 C C . HIS A 1 849 ? -4.345 16.296 16.476 1.00 72.19 849 HIS A C 1
ATOM 6573 O O . HIS A 1 849 ? -4.985 17.097 17.157 1.00 72.19 849 HIS A O 1
ATOM 6579 N N . ASN A 1 850 ? -4.540 16.194 15.146 1.00 77.19 850 ASN A N 1
ATOM 6580 C CA . ASN A 1 850 ? -5.168 17.076 14.173 1.00 77.19 850 ASN A CA 1
ATOM 6581 C C . ASN A 1 850 ? -5.677 16.417 12.854 1.00 77.19 850 ASN A C 1
ATOM 6583 O O . ASN A 1 850 ? -6.455 17.079 12.171 1.00 77.19 850 ASN A O 1
ATOM 6587 N N . LEU A 1 851 ? -5.383 15.147 12.508 1.00 80.62 851 LEU A N 1
ATOM 6588 C CA . LEU A 1 851 ? -6.267 14.300 11.636 1.00 80.62 851 LEU A CA 1
ATOM 6589 C C . LEU A 1 851 ? -6.677 12.717 11.843 1.00 80.62 851 LEU A C 1
ATOM 6591 O O . LEU A 1 851 ? -6.533 12.152 10.789 1.00 80.62 851 LEU A O 1
ATOM 6595 N N . ARG A 1 852 ? -7.245 11.815 12.780 1.00 79.12 852 ARG A N 1
ATOM 6596 C CA . ARG A 1 852 ? -7.923 11.362 14.145 1.00 79.12 852 ARG A CA 1
ATOM 6597 C C . ARG A 1 852 ? -9.120 11.952 15.144 1.00 79.12 852 ARG A C 1
ATOM 6599 O O . ARG A 1 852 ? -9.651 11.151 15.851 1.00 79.12 852 ARG A O 1
ATOM 6606 N N . PHE A 1 853 ? -9.809 13.129 15.216 1.00 77.38 853 PHE A N 1
ATOM 6607 C CA . PHE A 1 853 ? -11.173 13.547 15.682 1.00 77.38 853 PHE A CA 1
ATOM 6608 C C . PHE A 1 853 ? -12.032 14.437 14.690 1.00 77.38 853 PHE A C 1
ATOM 6610 O O . PHE A 1 853 ? -13.213 14.680 14.920 1.00 77.38 853 PHE A O 1
ATOM 6617 N N . GLN A 1 854 ? -11.488 14.939 13.571 1.00 86.75 854 GLN A N 1
ATOM 6618 C CA . GLN A 1 854 ? -12.144 15.607 12.405 1.00 86.75 854 GLN A CA 1
ATOM 6619 C C . GLN A 1 854 ? -13.150 14.781 11.534 1.00 86.75 854 GLN A C 1
ATOM 6621 O O . GLN A 1 854 ? -14.344 15.041 11.599 1.00 86.75 854 GLN A O 1
ATOM 6626 N N . VAL A 1 855 ? -12.724 13.843 10.663 1.00 85.62 855 VAL A N 1
ATOM 6627 C CA . VAL A 1 855 ? -13.569 13.019 9.746 1.00 85.62 855 VAL A CA 1
ATOM 6628 C C . VAL A 1 855 ? -14.481 12.021 10.500 1.00 85.62 855 VAL A C 1
ATOM 6630 O O . VAL A 1 855 ? -15.448 11.498 9.966 1.00 85.62 855 VAL A O 1
ATOM 6633 N N . VAL A 1 856 ? -14.275 11.872 11.799 1.00 82.69 856 VAL A N 1
ATOM 6634 C CA . VAL A 1 856 ? -15.218 11.525 12.872 1.00 82.69 856 VAL A CA 1
ATOM 6635 C C . VAL A 1 856 ? -16.476 12.341 12.809 1.00 82.69 856 VAL A C 1
ATOM 6637 O O . VAL A 1 856 ? -17.565 11.791 12.719 1.00 82.69 856 VAL A O 1
ATOM 6640 N N . GLY A 1 857 ? -16.309 13.659 12.829 1.00 83.25 857 GLY A N 1
ATOM 6641 C CA . GLY A 1 857 ? -17.343 14.625 12.555 1.00 83.25 857 GLY A CA 1
ATOM 6642 C C . GLY A 1 857 ? -17.898 14.418 11.156 1.00 83.25 857 GLY A C 1
ATOM 6643 O O . GLY A 1 857 ? -19.099 14.512 10.997 1.00 83.25 857 GLY A O 1
ATOM 6644 N N . ILE A 1 858 ? -17.092 14.032 10.164 1.00 89.56 858 ILE A N 1
ATOM 6645 C CA . ILE A 1 858 ? -17.599 13.752 8.810 1.00 89.56 858 ILE A CA 1
ATOM 6646 C C . ILE A 1 858 ? -18.508 12.513 8.787 1.00 89.56 858 ILE A C 1
ATOM 6648 O O . ILE A 1 858 ? -19.642 12.653 8.344 1.00 89.56 858 ILE A O 1
ATOM 6652 N N . LEU A 1 859 ? -18.123 11.353 9.339 1.00 88.56 859 LEU A N 1
ATOM 6653 C CA . LEU A 1 859 ? -19.020 10.190 9.447 1.00 88.56 859 LEU A CA 1
ATOM 6654 C C . LEU A 1 859 ? -20.216 10.482 10.367 1.00 88.56 859 LEU A C 1
ATOM 6656 O O . LEU A 1 859 ? -21.350 10.177 10.002 1.00 88.56 859 LEU A O 1
ATOM 6660 N N . LYS A 1 860 ? -20.004 11.145 11.514 1.00 86.75 860 LYS A N 1
ATOM 6661 C CA . LYS A 1 860 ? -21.086 11.601 12.406 1.00 86.75 860 LYS A CA 1
ATOM 6662 C C . LYS A 1 860 ? -22.061 12.539 11.691 1.00 86.75 860 LYS A C 1
ATOM 6664 O O . LYS A 1 860 ? -23.253 12.403 11.921 1.00 86.75 860 LYS A O 1
ATOM 6669 N N . CYS A 1 861 ? -21.603 13.407 10.790 1.00 87.75 861 CYS A N 1
ATOM 6670 C CA . CYS A 1 861 ? -22.452 14.286 9.981 1.00 87.75 861 CYS A CA 1
ATOM 6671 C C . CYS A 1 861 ? -23.035 13.604 8.731 1.00 87.75 861 CYS A C 1
ATOM 6673 O O . CYS A 1 861 ? -24.100 14.002 8.273 1.00 87.75 861 CYS A O 1
ATOM 6675 N N . TRP A 1 862 ? -22.392 12.578 8.167 1.00 88.56 862 TRP A N 1
ATOM 6676 C CA . TRP A 1 862 ? -22.961 11.764 7.082 1.00 88.56 862 TRP A CA 1
ATOM 6677 C C . TRP A 1 862 ? -24.071 10.830 7.587 1.00 88.56 862 TRP A C 1
ATOM 6679 O O . TRP A 1 862 ? -25.002 10.519 6.842 1.00 88.56 862 TRP A O 1
ATOM 6689 N N . ILE A 1 863 ? -23.977 10.381 8.843 1.00 85.12 863 ILE A N 1
ATOM 6690 C CA . ILE A 1 863 ? -24.939 9.475 9.485 1.00 85.12 863 ILE A CA 1
ATOM 6691 C C . ILE A 1 863 ? -26.017 10.262 10.254 1.00 85.12 863 ILE A C 1
ATOM 6693 O O . ILE A 1 863 ? -27.192 9.913 10.162 1.00 85.12 863 ILE A O 1
ATOM 6697 N N . ASN A 1 864 ? -25.652 11.353 10.938 1.00 84.69 864 ASN A N 1
ATOM 6698 C CA . ASN A 1 864 ? -26.557 12.266 11.648 1.00 84.69 864 ASN A CA 1
ATOM 6699 C C . ASN A 1 864 ? -26.257 13.750 11.301 1.00 84.69 864 ASN A C 1
ATOM 6701 O O . ASN A 1 864 ? -25.596 14.452 12.076 1.00 84.69 864 ASN A O 1
ATOM 6705 N N . PRO A 1 865 ? -26.734 14.250 10.143 1.00 83.56 865 PRO A N 1
ATOM 6706 C CA . PRO A 1 865 ? -26.461 15.614 9.675 1.00 83.56 865 PRO A CA 1
ATOM 6707 C C . PRO A 1 865 ? -27.107 16.718 10.525 1.00 83.56 865 PRO A C 1
ATOM 6709 O O . PRO A 1 865 ? -26.647 17.855 10.468 1.00 83.56 865 PRO A O 1
ATOM 6712 N N . ASP A 1 866 ? -28.134 16.397 11.319 1.00 85.69 866 ASP A N 1
ATOM 6713 C CA . ASP A 1 866 ? -28.851 17.349 12.183 1.00 85.69 866 ASP A CA 1
ATOM 6714 C C . ASP A 1 866 ? -28.143 17.593 13.536 1.00 85.69 866 ASP A C 1
ATOM 6716 O O . ASP A 1 866 ? -28.632 18.337 14.391 1.00 85.69 866 ASP A O 1
ATOM 6720 N N . SER A 1 867 ? -26.979 16.971 13.753 1.00 78.56 867 SER A N 1
ATOM 6721 C CA . SER A 1 867 ? -26.126 17.212 14.921 1.00 78.56 867 SER A CA 1
ATOM 6722 C C . SER A 1 867 ? -25.616 18.667 14.957 1.00 78.56 867 SER A C 1
ATOM 6724 O O . SER A 1 867 ? -25.177 19.190 13.932 1.00 78.56 867 SER A O 1
ATOM 6726 N N . PRO A 1 868 ? -25.575 19.336 16.130 1.00 78.88 868 PRO A N 1
ATOM 6727 C CA . PRO A 1 868 ? -25.157 20.742 16.245 1.00 78.88 868 PRO A CA 1
ATOM 6728 C C . PRO A 1 868 ? -23.681 21.004 15.892 1.00 78.88 868 PRO A C 1
ATOM 6730 O O . PRO A 1 868 ? -23.278 22.160 15.800 1.00 78.88 868 PRO A O 1
ATOM 6733 N N . ASN A 1 869 ? -22.887 19.950 15.680 1.00 72.44 869 ASN A N 1
ATOM 6734 C CA . ASN A 1 869 ? -21.494 20.027 15.228 1.00 72.44 869 ASN A CA 1
ATOM 6735 C C . ASN A 1 869 ? -21.354 19.874 13.694 1.00 72.44 869 ASN A C 1
ATOM 6737 O O . ASN A 1 869 ? -20.242 19.681 13.200 1.00 72.44 869 ASN A O 1
ATOM 6741 N N . CYS A 1 870 ? -22.465 19.925 12.950 1.00 83.50 870 CYS A N 1
ATOM 6742 C CA . CYS A 1 870 ? -22.524 19.755 11.499 1.00 83.50 870 CYS A CA 1
ATOM 6743 C C . CYS A 1 870 ? -22.934 21.055 10.773 1.00 83.50 870 CYS A C 1
ATOM 6745 O O . CYS A 1 870 ? -23.693 21.853 11.328 1.00 83.50 870 CYS A O 1
ATOM 6747 N N . PRO A 1 871 ? -22.478 21.286 9.523 1.00 82.31 871 PRO A N 1
ATOM 6748 C CA . PRO A 1 871 ? -21.558 20.453 8.742 1.00 82.31 871 PRO A CA 1
ATOM 6749 C C . PRO A 1 871 ? -20.132 20.481 9.303 1.00 82.31 871 PRO A C 1
ATOM 6751 O O . PRO A 1 871 ? -19.696 21.482 9.870 1.00 82.31 871 PRO A O 1
ATOM 6754 N N . PHE A 1 872 ? -19.391 19.387 9.125 1.00 81.88 872 PHE A N 1
ATOM 6755 C CA . PHE A 1 872 ? -18.030 19.309 9.641 1.00 81.88 872 PHE A CA 1
ATOM 6756 C C . PHE A 1 872 ? -17.062 20.229 8.872 1.00 81.88 872 PHE A C 1
ATOM 6758 O O . PHE A 1 872 ? -17.067 20.255 7.636 1.00 81.88 872 PHE A O 1
ATOM 6765 N N . VAL A 1 873 ? -16.203 20.945 9.610 1.00 84.06 873 VAL A N 1
ATOM 6766 C CA . VAL A 1 873 ? -15.234 21.918 9.079 1.00 84.06 873 VAL A CA 1
ATOM 6767 C C . VAL A 1 873 ? -13.805 21.388 9.204 1.00 84.06 873 VAL A C 1
ATOM 6769 O O . VAL A 1 873 ? -13.249 21.292 10.298 1.00 84.06 873 VAL A O 1
ATOM 6772 N N . GLN A 1 874 ? -13.205 21.099 8.052 1.00 83.00 874 GLN A N 1
ATOM 6773 C CA . GLN A 1 874 ? -11.830 20.628 7.910 1.00 83.00 874 GLN A CA 1
ATOM 6774 C C . GLN A 1 874 ? -10.798 21.670 8.388 1.00 83.00 874 GLN A C 1
ATOM 6776 O O . GLN A 1 874 ? -10.843 22.830 7.972 1.00 83.00 874 GLN A O 1
ATOM 6781 N N . LYS A 1 875 ? -9.845 21.245 9.231 1.00 83.00 875 LYS A N 1
ATOM 6782 C CA . LYS A 1 875 ? -8.700 22.049 9.706 1.00 83.00 875 LYS A CA 1
ATOM 6783 C C . LYS A 1 875 ? -7.392 21.619 9.010 1.00 83.00 875 LYS A C 1
ATOM 6785 O O . LYS A 1 875 ? -7.268 20.435 8.686 1.00 83.00 875 LYS A O 1
ATOM 6790 N N . PRO A 1 876 ? -6.413 22.531 8.828 1.00 78.94 876 PRO A N 1
ATOM 6791 C CA . PRO A 1 876 ? -5.048 22.190 8.417 1.00 78.94 876 PRO A CA 1
ATOM 6792 C C . PRO A 1 876 ? -4.289 21.375 9.467 1.00 78.94 876 PRO A C 1
ATOM 6794 O O . PRO A 1 876 ? -4.693 21.300 10.628 1.00 78.94 876 PRO A O 1
ATOM 6797 N N . LEU A 1 877 ? -3.160 20.820 9.034 1.00 74.25 877 LEU A N 1
ATOM 6798 C CA . LEU A 1 877 ? -2.284 19.931 9.793 1.00 74.25 877 LEU A CA 1
ATOM 6799 C C . LEU A 1 877 ? -0.955 20.640 10.076 1.00 74.25 877 LEU A C 1
ATOM 6801 O O . LEU A 1 877 ? -0.460 21.319 9.170 1.00 74.25 877 LEU A O 1
ATOM 6805 N N . PRO A 1 878 ? -0.376 20.542 11.285 1.00 72.31 878 PRO A N 1
ATOM 6806 C CA . PRO A 1 878 ? 0.997 20.998 11.489 1.00 72.31 878 PRO A CA 1
ATOM 6807 C C . PRO A 1 878 ? 2.059 20.087 10.823 1.00 72.31 878 PRO A C 1
ATOM 6809 O O . PRO A 1 878 ? 1.751 19.139 10.101 1.00 72.31 878 PRO A O 1
ATOM 6812 N N . THR A 1 879 ? 3.337 20.440 10.993 1.00 68.00 879 THR A N 1
ATOM 6813 C CA . THR A 1 879 ? 4.474 19.926 10.206 1.00 68.00 879 THR A CA 1
ATOM 6814 C C . THR A 1 879 ? 5.190 18.729 10.814 1.00 68.00 879 THR A C 1
ATOM 6816 O O . THR A 1 879 ? 5.334 18.636 12.033 1.00 68.00 879 THR A O 1
ATOM 6819 N N . PHE A 1 880 ? 5.737 17.893 9.934 1.00 65.38 880 PHE A N 1
ATOM 6820 C CA . PHE A 1 880 ? 6.581 16.742 10.235 1.00 65.38 880 PHE A CA 1
ATOM 6821 C C . PHE A 1 880 ? 7.489 16.902 11.464 1.00 65.38 880 PHE A C 1
ATOM 6823 O O . PHE A 1 880 ? 8.162 17.922 11.616 1.00 65.38 880 PHE A O 1
ATOM 6830 N N . GLY A 1 881 ? 7.629 15.833 12.250 1.00 63.12 881 GLY A N 1
ATOM 6831 C CA . GLY A 1 881 ? 8.798 15.664 13.110 1.00 63.12 881 GLY A CA 1
ATOM 6832 C C . GLY A 1 881 ? 9.009 14.235 13.590 1.00 63.12 881 GLY A C 1
ATOM 6833 O O . GLY A 1 881 ? 8.272 13.316 13.237 1.00 63.12 881 GLY A O 1
ATOM 6834 N N . PHE A 1 882 ? 10.041 14.090 14.404 1.00 61.91 882 PHE A N 1
ATOM 6835 C CA . PHE A 1 882 ? 10.349 12.917 15.210 1.00 61.91 882 PHE A CA 1
ATOM 6836 C C . PHE A 1 882 ? 9.412 12.835 16.422 1.00 61.91 882 PHE A C 1
ATOM 6838 O O . PHE A 1 882 ? 8.874 13.856 16.852 1.00 61.91 882 PHE A O 1
ATOM 6845 N N . SER A 1 883 ? 9.269 11.651 17.023 1.00 61.22 883 SER A N 1
ATOM 6846 C CA . SER A 1 883 ? 8.855 11.541 18.428 1.00 61.22 883 SER A CA 1
ATOM 6847 C C . SER A 1 883 ? 10.019 10.973 19.230 1.00 61.22 883 SER A C 1
ATOM 6849 O O . SER A 1 883 ? 10.930 10.350 18.688 1.00 61.22 883 SER A O 1
ATOM 6851 N N . SER A 1 884 ? 10.026 11.252 20.525 1.00 46.75 884 SER A N 1
ATOM 6852 C CA . SER A 1 884 ? 11.207 11.298 21.395 1.00 46.75 884 SER A CA 1
ATOM 6853 C C . SER A 1 884 ? 11.690 9.939 21.929 1.00 46.75 884 SER A C 1
ATOM 6855 O O . SER A 1 884 ? 12.115 9.860 23.077 1.00 46.75 884 SER A O 1
ATOM 6857 N N . SER A 1 885 ? 11.622 8.885 21.109 1.00 52.59 885 SER A N 1
ATOM 6858 C CA . SER A 1 885 ? 11.824 7.471 21.495 1.00 52.59 885 SER A CA 1
ATOM 6859 C C . SER A 1 885 ? 10.763 6.895 22.476 1.00 52.59 885 SER A C 1
ATOM 6861 O O . SER A 1 885 ? 9.975 7.655 23.026 1.00 52.59 885 SER A O 1
ATOM 6863 N N . SER A 1 886 ? 10.545 5.578 22.645 1.00 52.72 886 SER A N 1
ATOM 6864 C CA . SER A 1 886 ? 11.515 4.461 22.702 1.00 52.72 886 SER A CA 1
ATOM 6865 C C . SER A 1 886 ? 11.016 2.969 22.572 1.00 52.72 886 SER A C 1
ATOM 6867 O O . SER A 1 886 ? 11.889 2.139 22.434 1.00 52.72 886 SER A O 1
ATOM 6869 N N . GLU A 1 887 ? 9.740 2.518 22.570 1.00 60.94 887 GLU A N 1
ATOM 6870 C CA . GLU A 1 887 ? 9.375 1.043 22.491 1.00 60.94 887 GLU A CA 1
ATOM 6871 C C . GLU A 1 887 ? 8.167 0.763 21.602 1.00 60.94 887 GLU A C 1
ATOM 6873 O O . GLU A 1 887 ? 7.193 1.457 21.847 1.00 60.94 887 GLU A O 1
ATOM 6878 N N . CYS A 1 888 ? 8.141 -0.187 20.646 1.00 71.19 888 CYS A N 1
ATOM 6879 C CA . CYS A 1 888 ? 7.177 -0.114 19.519 1.00 71.19 888 CYS A CA 1
ATOM 6880 C C . CYS A 1 888 ? 6.025 -1.211 19.589 1.00 71.19 888 CYS A C 1
ATOM 6882 O O . CYS A 1 888 ? 6.330 -2.396 19.508 1.00 71.19 888 CYS A O 1
ATOM 6884 N N . LYS A 1 889 ? 4.716 -0.843 19.840 1.00 68.19 889 LYS A N 1
ATOM 6885 C CA . LYS A 1 889 ? 3.560 -1.709 20.312 1.00 68.19 889 LYS A CA 1
ATOM 6886 C C . LYS A 1 889 ? 2.077 -1.270 20.048 1.00 68.19 889 LYS A C 1
ATOM 6888 O O . LYS A 1 889 ? 1.818 -0.091 20.270 1.00 68.19 889 LYS A O 1
ATOM 6893 N N . TYR A 1 890 ? 1.077 -2.147 19.800 1.00 66.50 890 TYR A N 1
ATOM 6894 C CA . TYR A 1 890 ? -0.347 -1.756 19.608 1.00 66.50 890 TYR A CA 1
ATOM 6895 C C . TYR A 1 890 ? -1.003 -1.087 20.828 1.00 66.50 890 TYR A C 1
ATOM 6897 O O . TYR A 1 890 ? -0.878 -1.534 21.963 1.00 66.50 890 TYR A O 1
ATOM 6905 N N . ILE A 1 891 ? -1.820 -0.065 20.575 1.00 59.72 891 ILE A N 1
ATOM 6906 C CA . ILE A 1 891 ? -2.964 0.431 21.413 1.00 59.72 891 ILE A CA 1
ATOM 6907 C C . ILE A 1 891 ? -4.088 -0.420 20.596 1.00 59.72 891 ILE A C 1
ATOM 6909 O O . ILE A 1 891 ? -4.315 -0.142 19.414 1.00 59.72 891 ILE A O 1
ATOM 6913 N N . TYR A 1 892 ? -4.816 -1.420 21.179 1.00 50.53 892 TYR A N 1
ATOM 6914 C CA . TYR A 1 892 ? -6.170 -1.867 20.690 1.00 50.53 892 TYR A CA 1
ATOM 6915 C C . TYR A 1 892 ? -7.263 -0.876 21.397 1.00 50.53 892 TYR A C 1
ATOM 6917 O O . TYR A 1 892 ? -7.264 -0.634 22.593 1.00 50.53 892 TYR A O 1
ATOM 6925 N N . GLN A 1 893 ? -8.121 -0.106 20.683 1.00 49.56 893 GLN A N 1
ATOM 6926 C CA . GLN A 1 893 ? -9.306 0.801 20.974 1.00 49.56 893 GLN A CA 1
ATOM 6927 C C . GLN A 1 893 ? -9.192 1.914 21.984 1.00 49.56 893 GLN A C 1
ATOM 6929 O O . GLN A 1 893 ? -10.204 2.442 22.434 1.00 49.56 893 GLN A O 1
ATOM 6934 N N . GLY A 1 894 ? -7.992 2.297 22.362 1.00 43.06 894 GLY A N 1
ATOM 6935 C CA . GLY A 1 894 ? -7.868 3.390 23.294 1.00 43.06 894 GLY A CA 1
ATOM 6936 C C . GLY A 1 894 ? -8.030 4.783 22.636 1.00 43.06 894 GLY A C 1
ATOM 6937 O O . GLY A 1 894 ? -9.139 5.256 22.577 1.00 43.06 894 GLY A O 1
ATOM 6938 N N . TYR A 1 895 ? -6.973 5.491 22.213 1.00 52.06 895 TYR A N 1
ATOM 6939 C CA . TYR A 1 895 ? -6.832 6.895 21.754 1.00 52.06 895 TYR A CA 1
ATOM 6940 C C . TYR A 1 895 ? -7.981 7.903 22.011 1.00 52.06 895 TYR A C 1
ATOM 6942 O O . TYR A 1 895 ? -9.121 7.707 21.591 1.00 52.06 895 TYR A O 1
ATOM 6950 N N . PRO A 1 896 ? -7.711 9.052 22.649 1.00 51.62 896 PRO A N 1
ATOM 6951 C CA . PRO A 1 896 ? -8.753 9.826 23.310 1.00 51.62 896 PRO A CA 1
ATOM 6952 C C . PRO A 1 896 ? -9.630 10.625 22.328 1.00 51.62 896 PRO A C 1
ATOM 6954 O O . PRO A 1 896 ? -9.192 11.690 21.923 1.00 51.62 896 PRO A O 1
ATOM 6957 N N . TRP A 1 897 ? -10.845 10.146 21.974 1.00 60.53 897 TRP A N 1
ATOM 6958 C CA . TRP A 1 897 ? -11.833 10.695 20.993 1.00 60.53 897 TRP A CA 1
ATOM 6959 C C . TRP A 1 897 ? -12.372 12.112 21.238 1.00 60.53 897 TRP A C 1
ATOM 6961 O O . TRP A 1 897 ? -13.578 12.377 21.184 1.00 60.53 897 TRP A O 1
ATOM 6971 N N . ASP A 1 898 ? -11.464 13.027 21.503 1.00 52.12 898 ASP A N 1
ATOM 6972 C CA . ASP A 1 898 ? -11.663 14.391 21.929 1.00 52.12 898 ASP A CA 1
ATOM 6973 C C . ASP A 1 898 ? -10.281 15.064 21.875 1.00 52.12 898 ASP A C 1
ATOM 6975 O O . ASP A 1 898 ? -9.392 14.676 22.625 1.00 52.12 898 ASP A O 1
ATOM 6979 N N . GLN A 1 899 ? -10.082 16.090 21.034 1.00 39.97 899 GLN A N 1
ATOM 6980 C CA . GLN A 1 899 ? -8.792 16.812 20.895 1.00 39.97 899 GLN A CA 1
ATOM 6981 C C . GLN A 1 899 ? -8.308 17.540 22.178 1.00 39.97 899 GLN A C 1
ATOM 6983 O O . GLN A 1 899 ? -7.418 18.386 22.110 1.00 39.97 899 GLN A O 1
ATOM 6988 N N . ASN A 1 900 ? -8.921 17.282 23.334 1.00 36.00 900 ASN A N 1
ATOM 6989 C CA . ASN A 1 900 ? -8.690 17.960 24.608 1.00 36.00 900 ASN A CA 1
ATOM 6990 C C . ASN A 1 900 ? -8.176 17.012 25.716 1.00 36.00 900 ASN A C 1
ATOM 6992 O O . ASN A 1 900 ? -8.284 17.359 26.897 1.00 36.00 900 ASN A O 1
ATOM 6996 N N . LYS A 1 901 ? -7.658 15.828 25.363 1.00 31.83 901 LYS A N 1
ATOM 6997 C CA . LYS A 1 901 ? -7.100 14.827 26.287 1.00 31.83 901 LYS A CA 1
ATOM 6998 C C . LYS A 1 901 ? -5.837 14.174 25.740 1.00 31.83 901 LYS A C 1
ATOM 7000 O O . LYS A 1 901 ? -5.788 13.979 24.510 1.00 31.83 901 LYS A O 1
#

Foldseek 3Di:
DWDKDWDPQQQFLALDDFPGQAGFIWIKTKDQPLADVLFEEAEALFFFAQQVLLVQFQQVVVQCCNVGSYMYMYTHFQFHDPNDRDPDQCALADAPDSFLGRALLNRCAAFAAYAWFLAFFQQFFQSQFALAFLQLQLVLLLVVLPADLLLLLLLQVLLLVLQQDPVSQVVLCVLLVADPQLGSPHSLSSLLVSLLLLLLSLQLLQFLAQAFDCNLHGAGNRLSNVLRVLCPPPDSPDDNSSSNNSSSSSSCNRVPVVVPDRHDYAACLGVNWFHSFFPDFALGHVLQSQQALFAAQAADADPPSGSHFAFFAAAFQQLLQQFVLPPFQFPLPHFFCQSDPLLHLCLFFNFAQLQFAFEAYWAFPSLSLLRFDPALWGNAQAAALLNQFAAAADFDGHFAVLSGFDKPQPWQQSLQQVLLVVQLSPLLSAAVDPCFLPAADHGDYGDHGDRPDIDGDRNHRPNDDDDDDDDDDDDDDDDDDDDPQPPDPDDLFRDKDKDLNLADQLFAEEEFQADSHANRCNNHVGRGVSSNSHPRSYIYMYTHFQSHDCSDSVGSCCSVDCVSVVQPDLVNSLVRSLVVLVVVCVVVVRPLLHAYEYGDGGSSLLSQVVNCVPVVSSHLHGRSRSYLNQPPPVSPFDDCSSPPSRCSSVPSVHSSGGPLNVVLSVLQLVLLQDQVSQVVSNVLQQRDPSRGNDHVSCVSVVGRSRSSNRGRLHVTRPQHATSSHHGAGGVLSHVRSVSSRHLCVVVVVDDDPVSSNSSSSSVSRNSSCRRNRNSGHHSHSYDASRRRRGSSYHSSVNRPSDRNSRRDDCPHPPNVVCLVVLDDDARGRSRGGSRRSHHRYYSRDDWNNPNHQQSSCSVCCSSPVVDPCPPGDHDHRDHRDGDSDDGIRISSSYHHNDSPD